Protein 5XZD (pdb70)

InterPro domains:
  IPR001753 Enoyl-CoA hydratase/isomerase-like domain [PF00378] (11-258)
  IPR014748 Enoyl-CoA hydratase, C-terminal [G3DSA:1.10.12.10] (201-257)
  IPR018376 Enoyl-CoA hydratase/isomerase, conserved site [PS00166] (99-119)
  IPR029045 ClpP/crotonase-like domain superfamily [SSF52096] (1-257)

Solvent-accessible surface area: 43185 Å² total; per-residue (Å²): 127,136,9,4,91,58,86,58,94,99,58,1,0,34,0,31,4,61,50,83,154,36,64,1,15,0,27,92,75,0,5,73,26,0,20,104,2,0,53,60,6,44,121,54,121,134,0,77,0,0,0,0,10,10,40,135,159,0,0,0,26,12,34,26,89,144,3,18,46,178,76,55,33,82,73,1,4,50,52,20,24,12,0,78,53,6,74,0,3,70,115,4,63,11,0,2,0,0,0,0,6,9,88,0,17,5,3,0,0,3,2,1,4,15,1,3,0,3,0,0,0,77,62,0,75,0,0,2,31,22,3,83,102,28,18,3,3,7,10,0,0,2,0,10,0,1,34,14,5,5,13,5,1,0,0,0,0,6,0,10,8,46,90,0,67,2,128,18,0,22,59,15,2,1,0,3,42,52,17,45,39,168,89,8,66,126,55,0,45,79,3,0,72,88,1,5,137,27,52,70,80,0,5,24,13,4,16,33,0,0,40,30,6,27,19,14,16,13,62,11,0,15,21,8,1,23,20,10,12,6,53,43,142,123,140,8,6,78,55,90,59,127,109,64,1,1,28,0,28,3,61,63,87,152,36,63,1,19,5,54,120,74,0,4,70,24,0,21,104,3,0,54,60,7,40,119,45,121,143,0,75,0,0,0,0,10,10,43,116,152,0,0,0,27,15,74,165,29,30,61,54,17,63,39,0,76,48,10,67,2,3,49,116,7,57,9,1,2,0,0,0,0,8,8,85,0,19,5,1,0,0,3,1,0,3,14,1,4,0,2,0,0,0,84,64,1,80,0,0,1,33,24,3,83,148,26,24,3,2,7,8,0,0,2,0,10,0,1,40,15,7,4,14,5,1,0,0,0,0,6,0,7,9,49,93,0,70,2,126,15,0,23,59,16,2,2,0,3,41,49,18,62,35,158,109,7,66,123,52,0,44,82,4,0,77,84,2,4,120,24,49,64,87,0,5,22,12,5,15,29,0,0,43,22,9,22,13,17,17,15,52,7,0,14,20,9,1,19,18,10,3,0,48,41,61,127,142,7,5,77,56,82,79,96,103,65,1,1,22,0,27,5,57,48,103,132,34,73,4,12,3,54,122,76,0,8,72,24,0,22,103,3,0,55,63,8,43,120,54,106,127,0,68,0,0,0,0,11,9,48,111,154,0,0,0,25,18,85,167,30,37,60,54,19,64,40,0,80,50,10,42,2,3,68,114,7,47,10,1,2,0,0,0,0,7,7,81,0,21,5,5,0,0,4,4,0,3,16,1,3,1,2,0,0,0,82,71,1,80,0,0,1,32,24,3,81,142,28,30,2,2,7,12,0,0,2,0,10,0,1,40,16,5,5,12,5,1,0,0,0,0,6,0,1,8,46,83,0,70,2,128,15,0,20,61,15,3,2,0,3,43,50,20,78,29,172,97,7,70,106,53,0,36,86,4,0,57,84,2,6,115,23,49,59,64,0,6,20,0,4,16,28,0,0,42,26,6,23,14,14,16,12,74,11,0,15,20,10,1,20,18,6,14,7,55,42,140,127,136,8,5,94,54,89,55,98,108,67,1,1,37,0,33,4,56,61,82,154,37,69,1,16,7,53,123,77,0,6,71,25,0,20,110,2,0,61,60,6,44,118,42,124,136,0,74,0,0,0,0,11,11,40,134,158,0,0,0,25,15,86,168,29,34,56,54,21,59,42,6,79,52,11,58,0,3,70,97,4,48,12,0,2,0,0,0,0,8,7,84,0,20,5,4,0,0,3,1,0,3,16,1,2,1,3,0,0,0,84,70,1,76,0,0,1,32,25,3,76,142,28,25,2,3,8,11,0,0,2,0,9,0,1,42,15,6,4,12,6,1,0,0,0,0,5,0,5,8,47,82,0,76,2,127,16,0,22,60,15,2,2,0,3,41,50,19,78,38,191,83,7,69,105,53,0,54,84,4,0,62,93,1,3,115,20,44,70,84,0,4,20,0,4,16,27,0,0,41,32,6,21,16,13,17,11,61,10,0,15,21,9,0,24,36,5,15,45,53,24,163,120,139,9,5,74,58,91,60,121,104,57,1,0,26,0,26,3,58,65,67,153,38,71,0,20,6,55,121,71,0,8,65,29,0,19,107,3,0,54,63,5,42,123,58,114,115,0,73,0,0,0,0,11,10,32,92,138,0,0,0,22,17,82,99,69,24,91,51,0,78,46,8,63,0,4,69,99,4,46,6,0,2,0,0,0,0,6,7,78,0,22,5,4,0,0,3,1,0,3,15,1,3,0,2,0,0,0,82,54,0,73,0,0,1,32,26,3,84,147,26,26,2,2,8,11,0,0,3,0,10,0,1,41,15,6,5,13,6,1,0,0,0,0,6,0,7,9,47,90,0,66,3,122,17,0,22,55,16,3,2,0,3,40,50,16,79,34,157,107,6,66,109,56,0,34,82,5,0,63,81,1,1,133,30,50,55,59,0,3,10,0,5,16,25,0,0,41,30,6,23,19,13,16,12,44,7,0,16,20,9,1,34,18,5,13,5,54,38,143,128,143,9,6,76,55,91,74,121,100,70,1,0,28,0,25,4,56,63,98,157,33,62,3,15,4,52,118,72,0,5,68,24,0,20,101,3,1,54,64,8,43,116,38,126,130,0,77,0,0,0,0,12,10,49,114,140,0,0,0,28,14,83,102,68,21,84,42,0,82,49,10,65,1,4,50,118,5,47,10,0,2,0,0,0,0,8,9,87,0,19,4,2,0,0,2,3,0,3,16,1,4,1,2,0,0,0,80,63,0,73,0,0,1,31,28,2,80,144,23,25,2,2,8,16,0,0,2,0,8,0,1,41,15,6,5,11,5,1,0,0,0,0,6,0,11,9,46,92,1,64,2,130,16,0,23,58,14,3,2,0,3,43,49,20,79,30,151,107,7,70,108,55,0,53,82,4,0,61,83,2,3,122,27,50,68,34,0,5,19,0,4,14,29,0,0,43,20,5,23,11,14,16,15,47,6,0,13,21,9,1,17,36,5,12,47,24,28,159

Structure (mmCIF, N/CA/C/O backbone):
data_5XZD
#
_entry.id   5XZD
#
_cell.length_a   127.810
_cell.length_b   119.453
_cell.length_c   120.276
_cell.angle_alpha   90.00
_cell.angle_beta   102.77
_cell.angle_gamma   90.00
#
_symmetry.space_group_name_H-M   'C 1 2 1'
#
loop_
_entity.id
_entity.type
_entity.pdbx_description
1 polymer 'Enoyl-CoA hydratase'
2 non-polymer 'ACETIC ACID'
3 water water
#
loop_
_atom_site.group_PDB
_atom_site.id
_atom_site.type_symbol
_atom_site.label_atom_id
_atom_site.label_alt_id
_atom_site.label_comp_id
_atom_site.label_asym_id
_atom_site.label_entity_id
_atom_site.label_seq_id
_atom_site.pdbx_PDB_ins_code
_atom_site.Cartn_x
_atom_site.Cartn_y
_atom_site.Cartn_z
_atom_site.occupancy
_atom_site.B_iso_or_equiv
_atom_site.auth_seq_id
_atom_site.auth_comp_id
_atom_site.auth_asym_id
_atom_site.auth_atom_id
_atom_site.pdbx_PDB_model_num
ATOM 1 N N . TYR A 1 3 ? -46.140 2.795 -7.620 1.00 49.04 3 TYR A N 1
ATOM 2 C CA . TYR A 1 3 ? -46.019 4.216 -7.314 1.00 42.91 3 TYR A CA 1
ATOM 3 C C . TYR A 1 3 ? -45.550 4.995 -8.526 1.00 44.18 3 TYR A C 1
ATOM 4 O O . TYR A 1 3 ? -44.778 4.489 -9.345 1.00 45.12 3 TYR A O 1
ATOM 13 N N . GLU A 1 4 ? -45.999 6.245 -8.630 1.00 38.63 4 GLU A N 1
ATOM 14 C CA . GLU A 1 4 ? -45.634 7.062 -9.776 1.00 43.53 4 GLU A CA 1
ATOM 15 C C . GLU A 1 4 ? -44.325 7.814 -9.581 1.00 43.95 4 GLU A C 1
ATOM 16 O O . GLU A 1 4 ? -43.570 7.993 -10.543 1.00 40.23 4 GLU A O 1
ATOM 22 N N . THR A 1 5 ? -44.038 8.272 -8.362 1.00 33.44 5 THR A N 1
ATOM 23 C CA . THR A 1 5 ? -42.892 9.144 -8.136 1.00 34.57 5 THR A CA 1
ATOM 24 C C . THR A 1 5 ? -41.807 8.518 -7.269 1.00 33.06 5 THR A C 1
ATOM 25 O O . THR A 1 5 ? -40.747 9.131 -7.089 1.00 34.65 5 THR A O 1
ATOM 29 N N . ILE A 1 6 ? -42.030 7.320 -6.738 1.00 32.48 6 ILE A N 1
ATOM 30 C CA . ILE A 1 6 ? -41.022 6.633 -5.945 1.00 33.76 6 ILE A CA 1
ATOM 31 C C . ILE A 1 6 ? -40.964 5.176 -6.391 1.00 36.76 6 ILE A C 1
ATOM 32 O O . ILE A 1 6 ? -41.884 4.662 -7.032 1.00 33.80 6 ILE A O 1
ATOM 37 N N . ILE A 1 7 ? -39.865 4.516 -6.031 1.00 33.13 7 ILE A N 1
ATOM 38 C CA . ILE A 1 7 ? -39.671 3.086 -6.238 1.00 31.13 7 ILE A CA 1
ATOM 39 C C . ILE A 1 7 ? -39.416 2.457 -4.873 1.00 31.42 7 ILE A C 1
ATOM 40 O O . ILE A 1 7 ? -38.686 3.021 -4.053 1.00 32.52 7 ILE A O 1
ATOM 45 N N . VAL A 1 8 ? -40.029 1.308 -4.613 1.00 28.85 8 VAL A N 1
ATOM 46 C CA . VAL A 1 8 ? -39.856 0.600 -3.348 1.00 30.36 8 VAL A CA 1
ATOM 47 C C . VAL A 1 8 ? -39.353 -0.809 -3.650 1.00 33.63 8 VAL A C 1
ATOM 48 O O . VAL A 1 8 ? -39.998 -1.554 -4.397 1.00 31.25 8 VAL A O 1
ATOM 52 N N . GLU A 1 9 ? -38.220 -1.179 -3.054 1.00 29.20 9 GLU A N 1
ATOM 53 C CA . GLU A 1 9 ? -37.662 -2.521 -3.201 1.00 27.73 9 GLU A CA 1
ATOM 54 C C . GLU A 1 9 ? -37.258 -3.048 -1.831 1.00 27.19 9 GLU A C 1
ATOM 55 O O . GLU A 1 9 ? -36.449 -2.422 -1.138 1.00 31.22 9 GLU A O 1
ATOM 61 N N . VAL A 1 10 ? -37.797 -4.203 -1.450 1.00 25.57 10 VAL A N 1
ATOM 62 C CA . VAL A 1 10 ? -37.420 -4.874 -0.208 1.00 25.88 10 VAL A CA 1
ATOM 63 C C . VAL A 1 10 ? -36.429 -5.985 -0.534 1.00 30.79 10 VAL A C 1
ATOM 64 O O . VAL A 1 10 ? -36.709 -6.848 -1.377 1.00 26.44 10 VAL A O 1
ATOM 68 N N . GLU A 1 11 ? -35.269 -5.956 0.122 1.00 27.37 11 GLU A N 1
ATOM 69 C CA . GLU A 1 11 ? -34.268 -7.015 0.019 1.00 28.59 11 GLU A CA 1
ATOM 70 C C . GLU A 1 11 ? -33.655 -7.227 1.391 1.00 33.56 11 GLU A C 1
ATOM 71 O O . GLU A 1 11 ? -33.218 -6.258 2.024 1.00 29.62 11 GLU A O 1
ATOM 77 N N . ASP A 1 12 ? -33.614 -8.484 1.842 1.00 29.39 12 ASP A N 1
ATOM 78 C CA . ASP A 1 12 ? -32.901 -8.862 3.068 1.00 32.06 12 ASP A CA 1
ATOM 79 C C . ASP A 1 12 ? -33.341 -8.009 4.257 1.00 35.28 12 ASP A C 1
ATOM 80 O O . ASP A 1 12 ? -32.519 -7.505 5.026 1.00 31.87 12 ASP A O 1
ATOM 85 N N . HIS A 1 13 ? -34.655 -7.845 4.391 1.00 28.92 13 HIS A N 1
ATOM 86 C CA . HIS A 1 13 ? -35.308 -7.121 5.484 1.00 36.62 13 HIS A CA 1
ATOM 87 C C . HIS A 1 13 ? -35.070 -5.611 5.439 1.00 33.78 13 HIS A C 1
ATOM 88 O O . HIS A 1 13 ? -35.327 -4.919 6.444 1.00 33.64 13 HIS A O 1
ATOM 95 N N . VAL A 1 14 ? -34.588 -5.074 4.318 1.00 29.91 14 VAL A N 1
ATOM 96 C CA . VAL A 1 14 ? -34.376 -3.635 4.148 1.00 29.73 14 VAL A CA 1
ATOM 97 C C . VAL A 1 14 ? -35.284 -3.143 3.031 1.00 32.93 14 VAL A C 1
ATOM 98 O O . VAL A 1 14 ? -35.160 -3.593 1.884 1.00 29.54 14 VAL A O 1
ATOM 102 N N . ALA A 1 15 ? -36.177 -2.203 3.354 1.00 26.95 15 ALA A N 1
ATOM 103 C CA . ALA A 1 15 ? -36.968 -1.514 2.337 1.00 28.30 15 ALA A CA 1
ATOM 104 C C . ALA A 1 15 ? -36.187 -0.303 1.830 1.00 32.79 15 ALA A C 1
ATOM 105 O O . ALA A 1 15 ? -35.951 0.659 2.576 1.00 26.93 15 ALA A O 1
ATOM 107 N N . LEU A 1 16 ? -35.783 -0.350 0.559 1.00 28.11 16 LEU A N 1
ATOM 108 C CA . LEU A 1 16 ? -35.146 0.784 -0.101 1.00 31.40 16 LEU A CA 1
ATOM 109 C C . LEU A 1 16 ? -36.212 1.590 -0.831 1.00 32.24 16 LEU A C 1
ATOM 110 O O . LEU A 1 16 ? -36.886 1.071 -1.729 1.00 29.36 16 LEU A O 1
ATOM 115 N N . ILE A 1 17 ? -36.370 2.852 -0.446 1.00 27.12 17 ILE A N 1
ATOM 116 C CA . ILE A 1 17 ? -37.315 3.759 -1.088 1.00 27.59 17 ILE A CA 1
ATOM 117 C C . ILE A 1 17 ? -36.500 4.764 -1.878 1.00 31.48 17 ILE A C 1
ATOM 118 O O . ILE A 1 17 ? -35.709 5.516 -1.296 1.00 26.01 17 ILE A O 1
ATOM 123 N N . THR A 1 18 ? -36.680 4.780 -3.199 1.00 28.40 18 THR A N 1
ATOM 124 C CA . THR A 1 18 ? -35.923 5.663 -4.082 1.00 25.42 18 THR A CA 1
ATOM 125 C C . THR A 1 18 ? -36.850 6.731 -4.655 1.00 29.99 18 THR A C 1
ATOM 126 O O . THR A 1 18 ? -37.841 6.406 -5.317 1.00 28.33 18 THR A O 1
ATOM 130 N N . LEU A 1 19 ? -36.533 8.002 -4.399 1.00 25.38 19 LEU A N 1
ATOM 131 C CA . LEU A 1 19 ? -37.306 9.086 -4.995 1.00 25.23 19 LEU A CA 1
ATOM 132 C C . LEU A 1 19 ? -37.042 9.108 -6.498 1.00 25.85 19 LEU A C 1
ATOM 133 O O . LEU A 1 19 ? -35.886 9.060 -6.932 1.00 29.32 19 LEU A O 1
ATOM 138 N N . ASN A 1 20 ? -38.108 9.177 -7.296 1.00 30.85 20 ASN A N 1
ATOM 139 C CA . ASN A 1 20 ? -37.998 8.989 -8.748 1.00 31.33 20 ASN A CA 1
ATOM 140 C C . ASN A 1 20 ? -38.759 10.089 -9.496 1.00 39.70 20 ASN A C 1
ATOM 141 O O . ASN A 1 20 ? -39.719 9.831 -10.225 1.00 36.07 20 ASN A O 1
ATOM 146 N N . ARG A 1 21 ? -38.314 11.332 -9.311 1.00 36.18 21 ARG A N 1
ATOM 147 C CA . ARG A 1 21 ? -38.698 12.467 -10.153 1.00 39.27 21 ARG A CA 1
ATOM 148 C C . ARG A 1 21 ? -37.436 13.075 -10.758 1.00 38.21 21 ARG A C 1
ATOM 149 O O . ARG A 1 21 ? -37.127 14.253 -10.535 1.00 36.67 21 ARG A O 1
ATOM 157 N N . PRO A 1 22 ? -36.694 12.299 -11.555 1.00 42.07 22 PRO A N 1
ATOM 158 C CA . PRO A 1 22 ? -35.359 12.753 -11.981 1.00 43.55 22 PRO A CA 1
ATOM 159 C C . PRO A 1 22 ? -35.376 14.029 -12.803 1.00 48.81 22 PRO A C 1
ATOM 160 O O . PRO A 1 22 ? -34.440 14.832 -12.694 1.00 49.48 22 PRO A O 1
ATOM 164 N N . ASP A 1 23 ? -36.415 14.243 -13.616 1.00 48.26 23 ASP A N 1
ATOM 165 C CA . ASP A 1 23 ? -36.525 15.486 -14.374 1.00 50.90 23 ASP A CA 1
ATOM 166 C C . ASP A 1 23 ? -36.559 16.705 -13.459 1.00 51.80 23 ASP A C 1
ATOM 167 O O . ASP A 1 23 ? -36.128 17.795 -13.858 1.00 47.41 23 ASP A O 1
ATOM 172 N N . ALA A 1 24 ? -37.074 16.545 -12.237 1.00 44.47 24 ALA A N 1
ATOM 173 C CA . ALA A 1 24 ? -37.223 17.645 -11.293 1.00 42.41 24 ALA A CA 1
ATOM 174 C C . ALA A 1 24 ? -36.192 17.586 -10.173 1.00 40.53 24 ALA A C 1
ATOM 175 O O . ALA A 1 24 ? -36.384 18.221 -9.133 1.00 38.10 24 ALA A O 1
ATOM 177 N N . LEU A 1 25 ? -35.102 16.839 -10.375 1.00 36.89 25 LEU A N 1
ATOM 178 C CA . LEU A 1 25 ? -34.073 16.632 -9.355 1.00 40.66 25 LEU A CA 1
ATOM 179 C C . LEU A 1 25 ? -34.698 16.186 -8.033 1.00 36.88 25 LEU A C 1
ATOM 180 O O . LEU A 1 25 ? -34.281 16.600 -6.948 1.00 34.93 25 LEU A O 1
ATOM 185 N N . ASN A 1 26 ? -35.744 15.361 -8.144 1.00 28.80 26 ASN A N 1
ATOM 186 C CA . ASN A 1 26 ? -36.422 14.741 -7.012 1.00 30.93 26 ASN A CA 1
ATOM 187 C C . ASN A 1 26 ? -37.015 15.768 -6.055 1.00 37.02 26 ASN A C 1
ATOM 188 O O . ASN A 1 26 ? -37.160 15.510 -4.855 1.00 30.85 26 ASN A O 1
ATOM 193 N N . ALA A 1 27 ? -37.387 16.928 -6.587 1.00 36.56 27 ALA A N 1
ATOM 194 C CA . ALA A 1 27 ? -38.073 17.921 -5.779 1.00 37.79 27 ALA A CA 1
ATOM 195 C C . ALA A 1 27 ? -39.319 17.304 -5.164 1.00 38.49 27 ALA A C 1
ATOM 196 O O . ALA A 1 27 ? -40.028 16.518 -5.799 1.00 35.75 27 ALA A O 1
ATOM 198 N N . LEU A 1 28 ? -39.564 17.627 -3.901 1.00 29.47 28 LEU A N 1
ATOM 199 C CA . LEU A 1 28 ? -40.768 17.133 -3.263 1.00 29.28 28 LEU A CA 1
ATOM 200 C C . LEU A 1 28 ? -41.968 17.816 -3.898 1.00 42.53 28 LEU A C 1
ATOM 201 O O . LEU A 1 28 ? -41.900 18.984 -4.294 1.00 44.80 28 LEU A O 1
ATOM 206 N N . ASN A 1 29 ? -43.058 17.070 -4.051 1.00 38.71 29 ASN A N 1
ATOM 207 C CA . ASN A 1 29 ? -44.329 17.672 -4.424 1.00 38.93 29 ASN A CA 1
ATOM 208 C C . ASN A 1 29 ? -45.425 16.919 -3.693 1.00 33.59 29 ASN A C 1
ATOM 209 O O . ASN A 1 29 ? -45.156 16.010 -2.901 1.00 36.86 29 ASN A O 1
ATOM 214 N N . ASP A 1 30 ? -46.673 17.312 -3.944 1.00 31.11 30 ASP A N 1
ATOM 215 C CA . ASP A 1 30 ? -47.785 16.722 -3.211 1.00 34.50 30 ASP A CA 1
ATOM 216 C C . ASP A 1 30 ? -47.857 15.221 -3.440 1.00 33.83 30 ASP A C 1
ATOM 217 O O . ASP A 1 30 ? -48.032 14.444 -2.495 1.00 33.43 30 ASP A O 1
ATOM 222 N N . GLN A 1 31 ? -47.720 14.792 -4.696 1.00 33.80 31 GLN A N 1
ATOM 223 C CA . GLN A 1 31 ? -47.832 13.370 -4.999 1.00 34.55 31 GLN A CA 1
ATOM 224 C C . GLN A 1 31 ? -46.700 12.582 -4.352 1.00 31.46 31 GLN A C 1
ATOM 225 O O . GLN A 1 31 ? -46.939 11.560 -3.696 1.00 32.61 31 GLN A O 1
ATOM 231 N N . LEU A 1 32 ? -45.458 13.056 -4.513 1.00 31.17 32 LEU A N 1
ATOM 232 C CA . LEU A 1 32 ? -44.315 12.343 -3.946 1.00 30.86 32 LEU A CA 1
ATOM 233 C C . LEU A 1 32 ? -44.441 12.211 -2.431 1.00 29.08 32 LEU A C 1
ATOM 234 O O . LEU A 1 32 ? -44.202 11.133 -1.879 1.00 29.13 32 LEU A O 1
ATOM 239 N N . LEU A 1 33 ? -44.830 13.288 -1.740 1.00 30.82 33 LEU A N 1
ATOM 240 C CA . LEU A 1 33 ? -44.951 13.210 -0.284 1.00 28.41 33 LEU A CA 1
ATOM 241 C C . LEU A 1 33 ? -46.030 12.224 0.129 1.00 30.94 33 LEU A C 1
ATOM 242 O O . LEU A 1 33 ? -45.876 11.500 1.119 1.00 33.59 33 LEU A O 1
ATOM 247 N N . SER A 1 34 ? -47.131 12.184 -0.618 1.00 31.97 34 SER A N 1
ATOM 248 C CA . SER A 1 34 ? -48.210 11.259 -0.299 1.00 31.27 34 SER A CA 1
ATOM 249 C C . SER A 1 34 ? -47.771 9.814 -0.500 1.00 34.13 34 SER A C 1
ATOM 250 O O . SER A 1 34 ? -47.997 8.958 0.366 1.00 31.51 34 SER A O 1
ATOM 253 N N . GLU A 1 35 ? -47.134 9.524 -1.635 1.00 33.06 35 GLU A N 1
ATOM 254 C CA . GLU A 1 35 ? -46.652 8.170 -1.874 1.00 33.64 35 GLU A CA 1
ATOM 255 C C . GLU A 1 35 ? -45.563 7.787 -0.877 1.00 29.26 35 GLU A C 1
ATOM 256 O O . GLU A 1 35 ? -45.511 6.640 -0.414 1.00 28.60 35 GLU A O 1
ATOM 262 N N . LEU A 1 36 ? -44.674 8.729 -0.546 1.00 29.36 36 LEU A N 1
ATOM 263 C CA . LEU A 1 36 ? -43.595 8.423 0.391 1.00 25.90 36 LEU A CA 1
ATOM 264 C C . LEU A 1 36 ? -44.156 7.994 1.739 1.00 25.70 36 LEU A C 1
ATOM 265 O O . LEU A 1 36 ? -43.747 6.971 2.299 1.00 26.79 36 LEU A O 1
ATOM 270 N N . VAL A 1 37 ? -45.110 8.759 2.272 1.00 29.25 37 VAL A N 1
ATOM 271 C CA . VAL A 1 37 ? -45.670 8.430 3.582 1.00 25.61 37 VAL A CA 1
ATOM 272 C C . VAL A 1 37 ? -46.411 7.104 3.523 1.00 32.86 37 VAL A C 1
ATOM 273 O O . VAL A 1 37 ? -46.321 6.282 4.443 1.00 30.02 37 VAL A O 1
ATOM 277 N N . LYS A 1 38 ? -47.157 6.870 2.441 1.00 33.30 38 LYS A N 1
ATOM 278 C CA . LYS A 1 38 ? -47.799 5.569 2.267 1.00 30.05 38 LYS A CA 1
ATOM 279 C C . LYS A 1 38 ? -46.769 4.448 2.260 1.00 29.16 38 LYS A C 1
ATOM 280 O O . LYS A 1 38 ? -46.974 3.403 2.889 1.00 31.96 38 LYS A O 1
ATOM 286 N N . ALA A 1 39 ? -45.648 4.650 1.563 1.00 29.68 39 ALA A N 1
ATOM 287 C CA . ALA A 1 39 ? -44.646 3.592 1.471 1.00 28.88 39 ALA A CA 1
ATOM 288 C C . ALA A 1 39 ? -43.997 3.329 2.823 1.00 31.91 39 ALA A C 1
ATOM 289 O O . ALA A 1 39 ? -43.725 2.173 3.172 1.00 28.29 39 ALA A O 1
ATOM 291 N N . LEU A 1 40 ? -43.754 4.390 3.605 1.00 32.63 40 LEU A N 1
ATOM 292 C CA . LEU A 1 40 ? -43.188 4.212 4.940 1.00 29.49 40 LEU A CA 1
ATOM 293 C C . LEU A 1 40 ? -44.157 3.472 5.854 1.00 27.76 40 LEU A C 1
ATOM 294 O O . LEU A 1 40 ? -43.747 2.598 6.629 1.00 30.77 40 LEU A O 1
ATOM 299 N N . GLU A 1 41 ? -45.446 3.807 5.782 1.00 27.50 41 GLU A N 1
ATOM 300 C CA . GLU A 1 41 ? -46.432 3.125 6.616 1.00 30.69 41 GLU A CA 1
ATOM 301 C C . GLU A 1 41 ? -46.548 1.653 6.237 1.00 35.75 41 GLU A C 1
ATOM 302 O O . GLU A 1 41 ? -46.640 0.785 7.115 1.00 32.98 41 GLU A O 1
ATOM 308 N N . ASP A 1 42 ? -46.516 1.352 4.935 1.00 34.69 42 ASP A N 1
ATOM 309 C CA . ASP A 1 42 ? -46.464 -0.042 4.496 1.00 35.95 42 ASP A CA 1
ATOM 310 C C . ASP A 1 42 ? -45.248 -0.756 5.068 1.00 33.42 42 ASP A C 1
ATOM 311 O O . ASP A 1 42 ? -45.356 -1.874 5.586 1.00 33.28 42 ASP A O 1
ATOM 316 N N . ALA A 1 43 ? -44.075 -0.119 4.983 1.00 31.32 43 ALA A N 1
ATOM 317 C CA . ALA A 1 43 ? -42.858 -0.733 5.500 1.00 31.32 43 ALA A CA 1
ATOM 318 C C . ALA A 1 43 ? -42.955 -0.953 7.004 1.00 31.77 43 ALA A C 1
ATOM 319 O O . ALA A 1 43 ? -42.506 -1.985 7.518 1.00 31.22 43 ALA A O 1
ATOM 321 N N . GLN A 1 44 ? -43.544 0.009 7.725 1.00 29.38 44 GLN A N 1
ATOM 322 C CA . GLN A 1 44 ? -43.765 -0.156 9.160 1.00 30.51 44 GLN A CA 1
ATOM 323 C C . GLN A 1 44 ? -44.610 -1.393 9.461 1.00 33.80 44 GLN A C 1
ATOM 324 O O . GLN A 1 44 ? -44.317 -2.140 10.402 1.00 32.66 44 GLN A O 1
ATOM 330 N N . ASN A 1 45 ? -45.677 -1.608 8.690 1.00 36.24 45 ASN A N 1
ATOM 331 C CA . ASN A 1 45 ? -46.567 -2.748 8.893 1.00 39.17 45 ASN A CA 1
ATOM 332 C C . ASN A 1 45 ? -46.046 -4.038 8.271 1.00 38.34 45 ASN A C 1
ATOM 333 O O . ASN A 1 45 ? -46.703 -5.075 8.408 1.00 43.46 45 ASN A O 1
ATOM 338 N N . ASN A 1 46 ? -44.899 -4.007 7.596 1.00 38.04 46 ASN A N 1
ATOM 339 C CA . ASN A 1 46 ? -44.369 -5.179 6.902 1.00 39.52 46 ASN A CA 1
ATOM 340 C C . ASN A 1 46 ? -43.367 -5.871 7.817 1.00 40.12 46 ASN A C 1
ATOM 341 O O . ASN A 1 46 ? -42.226 -5.420 7.964 1.00 31.83 46 ASN A O 1
ATOM 346 N N . ASP A 1 47 ? -43.783 -6.997 8.407 1.00 43.16 47 ASP A N 1
ATOM 347 C CA . ASP A 1 47 ? -42.938 -7.705 9.366 1.00 43.56 47 ASP A CA 1
ATOM 348 C C . ASP A 1 47 ? -41.644 -8.211 8.749 1.00 41.77 47 ASP A C 1
ATOM 349 O O . ASP A 1 47 ? -40.706 -8.538 9.484 1.00 46.58 47 ASP A O 1
ATOM 354 N N . LYS A 1 48 ? -41.568 -8.277 7.420 1.00 37.60 48 LYS A N 1
ATOM 355 C CA . LYS A 1 48 ? -40.304 -8.584 6.768 1.00 36.67 48 LYS A CA 1
ATOM 356 C C . LYS A 1 48 ? -39.299 -7.451 6.917 1.00 38.48 48 LYS A C 1
ATOM 357 O O . LYS A 1 48 ? -38.088 -7.702 6.925 1.00 43.44 48 LYS A O 1
ATOM 363 N N . VAL A 1 49 ? -39.772 -6.212 7.033 1.00 35.49 49 VAL A N 1
ATOM 364 C CA . VAL A 1 49 ? -38.902 -5.036 7.010 1.00 31.96 49 VAL A CA 1
ATOM 365 C C . VAL A 1 49 ? -38.414 -4.735 8.421 1.00 27.93 49 VAL A C 1
ATOM 366 O O . VAL A 1 49 ? -39.220 -4.571 9.345 1.00 29.45 49 VAL A O 1
ATOM 370 N N . ARG A 1 50 ? -37.093 -4.645 8.580 1.00 32.21 50 ARG A N 1
ATOM 371 C CA . ARG A 1 50 ? -36.476 -4.274 9.842 1.00 34.64 50 ARG A CA 1
ATOM 372 C C . ARG A 1 50 ? -35.741 -2.939 9.788 1.00 34.39 50 ARG A C 1
ATOM 373 O O . ARG A 1 50 ? -35.403 -2.396 10.848 1.00 30.53 50 ARG A O 1
ATOM 381 N N . CYS A 1 51 ? -35.476 -2.403 8.597 1.00 30.60 51 CYS A N 1
ATOM 382 C CA . CYS A 1 51 ? -34.823 -1.112 8.447 1.00 29.00 51 CYS A CA 1
ATOM 383 C C . CYS A 1 51 ? -35.244 -0.513 7.112 1.00 33.68 51 CYS A C 1
ATOM 384 O O . CYS A 1 51 ? -35.524 -1.241 6.153 1.00 28.56 51 CYS A O 1
ATOM 387 N N . ILE A 1 52 ? -35.304 0.817 7.060 1.00 25.28 52 ILE A N 1
ATOM 388 C CA . ILE A 1 52 ? -35.719 1.551 5.869 1.00 24.64 52 ILE A CA 1
ATOM 389 C C . ILE A 1 52 ? -34.566 2.434 5.422 1.00 23.84 52 ILE A C 1
ATOM 390 O O . ILE A 1 52 ? -33.801 2.933 6.255 1.00 23.29 52 ILE A O 1
ATOM 395 N N . VAL A 1 53 ? -34.405 2.578 4.104 1.00 24.10 53 VAL A N 1
ATOM 396 C CA . VAL A 1 53 ? -33.425 3.480 3.508 1.00 23.94 53 VAL A CA 1
ATOM 397 C C . VAL A 1 53 ? -34.159 4.346 2.495 1.00 26.25 53 VAL A C 1
ATOM 398 O O . VAL A 1 53 ? -34.917 3.825 1.670 1.00 26.87 53 VAL A O 1
ATOM 402 N N . ILE A 1 54 ? -33.942 5.661 2.557 1.00 23.32 54 ILE A N 1
ATOM 403 C CA . ILE A 1 54 ? -34.463 6.595 1.561 1.00 22.56 54 ILE A CA 1
ATOM 404 C C . ILE A 1 54 ? -33.292 7.141 0.767 1.00 21.04 54 ILE A C 1
ATOM 405 O O . ILE A 1 54 ? -32.278 7.549 1.346 1.00 22.70 54 ILE A O 1
ATOM 410 N N . THR A 1 55 ? -33.428 7.170 -0.560 1.00 26.86 55 THR A N 1
ATOM 411 C CA . THR A 1 55 ? -32.399 7.790 -1.382 1.00 23.31 55 THR A CA 1
ATOM 412 C C . THR A 1 55 ? -33.051 8.434 -2.597 1.00 21.31 55 THR A C 1
ATOM 413 O O . THR A 1 55 ? -34.229 8.219 -2.882 1.00 26.00 55 THR A O 1
ATOM 417 N N . GLY A 1 56 ? -32.272 9.260 -3.290 1.00 25.09 56 GLY A N 1
ATOM 418 C CA . GLY A 1 56 ? -32.701 9.866 -4.536 1.00 27.99 56 GLY A CA 1
ATOM 419 C C . GLY A 1 56 ? -31.858 9.363 -5.695 1.00 32.95 56 GLY A C 1
ATOM 420 O O . GLY A 1 56 ? -31.583 8.162 -5.785 1.00 30.30 56 GLY A O 1
ATOM 421 N N . SER A 1 57 ? -31.425 10.264 -6.567 1.00 32.43 57 SER A N 1
ATOM 422 C CA . SER A 1 57 ? -30.529 9.936 -7.668 1.00 34.75 57 SER A CA 1
ATOM 423 C C . SER A 1 57 ? -29.100 10.325 -7.314 1.00 41.62 57 SER A C 1
ATOM 424 O O . SER A 1 57 ? -28.830 10.960 -6.292 1.00 32.24 57 SER A O 1
ATOM 427 N N . GLU A 1 58 ? -28.168 9.957 -8.195 1.00 37.31 58 GLU A N 1
ATOM 428 C CA . GLU A 1 58 ? -26.791 10.397 -7.999 1.00 35.31 58 GLU A CA 1
ATOM 429 C C . GLU A 1 58 ? -26.676 11.916 -8.050 1.00 34.61 58 GLU A C 1
ATOM 430 O O . GLU A 1 58 ? -25.825 12.497 -7.367 1.00 34.80 58 GLU A O 1
ATOM 436 N N . LYS A 1 59 ? -27.530 12.581 -8.835 1.00 32.08 59 LYS A N 1
ATOM 437 C CA . LYS A 1 59 ? -27.465 14.037 -8.938 1.00 34.46 59 LYS A CA 1
ATOM 438 C C . LYS A 1 59 ? -28.164 14.748 -7.778 1.00 34.26 59 LYS A C 1
ATOM 439 O O . LYS A 1 59 ? -27.738 15.846 -7.391 1.00 34.13 59 LYS A O 1
ATOM 445 N N . ALA A 1 60 ? -29.233 14.170 -7.229 1.00 32.38 60 ALA A N 1
ATOM 446 C CA . ALA A 1 60 ? -30.003 14.872 -6.201 1.00 33.72 60 ALA A CA 1
ATOM 447 C C . ALA A 1 60 ? -30.765 13.882 -5.334 1.00 31.18 60 ALA A C 1
ATOM 448 O O . ALA A 1 60 ? -31.592 13.116 -5.839 1.00 30.76 60 ALA A O 1
ATOM 450 N N . PHE A 1 61 ? -30.509 13.922 -4.024 1.00 29.91 61 PHE A N 1
ATOM 451 C CA . PHE A 1 61 ? -31.413 13.298 -3.060 1.00 25.58 61 PHE A CA 1
ATOM 452 C C . PHE A 1 61 ? -32.818 13.882 -3.198 1.00 22.80 61 PHE A C 1
ATOM 453 O O . PHE A 1 61 ? -33.804 13.157 -3.387 1.00 24.00 61 PHE A O 1
ATOM 461 N N . ALA A 1 62 ? -32.916 15.208 -3.112 1.00 24.71 62 ALA A N 1
ATOM 462 C CA . ALA A 1 62 ? -34.158 15.955 -3.269 1.00 24.97 62 ALA A CA 1
ATOM 463 C C . ALA A 1 62 ? -33.794 17.434 -3.295 1.00 29.82 62 ALA A C 1
ATOM 464 O O . ALA A 1 62 ? -33.361 17.982 -2.279 1.00 25.80 62 ALA A O 1
ATOM 466 N N . ALA A 1 63 ? -33.928 18.082 -4.452 1.00 29.60 63 ALA A N 1
ATOM 467 C CA . ALA A 1 63 ? -33.356 19.411 -4.657 1.00 31.73 63 ALA A CA 1
ATOM 468 C C . ALA A 1 63 ? -34.224 20.536 -4.115 1.00 42.14 63 ALA A C 1
ATOM 469 O O . ALA A 1 63 ? -33.907 21.709 -4.336 1.00 51.69 63 ALA A O 1
ATOM 471 N N . GLY A 1 64 ? -35.282 20.226 -3.407 1.00 39.31 64 GLY A N 1
ATOM 472 C CA . GLY A 1 64 ? -36.156 21.248 -2.900 1.00 35.27 64 GLY A CA 1
ATOM 473 C C . GLY A 1 64 ? -37.563 20.730 -2.830 1.00 40.98 64 GLY A C 1
ATOM 474 O O . GLY A 1 64 ? -37.812 19.526 -2.893 1.00 34.73 64 GLY A O 1
ATOM 475 N N . ALA A 1 65 ? -38.490 21.664 -2.688 1.00 45.22 65 ALA A N 1
ATOM 476 C CA . ALA A 1 65 ? -39.913 21.384 -2.695 1.00 44.06 65 ALA A CA 1
ATOM 477 C C . ALA A 1 65 ? -40.535 22.186 -3.824 1.00 47.63 65 ALA A C 1
ATOM 478 O O . ALA A 1 65 ? -40.134 23.324 -4.075 1.00 49.97 65 ALA A O 1
ATOM 480 N N . ASP A 1 66 ? -41.490 21.585 -4.526 1.00 47.94 66 ASP A N 1
ATOM 481 C CA . ASP A 1 66 ? -42.079 22.250 -5.678 1.00 44.93 66 ASP A CA 1
ATOM 482 C C . ASP A 1 66 ? -42.828 23.494 -5.225 1.00 45.53 66 ASP A C 1
ATOM 483 O O . ASP A 1 66 ? -43.589 23.454 -4.253 1.00 48.10 66 ASP A O 1
ATOM 488 N N . ILE A 1 67 ? -42.605 24.604 -5.934 1.00 50.99 67 ILE A N 1
ATOM 489 C CA . ILE A 1 67 ? -43.220 25.870 -5.547 1.00 51.59 67 ILE A CA 1
ATOM 490 C C . ILE A 1 67 ? -44.739 25.775 -5.613 1.00 51.27 67 ILE A C 1
ATOM 491 O O . ILE A 1 67 ? -45.445 26.485 -4.885 1.00 50.34 67 ILE A O 1
ATOM 496 N N . LYS A 1 68 ? -45.268 24.881 -6.456 1.00 53.62 68 LYS A N 1
ATOM 497 C CA . LYS A 1 68 ? -46.714 24.711 -6.570 1.00 56.55 68 LYS A CA 1
ATOM 498 C C . LYS A 1 68 ? -47.338 24.128 -5.308 1.00 53.66 68 LYS A C 1
ATOM 499 O O . LYS A 1 68 ? -48.558 24.227 -5.133 1.00 58.20 68 LYS A O 1
ATOM 505 N N . MET A 1 69 ? -46.538 23.520 -4.429 1.00 52.03 69 MET A N 1
ATOM 506 C CA . MET A 1 69 ? -47.064 23.063 -3.147 1.00 52.54 69 MET A CA 1
ATOM 507 C C . MET A 1 69 ? -47.509 24.217 -2.263 1.00 54.03 69 MET A C 1
ATOM 508 O O . MET A 1 69 ? -48.334 24.012 -1.364 1.00 52.15 69 MET A O 1
ATOM 513 N N . MET A 1 70 ? -46.980 25.418 -2.493 1.00 47.69 70 MET A N 1
ATOM 514 C CA . MET A 1 70 ? -47.289 26.578 -1.677 1.00 49.06 70 MET A CA 1
ATOM 515 C C . MET A 1 70 ? -48.000 27.689 -2.436 1.00 57.60 70 MET A C 1
ATOM 516 O O . MET A 1 70 ? -48.736 28.463 -1.817 1.00 54.84 70 MET A O 1
ATOM 521 N N . SER A 1 71 ? -47.802 27.794 -3.749 1.00 56.01 71 SER A N 1
ATOM 522 C CA . SER A 1 71 ? -48.429 28.866 -4.507 1.00 59.16 71 SER A CA 1
ATOM 523 C C . SER A 1 71 ? -49.945 28.675 -4.545 1.00 58.73 71 SER A C 1
ATOM 524 O O . SER A 1 71 ? -50.470 27.572 -4.335 1.00 60.14 71 SER A O 1
ATOM 527 N N . GLU A 1 72 ? -50.648 29.781 -4.802 1.00 54.22 72 GLU A N 1
ATOM 528 C CA . GLU A 1 72 ? -52.107 29.793 -4.935 1.00 61.35 72 GLU A CA 1
ATOM 529 C C . GLU A 1 72 ? -52.810 29.436 -3.627 1.00 63.65 72 GLU A C 1
ATOM 530 O O . GLU A 1 72 ? -53.869 28.805 -3.638 1.00 63.06 72 GLU A O 1
ATOM 536 N N . LYS A 1 73 ? -52.242 29.832 -2.489 1.00 60.55 73 LYS A N 1
ATOM 537 C CA . LYS A 1 73 ? -52.824 29.513 -1.192 1.00 55.99 73 LYS A CA 1
ATOM 538 C C . LYS A 1 73 ? -52.845 30.743 -0.299 1.00 45.41 73 LYS A C 1
ATOM 539 O O . LYS A 1 73 ? -51.878 31.510 -0.256 1.00 43.13 73 LYS A O 1
ATOM 545 N N . SER A 1 74 ? -53.954 30.923 0.413 1.00 47.37 74 SER A N 1
ATOM 546 C CA . SER A 1 74 ? -54.086 31.982 1.401 1.00 46.10 74 SER A CA 1
ATOM 547 C C . SER A 1 74 ? -53.685 31.456 2.776 1.00 47.03 74 SER A C 1
ATOM 548 O O . SER A 1 74 ? -53.454 30.256 2.967 1.00 40.19 74 SER A O 1
ATOM 551 N N . PHE A 1 75 ? -53.636 32.363 3.761 1.00 45.52 75 PHE A N 1
ATOM 552 C CA . PHE A 1 75 ? -53.374 31.932 5.132 1.00 43.74 75 PHE A CA 1
ATOM 553 C C . PHE A 1 75 ? -54.426 30.942 5.614 1.00 42.01 75 PHE A C 1
ATOM 554 O O . PHE A 1 75 ? -54.097 29.944 6.268 1.00 39.71 75 PHE A O 1
ATOM 562 N N . VAL A 1 76 ? -55.701 31.217 5.334 1.00 41.80 76 VAL A N 1
ATOM 563 C CA . VAL A 1 76 ? -56.751 30.302 5.767 1.00 40.17 76 VAL A CA 1
ATOM 564 C C . VAL A 1 76 ? -56.517 28.916 5.178 1.00 42.09 76 VAL A C 1
ATOM 565 O O . VAL A 1 76 ? -56.588 27.908 5.889 1.00 42.68 76 VAL A O 1
ATOM 569 N N . ASP A 1 77 ? -56.201 28.848 3.880 1.00 42.20 77 ASP A N 1
ATOM 570 C CA . ASP A 1 77 ? -55.875 27.569 3.249 1.00 40.95 77 ASP A CA 1
ATOM 571 C C . ASP A 1 77 ? -54.791 26.823 4.023 1.00 37.90 77 ASP A C 1
ATOM 572 O O . ASP A 1 77 ? -54.971 25.662 4.411 1.00 36.56 77 ASP A O 1
ATOM 577 N N . VAL A 1 78 ? -53.652 27.475 4.255 1.00 32.64 78 VAL A N 1
ATOM 578 C CA . VAL A 1 78 ? -52.520 26.747 4.820 1.00 32.81 78 VAL A CA 1
ATOM 579 C C . VAL A 1 78 ? -52.723 26.473 6.308 1.00 33.14 78 VAL A C 1
ATOM 580 O O . VAL A 1 78 ? -52.231 25.464 6.819 1.00 31.74 78 VAL A O 1
ATOM 584 N N . PHE A 1 79 ? -53.458 27.333 7.019 1.00 33.12 79 PHE A N 1
ATOM 585 C CA . PHE A 1 79 ? -53.708 27.090 8.440 1.00 37.12 79 PHE A CA 1
ATOM 586 C C . PHE A 1 79 ? -54.785 26.034 8.637 1.00 34.87 79 PHE A C 1
ATOM 587 O O . PHE A 1 79 ? -54.584 25.060 9.373 1.00 36.44 79 PHE A O 1
ATOM 595 N N . ALA A 1 80 ? -55.942 26.218 7.989 1.00 36.91 80 ALA A N 1
ATOM 596 C CA . ALA A 1 80 ? -57.017 25.238 8.103 1.00 35.28 80 ALA A CA 1
ATOM 597 C C . ALA A 1 80 ? -56.613 23.884 7.529 1.00 33.40 80 ALA A C 1
ATOM 598 O O . ALA A 1 80 ? -57.038 22.842 8.043 1.00 33.66 80 ALA A O 1
ATOM 600 N N . GLY A 1 81 ? -55.805 23.869 6.466 1.00 33.10 81 GLY A N 1
ATOM 601 C CA . GLY A 1 81 ? -55.311 22.605 5.953 1.00 38.60 81 GLY A CA 1
ATOM 602 C C . GLY A 1 81 ? -54.065 22.089 6.641 1.00 41.61 81 GLY A C 1
ATOM 603 O O . GLY A 1 81 ? -53.666 20.944 6.396 1.00 37.96 81 GLY A O 1
ATOM 604 N N . ASP A 1 82 ? -53.459 22.915 7.498 1.00 32.47 82 ASP A N 1
ATOM 605 C CA . ASP A 1 82 ? -52.214 22.614 8.206 1.00 31.65 82 ASP A CA 1
ATOM 606 C C . ASP A 1 82 ? -51.113 22.173 7.244 1.00 31.71 82 ASP A C 1
ATOM 607 O O . ASP A 1 82 ? -50.564 21.073 7.344 1.00 35.07 82 ASP A O 1
ATOM 612 N N . LEU A 1 83 ? -50.774 23.076 6.325 1.00 32.06 83 LEU A N 1
ATOM 613 C CA . LEU A 1 83 ? -49.810 22.769 5.274 1.00 35.33 83 LEU A CA 1
ATOM 614 C C . LEU A 1 83 ? -48.510 22.236 5.864 1.00 32.79 83 LEU A C 1
ATOM 615 O O . LEU A 1 83 ? -47.899 22.880 6.717 1.00 31.43 83 LEU A O 1
ATOM 620 N N . PHE A 1 84 ? -48.116 21.044 5.413 1.00 30.09 84 PHE A N 1
ATOM 621 C CA . PHE A 1 84 ? -46.901 20.289 5.745 1.00 29.31 84 PHE A CA 1
ATOM 622 C C . PHE A 1 84 ? -46.966 19.621 7.117 1.00 30.30 84 PHE A C 1
ATOM 623 O O . PHE A 1 84 ? -45.999 18.952 7.502 1.00 29.46 84 PHE A O 1
ATOM 631 N N . GLY A 1 85 ? -48.064 19.750 7.854 1.00 28.08 85 GLY A N 1
ATOM 632 C CA . GLY A 1 85 ? -48.204 19.102 9.137 1.00 25.89 85 GLY A CA 1
ATOM 633 C C . GLY A 1 85 ? -48.354 17.592 9.035 1.00 30.98 85 GLY A C 1
ATOM 634 O O . GLY A 1 85 ? -47.533 16.835 9.563 1.00 25.30 85 GLY A O 1
ATOM 635 N N . PRO A 1 86 ? -49.419 17.123 8.366 1.00 28.41 86 PRO A N 1
ATOM 636 C CA . PRO A 1 86 ? -49.637 15.660 8.276 1.00 31.87 86 PRO A CA 1
ATOM 637 C C . PRO A 1 86 ? -48.466 14.899 7.678 1.00 27.59 86 PRO A C 1
ATOM 638 O O . PRO A 1 86 ? -48.171 13.787 8.131 1.00 30.53 86 PRO A O 1
ATOM 642 N N . GLU A 1 87 ? -47.786 15.471 6.680 1.00 27.97 87 GLU A N 1
ATOM 643 C CA . GLU A 1 87 ? -46.682 14.776 6.026 1.00 32.64 87 GLU A CA 1
ATOM 644 C C . GLU A 1 87 ? -45.510 14.590 6.983 1.00 30.06 87 GLU A C 1
ATOM 645 O O . GLU A 1 87 ? -44.913 13.511 7.047 1.00 32.46 87 GLU A O 1
ATOM 651 N N . ALA A 1 88 ? -45.168 15.635 7.735 1.00 27.10 88 ALA A N 1
ATOM 652 C CA . ALA A 1 88 ? -44.109 15.515 8.732 1.00 27.19 88 ALA A CA 1
ATOM 653 C C . ALA A 1 88 ? -44.481 14.498 9.805 1.00 26.45 88 ALA A C 1
ATOM 654 O O . ALA A 1 88 ? -43.653 13.665 10.203 1.00 26.71 88 ALA A O 1
ATOM 656 N N . GLU A 1 89 ? -45.724 14.559 10.300 1.00 25.03 89 GLU A N 1
ATOM 657 C CA . GLU A 1 89 ? -46.149 13.623 11.340 1.00 30.21 89 GLU A CA 1
ATOM 658 C C . GLU A 1 89 ? -46.108 12.182 10.839 1.00 33.25 89 GLU A C 1
ATOM 659 O O . GLU A 1 89 ? -45.764 11.268 11.595 1.00 30.38 89 GLU A O 1
ATOM 665 N N . GLY A 1 90 ? -46.433 11.960 9.565 1.00 29.10 90 GLY A N 1
ATOM 666 C CA . GLY A 1 90 ? -46.405 10.609 9.021 1.00 29.98 90 GLY A CA 1
ATOM 667 C C . GLY A 1 90 ? -45.014 10.006 8.993 1.00 33.37 90 GLY A C 1
ATOM 668 O O . GLY A 1 90 ? -44.851 8.795 9.180 1.00 31.16 90 GLY A O 1
ATOM 669 N N . ILE A 1 91 ? -43.996 10.830 8.761 1.00 25.08 91 ILE A N 1
ATOM 670 C CA . ILE A 1 91 ? -42.624 10.341 8.788 1.00 26.19 91 ILE A CA 1
ATOM 671 C C . ILE A 1 91 ? -42.160 10.124 10.224 1.00 28.61 91 ILE A C 1
ATOM 672 O O . ILE A 1 91 ? -41.523 9.110 10.538 1.00 24.30 91 ILE A O 1
ATOM 677 N N . MET A 1 92 ? -42.502 11.055 11.128 1.00 24.21 92 MET A N 1
ATOM 678 C CA . MET A 1 92 ? -42.024 10.987 12.506 1.00 25.47 92 MET A CA 1
ATOM 679 C C . MET A 1 92 ? -42.649 9.840 13.289 1.00 26.05 92 MET A C 1
ATOM 680 O O . MET A 1 92 ? -42.063 9.376 14.274 1.00 27.17 92 MET A O 1
ATOM 685 N N . ARG A 1 93 ? -43.833 9.380 12.894 1.00 25.05 93 ARG A N 1
ATOM 686 C CA . ARG A 1 93 ? -44.469 8.304 13.640 1.00 26.90 93 ARG A CA 1
ATOM 687 C C . ARG A 1 93 ? -43.886 6.926 13.335 1.00 26.96 93 ARG A C 1
ATOM 688 O O . ARG A 1 93 ? -44.223 5.967 14.039 1.00 23.70 93 ARG A O 1
ATOM 696 N N . ILE A 1 94 ? -43.044 6.792 12.309 1.00 22.88 94 ILE A N 1
ATOM 697 C CA . ILE A 1 94 ? -42.499 5.479 11.966 1.00 22.41 94 ILE A CA 1
ATOM 698 C C . ILE A 1 94 ? -41.555 5.020 13.067 1.00 24.35 94 ILE A C 1
ATOM 699 O O . ILE A 1 94 ? -40.630 5.743 13.451 1.00 23.67 94 ILE A O 1
ATOM 704 N N . ARG A 1 95 ? -41.765 3.803 13.572 1.00 23.36 95 ARG A N 1
ATOM 705 C CA . ARG A 1 95 ? -40.966 3.333 14.700 1.00 24.90 95 ARG A CA 1
ATOM 706 C C . ARG A 1 95 ? -39.708 2.578 14.279 1.00 25.92 95 ARG A C 1
ATOM 707 O O . ARG A 1 95 ? -38.742 2.523 15.056 1.00 24.35 95 ARG A O 1
ATOM 715 N N . LYS A 1 96 ? -39.698 2.000 13.077 1.00 24.37 96 LYS A N 1
ATOM 716 C CA . LYS A 1 96 ? -38.504 1.362 12.535 1.00 25.11 96 LYS A CA 1
ATOM 717 C C . LYS A 1 96 ? -37.491 2.413 12.075 1.00 22.29 96 LYS A C 1
ATOM 718 O O . LYS A 1 96 ? -37.870 3.532 11.717 1.00 21.92 96 LYS A O 1
ATOM 724 N N . PRO A 1 97 ? -36.199 2.081 12.060 1.00 21.34 97 PRO A N 1
ATOM 725 C CA . PRO A 1 97 ? -35.197 3.083 11.674 1.00 22.50 97 PRO A CA 1
ATOM 726 C C . PRO A 1 97 ? -35.249 3.388 10.188 1.00 28.79 97 PRO A C 1
ATOM 727 O O . PRO A 1 97 ? -35.633 2.549 9.368 1.00 22.48 97 PRO A O 1
ATOM 731 N N . ILE A 1 98 ? -34.861 4.619 9.860 1.00 21.07 98 ILE A N 1
ATOM 732 C CA . ILE A 1 98 ? -34.797 5.122 8.493 1.00 21.96 98 ILE A CA 1
ATOM 733 C C . ILE A 1 98 ? -33.434 5.768 8.294 1.00 27.06 98 ILE A C 1
ATOM 734 O O . ILE A 1 98 ? -33.101 6.739 8.988 1.00 25.00 98 ILE A O 1
ATOM 739 N N . ILE A 1 99 ? -32.662 5.266 7.323 1.00 23.58 99 ILE A N 1
ATOM 740 C CA . ILE A 1 99 ? -31.392 5.873 6.937 1.00 20.80 99 ILE A CA 1
ATOM 741 C C . ILE A 1 99 ? -31.594 6.669 5.661 1.00 23.83 99 ILE A C 1
ATOM 742 O O . ILE A 1 99 ? -32.189 6.163 4.703 1.00 24.69 99 ILE A O 1
ATOM 747 N N . ALA A 1 100 ? -31.087 7.908 5.640 1.00 23.27 100 ALA A N 1
ATOM 748 C CA . ALA A 1 100 ? -31.016 8.715 4.429 1.00 21.76 100 ALA A CA 1
ATOM 749 C C . ALA A 1 100 ? -29.657 8.505 3.770 1.00 26.12 100 ALA A C 1
ATOM 750 O O . ALA A 1 100 ? -28.619 8.786 4.382 1.00 23.04 100 ALA A O 1
ATOM 752 N N . ALA A 1 101 ? -29.664 8.004 2.529 1.00 24.05 101 ALA A N 1
ATOM 753 C CA . ALA A 1 101 ? -28.460 7.931 1.704 1.00 27.99 101 ALA A CA 1
ATOM 754 C C . ALA A 1 101 ? -28.509 9.101 0.725 1.00 24.89 101 ALA A C 1
ATOM 755 O O . ALA A 1 101 ? -29.277 9.079 -0.242 1.00 24.13 101 ALA A O 1
ATOM 757 N N . VAL A 1 102 ? -27.693 10.123 0.981 1.00 22.78 102 VAL A N 1
ATOM 758 C CA . VAL A 1 102 ? -27.794 11.421 0.312 1.00 24.27 102 VAL A CA 1
ATOM 759 C C . VAL A 1 102 ? -26.657 11.553 -0.685 1.00 23.08 102 VAL A C 1
ATOM 760 O O . VAL A 1 102 ? -25.483 11.530 -0.301 1.00 29.97 102 VAL A O 1
ATOM 764 N N . SER A 1 103 ? -26.997 11.740 -1.956 1.00 30.68 103 SER A N 1
ATOM 765 C CA . SER A 1 103 ? -26.023 12.109 -2.974 1.00 28.59 103 SER A CA 1
ATOM 766 C C . SER A 1 103 ? -26.447 13.412 -3.634 1.00 25.05 103 SER A C 1
ATOM 767 O O . SER A 1 103 ? -27.639 13.642 -3.857 1.00 28.26 103 SER A O 1
ATOM 770 N N . GLY A 1 104 ? -25.474 14.262 -3.953 1.00 23.91 104 GLY A N 1
ATOM 771 C CA . GLY A 1 104 ? -25.813 15.508 -4.641 1.00 23.56 104 GLY A CA 1
ATOM 772 C C . GLY A 1 104 ? -26.667 16.422 -3.776 1.00 30.82 104 GLY A C 1
ATOM 773 O O . GLY A 1 104 ? -26.470 16.522 -2.560 1.00 27.47 104 GLY A O 1
ATOM 774 N N . TYR A 1 105 ? -27.651 17.077 -4.405 1.00 28.61 105 TYR A N 1
ATOM 775 C CA . TYR A 1 105 ? -28.440 18.110 -3.730 1.00 29.51 105 TYR A CA 1
ATOM 776 C C . TYR A 1 105 ? -29.447 17.522 -2.748 1.00 25.69 105 TYR A C 1
ATOM 777 O O . TYR A 1 105 ? -30.241 16.646 -3.104 1.00 24.95 105 TYR A O 1
ATOM 786 N N . ALA A 1 106 ? -29.436 18.044 -1.518 1.00 27.08 106 ALA A N 1
ATOM 787 C CA . ALA A 1 106 ? -30.486 17.830 -0.524 1.00 24.83 106 ALA A CA 1
ATOM 788 C C . ALA A 1 106 ? -30.775 19.222 0.031 1.00 25.34 106 ALA A C 1
ATOM 789 O O . ALA A 1 106 ? -30.111 19.679 0.969 1.00 23.36 106 ALA A O 1
ATOM 791 N N . LEU A 1 107 ? -31.749 19.900 -0.572 1.00 23.60 107 LEU A N 1
ATOM 792 C CA . LEU A 1 107 ? -31.978 21.319 -0.342 1.00 25.21 107 LEU A CA 1
ATOM 793 C C . LEU A 1 107 ? -33.412 21.551 0.094 1.00 23.50 107 LEU A C 1
ATOM 794 O O . LEU A 1 107 ? -34.333 20.909 -0.417 1.00 24.67 107 LEU A O 1
ATOM 799 N N . GLY A 1 108 ? -33.600 22.482 1.024 1.00 24.91 108 GLY A N 1
ATOM 800 C CA . GLY A 1 108 ? -34.955 22.886 1.363 1.00 24.25 108 GLY A CA 1
ATOM 801 C C . GLY A 1 108 ? -35.690 21.735 2.007 1.00 23.49 108 GLY A C 1
ATOM 802 O O . GLY A 1 108 ? -35.187 21.097 2.941 1.00 22.22 108 GLY A O 1
ATOM 803 N N . GLY A 1 109 ? -36.890 21.451 1.495 1.00 23.15 109 GLY A N 1
ATOM 804 C CA . GLY A 1 109 ? -37.611 20.268 1.933 1.00 20.97 109 GLY A CA 1
ATOM 805 C C . GLY A 1 109 ? -36.787 18.998 1.862 1.00 23.10 109 GLY A C 1
ATOM 806 O O . GLY A 1 109 ? -36.993 18.076 2.656 1.00 22.22 109 GLY A O 1
ATOM 807 N N . GLY A 1 110 ? -35.840 18.930 0.917 1.00 22.32 110 GLY A N 1
ATOM 808 C CA . GLY A 1 110 ? -35.024 17.733 0.786 1.00 20.95 110 GLY A CA 1
ATOM 809 C C . GLY A 1 110 ? -33.994 17.608 1.894 1.00 22.68 110 GLY A C 1
ATOM 810 O O . GLY A 1 110 ? -33.698 16.500 2.358 1.00 24.04 110 GLY A O 1
ATOM 811 N N . CYS A 1 111 ? -33.423 18.741 2.317 1.00 20.26 111 CYS A N 1
ATOM 812 C CA . CYS A 1 111 ? -32.588 18.752 3.516 1.00 21.78 111 CYS A CA 1
ATOM 813 C C . CYS A 1 111 ? -33.399 18.369 4.750 1.00 20.34 111 CYS A C 1
ATOM 814 O O . CYS A 1 111 ? -32.929 17.601 5.601 1.00 19.50 111 CYS A O 1
ATOM 817 N N . GLU A 1 112 ? -34.624 18.892 4.858 1.00 19.07 112 GLU A N 1
ATOM 818 C CA . GLU A 1 112 ? -35.480 18.586 6.002 1.00 20.37 112 GLU A CA 1
ATOM 819 C C . GLU A 1 112 ? -35.873 17.121 6.038 1.00 22.37 112 GLU A C 1
ATOM 820 O O . GLU A 1 112 ? -35.974 16.530 7.122 1.00 18.91 112 GLU A O 1
ATOM 826 N N . LEU A 1 113 ? -36.125 16.521 4.871 1.00 19.48 113 LEU A N 1
ATOM 827 C CA . LEU A 1 113 ? -36.392 15.086 4.832 1.00 21.82 113 LEU A CA 1
ATOM 828 C C . LEU A 1 113 ? -35.194 14.296 5.348 1.00 17.77 113 LEU A C 1
ATOM 829 O O . LEU A 1 113 ? -35.342 13.391 6.181 1.00 18.96 113 LEU A O 1
ATOM 834 N N . ALA A 1 114 ? -33.990 14.626 4.870 1.00 17.61 114 ALA A N 1
ATOM 835 C CA . ALA A 1 114 ? -32.802 13.915 5.348 1.00 22.32 114 ALA A CA 1
ATOM 836 C C . ALA A 1 114 ? -32.663 14.023 6.866 1.00 20.19 114 ALA A C 1
ATOM 837 O O . ALA A 1 114 ? -32.292 13.050 7.537 1.00 20.12 114 ALA A O 1
ATOM 839 N N . MET A 1 115 ? -32.979 15.194 7.430 1.00 21.21 115 MET A N 1
ATOM 840 C CA . MET A 1 115 ? -32.850 15.387 8.878 1.00 19.78 115 MET A CA 1
ATOM 841 C C . MET A 1 115 ? -33.951 14.680 9.668 1.00 16.36 115 MET A C 1
ATOM 842 O O . MET A 1 115 ? -33.751 14.358 10.849 1.00 21.00 115 MET A O 1
ATOM 847 N N . MET A 1 116 ? -35.114 14.443 9.055 1.00 16.87 116 MET A N 1
ATOM 848 C CA . MET A 1 116 ? -36.150 13.656 9.725 1.00 19.25 116 MET A CA 1
ATOM 849 C C . MET A 1 116 ? -35.782 12.177 9.806 1.00 19.78 116 MET A C 1
ATOM 850 O O . MET A 1 116 ? -36.277 11.467 10.695 1.00 21.24 116 MET A O 1
ATOM 855 N N . CYS A 1 117 ? -34.940 11.693 8.888 1.00 19.39 117 CYS A N 1
ATOM 856 C CA . CYS A 1 117 ? -34.434 10.332 8.987 1.00 20.63 117 CYS A CA 1
ATOM 857 C C . CYS A 1 117 ? -33.562 10.193 10.227 1.00 21.19 117 CYS A C 1
ATOM 858 O O . CYS A 1 117 ? -33.090 11.179 10.805 1.00 18.95 117 CYS A O 1
ATOM 861 N N . ASP A 1 118 ? -33.333 8.940 10.633 1.00 19.13 118 ASP A N 1
ATOM 862 C CA . ASP A 1 118 ? -32.654 8.718 11.904 1.00 20.96 118 ASP A CA 1
ATOM 863 C C . ASP A 1 118 ? -31.159 9.028 11.814 1.00 22.80 118 ASP A C 1
ATOM 864 O O . ASP A 1 118 ? -30.590 9.582 12.765 1.00 19.55 118 ASP A O 1
ATOM 869 N N . PHE A 1 119 ? -30.506 8.743 10.680 1.00 17.46 119 PHE A N 1
ATOM 870 C CA . PHE A 1 119 ? -29.187 9.322 10.437 1.00 18.69 119 PHE A CA 1
ATOM 871 C C . PHE A 1 119 ? -28.919 9.372 8.937 1.00 22.38 119 PHE A C 1
ATOM 872 O O . PHE A 1 119 ? -29.646 8.785 8.133 1.00 21.14 119 PHE A O 1
ATOM 880 N N . ILE A 1 120 ? -27.886 10.130 8.572 1.00 21.89 120 ILE A N 1
ATOM 881 C CA . ILE A 1 120 ? -27.516 10.354 7.177 1.00 22.64 120 ILE A CA 1
ATOM 882 C C . ILE A 1 120 ? -26.159 9.712 6.905 1.00 22.21 120 ILE A C 1
ATOM 883 O O . ILE A 1 120 ? -25.207 9.890 7.679 1.00 22.24 120 ILE A O 1
ATOM 888 N N . ILE A 1 121 ? -26.068 9.001 5.786 1.00 23.55 121 ILE A N 1
ATOM 889 C CA . ILE A 1 121 ? -24.801 8.679 5.139 1.00 21.44 121 ILE A CA 1
ATOM 890 C C . ILE A 1 121 ? -24.809 9.385 3.786 1.00 22.21 121 ILE A C 1
ATOM 891 O O . ILE A 1 121 ? -25.771 9.246 3.027 1.00 26.26 121 ILE A O 1
ATOM 896 N N . CYS A 1 122 ? -23.778 10.184 3.500 1.00 22.51 122 CYS A N 1
ATOM 897 C CA . CYS A 1 122 ? -23.788 10.958 2.261 1.00 28.43 122 CYS A CA 1
ATOM 898 C C . CYS A 1 122 ? -22.538 10.682 1.435 1.00 27.35 122 CYS A C 1
ATOM 899 O O . CYS A 1 122 ? -21.511 10.224 1.944 1.00 29.60 122 CYS A O 1
ATOM 902 N N . SER A 1 123 ? -22.644 10.963 0.138 1.00 29.45 123 SER A N 1
ATOM 903 C CA . SER A 1 123 ? -21.476 10.933 -0.729 1.00 32.60 123 SER A CA 1
ATOM 904 C C . SER A 1 123 ? -20.693 12.237 -0.606 1.00 34.85 123 SER A C 1
ATOM 905 O O . SER A 1 123 ? -21.192 13.252 -0.102 1.00 31.21 123 SER A O 1
ATOM 908 N N . ASP A 1 124 ? -19.444 12.204 -1.074 1.00 31.82 124 ASP A N 1
ATOM 909 C CA . ASP A 1 124 ? -18.641 13.421 -1.036 1.00 33.19 124 ASP A CA 1
ATOM 910 C C . ASP A 1 124 ? -19.131 14.493 -2.007 1.00 30.08 124 ASP A C 1
ATOM 911 O O . ASP A 1 124 ? -18.562 15.588 -2.006 1.00 35.31 124 ASP A O 1
ATOM 916 N N . THR A 1 125 ? -20.164 14.223 -2.812 1.00 29.98 125 THR A N 1
ATOM 917 C CA . THR A 1 125 ? -20.779 15.243 -3.655 1.00 31.97 125 THR A CA 1
ATOM 918 C C . THR A 1 125 ? -21.988 15.914 -3.003 1.00 32.74 125 THR A C 1
ATOM 919 O O . THR A 1 125 ? -22.529 16.862 -3.581 1.00 30.28 125 THR A O 1
ATOM 923 N N . ALA A 1 126 ? -22.422 15.446 -1.831 1.00 28.90 126 ALA A N 1
ATOM 924 C CA . ALA A 1 126 ? -23.627 15.977 -1.200 1.00 31.24 126 ALA A CA 1
ATOM 925 C C . ALA A 1 126 ? -23.507 17.471 -0.939 1.00 26.56 126 ALA A C 1
ATOM 926 O O . ALA A 1 126 ? -22.458 17.968 -0.516 1.00 28.28 126 ALA A O 1
ATOM 928 N N . LYS A 1 127 ? -24.602 18.189 -1.180 1.00 27.83 127 LYS A N 1
ATOM 929 C CA . LYS A 1 127 ? -24.692 19.613 -0.870 1.00 29.08 127 LYS A CA 1
ATOM 930 C C . LYS A 1 127 ? -26.002 19.845 -0.137 1.00 25.34 127 LYS A C 1
ATOM 931 O O . LYS A 1 127 ? -27.070 19.536 -0.673 1.00 26.27 127 LYS A O 1
ATOM 937 N N . PHE A 1 128 ? -25.923 20.374 1.085 1.00 26.03 128 PHE A N 1
ATOM 938 C CA . PHE A 1 128 ? -27.103 20.657 1.897 1.00 23.65 128 PHE A CA 1
ATOM 939 C C . PHE A 1 128 ? -27.375 22.158 1.938 1.00 25.14 128 PHE A C 1
ATOM 940 O O . PHE A 1 128 ? -26.474 22.972 1.746 1.00 27.02 128 PHE A O 1
ATOM 948 N N . GLY A 1 129 ? -28.632 22.517 2.197 1.00 25.59 129 GLY A N 1
ATOM 949 C CA . GLY A 1 129 ? -29.000 23.922 2.301 1.00 24.66 129 GLY A CA 1
ATOM 950 C C . GLY A 1 129 ? -30.468 24.088 2.641 1.00 23.39 129 GLY A C 1
ATOM 951 O O . GLY A 1 129 ? -31.285 23.180 2.454 1.00 24.56 129 GLY A O 1
ATOM 952 N N . GLN A 1 130 ? -30.789 25.279 3.142 1.00 22.31 130 GLN A N 1
ATOM 953 C CA . GLN A 1 130 ? -32.161 25.679 3.467 1.00 24.44 130 GLN A CA 1
ATOM 954 C C . GLN A 1 130 ? -32.419 27.018 2.788 1.00 26.16 130 GLN A C 1
ATOM 955 O O . GLN A 1 130 ? -32.326 28.078 3.424 1.00 27.15 130 GLN A O 1
ATOM 961 N N . PRO A 1 131 ? -32.725 27.013 1.495 1.00 26.28 131 PRO A N 1
ATOM 962 C CA . PRO A 1 131 ? -32.840 28.285 0.770 1.00 28.24 131 PRO A CA 1
ATOM 963 C C . PRO A 1 131 ? -34.257 28.837 0.746 1.00 28.38 131 PRO A C 1
ATOM 964 O O . PRO A 1 131 ? -34.556 29.710 -0.075 1.00 31.90 131 PRO A O 1
ATOM 968 N N . GLU A 1 132 ? -35.135 28.329 1.624 1.00 27.77 132 GLU A N 1
ATOM 969 C CA . GLU A 1 132 ? -36.514 28.817 1.692 1.00 26.22 132 GLU A CA 1
ATOM 970 C C . GLU A 1 132 ? -36.585 30.340 1.763 1.00 27.69 132 GLU A C 1
ATOM 971 O O . GLU A 1 132 ? -37.495 30.955 1.180 1.00 28.42 132 GLU A O 1
ATOM 977 N N . ILE A 1 133 ? -35.635 30.970 2.469 1.00 24.20 133 ILE A N 1
ATOM 978 C CA . ILE A 1 133 ? -35.672 32.425 2.632 1.00 28.12 133 ILE A CA 1
ATOM 979 C C . ILE A 1 133 ? -35.608 33.130 1.282 1.00 29.12 133 ILE A C 1
ATOM 980 O O . ILE A 1 133 ? -36.061 34.273 1.150 1.00 30.31 133 ILE A O 1
ATOM 985 N N . ASN A 1 134 ? -35.046 32.477 0.265 1.00 32.47 134 ASN A N 1
ATOM 986 C CA . ASN A 1 134 ? -35.010 33.084 -1.066 1.00 35.48 134 ASN A CA 1
ATOM 987 C C . ASN A 1 134 ? -36.402 33.317 -1.640 1.00 40.03 134 ASN A C 1
ATOM 988 O O . ASN A 1 134 ? -36.553 34.151 -2.540 1.00 44.84 134 ASN A O 1
ATOM 993 N N . LEU A 1 135 ? -37.418 32.617 -1.136 1.00 34.47 135 LEU A N 1
ATOM 994 C CA . LEU A 1 135 ? -38.777 32.708 -1.646 1.00 31.35 135 LEU A CA 1
ATOM 995 C C . LEU A 1 135 ? -39.681 33.572 -0.785 1.00 36.35 135 LEU A C 1
ATOM 996 O O . LEU A 1 135 ? -40.884 33.643 -1.053 1.00 37.71 135 LEU A O 1
ATOM 1001 N N . GLY A 1 136 ? -39.150 34.222 0.244 1.00 31.27 136 GLY A N 1
ATOM 1002 C CA . GLY A 1 136 ? -40.007 34.970 1.135 1.00 31.39 136 GLY A CA 1
ATOM 1003 C C . GLY A 1 136 ? -40.697 34.134 2.186 1.00 31.73 136 GLY A C 1
ATOM 1004 O O . GLY A 1 136 ? -41.556 34.652 2.908 1.00 27.64 136 GLY A O 1
ATOM 1005 N N . VAL A 1 137 ? -40.360 32.851 2.295 1.00 29.08 137 VAL A N 1
ATOM 1006 C CA . VAL A 1 137 ? -40.898 32.041 3.381 1.00 29.39 137 VAL A CA 1
ATOM 1007 C C . VAL A 1 137 ? -39.727 31.495 4.191 1.00 27.40 137 VAL A C 1
ATOM 1008 O O . VAL A 1 137 ? -38.591 31.972 4.067 1.00 28.92 137 VAL A O 1
ATOM 1012 N N . ILE A 1 138 ? -40.002 30.515 5.045 1.00 27.07 138 ILE A N 1
ATOM 1013 C CA . ILE A 1 138 ? -38.995 29.922 5.916 1.00 25.27 138 ILE A CA 1
ATOM 1014 C C . ILE A 1 138 ? -39.160 28.406 5.879 1.00 24.00 138 ILE A C 1
ATOM 1015 O O . ILE A 1 138 ? -40.126 27.875 5.327 1.00 23.68 138 ILE A O 1
ATOM 1020 N N . ALA A 1 139 ? -38.186 27.708 6.464 1.00 21.92 139 ALA A N 1
ATOM 1021 C CA . ALA A 1 139 ? -38.332 26.280 6.705 1.00 23.17 139 ALA A CA 1
ATOM 1022 C C . ALA A 1 139 ? -39.683 25.975 7.344 1.00 22.72 139 ALA A C 1
ATOM 1023 O O . ALA A 1 139 ? -40.087 26.631 8.306 1.00 21.07 139 ALA A O 1
ATOM 1025 N N . GLY A 1 140 ? -40.380 24.973 6.805 1.00 23.17 140 GLY A N 1
ATOM 1026 C CA . GLY A 1 140 ? -41.673 24.570 7.335 1.00 23.31 140 GLY A CA 1
ATOM 1027 C C . GLY A 1 140 ? -41.777 23.107 7.728 1.00 25.28 140 GLY A C 1
ATOM 1028 O O . GLY A 1 140 ? -42.844 2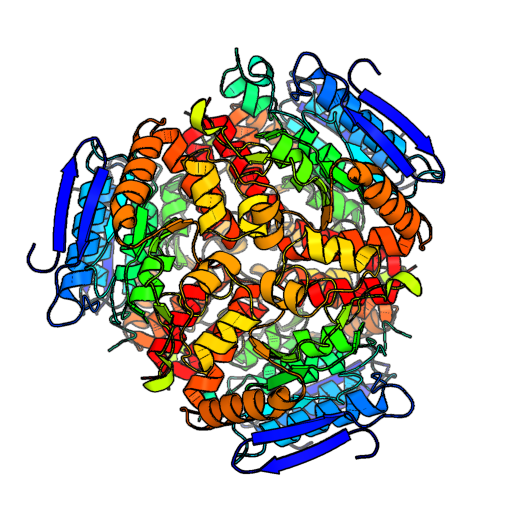2.642 8.150 1.00 21.69 140 GLY A O 1
ATOM 1029 N N . MET A 1 141 ? -40.675 22.366 7.596 1.00 21.60 141 MET A N 1
ATOM 1030 C CA . MET A 1 141 ? -40.618 20.976 8.024 1.00 21.59 141 MET A CA 1
ATOM 1031 C C . MET A 1 141 ? -39.370 20.695 8.851 1.00 20.03 141 MET A C 1
ATOM 1032 O O . MET A 1 141 ? -38.725 19.641 8.704 1.00 21.00 141 MET A O 1
ATOM 1037 N N . GLY A 1 142 ? -39.005 21.621 9.740 1.00 19.41 142 GLY A N 1
ATOM 1038 C CA . GLY A 1 142 ? -37.968 21.359 10.721 1.00 18.31 142 GLY A CA 1
ATOM 1039 C C . GLY A 1 142 ? -36.608 21.954 10.436 1.00 17.14 142 GLY A C 1
ATOM 1040 O O . GLY A 1 142 ? -35.700 21.773 11.256 1.00 19.15 142 GLY A O 1
ATOM 1041 N N . GLY A 1 143 ? -36.437 22.672 9.315 1.00 18.48 143 GLY A N 1
ATOM 1042 C CA . GLY A 1 143 ? -35.135 23.255 9.001 1.00 17.45 143 GLY A CA 1
ATOM 1043 C C . GLY A 1 143 ? -34.619 24.265 10.020 1.00 19.37 143 GLY A C 1
ATOM 1044 O O . GLY A 1 143 ? -33.405 24.446 10.158 1.00 22.23 143 GLY A O 1
ATOM 1045 N N . SER A 1 144 ? -35.516 24.958 10.727 1.00 17.44 144 SER A N 1
ATOM 1046 C CA . SER A 1 144 ? -35.069 25.896 11.756 1.00 16.31 144 SER A CA 1
ATOM 1047 C C . SER A 1 144 ? -34.815 25.208 13.092 1.00 17.95 144 SER A C 1
ATOM 1048 O O . SER A 1 144 ? -34.172 25.804 13.967 1.00 17.45 144 SER A O 1
ATOM 1051 N N . GLN A 1 145 ? -35.310 23.977 13.261 1.00 15.72 145 GLN A N 1
ATOM 1052 C CA . GLN A 1 145 ? -35.280 23.249 14.535 1.00 15.67 145 GLN A CA 1
ATOM 1053 C C . GLN A 1 145 ? -34.205 22.162 14.558 1.00 19.76 145 GLN A C 1
ATOM 1054 O O . GLN A 1 145 ? -33.325 22.163 15.430 1.00 17.70 145 GLN A O 1
ATOM 1060 N N . ARG A 1 146 ? -34.274 21.219 13.613 1.00 16.27 146 ARG A N 1
ATOM 1061 C CA . ARG A 1 146 ? -33.345 20.091 13.611 1.00 19.50 146 ARG A CA 1
ATOM 1062 C C . ARG A 1 146 ? -31.934 20.544 13.272 1.00 19.20 146 ARG A C 1
ATOM 1063 O O . ARG A 1 146 ? -30.971 20.108 13.902 1.00 17.75 146 ARG A O 1
ATOM 1071 N N . LEU A 1 147 ? -31.787 21.431 12.284 1.00 20.17 147 LEU A N 1
ATOM 1072 C CA . LEU A 1 147 ? -30.450 21.886 11.922 1.00 21.40 147 LEU A CA 1
ATOM 1073 C C . LEU A 1 147 ? -29.761 22.530 13.117 1.00 18.56 147 LEU A C 1
ATOM 1074 O O . LEU A 1 147 ? -28.616 22.201 13.447 1.00 18.44 147 LEU A O 1
ATOM 1079 N N . THR A 1 148 ? -30.469 23.445 13.792 1.00 17.09 148 THR A N 1
ATOM 1080 C CA . THR A 1 148 ? -29.925 24.141 14.953 1.00 16.36 148 THR A CA 1
ATOM 1081 C C . THR A 1 148 ? -29.530 23.163 16.050 1.00 17.52 148 THR A C 1
ATOM 1082 O O . THR A 1 148 ? -28.448 23.264 16.631 1.00 15.24 148 THR A O 1
ATOM 1086 N N . ARG A 1 149 ? -30.392 22.249 16.388 1.00 14.52 149 ARG A N 1
ATOM 1087 C CA . ARG A 1 149 ? -30.107 21.336 17.446 1.00 17.96 149 ARG A CA 1
ATOM 1088 C C . ARG A 1 149 ? -28.994 20.364 17.116 1.00 19.63 149 ARG A C 1
ATOM 1089 O O . ARG A 1 149 ? -28.327 19.935 17.965 1.00 22.02 149 ARG A O 1
ATOM 1097 N N . PHE A 1 150 ? -28.827 20.037 15.857 1.00 21.12 150 PHE A N 1
ATOM 1098 C CA . PHE A 1 150 ? -27.832 19.039 15.479 1.00 21.16 150 PHE A CA 1
ATOM 1099 C C . PHE A 1 150 ? -26.449 19.645 15.252 1.00 22.18 150 PHE A C 1
ATOM 1100 O O . PHE A 1 150 ? -25.440 19.008 15.581 1.00 24.09 150 PHE A O 1
ATOM 1108 N N . ILE A 1 151 ? -26.361 20.850 14.687 1.00 18.65 151 ILE A N 1
ATOM 1109 C CA . ILE A 1 151 ? -25.069 21.401 14.295 1.00 21.02 151 ILE A CA 1
ATOM 1110 C C . ILE A 1 151 ? -24.712 22.704 15.002 1.00 22.39 151 ILE A C 1
ATOM 1111 O O . ILE A 1 151 ? -23.603 23.208 14.800 1.00 19.51 151 ILE A O 1
ATOM 1116 N N . GLY A 1 152 ? -25.591 23.261 15.833 1.00 17.89 152 GLY A N 1
ATOM 1117 C CA . GLY A 1 152 ? -25.249 24.471 16.563 1.00 20.09 152 GLY A CA 1
ATOM 1118 C C . GLY A 1 152 ? -25.869 25.729 15.953 1.00 18.14 152 GLY A C 1
ATOM 1119 O O . GLY A 1 152 ? -26.276 25.762 14.789 1.00 17.77 152 GLY A O 1
ATOM 1120 N N . LYS A 1 153 ? -25.915 26.797 16.757 1.00 17.79 153 LYS A N 1
ATOM 1121 C CA . LYS A 1 153 ? -26.651 27.998 16.348 1.00 17.13 153 LYS A CA 1
ATOM 1122 C C . LYS A 1 153 ? -25.984 28.720 15.172 1.00 20.76 153 LYS A C 1
ATOM 1123 O O . LYS A 1 153 ? -26.668 29.114 14.222 1.00 17.39 153 LYS A O 1
ATOM 1129 N N . SER A 1 154 ? -24.660 28.934 15.220 1.00 18.84 154 SER A N 1
ATOM 1130 C CA . SER A 1 154 ? -24.008 29.736 14.172 1.00 19.59 154 SER A CA 1
ATOM 1131 C C . SER A 1 154 ? -24.293 29.202 12.778 1.00 17.12 154 SER A C 1
ATOM 1132 O O . SER A 1 154 ? -24.748 29.942 11.892 1.00 17.52 154 SER A O 1
ATOM 1135 N N . LYS A 1 155 ? -24.028 27.914 12.554 1.00 17.52 155 LYS A N 1
ATOM 1136 C CA . LYS A 1 155 ? -24.174 27.394 11.199 1.00 17.35 155 LYS A CA 1
ATOM 1137 C C . LYS A 1 155 ? -25.638 27.297 10.778 1.00 20.98 155 LYS A C 1
ATOM 1138 O O . LYS A 1 155 ? -25.951 27.531 9.606 1.00 18.05 155 LYS A O 1
ATOM 1144 N N . SER A 1 156 ? -26.552 26.977 11.708 1.00 18.47 156 SER A N 1
ATOM 1145 C CA . SER A 1 156 ? -27.969 26.927 11.347 1.00 17.67 156 SER A CA 1
ATOM 1146 C C . SER A 1 156 ? -28.513 28.316 11.034 1.00 18.94 156 SER A C 1
ATOM 1147 O O . SER A 1 156 ? -29.234 28.504 10.049 1.00 18.22 156 SER A O 1
ATOM 1150 N N . MET A 1 157 ? -28.214 29.299 11.889 1.00 18.63 157 MET A N 1
ATOM 1151 C CA . MET A 1 157 ? -28.638 30.668 11.608 1.00 19.37 157 MET A CA 1
ATOM 1152 C C . MET A 1 157 ? -28.117 31.131 10.257 1.00 20.18 157 MET A C 1
ATOM 1153 O O . MET A 1 157 ? -28.865 31.686 9.448 1.00 19.89 157 MET A O 1
ATOM 1158 N N . ASP A 1 158 ? -26.827 30.903 10.003 1.00 18.78 158 ASP A N 1
ATOM 1159 C CA . ASP A 1 158 ? -26.208 31.305 8.739 1.00 19.44 158 ASP A CA 1
ATOM 1160 C C . ASP A 1 158 ? -26.919 30.651 7.554 1.00 21.22 158 ASP A C 1
ATOM 1161 O O . ASP A 1 158 ? -27.311 31.332 6.601 1.00 21.03 158 ASP A O 1
ATOM 1166 N N . MET A 1 159 ? -27.120 29.326 7.609 1.00 19.05 159 MET A N 1
ATOM 1167 C CA . MET A 1 159 ? -27.765 28.637 6.490 1.00 18.10 159 MET A CA 1
ATOM 1168 C C . MET A 1 159 ? -29.208 29.106 6.289 1.00 21.13 159 MET A C 1
ATOM 1169 O O . MET A 1 159 ? -29.644 29.334 5.153 1.00 19.53 159 MET A O 1
ATOM 1174 N N . ASN A 1 160 ? -29.970 29.257 7.378 1.00 17.56 160 ASN A N 1
ATOM 1175 C CA . ASN A 1 160 ? -31.376 29.639 7.235 1.00 17.21 160 ASN A CA 1
ATOM 1176 C C . ASN A 1 160 ? -31.540 31.102 6.808 1.00 21.18 160 ASN A C 1
ATOM 1177 O O . ASN A 1 160 ? -32.524 31.436 6.134 1.00 19.30 160 ASN A O 1
ATOM 1182 N N . LEU A 1 161 ? -30.609 31.988 7.202 1.00 19.18 161 LEU A N 1
ATOM 1183 C CA . LEU A 1 161 ? -30.694 33.408 6.865 1.00 20.24 161 LEU A CA 1
ATOM 1184 C C . LEU A 1 161 ? -30.101 33.722 5.494 1.00 21.53 161 LEU A C 1
ATOM 1185 O O . LEU A 1 161 ? -30.665 34.537 4.757 1.00 23.56 161 LEU A O 1
ATOM 1190 N N . THR A 1 162 ? -28.959 33.127 5.149 1.00 22.32 162 THR A N 1
ATOM 1191 C CA . THR A 1 162 ? -28.297 33.441 3.883 1.00 25.36 162 THR A CA 1
ATOM 1192 C C . THR A 1 162 ? -28.637 32.469 2.768 1.00 29.63 162 THR A C 1
ATOM 1193 O O . THR A 1 162 ? -28.393 32.789 1.596 1.00 27.27 162 THR A O 1
ATOM 1197 N N . GLY A 1 163 ? -29.175 31.296 3.098 1.00 22.64 163 GLY A N 1
ATOM 1198 C CA . GLY A 1 163 ? -29.381 30.269 2.094 1.00 22.06 163 GLY A CA 1
ATOM 1199 C C . GLY A 1 163 ? -28.121 29.586 1.603 1.00 26.21 163 GLY A C 1
ATOM 1200 O O . GLY A 1 163 ? -28.166 28.910 0.577 1.00 24.26 163 GLY A O 1
ATOM 1201 N N . ARG A 1 164 ? -26.997 29.735 2.295 1.00 21.91 164 ARG A N 1
ATOM 1202 C CA . ARG A 1 164 ? -25.741 29.196 1.788 1.00 26.75 164 ARG A CA 1
ATOM 1203 C C . ARG A 1 164 ? -25.746 27.675 1.830 1.00 29.83 164 ARG A C 1
ATOM 1204 O O . ARG A 1 164 ? -26.446 27.050 2.631 1.00 25.37 164 ARG A O 1
ATOM 1212 N N . PHE A 1 165 ? -24.954 27.072 0.951 1.00 27.09 165 PHE A N 1
ATOM 1213 C CA . PHE A 1 165 ? -24.886 25.622 0.942 1.00 28.63 165 PHE A CA 1
ATOM 1214 C C . PHE A 1 165 ? -23.832 25.141 1.930 1.00 26.09 165 PHE A C 1
ATOM 1215 O O . PHE A 1 165 ? -22.975 25.900 2.382 1.00 24.22 165 PHE A O 1
ATOM 1223 N N . MET A 1 166 ? -23.942 23.869 2.297 1.00 26.86 166 MET A N 1
ATOM 1224 C CA . MET A 1 166 ? -22.966 23.187 3.143 1.00 25.67 166 MET A CA 1
ATOM 1225 C C . MET A 1 166 ? -22.513 21.936 2.407 1.00 25.54 166 MET A C 1
ATOM 1226 O O . MET A 1 166 ? -23.350 21.090 2.065 1.00 25.56 166 MET A O 1
ATOM 1231 N N . ASP A 1 167 ? -21.204 21.809 2.161 1.00 27.45 167 ASP A N 1
ATOM 1232 C CA . ASP A 1 167 ? -20.740 20.652 1.401 1.00 27.54 167 ASP A CA 1
ATOM 1233 C C . ASP A 1 167 ? -20.620 19.435 2.317 1.00 31.70 167 ASP A C 1
ATOM 1234 O O . ASP A 1 167 ? -20.827 19.516 3.532 1.00 26.78 167 ASP A O 1
ATOM 1239 N N . ALA A 1 168 ? -20.303 18.281 1.717 1.00 26.11 168 ALA A N 1
ATOM 1240 C CA . ALA A 1 168 ? -20.313 17.027 2.467 1.00 29.49 168 ALA A CA 1
ATOM 1241 C C . ALA A 1 168 ? -19.289 17.036 3.593 1.00 28.46 168 ALA A C 1
ATOM 1242 O O . ALA A 1 168 ? -19.534 16.489 4.677 1.00 28.75 168 ALA A O 1
ATOM 1244 N N . GLU A 1 169 ? -18.125 17.634 3.354 1.00 29.61 169 GLU A N 1
ATOM 1245 C CA . GLU A 1 169 ? -17.099 17.645 4.386 1.00 26.50 169 GLU A CA 1
ATOM 1246 C C . GLU A 1 169 ? -17.543 18.474 5.588 1.00 28.41 169 GLU A C 1
ATOM 1247 O O . GLU A 1 169 ? -17.354 18.060 6.737 1.00 29.74 169 GLU A O 1
ATOM 1253 N N . GLU A 1 170 ? -18.140 19.647 5.342 1.00 27.18 170 GLU A N 1
ATOM 1254 C CA . GLU A 1 170 ? -18.649 20.457 6.446 1.00 26.55 170 GLU A CA 1
ATOM 1255 C C . GLU A 1 170 ? -19.825 19.775 7.137 1.00 22.49 170 GLU A C 1
ATOM 1256 O O . GLU A 1 170 ? -19.966 19.866 8.359 1.00 25.03 170 GLU A O 1
ATOM 1262 N N . ALA A 1 171 ? -20.683 19.096 6.377 1.00 25.33 171 ALA A N 1
ATOM 1263 C CA . ALA A 1 171 ? -21.804 18.399 7.004 1.00 24.39 171 ALA A CA 1
ATOM 1264 C C . ALA A 1 171 ? -21.316 17.352 8.009 1.00 25.11 171 ALA A C 1
ATOM 1265 O O . ALA A 1 171 ? -21.867 17.233 9.109 1.00 23.20 171 ALA A O 1
ATOM 1267 N N . GLU A 1 172 ? -20.267 16.596 7.663 1.00 24.56 172 GLU A N 1
ATOM 1268 C CA . GLU A 1 172 ? -19.750 15.601 8.604 1.00 24.35 172 GLU A CA 1
ATOM 1269 C C . GLU A 1 172 ? -19.057 16.264 9.787 1.00 24.73 172 GLU A C 1
ATOM 1270 O O . GLU A 1 172 ? -19.212 15.826 10.936 1.00 26.36 172 GLU A O 1
ATOM 1276 N N . ARG A 1 173 ? -18.278 17.313 9.518 1.00 22.20 173 ARG A N 1
ATOM 1277 C CA . ARG A 1 173 ? -17.539 18.015 10.557 1.00 26.13 173 ARG A CA 1
ATOM 1278 C C . ARG A 1 173 ? -18.476 18.678 11.562 1.00 27.22 173 ARG A C 1
ATOM 1279 O O . ARG A 1 173 ? -18.143 18.787 12.749 1.00 27.66 173 ARG A O 1
ATOM 1287 N N . SER A 1 174 ? -19.656 19.109 11.118 1.00 24.41 174 SER A N 1
ATOM 1288 C CA . SER A 1 174 ? -20.591 19.802 11.999 1.00 22.00 174 SER A CA 1
ATOM 1289 C C . SER A 1 174 ? -21.607 18.869 12.657 1.00 26.10 174 SER A C 1
ATOM 1290 O O . SER A 1 174 ? -22.351 19.314 13.536 1.00 23.34 174 SER A O 1
ATOM 1293 N N . GLY A 1 175 ? -21.650 17.596 12.267 1.00 26.71 175 GLY A N 1
ATOM 1294 C CA . GLY A 1 175 ? -22.565 16.639 12.869 1.00 24.91 175 GLY A CA 1
ATOM 1295 C C . GLY A 1 175 ? -23.890 16.480 12.153 1.00 23.34 175 GLY A C 1
ATOM 1296 O O . GLY A 1 175 ? -24.773 15.765 12.659 1.00 21.53 175 GLY A O 1
ATOM 1297 N N . LEU A 1 176 ? -24.058 17.119 10.993 1.00 19.52 176 LEU A N 1
ATOM 1298 C CA . LEU A 1 176 ? -25.291 16.958 10.220 1.00 23.70 176 LEU A CA 1
ATOM 1299 C C . LEU A 1 176 ? -25.427 15.543 9.673 1.00 25.06 176 LEU A C 1
ATOM 1300 O O . LEU A 1 176 ? -26.545 15.013 9.577 1.00 20.16 176 LEU A O 1
ATOM 1305 N N . VAL A 1 177 ? -24.306 14.926 9.280 1.00 22.01 177 VAL A N 1
ATOM 1306 C CA . VAL A 1 177 ? -24.318 13.564 8.764 1.00 19.35 177 VAL A CA 1
ATOM 1307 C C . VAL A 1 177 ? -23.388 12.712 9.622 1.00 20.19 177 VAL A C 1
ATOM 1308 O O . VAL A 1 177 ? -22.478 13.210 10.295 1.00 22.13 177 VAL A O 1
ATOM 1312 N N . SER A 1 178 ? -23.633 11.407 9.599 1.00 19.49 178 SER A N 1
ATOM 1313 C CA . SER A 1 178 ? -22.765 10.496 10.338 1.00 21.83 178 SER A CA 1
ATOM 1314 C C . SER A 1 178 ? -21.536 10.086 9.534 1.00 24.39 178 SER A C 1
ATOM 1315 O O . SER A 1 178 ? -20.429 10.072 10.078 1.00 25.38 178 SER A O 1
ATOM 1318 N N . ARG A 1 179 ? -21.699 9.747 8.251 1.00 26.59 179 ARG A N 1
ATOM 1319 C CA . ARG A 1 179 ? -20.588 9.217 7.462 1.00 29.67 179 ARG A CA 1
ATOM 1320 C C . ARG A 1 179 ? -20.579 9.848 6.079 1.00 27.56 179 ARG A C 1
ATOM 1321 O O . ARG A 1 179 ? -21.640 10.071 5.493 1.00 28.10 179 ARG A O 1
ATOM 1329 N N . VAL A 1 180 ? -19.375 10.111 5.554 1.00 27.63 180 VAL A N 1
ATOM 1330 C CA . VAL A 1 180 ? -19.165 10.564 4.180 1.00 27.62 180 VAL A CA 1
ATOM 1331 C C . VAL A 1 180 ? -18.302 9.527 3.465 1.00 31.70 180 VAL A C 1
ATOM 1332 O O . VAL A 1 180 ? -17.225 9.172 3.958 1.00 31.23 180 VAL A O 1
ATOM 1336 N N . VAL A 1 181 ? -18.767 9.053 2.313 1.00 30.89 181 VAL A N 1
ATOM 1337 C CA . VAL A 1 181 ? -18.016 8.077 1.521 1.00 35.50 181 VAL A CA 1
ATOM 1338 C C . VAL A 1 181 ? -17.957 8.558 0.076 1.00 41.74 181 VAL A C 1
ATOM 1339 O O . VAL A 1 181 ? -18.744 9.424 -0.342 1.00 33.37 181 VAL A O 1
ATOM 1343 N N . PRO A 1 182 ? -17.039 8.006 -0.721 1.00 38.30 182 PRO A N 1
ATOM 1344 C CA . PRO A 1 182 ? -17.063 8.296 -2.157 1.00 37.03 182 PRO A CA 1
ATOM 1345 C C . PRO A 1 182 ? -18.389 7.899 -2.780 1.00 29.44 182 PRO A C 1
ATOM 1346 O O . PRO A 1 182 ? -19.040 6.940 -2.355 1.00 35.82 182 PRO A O 1
ATOM 1350 N N . ALA A 1 183 ? -18.775 8.660 -3.808 1.00 32.03 183 ALA A N 1
ATOM 1351 C CA . ALA A 1 183 ? -20.023 8.425 -4.531 1.00 38.77 183 ALA A CA 1
ATOM 1352 C C . ALA A 1 183 ? -20.196 6.965 -4.931 1.00 43.62 183 ALA A C 1
ATOM 1353 O O . ALA A 1 183 ? -21.308 6.424 -4.867 1.00 37.97 183 ALA A O 1
ATOM 1355 N N . LYS A 1 184 ? -19.110 6.313 -5.357 1.00 42.97 184 LYS A N 1
ATOM 1356 C CA . LYS A 1 184 ? -19.196 4.932 -5.821 1.00 42.12 184 LYS A CA 1
ATOM 1357 C C . LYS A 1 184 ? -19.557 3.956 -4.709 1.00 44.95 184 LYS A C 1
ATOM 1358 O O . LYS A 1 184 ? -20.065 2.866 -4.997 1.00 45.36 184 LYS A O 1
ATOM 1364 N N . LYS A 1 185 ? -19.307 4.304 -3.448 1.00 41.13 185 LYS A N 1
ATOM 1365 C CA . LYS A 1 185 ? -19.583 3.390 -2.347 1.00 37.96 185 LYS A CA 1
ATOM 1366 C C . LYS A 1 185 ? -20.791 3.789 -1.510 1.00 35.39 185 LYS A C 1
ATOM 1367 O O . LYS A 1 185 ? -21.042 3.152 -0.485 1.00 32.35 185 LYS A O 1
ATOM 1373 N N . LEU A 1 186 ? -21.539 4.822 -1.915 1.00 34.84 186 LEU A N 1
ATOM 1374 C CA . LEU A 1 186 ? -22.609 5.337 -1.059 1.00 35.29 186 LEU A CA 1
ATOM 1375 C C . LEU A 1 186 ? -23.637 4.260 -0.737 1.00 34.36 186 LEU A C 1
ATOM 1376 O O . LEU A 1 186 ? -23.968 4.032 0.433 1.00 33.00 186 LEU A O 1
ATOM 1381 N N . MET A 1 187 ? -24.155 3.582 -1.760 1.00 30.49 187 MET A N 1
ATOM 1382 C CA . MET A 1 187 ? -25.214 2.615 -1.508 1.00 32.79 187 MET A CA 1
ATOM 1383 C C . MET A 1 187 ? -24.681 1.358 -0.830 1.00 34.51 187 MET A C 1
ATOM 1384 O O . MET A 1 187 ? -25.389 0.745 -0.023 1.00 31.92 187 MET A O 1
ATOM 1389 N N . GLU A 1 188 ? -23.435 0.976 -1.112 1.00 35.18 188 GLU A N 1
ATOM 1390 C CA . GLU A 1 188 ? -22.866 -0.184 -0.437 1.00 38.27 188 GLU A CA 1
ATOM 1391 C C . GLU A 1 188 ? -22.692 0.091 1.052 1.00 37.59 188 GLU A C 1
ATOM 1392 O O . GLU A 1 188 ? -23.080 -0.726 1.893 1.00 32.30 188 GLU A O 1
ATOM 1398 N N . GLU A 1 189 ? -22.108 1.246 1.391 1.00 29.95 189 GLU A N 1
ATOM 1399 C CA . GLU A 1 189 ? -21.968 1.633 2.793 1.00 34.54 189 GLU A CA 1
ATOM 1400 C C . GLU A 1 189 ? -23.324 1.654 3.496 1.00 32.18 189 GLU A C 1
ATOM 1401 O O . GLU A 1 189 ? -23.462 1.144 4.611 1.00 28.53 189 GLU A O 1
ATOM 1407 N N . THR A 1 190 ? -24.342 2.235 2.847 1.00 36.38 190 THR A N 1
ATOM 1408 C CA . THR A 1 190 ? -25.649 2.396 3.487 1.00 32.05 190 THR A CA 1
ATOM 1409 C C . THR A 1 190 ? -26.383 1.065 3.630 1.00 35.47 190 THR A C 1
ATOM 1410 O O . THR A 1 190 ? -26.937 0.758 4.695 1.00 25.77 190 THR A O 1
ATOM 1414 N N . MET A 1 191 ? -26.429 0.266 2.560 1.00 30.19 191 MET A N 1
ATOM 1415 C CA . MET A 1 191 ? -27.151 -0.999 2.662 1.00 31.77 191 MET A CA 1
ATOM 1416 C C . MET A 1 191 ? -26.473 -1.951 3.645 1.00 30.35 191 MET A C 1
ATOM 1417 O O . MET A 1 191 ? -27.150 -2.756 4.288 1.00 34.03 191 MET A O 1
ATOM 1422 N N . THR A 1 192 ? -25.152 -1.846 3.804 1.00 29.84 192 THR A N 1
ATOM 1423 C CA . THR A 1 192 ? -24.459 -2.671 4.789 1.00 35.55 192 THR A CA 1
ATOM 1424 C C . THR A 1 192 ? -24.802 -2.242 6.213 1.00 34.80 192 THR A C 1
ATOM 1425 O O . THR A 1 192 ? -25.005 -3.087 7.089 1.00 36.16 192 THR A O 1
ATOM 1429 N N . ALA A 1 193 ? -24.877 -0.933 6.468 1.00 31.95 193 ALA A N 1
ATOM 1430 C CA . ALA A 1 193 ? -25.324 -0.481 7.783 1.00 29.88 193 ALA A CA 1
ATOM 1431 C C . ALA A 1 193 ? -26.755 -0.929 8.049 1.00 26.70 193 ALA A C 1
ATOM 1432 O O . ALA A 1 193 ? -27.081 -1.379 9.156 1.00 27.74 193 ALA A O 1
ATOM 1434 N N . ALA A 1 194 ? -27.618 -0.834 7.036 1.00 29.64 194 ALA A N 1
ATOM 1435 C CA . ALA A 1 194 ? -29.008 -1.230 7.214 1.00 27.37 194 ALA A CA 1
ATOM 1436 C C . ALA A 1 194 ? -29.124 -2.729 7.479 1.00 34.80 194 ALA A C 1
ATOM 1437 O O . ALA A 1 194 ? -29.941 -3.162 8.301 1.00 30.82 194 ALA A O 1
ATOM 1439 N N . GLN A 1 195 ? -28.314 -3.541 6.794 1.00 35.96 195 GLN A N 1
ATOM 1440 C CA . GLN A 1 195 ? -28.336 -4.976 7.073 1.00 34.07 195 GLN A CA 1
ATOM 1441 C C . GLN A 1 195 ? -27.845 -5.270 8.489 1.00 32.29 195 GLN A C 1
ATOM 1442 O O . GLN A 1 195 ? -28.417 -6.119 9.177 1.00 40.79 195 GLN A O 1
ATOM 1448 N N . LYS A 1 196 ? -26.811 -4.557 8.946 1.00 33.66 196 LYS A N 1
ATOM 1449 C CA . LYS A 1 196 ? -26.358 -4.697 10.330 1.00 39.67 196 LYS A CA 1
ATOM 1450 C C . LYS A 1 196 ? -27.492 -4.418 11.315 1.00 42.83 196 LYS A C 1
ATOM 1451 O O . LYS A 1 196 ? -27.672 -5.155 12.295 1.00 36.26 196 LYS A O 1
ATOM 1457 N N . ILE A 1 197 ? -28.273 -3.359 11.064 1.00 30.55 197 ILE A N 1
ATOM 1458 C CA . ILE A 1 197 ? -29.428 -3.060 11.909 1.00 28.78 197 ILE A CA 1
ATOM 1459 C C . ILE A 1 197 ? -30.466 -4.168 11.806 1.00 28.52 197 ILE A C 1
ATOM 1460 O O . ILE A 1 197 ? -31.074 -4.573 12.806 1.00 26.83 197 ILE A O 1
ATOM 1465 N N . ALA A 1 198 ? -30.686 -4.677 10.593 1.00 29.62 198 ALA A N 1
ATOM 1466 C CA . ALA A 1 198 ? -31.647 -5.756 10.407 1.00 33.40 198 ALA A CA 1
ATOM 1467 C C . ALA A 1 198 ? -31.229 -7.045 11.113 1.00 33.78 198 ALA A C 1
ATOM 1468 O O . ALA A 1 198 ? -32.077 -7.910 11.340 1.00 37.51 198 ALA A O 1
ATOM 1470 N N . GLU A 1 199 ? -29.954 -7.183 11.482 1.00 34.14 199 GLU A N 1
ATOM 1471 C CA . GLU A 1 199 ? -29.495 -8.347 12.235 1.00 41.12 199 GLU A CA 1
ATOM 1472 C C . GLU A 1 199 ? -29.894 -8.308 13.706 1.00 43.64 199 GLU A C 1
ATOM 1473 O O . GLU A 1 199 ? -29.824 -9.342 14.380 1.00 35.84 199 GLU A O 1
ATOM 1479 N N . LYS A 1 200 ? -30.289 -7.150 14.227 1.00 34.42 200 LYS A N 1
ATOM 1480 C CA . LYS A 1 200 ? -30.515 -7.011 15.656 1.00 32.46 200 LYS A CA 1
ATOM 1481 C C . LYS A 1 200 ? -31.964 -7.315 16.016 1.00 29.76 200 LYS A C 1
ATOM 1482 O O . LYS A 1 200 ? -32.843 -7.410 15.156 1.00 29.34 200 LYS A O 1
ATOM 1488 N N . SER A 1 201 ? -32.205 -7.439 17.324 1.00 29.80 201 SER A N 1
ATOM 1489 C CA . SER A 1 201 ? -33.557 -7.528 17.862 1.00 32.61 201 SER A CA 1
ATOM 1490 C C . SER A 1 201 ? -34.402 -6.334 17.424 1.00 34.54 201 SER A C 1
ATOM 1491 O O . SER A 1 201 ? -34.022 -5.184 17.650 1.00 29.45 201 SER A O 1
ATOM 1494 N N . MET A 1 202 ? -35.572 -6.610 16.829 1.00 34.53 202 MET A N 1
ATOM 1495 C CA . MET A 1 202 ? -36.443 -5.530 16.367 1.00 36.62 202 MET A CA 1
ATOM 1496 C C . MET A 1 202 ? -37.004 -4.720 17.526 1.00 35.13 202 MET A C 1
ATOM 1497 O O . MET A 1 202 ? -37.193 -3.510 17.389 1.00 31.32 202 MET A O 1
ATOM 1502 N N . ILE A 1 203 ? -37.295 -5.368 18.658 1.00 33.24 203 ILE A N 1
ATOM 1503 C CA . ILE A 1 203 ? -37.744 -4.639 19.843 1.00 36.77 203 ILE A CA 1
ATOM 1504 C C . ILE A 1 203 ? -36.652 -3.688 20.334 1.00 32.50 203 ILE A C 1
ATOM 1505 O O . ILE A 1 203 ? -36.910 -2.511 20.622 1.00 28.77 203 ILE A O 1
ATOM 1510 N N . ALA A 1 204 ? -35.414 -4.182 20.443 1.00 27.51 204 ALA A N 1
ATOM 1511 C CA . ALA A 1 204 ? -34.340 -3.328 20.940 1.00 27.80 204 ALA A CA 1
ATOM 1512 C C . ALA A 1 204 ? -34.042 -2.187 19.976 1.00 26.80 204 ALA A C 1
ATOM 1513 O O . ALA A 1 204 ? -33.714 -1.080 20.413 1.00 23.43 204 ALA A O 1
ATOM 1515 N N . VAL A 1 205 ? -34.163 -2.438 18.671 1.00 27.15 205 VAL A N 1
ATOM 1516 C CA . VAL A 1 205 ? -33.919 -1.405 17.666 1.00 25.85 205 VAL A CA 1
ATOM 1517 C C . VAL A 1 205 ? -34.958 -0.285 17.778 1.00 27.32 205 VAL A C 1
ATOM 1518 O O . VAL A 1 205 ? -34.616 0.905 17.770 1.00 23.02 205 VAL A O 1
ATOM 1522 N N . MET A 1 206 ? -36.241 -0.639 17.885 1.00 22.35 206 MET A N 1
ATOM 1523 C CA . MET A 1 206 ? -37.258 0.404 18.057 1.00 26.35 206 MET A CA 1
ATOM 1524 C C . MET A 1 206 ? -37.040 1.158 19.365 1.00 29.53 206 MET A C 1
ATOM 1525 O O . MET A 1 206 ? -37.269 2.373 19.438 1.00 23.19 206 MET A O 1
ATOM 1530 N N . ALA A 1 207 ? -36.587 0.449 20.402 1.00 22.84 207 ALA A N 1
ATOM 1531 C CA . ALA A 1 207 ? -36.346 1.080 21.695 1.00 27.68 207 ALA A CA 1
ATOM 1532 C C . ALA A 1 207 ? -35.159 2.034 21.637 1.00 25.22 207 ALA A C 1
ATOM 1533 O O . ALA A 1 207 ? -35.211 3.123 22.223 1.00 23.90 207 ALA A O 1
ATOM 1535 N N . VAL A 1 208 ? -34.080 1.643 20.944 1.00 21.10 208 VAL A N 1
ATOM 1536 C CA . VAL A 1 208 ? -32.929 2.534 20.771 1.00 24.85 208 VAL A CA 1
ATOM 1537 C C . VAL A 1 208 ? -33.364 3.826 20.096 1.00 24.75 208 VAL A C 1
ATOM 1538 O O . VAL A 1 208 ? -33.038 4.928 20.550 1.00 22.03 208 VAL A O 1
ATOM 1542 N N . LYS A 1 209 ? -34.090 3.703 18.982 1.00 19.64 209 LYS A N 1
ATOM 1543 C CA . LYS A 1 209 ? -34.499 4.890 18.237 1.00 22.32 209 LYS A CA 1
ATOM 1544 C C . LYS A 1 209 ? -35.366 5.804 19.097 1.00 22.00 209 LYS A C 1
ATOM 1545 O O . LYS A 1 209 ? -35.151 7.021 19.140 1.00 20.66 209 LYS A O 1
ATOM 1551 N N . GLU A 1 210 ? -36.324 5.228 19.819 1.00 20.82 210 GLU A N 1
ATOM 1552 C CA . GLU A 1 210 ? -37.191 6.044 20.666 1.00 24.96 210 GLU A CA 1
ATOM 1553 C C . GLU A 1 210 ? -36.408 6.701 21.801 1.00 22.90 210 GLU A C 1
ATOM 1554 O O . GLU A 1 210 ? -36.626 7.882 22.112 1.00 17.63 210 GLU A O 1
ATOM 1560 N N . ALA A 1 211 ? -35.474 5.963 22.418 1.00 19.96 211 ALA A N 1
ATOM 1561 C CA . ALA A 1 211 ? -34.697 6.543 23.512 1.00 20.59 211 ALA A CA 1
ATOM 1562 C C . ALA A 1 211 ? -33.825 7.691 23.017 1.00 22.60 211 ALA A C 1
ATOM 1563 O O . ALA A 1 211 ? -33.798 8.766 23.632 1.00 19.69 211 ALA A O 1
ATOM 1565 N N . VAL A 1 212 ? -33.094 7.479 21.911 1.00 17.88 212 VAL A N 1
ATOM 1566 C CA . VAL A 1 212 ? -32.284 8.558 21.330 1.00 19.10 212 VAL A CA 1
ATOM 1567 C C . VAL A 1 212 ? -33.140 9.796 21.054 1.00 19.35 212 VAL A C 1
ATOM 1568 O O . VAL A 1 212 ? -32.746 10.922 21.380 1.00 17.15 212 VAL A O 1
ATOM 1572 N N . ASN A 1 213 ? -34.324 9.609 20.471 1.00 18.98 213 ASN A N 1
ATOM 1573 C CA . ASN A 1 213 ? -35.155 10.759 20.120 1.00 20.10 213 ASN A CA 1
ATOM 1574 C C . ASN A 1 213 ? -35.673 11.523 21.347 1.00 21.06 213 ASN A C 1
ATOM 1575 O O . ASN A 1 213 ? -35.993 12.711 21.217 1.00 20.89 213 ASN A O 1
ATOM 1580 N N . ARG A 1 214 ? -35.758 10.884 22.529 1.00 15.76 214 ARG A N 1
ATOM 1581 C CA . ARG A 1 214 ? -36.072 11.620 23.762 1.00 15.82 214 ARG A CA 1
ATOM 1582 C C . ARG A 1 214 ? -35.071 12.742 24.043 1.00 17.70 214 ARG A C 1
ATOM 1583 O O . ARG A 1 214 ? -35.394 13.688 24.789 1.00 18.50 214 ARG A O 1
ATOM 1591 N N . SER A 1 215 ? -33.854 12.642 23.497 1.00 15.79 215 SER A N 1
ATOM 1592 C CA . SER A 1 215 ? -32.819 13.636 23.788 1.00 14.47 215 SER A CA 1
ATOM 1593 C C . SER A 1 215 ? -33.244 15.050 23.428 1.00 20.53 215 SER A C 1
ATOM 1594 O O . SER A 1 215 ? -32.686 16.002 23.986 1.00 17.60 215 SER A O 1
ATOM 1597 N N . TYR A 1 216 ? -34.194 15.214 22.501 1.00 16.03 216 TYR A N 1
ATOM 1598 C CA . TYR A 1 216 ? -34.631 16.533 22.065 1.00 18.59 216 TYR A CA 1
ATOM 1599 C C . TYR A 1 216 ? -35.963 16.956 22.678 1.00 18.35 216 TYR A C 1
ATOM 1600 O O . TYR A 1 216 ? -36.459 18.031 22.350 1.00 16.40 216 TYR A O 1
ATOM 1609 N N . GLU A 1 217 ? -36.524 16.164 23.595 1.00 16.52 217 GLU A N 1
ATOM 1610 C CA . GLU A 1 217 ? -37.848 16.438 24.131 1.00 16.95 217 GLU A CA 1
ATOM 1611 C C . GLU A 1 217 ? -37.897 16.618 25.647 1.00 15.74 217 GLU A C 1
ATOM 1612 O O . GLU A 1 217 ? -38.846 17.242 26.132 1.00 16.42 217 GLU A O 1
ATOM 1618 N N . VAL A 1 218 ? -36.925 16.106 26.401 1.00 14.22 218 VAL A N 1
ATOM 1619 C CA . VAL A 1 218 ? -37.006 16.124 27.863 1.00 15.21 218 VAL A CA 1
ATOM 1620 C C . VAL A 1 218 ? -35.676 16.596 28.439 1.00 16.75 218 VAL A C 1
ATOM 1621 O O . VAL A 1 218 ? -34.630 16.532 27.772 1.00 16.71 218 VAL A O 1
ATOM 1625 N N . PRO A 1 219 ? -35.679 17.053 29.692 1.00 17.33 219 PRO A N 1
ATOM 1626 C CA . PRO A 1 219 ? -34.410 17.309 30.390 1.00 16.63 219 PRO A CA 1
ATOM 1627 C C . PRO A 1 219 ? -33.578 16.031 30.471 1.00 16.49 219 PRO A C 1
ATOM 1628 O O . PRO A 1 219 ? -34.122 14.936 30.559 1.00 17.29 219 PRO A O 1
ATOM 1632 N N . LEU A 1 220 ? -32.246 16.187 30.474 1.00 14.98 220 LEU A N 1
ATOM 1633 C CA . LEU A 1 220 ? -31.352 15.022 30.491 1.00 14.96 220 LEU A CA 1
ATOM 1634 C C . LEU A 1 220 ? -31.703 14.085 31.645 1.00 16.52 220 LEU A C 1
ATOM 1635 O O . LEU A 1 220 ? -31.802 12.865 31.483 1.00 17.14 220 LEU A O 1
ATOM 1640 N N . ARG A 1 221 ? -31.902 14.630 32.838 1.00 18.18 221 ARG A N 1
ATOM 1641 C CA . ARG A 1 221 ? -32.252 13.800 33.990 1.00 18.67 221 ARG A CA 1
ATOM 1642 C C . ARG A 1 221 ? -33.449 12.888 33.728 1.00 21.25 221 ARG A C 1
ATOM 1643 O O . ARG A 1 221 ? -33.423 11.753 34.108 1.00 20.47 221 ARG A O 1
ATOM 1651 N N . GLU A 1 222 ? -34.472 13.419 33.089 1.00 15.78 222 GLU A N 1
ATOM 1652 C CA . GLU A 1 222 ? -35.665 12.652 32.753 1.00 16.01 222 GLU A CA 1
ATOM 1653 C C . GLU A 1 222 ? -35.405 11.690 31.597 1.00 17.35 222 GLU A C 1
ATOM 1654 O O . GLU A 1 222 ? -35.921 10.560 31.590 1.00 17.95 222 GLU A O 1
ATOM 1660 N N . GLY A 1 223 ? -34.596 12.117 30.619 1.00 17.53 223 GLY A N 1
ATOM 1661 C CA . GLY A 1 223 ? -34.199 11.206 29.554 1.00 16.38 223 GLY A CA 1
ATOM 1662 C C . GLY A 1 223 ? -33.429 10.002 30.083 1.00 18.68 223 GLY A C 1
ATOM 1663 O O . GLY A 1 223 ? -33.586 8.885 29.584 1.00 18.48 223 GLY A O 1
ATOM 1664 N N . LEU A 1 224 ? -32.586 10.219 31.097 1.00 17.05 224 LEU A N 1
ATOM 1665 C CA . LEU A 1 224 ? -31.860 9.112 31.721 1.00 22.32 224 LEU A CA 1
ATOM 1666 C C . LEU A 1 224 ? -32.815 8.147 32.418 1.00 20.84 224 LEU A C 1
ATOM 1667 O O . LEU A 1 224 ? -32.639 6.925 32.337 1.00 19.73 224 LEU A O 1
ATOM 1672 N N . LEU A 1 225 ? -33.842 8.672 33.094 1.00 19.17 225 LEU A N 1
ATOM 1673 C CA . LEU A 1 225 ? -34.832 7.800 33.732 1.00 20.72 225 LEU A CA 1
ATOM 1674 C C . LEU A 1 225 ? -35.607 6.994 32.693 1.00 22.04 225 LEU A C 1
ATOM 1675 O O . LEU A 1 225 ? -35.814 5.778 32.853 1.00 21.79 225 LEU A O 1
ATOM 1680 N N . PHE A 1 226 ? -36.053 7.656 31.623 1.00 20.73 226 PHE A N 1
ATOM 1681 C CA . PHE A 1 226 ? -36.760 6.956 30.556 1.00 20.70 226 PHE A CA 1
ATOM 1682 C C . PHE A 1 226 ? -35.894 5.845 29.980 1.00 19.86 226 PHE A C 1
ATOM 1683 O O . PHE A 1 226 ? -36.355 4.713 29.791 1.00 22.03 226 PHE A O 1
ATOM 1691 N N . GLU A 1 227 ? -34.637 6.166 29.672 1.00 18.44 227 GLU A N 1
ATOM 1692 C CA . GLU A 1 227 ? -33.730 5.181 29.093 1.00 21.44 227 GLU A CA 1
ATOM 1693 C C . GLU A 1 227 ? -33.573 3.981 30.015 1.00 24.89 227 GLU A C 1
ATOM 1694 O O . GLU A 1 227 ? -33.638 2.826 29.571 1.00 21.69 227 GLU A O 1
ATOM 1700 N N . ARG A 1 228 ? -33.401 4.229 31.310 1.00 22.85 228 ARG A N 1
ATOM 1701 C CA . ARG A 1 228 ? -33.183 3.106 32.217 1.00 23.37 228 ARG A CA 1
ATOM 1702 C C . ARG A 1 228 ? -34.436 2.244 32.352 1.00 25.56 228 ARG A C 1
ATOM 1703 O O . ARG A 1 228 ? -34.343 1.015 32.441 1.00 23.89 228 ARG A O 1
ATOM 1711 N N . ARG A 1 229 ? -35.621 2.858 32.368 1.00 21.82 229 ARG A N 1
ATOM 1712 C CA . ARG A 1 229 ? -36.841 2.060 32.447 1.00 22.30 229 ARG A CA 1
ATOM 1713 C C . ARG A 1 229 ? -37.065 1.242 31.178 1.00 27.70 229 ARG A C 1
ATOM 1714 O O . ARG A 1 229 ? -37.549 0.108 31.257 1.00 26.93 229 ARG A O 1
ATOM 1722 N N . VAL A 1 230 ? -36.707 1.778 30.008 1.00 25.26 230 VAL A N 1
ATOM 1723 C CA . VAL A 1 230 ? -36.845 0.999 28.775 1.00 24.22 230 VAL A CA 1
ATOM 1724 C C . VAL A 1 230 ? -35.807 -0.117 28.731 1.00 28.27 230 VAL A C 1
ATOM 1725 O O . VAL A 1 230 ? -36.119 -1.264 28.371 1.00 31.25 230 VAL A O 1
ATOM 1729 N N . PHE A 1 231 ? -34.562 0.194 29.099 1.00 24.15 231 PHE A N 1
ATOM 1730 C CA . PHE A 1 231 ? -33.543 -0.844 29.234 1.00 27.47 231 PHE A CA 1
ATOM 1731 C C . PHE A 1 231 ? -34.030 -1.980 30.129 1.00 31.32 231 PHE A C 1
ATOM 1732 O O . PHE A 1 231 ? -33.870 -3.163 29.804 1.00 32.63 231 PHE A O 1
ATOM 1740 N N . GLN A 1 232 ? -34.621 -1.639 31.273 1.00 29.84 232 GLN A N 1
ATOM 1741 C CA . GLN A 1 232 ? -35.102 -2.676 32.182 1.00 32.18 232 GLN A CA 1
ATOM 1742 C C . GLN A 1 232 ? -36.266 -3.459 31.578 1.00 36.36 232 GLN A C 1
ATOM 1743 O O . GLN A 1 232 ? -36.368 -4.676 31.778 1.00 40.81 232 GLN A O 1
ATOM 1749 N N . SER A 1 233 ? -37.152 -2.784 30.839 1.00 36.52 233 SER A N 1
ATOM 1750 C CA . SER A 1 233 ? -38.310 -3.465 30.272 1.00 37.54 233 SER A CA 1
ATOM 1751 C C . SER A 1 233 ? -37.918 -4.475 29.209 1.00 44.17 233 SER A C 1
ATOM 1752 O O . SER A 1 233 ? -38.679 -5.417 28.958 1.00 50.02 233 SER A O 1
ATOM 1755 N N . LEU A 1 234 ? -36.749 -4.316 28.586 1.00 40.88 234 LEU A N 1
ATOM 1756 C CA . LEU A 1 234 ? -36.310 -5.303 27.610 1.00 38.59 234 LEU A CA 1
ATOM 1757 C C . LEU A 1 234 ? -36.156 -6.689 28.229 1.00 52.06 234 LEU A C 1
ATOM 1758 O O . LEU A 1 234 ? -36.013 -7.672 27.492 1.00 48.76 234 LEU A O 1
ATOM 1763 N N . PHE A 1 235 ? -36.202 -6.795 29.556 1.00 52.08 235 PHE A N 1
ATOM 1764 C CA . PHE A 1 235 ? -36.092 -8.081 30.240 1.00 53.98 235 PHE A CA 1
ATOM 1765 C C . PHE A 1 235 ? -37.482 -8.705 30.395 1.00 56.97 235 PHE A C 1
ATOM 1766 O O . PHE A 1 235 ? -37.659 -9.713 31.083 1.00 59.27 235 PHE A O 1
ATOM 1774 N N . TYR B 1 3 ? -21.681 58.757 19.842 1.00 40.64 3 TYR B N 1
ATOM 1775 C CA . TYR B 1 3 ? -21.182 57.745 20.772 1.00 36.26 3 TYR B CA 1
ATOM 1776 C C . TYR B 1 3 ? -19.717 57.956 21.078 1.00 41.00 3 TYR B C 1
ATOM 1777 O O . TYR B 1 3 ? -18.959 58.441 20.240 1.00 44.78 3 TYR B O 1
ATOM 1786 N N . GLU B 1 4 ? -19.309 57.562 22.280 1.00 39.33 4 GLU B N 1
ATOM 1787 C CA . GLU B 1 4 ? -17.914 57.683 22.675 1.00 39.43 4 GLU B CA 1
ATOM 1788 C C . GLU B 1 4 ? -17.147 56.368 22.642 1.00 42.93 4 GLU B C 1
ATOM 1789 O O . GLU B 1 4 ? -15.917 56.394 22.504 1.00 42.37 4 GLU B O 1
ATOM 1795 N N . THR B 1 5 ? -17.824 55.215 22.753 1.00 35.48 5 THR B N 1
ATOM 1796 C CA . THR B 1 5 ? -17.134 53.928 22.792 1.00 34.21 5 THR B CA 1
ATOM 1797 C C . THR B 1 5 ? -17.393 53.046 21.576 1.00 33.80 5 THR B C 1
ATOM 1798 O O . THR B 1 5 ? -16.760 51.989 21.457 1.00 33.02 5 THR B O 1
ATOM 1802 N N . ILE B 1 6 ? -18.305 53.435 20.679 1.00 31.82 6 ILE B N 1
ATOM 1803 C CA . ILE B 1 6 ? -18.602 52.658 19.483 1.00 31.08 6 ILE B CA 1
ATOM 1804 C C . ILE B 1 6 ? -18.769 53.597 18.295 1.00 32.50 6 ILE B C 1
ATOM 1805 O O . ILE B 1 6 ? -19.022 54.795 18.445 1.00 33.38 6 ILE B O 1
ATOM 1810 N N . ILE B 1 7 ? -18.652 53.020 17.105 1.00 29.41 7 ILE B N 1
ATOM 1811 C CA . ILE B 1 7 ? -18.903 53.712 15.849 1.00 27.52 7 ILE B CA 1
ATOM 1812 C C . ILE B 1 7 ? -20.018 52.974 15.123 1.00 28.46 7 ILE B C 1
ATOM 1813 O O . ILE B 1 7 ? -20.039 51.739 15.108 1.00 27.06 7 ILE B O 1
ATOM 1818 N N . VAL B 1 8 ? -20.955 53.726 14.540 1.00 25.98 8 VAL B N 1
ATOM 1819 C CA . VAL B 1 8 ? -22.101 53.157 13.834 1.00 27.02 8 VAL B CA 1
ATOM 1820 C C . VAL B 1 8 ? -22.143 53.718 12.418 1.00 35.38 8 VAL B C 1
ATOM 1821 O O . VAL B 1 8 ? -22.125 54.942 12.227 1.00 30.65 8 VAL B O 1
ATOM 1825 N N . GLU B 1 9 ? -22.213 52.826 11.431 1.00 27.58 9 GLU B N 1
ATOM 1826 C CA . GLU B 1 9 ? -22.309 53.201 10.023 1.00 31.19 9 GLU B CA 1
ATOM 1827 C C . GLU B 1 9 ? -23.424 52.397 9.369 1.00 31.51 9 GLU B C 1
ATOM 1828 O O . GLU B 1 9 ? -23.444 51.167 9.485 1.00 30.27 9 GLU B O 1
ATOM 1834 N N . VAL B 1 10 ? -24.329 53.072 8.660 1.00 27.94 10 VAL B N 1
ATOM 1835 C CA . VAL B 1 10 ? -25.441 52.416 7.965 1.00 25.48 10 VAL B CA 1
ATOM 1836 C C . VAL B 1 10 ? -25.278 52.643 6.466 1.00 32.48 10 VAL B C 1
ATOM 1837 O O . VAL B 1 10 ? -25.300 53.791 6.003 1.00 32.02 10 VAL B O 1
ATOM 1841 N N . GLU B 1 11 ? -25.109 51.560 5.709 1.00 29.78 11 GLU B N 1
ATOM 1842 C CA . GLU B 1 11 ? -25.077 51.633 4.253 1.00 27.68 11 GLU B CA 1
ATOM 1843 C C . GLU B 1 11 ? -25.695 50.363 3.692 1.00 32.44 11 GLU B C 1
ATOM 1844 O O . GLU B 1 11 ? -25.428 49.264 4.196 1.00 29.02 11 GLU B O 1
ATOM 1850 N N . ASP B 1 12 ? -26.509 50.518 2.648 1.00 24.80 12 ASP B N 1
ATOM 1851 C CA . ASP B 1 12 ? -27.068 49.382 1.921 1.00 28.42 12 ASP B CA 1
ATOM 1852 C C . ASP B 1 12 ? -27.745 48.391 2.872 1.00 25.72 12 ASP B C 1
ATOM 1853 O O . ASP B 1 12 ? -27.541 47.177 2.800 1.00 25.79 12 ASP B O 1
ATOM 1858 N N . HIS B 1 13 ? -28.542 48.945 3.787 1.00 22.63 13 HIS B N 1
ATOM 1859 C CA . HIS B 1 13 ? -29.406 48.218 4.715 1.00 26.26 13 HIS B CA 1
ATOM 1860 C C . HIS B 1 13 ? -28.640 47.447 5.782 1.00 27.97 13 HIS B C 1
ATOM 1861 O O . HIS B 1 13 ? -29.225 46.584 6.457 1.00 25.17 13 HIS B O 1
ATOM 1868 N N . VAL B 1 14 ? -27.357 47.743 5.980 1.00 24.70 14 VAL B N 1
ATOM 1869 C CA . VAL B 1 14 ? -26.547 47.076 6.995 1.00 26.27 14 VAL B CA 1
ATOM 1870 C C . VAL B 1 14 ? -26.035 48.124 7.974 1.00 27.25 14 VAL B C 1
ATOM 1871 O O . VAL B 1 14 ? -25.416 49.119 7.570 1.00 25.36 14 VAL B O 1
ATOM 1875 N N . ALA B 1 15 ? -26.300 47.912 9.261 1.00 21.60 15 ALA B N 1
ATOM 1876 C CA . ALA B 1 15 ? -25.738 48.757 10.307 1.00 23.51 15 ALA B CA 1
ATOM 1877 C C . ALA B 1 15 ? -24.478 48.082 10.831 1.00 31.23 15 ALA B C 1
ATOM 1878 O O . ALA B 1 15 ? -24.544 47.004 11.436 1.00 24.79 15 ALA B O 1
ATOM 1880 N N . LEU B 1 16 ? -23.330 48.705 10.596 1.00 23.32 16 LEU B N 1
ATOM 1881 C CA . LEU B 1 16 ? -22.060 48.199 11.109 1.00 22.12 16 LEU B CA 1
ATOM 1882 C C . LEU B 1 16 ? -21.745 48.925 12.411 1.00 26.94 16 LEU B C 1
ATOM 1883 O O . LEU B 1 16 ? -21.540 50.144 12.419 1.00 28.35 16 LEU B O 1
ATOM 1888 N N . ILE B 1 17 ? -21.736 48.182 13.514 1.00 21.49 17 ILE B N 1
ATOM 1889 C CA . ILE B 1 17 ? -21.394 48.716 14.829 1.00 23.09 17 ILE B CA 1
ATOM 1890 C C . ILE B 1 17 ? -19.994 48.231 15.176 1.00 29.86 17 ILE B C 1
ATOM 1891 O O . ILE B 1 17 ? -19.767 47.026 15.335 1.00 23.71 17 ILE B O 1
ATOM 1896 N N . THR B 1 18 ? -19.060 49.166 15.327 1.00 25.59 18 THR B N 1
ATOM 1897 C CA . THR B 1 18 ? -17.666 48.851 15.614 1.00 26.65 18 THR B CA 1
ATOM 1898 C C . THR B 1 18 ? -17.358 49.243 17.050 1.00 27.19 18 THR B C 1
ATOM 1899 O O . THR B 1 18 ? -17.511 50.415 17.427 1.00 27.59 18 THR B O 1
ATOM 1903 N N . LEU B 1 19 ? -16.944 48.264 17.854 1.00 25.91 19 LEU B N 1
ATOM 1904 C CA . LEU B 1 19 ? -16.503 48.563 19.211 1.00 24.05 19 LEU B CA 1
ATOM 1905 C C . LEU B 1 19 ? -15.205 49.359 19.142 1.00 26.56 19 LEU B C 1
ATOM 1906 O O . LEU B 1 19 ? -14.284 48.984 18.417 1.00 28.31 19 LEU B O 1
ATOM 1911 N N . ASN B 1 20 ? -15.125 50.451 19.902 1.00 32.66 20 ASN B N 1
ATOM 1912 C CA . ASN B 1 20 ? -14.014 51.396 19.764 1.00 33.97 20 ASN B CA 1
ATOM 1913 C C . ASN B 1 20 ? -13.472 51.809 21.138 1.00 34.70 20 ASN B C 1
ATOM 1914 O O . ASN B 1 20 ? -13.556 52.965 21.548 1.00 33.84 20 ASN B O 1
ATOM 1919 N N . ARG B 1 21 ? -12.922 50.837 21.870 1.00 33.71 21 ARG B N 1
ATOM 1920 C CA . ARG B 1 21 ? -12.132 51.078 23.079 1.00 32.41 21 ARG B CA 1
ATOM 1921 C C . ARG B 1 21 ? -10.762 50.436 22.881 1.00 32.48 21 ARG B C 1
ATOM 1922 O O . ARG B 1 21 ? -10.421 49.453 23.553 1.00 33.50 21 ARG B O 1
ATOM 1930 N N . PRO B 1 22 ? -9.949 50.974 21.964 1.00 35.76 22 PRO B N 1
ATOM 1931 C CA . PRO B 1 22 ? -8.682 50.304 21.624 1.00 39.25 22 PRO B CA 1
ATOM 1932 C C . PRO B 1 22 ? -7.706 50.200 22.779 1.00 36.15 22 PRO B C 1
ATOM 1933 O O . PRO B 1 22 ? -6.904 49.259 22.807 1.00 41.74 22 PRO B O 1
ATOM 1937 N N . ASP B 1 23 ? -7.748 51.125 23.738 1.00 39.18 23 ASP B N 1
ATOM 1938 C CA . ASP B 1 23 ? -6.817 51.057 24.859 1.00 41.71 23 ASP B CA 1
ATOM 1939 C C . ASP B 1 23 ? -7.180 49.964 25.847 1.00 46.86 23 ASP B C 1
ATOM 1940 O O . ASP B 1 23 ? -6.318 49.533 26.620 1.00 46.77 23 ASP B O 1
ATOM 1945 N N . ALA B 1 24 ? -8.432 49.512 25.845 1.00 38.61 24 ALA B N 1
ATOM 1946 C CA . ALA B 1 24 ? -8.858 48.391 26.668 1.00 33.38 24 ALA B CA 1
ATOM 1947 C C . ALA B 1 24 ? -9.083 47.129 25.844 1.00 38.99 24 ALA B C 1
ATOM 1948 O O . ALA B 1 24 ? -9.657 46.163 26.356 1.00 41.64 24 ALA B O 1
ATOM 1950 N N . LEU B 1 25 ? -8.631 47.114 24.587 1.00 37.65 25 LEU B N 1
ATOM 1951 C CA . LEU B 1 25 ? -8.883 46.009 23.660 1.00 37.73 25 LEU B CA 1
ATOM 1952 C C . LEU B 1 25 ? -10.377 45.677 23.604 1.00 36.12 25 LEU B C 1
ATOM 1953 O O . LEU B 1 25 ? -10.782 44.510 23.604 1.00 35.89 25 LEU B O 1
ATOM 1958 N N . ASN B 1 26 ? -11.201 46.730 23.585 1.00 32.90 26 ASN B N 1
ATOM 1959 C CA . ASN B 1 26 ? -12.651 46.627 23.413 1.00 36.78 26 ASN B CA 1
ATOM 1960 C C . ASN B 1 26 ? -13.325 45.863 24.552 1.00 37.99 26 ASN B C 1
ATOM 1961 O O . ASN B 1 26 ? -14.383 45.260 24.367 1.00 33.71 26 ASN B O 1
ATOM 1966 N N . ALA B 1 27 ? -12.747 45.920 25.750 1.00 36.89 27 ALA B N 1
ATOM 1967 C CA . ALA B 1 27 ? -13.388 45.303 26.902 1.00 37.48 27 ALA B CA 1
ATOM 1968 C C . ALA B 1 27 ? -14.750 45.937 27.160 1.00 38.32 27 ALA B C 1
ATOM 1969 O O . ALA B 1 27 ? -14.924 47.154 27.044 1.00 33.48 27 ALA B O 1
ATOM 1971 N N . LEU B 1 28 ? -15.729 45.098 27.495 1.00 31.09 28 LEU B N 1
ATOM 1972 C CA . LEU B 1 28 ? -17.079 45.569 27.782 1.00 35.16 28 LEU B CA 1
ATOM 1973 C C . LEU B 1 28 ? -17.109 46.239 29.153 1.00 38.68 28 LEU B C 1
ATOM 1974 O O . LEU B 1 28 ? -16.798 45.600 30.162 1.00 46.17 28 LEU B O 1
ATOM 1979 N N . ASN B 1 29 ? -17.482 47.516 29.197 1.00 35.39 29 ASN B N 1
ATOM 1980 C CA . ASN B 1 29 ? -17.761 48.194 30.457 1.00 33.26 29 ASN B CA 1
ATOM 1981 C C . ASN B 1 29 ? -19.185 48.742 30.422 1.00 34.36 29 ASN B C 1
ATOM 1982 O O . ASN B 1 29 ? -19.934 48.509 29.471 1.00 34.39 29 ASN B O 1
ATOM 1987 N N . ASP B 1 30 ? -19.546 49.486 31.471 1.00 36.62 30 ASP B N 1
ATOM 1988 C CA . ASP B 1 30 ? -20.892 50.045 31.581 1.00 40.31 30 ASP B CA 1
ATOM 1989 C C . ASP B 1 30 ? -21.226 50.935 30.392 1.00 38.43 30 ASP B C 1
ATOM 1990 O O . ASP B 1 30 ? -22.316 50.837 29.813 1.00 34.49 30 ASP B O 1
ATOM 1995 N N . GLN B 1 31 ? -20.303 51.826 30.022 1.00 35.49 31 GLN B N 1
ATOM 1996 C CA . GLN B 1 31 ? -20.598 52.783 28.961 1.00 32.84 31 GLN B CA 1
ATOM 1997 C C . GLN B 1 31 ? -20.749 52.083 27.618 1.00 27.37 31 GLN B C 1
ATOM 1998 O O . GLN B 1 31 ? -21.686 52.369 26.863 1.00 31.46 31 GLN B O 1
ATOM 2004 N N . LEU B 1 32 ? -19.832 51.168 27.299 1.00 29.16 32 LEU B N 1
ATOM 2005 C CA . LEU B 1 32 ? -19.893 50.485 26.009 1.00 27.43 32 LEU B CA 1
ATOM 2006 C C . LEU B 1 32 ? -21.169 49.658 25.890 1.00 30.77 32 LEU B C 1
ATOM 2007 O O . LEU B 1 32 ? -21.854 49.695 24.859 1.00 28.33 32 LEU B O 1
ATOM 2012 N N . LEU B 1 33 ? -21.497 48.886 26.934 1.00 31.07 33 LEU B N 1
ATOM 2013 C CA . LEU B 1 33 ? -22.719 48.084 26.891 1.00 31.16 33 LEU B CA 1
ATOM 2014 C C . LEU B 1 33 ? -23.952 48.966 26.760 1.00 30.95 33 LEU B C 1
ATOM 2015 O O . LEU B 1 33 ? -24.872 48.653 25.996 1.00 32.04 33 LEU B O 1
ATOM 2020 N N . SER B 1 34 ? -23.977 50.088 27.479 1.00 29.38 34 SER B N 1
ATOM 2021 C CA . SER B 1 34 ? -25.107 51.005 27.389 1.00 33.17 34 SER B CA 1
ATOM 2022 C C . SER B 1 34 ? -25.247 51.583 25.984 1.00 33.85 34 SER B C 1
ATOM 2023 O O . SER B 1 34 ? -26.356 51.648 25.437 1.00 30.51 34 SER B O 1
ATOM 2026 N N . GLU B 1 35 ? -24.129 52.009 25.377 1.00 29.26 35 GLU B N 1
ATOM 2027 C CA . GLU B 1 35 ? -24.192 52.577 24.030 1.00 27.31 35 GLU B CA 1
ATOM 2028 C C . GLU B 1 35 ? -24.491 51.505 22.989 1.00 27.01 35 GLU B C 1
ATOM 2029 O O . GLU B 1 35 ? -25.226 51.754 22.025 1.00 25.94 35 GLU B O 1
ATOM 2035 N N . LEU B 1 36 ? -23.918 50.313 23.160 1.00 27.57 36 LEU B N 1
ATOM 2036 C CA . LEU B 1 36 ? -24.195 49.216 22.240 1.00 27.21 36 LEU B CA 1
ATOM 2037 C C . LEU B 1 36 ? -25.686 48.902 22.196 1.00 26.56 36 LEU B C 1
ATOM 2038 O O . LEU B 1 36 ? -26.273 48.772 21.114 1.00 24.69 36 LEU B O 1
ATOM 2043 N N . VAL B 1 37 ? -26.323 48.787 23.367 1.00 26.55 37 VAL B N 1
ATOM 2044 C CA . VAL B 1 37 ? -27.755 48.497 23.387 1.00 27.68 37 VAL B CA 1
ATOM 2045 C C . VAL B 1 37 ? -28.534 49.621 22.715 1.00 29.56 37 VAL B C 1
ATOM 2046 O O . VAL B 1 37 ? -29.451 49.373 21.924 1.00 28.24 37 VAL B O 1
ATOM 2050 N N . LYS B 1 38 ? -28.173 50.876 22.994 1.00 30.03 38 LYS B N 1
ATOM 2051 C CA . LYS B 1 38 ? -28.869 51.991 22.352 1.00 28.08 38 LYS B CA 1
ATOM 2052 C C . LYS B 1 38 ? -28.727 51.935 20.834 1.00 23.51 38 LYS B C 1
ATOM 2053 O O . LYS B 1 38 ? -29.701 52.153 20.101 1.00 24.73 38 LYS B O 1
ATOM 2059 N N . ALA B 1 39 ? -27.519 51.653 20.345 1.00 25.07 39 ALA B N 1
ATOM 2060 C CA . ALA B 1 39 ? -27.301 51.562 18.906 1.00 25.00 39 ALA B CA 1
ATOM 2061 C C . ALA B 1 39 ? -28.109 50.425 18.294 1.00 27.75 39 ALA B C 1
ATOM 2062 O O . ALA B 1 39 ? -28.660 50.566 17.195 1.00 21.05 39 ALA B O 1
ATOM 2064 N N . LEU B 1 40 ? -28.187 49.279 18.990 1.00 23.80 40 LEU B N 1
ATOM 2065 C CA . LEU B 1 40 ? -28.960 48.156 18.467 1.00 22.74 40 LEU B CA 1
ATOM 2066 C C . LEU B 1 40 ? -30.444 48.496 18.411 1.00 23.75 40 LEU B C 1
ATOM 2067 O O . LEU B 1 40 ? -31.133 48.150 17.444 1.00 25.76 40 LEU B O 1
ATOM 2072 N N . GLU B 1 41 ? -30.950 49.176 19.446 1.00 26.23 41 GLU B N 1
ATOM 2073 C CA . GLU B 1 41 ? -32.355 49.573 19.478 1.00 24.47 41 GLU B CA 1
ATOM 2074 C C . GLU B 1 41 ? -32.675 50.587 18.380 1.00 27.55 41 GLU B C 1
ATOM 2075 O O . GLU B 1 41 ? -33.715 50.484 17.715 1.00 26.21 41 GLU B O 1
ATOM 2081 N N . ASP B 1 42 ? -31.793 51.571 18.173 1.00 27.95 42 ASP B N 1
ATOM 2082 C CA . ASP B 1 42 ? -31.956 52.471 17.032 1.00 29.25 42 ASP B CA 1
ATOM 2083 C C . ASP B 1 42 ? -31.994 51.692 15.723 1.00 26.25 42 ASP B C 1
ATOM 2084 O O . ASP B 1 42 ? -32.843 51.945 14.862 1.00 27.03 42 ASP B O 1
ATOM 2089 N N . ALA B 1 43 ? -31.079 50.727 15.561 1.00 24.72 43 ALA B N 1
ATOM 2090 C CA . ALA B 1 43 ? -31.056 49.937 14.336 1.00 26.06 43 ALA B CA 1
ATOM 2091 C C . ALA B 1 43 ? -32.341 49.137 14.179 1.00 23.02 43 ALA B C 1
ATOM 2092 O O . ALA B 1 43 ? -32.867 49.013 13.069 1.00 24.55 43 ALA B O 1
ATOM 2094 N N . GLN B 1 44 ? -32.867 48.596 15.287 1.00 22.81 44 GLN B N 1
ATOM 2095 C CA . GLN B 1 44 ? -34.129 47.860 15.229 1.00 23.64 44 GLN B CA 1
ATOM 2096 C C . GLN B 1 44 ? -35.266 48.759 14.762 1.00 23.25 44 GLN B C 1
ATOM 2097 O O . GLN B 1 44 ? -36.097 48.351 13.940 1.00 27.78 44 GLN B O 1
ATOM 2103 N N . ASN B 1 45 ? -35.322 49.991 15.274 1.00 28.63 45 ASN B N 1
ATOM 2104 C CA . ASN B 1 45 ? -36.381 50.931 14.914 1.00 27.91 45 ASN B CA 1
ATOM 2105 C C . ASN B 1 45 ? -36.145 51.631 13.577 1.00 28.51 45 ASN B C 1
ATOM 2106 O O . ASN B 1 45 ? -37.010 52.397 13.143 1.00 36.69 45 ASN B O 1
ATOM 2111 N N . ASN B 1 46 ? -35.017 51.383 12.918 1.00 28.52 46 ASN B N 1
ATOM 2112 C CA . ASN B 1 46 ? -34.668 52.025 11.648 1.00 26.14 46 ASN B CA 1
ATOM 2113 C C . ASN B 1 46 ? -35.135 51.117 10.518 1.00 30.47 46 ASN B C 1
ATOM 2114 O O . ASN B 1 46 ? -34.507 50.089 10.246 1.00 26.32 46 ASN B O 1
ATOM 2119 N N . ASP B 1 47 ? -36.231 51.495 9.846 1.00 29.10 47 ASP B N 1
ATOM 2120 C CA . ASP B 1 47 ? -36.792 50.641 8.795 1.00 31.69 47 ASP B CA 1
ATOM 2121 C C . ASP B 1 47 ? -35.831 50.419 7.631 1.00 28.20 47 ASP B C 1
ATOM 2122 O O . ASP B 1 47 ? -36.041 49.499 6.831 1.00 29.94 47 ASP B O 1
ATOM 2127 N N . LYS B 1 48 ? -34.787 51.234 7.505 1.00 29.23 48 LYS B N 1
ATOM 2128 C CA . LYS B 1 48 ? -33.812 51.001 6.447 1.00 27.62 48 LYS B CA 1
ATOM 2129 C C . LYS B 1 48 ? -32.807 49.909 6.809 1.00 27.11 48 LYS B C 1
ATOM 2130 O O . LYS B 1 48 ? -32.187 49.335 5.907 1.00 27.20 48 LYS B O 1
ATOM 2136 N N . VAL B 1 49 ? -32.645 49.592 8.089 1.00 25.20 49 VAL B N 1
ATOM 2137 C CA . VAL B 1 49 ? -31.684 48.574 8.512 1.00 25.65 49 VAL B CA 1
ATOM 2138 C C . VAL B 1 49 ? -32.350 47.207 8.446 1.00 27.05 49 VAL B C 1
ATOM 2139 O O . VAL B 1 49 ? -33.431 47.006 9.010 1.00 22.90 49 VAL B O 1
ATOM 2143 N N . ARG B 1 50 ? -31.693 46.264 7.771 1.00 26.13 50 ARG B N 1
ATOM 2144 C CA . ARG B 1 50 ? -32.180 44.900 7.637 1.00 25.23 50 ARG B CA 1
ATOM 2145 C C . ARG B 1 50 ? -31.252 43.868 8.260 1.00 30.37 50 ARG B C 1
ATOM 2146 O O . ARG B 1 50 ? -31.686 42.738 8.516 1.00 23.47 50 ARG B O 1
ATOM 2154 N N . CYS B 1 51 ? -29.996 44.214 8.493 1.00 24.00 51 CYS B N 1
ATOM 2155 C CA . CYS B 1 51 ? -29.061 43.304 9.132 1.00 23.10 51 CYS B CA 1
ATOM 2156 C C . CYS B 1 51 ? -28.069 44.162 9.897 1.00 28.43 51 CYS B C 1
ATOM 2157 O O . CYS B 1 51 ? -27.734 45.272 9.460 1.00 24.37 51 CYS B O 1
ATOM 2160 N N . ILE B 1 52 ? -27.641 43.667 11.054 1.00 20.79 52 ILE B N 1
ATOM 2161 C CA . ILE B 1 52 ? -26.659 44.342 11.891 1.00 21.87 52 ILE B CA 1
ATOM 2162 C C . ILE B 1 52 ? -25.389 43.509 11.886 1.00 25.38 52 ILE B C 1
ATOM 2163 O O . ILE B 1 52 ? -25.440 42.276 11.816 1.00 20.71 52 ILE B O 1
ATOM 2168 N N . VAL B 1 53 ? -24.243 44.189 11.942 1.00 22.93 53 VAL B N 1
ATOM 2169 C CA . VAL B 1 53 ? -22.944 43.554 12.128 1.00 19.46 53 VAL B CA 1
ATOM 2170 C C . VAL B 1 53 ? -22.264 44.237 13.302 1.00 23.78 53 VAL B C 1
ATOM 2171 O O . VAL B 1 53 ? -22.253 45.474 13.383 1.00 23.97 53 VAL B O 1
ATOM 2175 N N . ILE B 1 54 ? -21.711 43.440 14.214 1.00 25.09 54 ILE B N 1
ATOM 2176 C CA . ILE B 1 54 ? -20.861 43.935 15.293 1.00 19.40 54 ILE B CA 1
ATOM 2177 C C . ILE B 1 54 ? -19.446 43.437 15.033 1.00 24.56 54 ILE B C 1
ATOM 2178 O O . ILE B 1 54 ? -19.244 42.248 14.754 1.00 22.82 54 ILE B O 1
ATOM 2183 N N . THR B 1 55 ? -18.462 44.334 15.141 1.00 25.17 55 THR B N 1
ATOM 2184 C CA . THR B 1 55 ? -17.068 43.920 15.038 1.00 22.20 55 THR B CA 1
ATOM 2185 C C . THR B 1 55 ? -16.231 44.753 15.994 1.00 26.41 55 THR B C 1
ATOM 2186 O O . THR B 1 55 ? -16.689 45.759 16.539 1.00 24.91 55 THR B O 1
ATOM 2190 N N . GLY B 1 56 ? -14.996 44.306 16.223 1.00 25.57 56 GLY B N 1
ATOM 2191 C CA . GLY B 1 56 ? -14.069 45.078 17.030 1.00 28.51 56 GLY B CA 1
ATOM 2192 C C . GLY B 1 56 ? -12.908 45.563 16.184 1.00 34.19 56 GLY B C 1
ATOM 2193 O O . GLY B 1 56 ? -13.112 46.021 15.054 1.00 31.35 56 GLY B O 1
ATOM 2194 N N . SER B 1 57 ? -11.689 45.454 16.705 1.00 32.32 57 SER B N 1
ATOM 2195 C CA . SER B 1 57 ? -10.496 45.812 15.956 1.00 41.01 57 SER B CA 1
ATOM 2196 C C . SER B 1 57 ? -9.826 44.553 15.412 1.00 40.29 57 SER B C 1
ATOM 2197 O O . SER B 1 57 ? -10.245 43.422 15.674 1.00 32.63 57 SER B O 1
ATOM 2200 N N . GLU B 1 58 ? -8.757 44.754 14.639 1.00 38.28 58 GLU B N 1
ATOM 2201 C CA . GLU B 1 58 ? -7.983 43.614 14.163 1.00 35.79 58 GLU B CA 1
ATOM 2202 C C . GLU B 1 58 ? -7.369 42.832 15.319 1.00 34.70 58 GLU B C 1
ATOM 2203 O O . GLU B 1 58 ? -7.253 41.601 15.243 1.00 36.45 58 GLU B O 1
ATOM 2209 N N . LYS B 1 59 ? -6.982 43.522 16.396 1.00 32.71 59 LYS B N 1
ATOM 2210 C CA . LYS B 1 59 ? -6.400 42.848 17.551 1.00 35.13 59 LYS B CA 1
ATOM 2211 C C . LYS B 1 59 ? -7.457 42.130 18.388 1.00 31.43 59 LYS B C 1
ATOM 2212 O O . LYS B 1 59 ? -7.195 41.043 18.914 1.00 35.56 59 LYS B O 1
ATOM 2218 N N . ALA B 1 60 ? -8.629 42.737 18.572 1.00 31.09 60 ALA B N 1
ATOM 2219 C CA . ALA B 1 60 ? -9.614 42.175 19.490 1.00 31.74 60 ALA B CA 1
ATOM 2220 C C . ALA B 1 60 ? -11.031 42.574 19.103 1.00 28.58 60 ALA B C 1
ATOM 2221 O O . ALA B 1 60 ? -11.350 43.761 18.997 1.00 29.09 60 ALA B O 1
ATOM 2223 N N . PHE B 1 61 ? -11.883 41.567 18.923 1.00 30.36 61 PHE B N 1
ATOM 2224 C CA . PHE B 1 61 ? -13.324 41.793 18.961 1.00 24.41 61 PHE B CA 1
ATOM 2225 C C . PHE B 1 61 ? -13.715 42.425 20.294 1.00 23.33 61 PHE B C 1
ATOM 2226 O O . PHE B 1 61 ? -14.284 43.527 20.343 1.00 23.16 61 PHE B O 1
ATOM 2234 N N . ALA B 1 62 ? -13.375 41.752 21.397 1.00 25.58 62 ALA B N 1
ATOM 2235 C CA . ALA B 1 62 ? -13.569 42.260 22.752 1.00 29.05 62 ALA B CA 1
ATOM 2236 C C . ALA B 1 62 ? -12.844 41.348 23.735 1.00 29.65 62 ALA B C 1
ATOM 2237 O O . ALA B 1 62 ? -13.155 40.157 23.819 1.00 23.52 62 ALA B O 1
ATOM 2239 N N . ALA B 1 63 ? -11.881 41.877 24.488 1.00 27.98 63 ALA B N 1
ATOM 2240 C CA . ALA B 1 63 ? -10.974 41.011 25.246 1.00 31.46 63 ALA B CA 1
ATOM 2241 C C . ALA B 1 63 ? -11.493 40.609 26.628 1.00 36.76 63 ALA B C 1
ATOM 2242 O O . ALA B 1 63 ? -10.830 39.823 27.314 1.00 41.22 63 ALA B O 1
ATOM 2244 N N . GLY B 1 64 ? -12.646 41.099 27.054 1.00 32.77 64 GLY B N 1
ATOM 2245 C CA . GLY B 1 64 ? -13.138 40.783 28.378 1.00 31.79 64 GLY B CA 1
ATOM 2246 C C . GLY B 1 64 ? -14.251 41.739 28.761 1.00 34.50 64 GLY B C 1
ATOM 2247 O O . GLY B 1 64 ? -14.732 42.518 27.943 1.00 33.39 64 GLY B O 1
ATOM 2248 N N . ALA B 1 65 ? -14.652 41.649 30.026 1.00 46.24 65 ALA B N 1
ATOM 2249 C CA . ALA B 1 65 ? -15.711 42.508 30.555 1.00 43.39 65 ALA B CA 1
ATOM 2250 C C . ALA B 1 65 ? -15.195 43.371 31.704 1.00 47.78 65 ALA B C 1
ATOM 2251 O O . ALA B 1 65 ? -13.987 43.488 31.910 1.00 55.75 65 ALA B O 1
ATOM 2253 N N . ASP B 1 77 ? -25.367 44.575 46.354 1.00 50.86 77 ASP B N 1
ATOM 2254 C CA . ASP B 1 77 ? -25.219 45.501 45.242 1.00 55.86 77 ASP B CA 1
ATOM 2255 C C . ASP B 1 77 ? -25.549 44.821 43.913 1.00 55.50 77 ASP B C 1
ATOM 2256 O O . ASP B 1 77 ? -26.347 45.328 43.109 1.00 51.80 77 ASP B O 1
ATOM 2261 N N . VAL B 1 78 ? -24.937 43.655 43.687 1.00 47.93 78 VAL B N 1
ATOM 2262 C CA . VAL B 1 78 ? -25.057 43.003 42.387 1.00 53.30 78 VAL B CA 1
ATOM 2263 C C . VAL B 1 78 ? -26.435 42.379 42.212 1.00 50.62 78 VAL B C 1
ATOM 2264 O O . VAL B 1 78 ? -26.919 42.255 41.081 1.00 48.33 78 VAL B O 1
ATOM 2268 N N . PHE B 1 79 ? -27.097 41.984 43.307 1.00 47.91 79 PHE B N 1
ATOM 2269 C CA . PHE B 1 79 ? -28.431 41.400 43.181 1.00 50.60 79 PHE B CA 1
ATOM 2270 C C . PHE B 1 79 ? -29.486 42.480 42.976 1.00 52.71 79 PHE B C 1
ATOM 2271 O O . PHE B 1 79 ? -30.313 42.383 42.061 1.00 46.89 79 PHE B O 1
ATOM 2279 N N . ALA B 1 80 ? -29.472 43.520 43.819 1.00 50.37 80 ALA B N 1
ATOM 2280 C CA . ALA B 1 80 ? -30.430 44.612 43.664 1.00 48.03 80 ALA B CA 1
ATOM 2281 C C . ALA B 1 80 ? -30.255 45.312 42.321 1.00 46.11 80 ALA B C 1
ATOM 2282 O O . ALA B 1 80 ? -31.242 45.660 41.658 1.00 48.93 80 ALA B O 1
ATOM 2284 N N . GLY B 1 81 ? -29.009 45.527 41.899 1.00 44.91 81 GLY B N 1
ATOM 2285 C CA . GLY B 1 81 ? -28.757 46.119 40.595 1.00 45.42 81 GLY B CA 1
ATOM 2286 C C . GLY B 1 81 ? -28.788 45.146 39.431 1.00 48.76 81 GLY B C 1
ATOM 2287 O O . GLY B 1 81 ? -28.734 45.584 38.276 1.00 43.88 81 GLY B O 1
ATOM 2288 N N . ASP B 1 82 ? -28.878 43.844 39.715 1.00 47.32 82 ASP B N 1
ATOM 2289 C CA . ASP B 1 82 ? -28.924 42.790 38.698 1.00 40.44 82 ASP B CA 1
ATOM 2290 C C . ASP B 1 82 ? -27.808 42.964 37.667 1.00 42.99 82 ASP B C 1
ATOM 2291 O O . ASP B 1 82 ? -28.045 43.037 36.460 1.00 40.71 82 ASP B O 1
ATOM 2296 N N . LEU B 1 83 ? -26.577 43.040 38.170 1.00 44.89 83 LEU B N 1
ATOM 2297 C CA . LEU B 1 83 ? -25.374 43.160 37.357 1.00 44.13 83 LEU B CA 1
ATOM 2298 C C . LEU B 1 83 ? -25.405 42.214 36.162 1.00 43.31 83 LEU B C 1
ATOM 2299 O O . LEU B 1 83 ? -25.517 40.991 36.324 1.00 42.90 83 LEU B O 1
ATOM 2304 N N . PHE B 1 84 ? -25.332 42.798 34.964 1.00 43.92 84 PHE B N 1
ATOM 2305 C CA . PHE B 1 84 ? -25.266 42.189 33.628 1.00 39.31 84 PHE B CA 1
ATOM 2306 C C . PHE B 1 84 ? -26.616 41.688 33.106 1.00 39.96 84 PHE B C 1
ATOM 2307 O O . PHE B 1 84 ? -26.668 41.182 31.969 1.00 34.04 84 PHE B O 1
ATOM 2315 N N . GLY B 1 85 ? -27.704 41.833 33.858 1.00 34.91 85 GLY B N 1
ATOM 2316 C CA . GLY B 1 85 ? -29.004 41.395 33.405 1.00 33.22 85 GLY B CA 1
ATOM 2317 C C . GLY B 1 85 ? -29.594 42.248 32.295 1.00 36.37 85 GLY B C 1
ATOM 2318 O O . GLY B 1 85 ? -29.831 41.775 31.177 1.00 31.54 85 GLY B O 1
ATOM 2319 N N . PRO B 1 86 ? -29.862 43.528 32.587 1.00 37.36 86 PRO B N 1
ATOM 2320 C CA . PRO B 1 86 ? -30.531 44.376 31.582 1.00 35.82 86 PRO B CA 1
ATOM 2321 C C . PRO B 1 86 ? -29.743 44.544 30.296 1.00 33.17 86 PRO B C 1
ATOM 2322 O O . PRO B 1 86 ? -30.349 44.672 29.224 1.00 33.25 86 PRO B O 1
ATOM 2326 N N . GLU B 1 87 ? -28.412 44.531 30.360 1.00 31.76 87 GLU B N 1
ATOM 2327 C CA . GLU B 1 87 ? -27.619 44.619 29.135 1.00 38.04 87 GLU B CA 1
ATOM 2328 C C . GLU B 1 87 ? -27.863 43.405 28.246 1.00 34.27 87 GLU B C 1
ATOM 2329 O O . GLU B 1 87 ? -28.150 43.538 27.050 1.00 34.07 87 GLU B O 1
ATOM 2335 N N . ALA B 1 88 ? -27.761 42.208 28.823 1.00 31.86 88 ALA B N 1
ATOM 2336 C CA . ALA B 1 88 ? -28.013 40.990 28.059 1.00 30.33 88 ALA B CA 1
ATOM 2337 C C . ALA B 1 88 ? -29.420 40.988 27.469 1.00 30.25 88 ALA B C 1
ATOM 2338 O O . ALA B 1 88 ? -29.615 40.669 26.290 1.00 30.49 88 ALA B O 1
ATOM 2340 N N . GLU B 1 89 ? -30.418 41.351 28.272 1.00 27.28 89 GLU B N 1
ATOM 2341 C CA . GLU B 1 89 ? -31.787 41.344 27.769 1.00 27.70 89 GLU B CA 1
ATOM 2342 C C . GLU B 1 89 ? -31.978 42.359 26.643 1.00 33.34 89 GLU B C 1
ATOM 2343 O O . GLU B 1 89 ? -32.774 42.124 25.726 1.00 29.56 89 GLU B O 1
ATOM 2349 N N . GLY B 1 90 ? -31.244 43.473 26.675 1.00 26.99 90 GLY B N 1
ATOM 2350 C CA . GLY B 1 90 ? -31.333 44.435 25.583 1.00 31.24 90 GLY B CA 1
ATOM 2351 C C . GLY B 1 90 ? -30.893 43.853 24.251 1.00 28.48 90 GLY B C 1
ATOM 2352 O O . GLY B 1 90 ? -31.551 44.049 23.226 1.00 32.46 90 GLY B O 1
ATOM 2353 N N . ILE B 1 91 ? -29.786 43.106 24.255 1.00 25.35 91 ILE B N 1
ATOM 2354 C CA . ILE B 1 91 ? -29.296 42.466 23.038 1.00 26.65 91 ILE B CA 1
ATOM 2355 C C . ILE B 1 91 ? -30.244 41.359 22.583 1.00 27.00 91 ILE B C 1
ATOM 2356 O O . ILE B 1 91 ? -30.567 41.249 21.392 1.00 24.98 91 ILE B O 1
ATOM 2361 N N . MET B 1 92 ? -30.718 40.521 23.519 1.00 22.09 92 MET B N 1
ATOM 2362 C CA . MET B 1 92 ? -31.547 39.382 23.123 1.00 23.41 92 MET B CA 1
ATOM 2363 C C . MET B 1 92 ? -32.905 39.780 22.559 1.00 25.31 92 MET B C 1
ATOM 2364 O O . MET B 1 92 ? -33.497 38.982 21.824 1.00 28.57 92 MET B O 1
ATOM 2369 N N . ARG B 1 93 ? -33.413 40.981 22.869 1.00 27.87 93 ARG B N 1
ATOM 2370 C CA . ARG B 1 93 ? -34.721 41.397 22.362 1.00 30.82 93 ARG B CA 1
ATOM 2371 C C . ARG B 1 93 ? -34.695 41.905 20.928 1.00 26.54 93 ARG B C 1
ATOM 2372 O O . ARG B 1 93 ? -35.773 42.061 20.341 1.00 24.03 93 ARG B O 1
ATOM 2380 N N . ILE B 1 94 ? -33.515 42.208 20.370 1.00 23.15 94 ILE B N 1
ATOM 2381 C CA . ILE B 1 94 ? -33.437 42.672 18.980 1.00 21.90 94 ILE B CA 1
ATOM 2382 C C . ILE B 1 94 ? -33.966 41.591 18.045 1.00 22.91 94 ILE B C 1
ATOM 2383 O O . ILE B 1 94 ? -33.487 40.456 18.062 1.00 22.38 94 ILE B O 1
ATOM 2388 N N . ARG B 1 95 ? -34.926 41.950 17.187 1.00 20.55 95 ARG B N 1
ATOM 2389 C CA . ARG B 1 95 ? -35.519 40.972 16.276 1.00 21.62 95 ARG B CA 1
ATOM 2390 C C . ARG B 1 95 ? -34.793 40.849 14.939 1.00 21.15 95 ARG B C 1
ATOM 2391 O O . ARG B 1 95 ? -34.908 39.809 14.280 1.00 17.95 95 ARG B O 1
ATOM 2399 N N . LYS B 1 96 ? -34.077 41.890 14.498 1.00 21.31 96 LYS B N 1
ATOM 2400 C CA . LYS B 1 96 ? -33.301 41.802 13.273 1.00 19.49 96 LYS B CA 1
ATOM 2401 C C . LYS B 1 96 ? -32.024 41.000 13.515 1.00 16.51 96 LYS B C 1
ATOM 2402 O O . LYS B 1 96 ? -31.538 40.921 14.646 1.00 21.01 96 LYS B O 1
ATOM 2408 N N . PRO B 1 97 ? -31.456 40.401 12.470 1.00 20.21 97 PRO B N 1
ATOM 2409 C CA . PRO B 1 97 ? -30.270 39.552 12.668 1.00 18.20 97 PRO B CA 1
ATOM 2410 C C . PRO B 1 97 ? -29.002 40.357 12.907 1.00 19.92 97 PRO B C 1
ATOM 2411 O O . PRO B 1 97 ? -28.835 41.472 12.402 1.00 18.82 97 PRO B O 1
ATOM 2415 N N . ILE B 1 98 ? -28.100 39.763 13.699 1.00 19.22 98 ILE B N 1
ATOM 2416 C CA . ILE B 1 98 ? -26.844 40.376 14.129 1.00 18.99 98 ILE B CA 1
ATOM 2417 C C . ILE B 1 98 ? -25.738 39.367 13.855 1.00 24.41 98 ILE B C 1
ATOM 2418 O O . ILE B 1 98 ? -25.748 38.269 14.427 1.00 21.99 98 ILE B O 1
ATOM 2423 N N . ILE B 1 99 ? -24.782 39.731 12.999 1.00 21.67 99 ILE B N 1
ATOM 2424 C CA . ILE B 1 99 ? -23.613 38.898 12.722 1.00 19.12 99 ILE B CA 1
ATOM 2425 C C . ILE B 1 99 ? -22.434 39.458 13.498 1.00 22.39 99 ILE B C 1
ATOM 2426 O O . ILE B 1 99 ? -22.196 40.669 13.474 1.00 21.10 99 ILE B O 1
ATOM 2431 N N . ALA B 1 100 ? -21.690 38.588 14.182 1.00 21.53 100 ALA B N 1
ATOM 2432 C CA . ALA B 1 100 ? -20.445 38.987 14.827 1.00 21.08 100 ALA B CA 1
ATOM 2433 C C . ALA B 1 100 ? -19.296 38.694 13.871 1.00 23.98 100 ALA B C 1
ATOM 2434 O O . ALA B 1 100 ? -19.124 37.549 13.432 1.00 21.59 100 ALA B O 1
ATOM 2436 N N . ALA B 1 101 ? -18.519 39.729 13.545 1.00 22.13 101 ALA B N 1
ATOM 2437 C CA . ALA B 1 101 ? -17.304 39.593 12.744 1.00 26.58 101 ALA B CA 1
ATOM 2438 C C . ALA B 1 101 ? -16.136 39.652 13.720 1.00 20.53 101 ALA B C 1
ATOM 2439 O O . ALA B 1 101 ? -15.814 40.724 14.240 1.00 24.15 101 ALA B O 1
ATOM 2441 N N . VAL B 1 102 ? -15.520 38.507 13.994 1.00 23.79 102 VAL B N 1
ATOM 2442 C CA . VAL B 1 102 ? -14.597 38.364 15.117 1.00 25.31 102 VAL B CA 1
ATOM 2443 C C . VAL B 1 102 ? -13.175 38.272 14.581 1.00 26.60 102 VAL B C 1
ATOM 2444 O O . VAL B 1 102 ? -12.838 37.339 13.843 1.00 28.19 102 VAL B O 1
ATOM 2448 N N . SER B 1 103 ? -12.334 39.227 14.969 1.00 27.30 103 SER B N 1
ATOM 2449 C CA . SER B 1 103 ? -10.903 39.139 14.720 1.00 30.57 103 SER B CA 1
ATOM 2450 C C . SER B 1 103 ? -10.177 39.129 16.054 1.00 22.78 103 SER B C 1
ATOM 2451 O O . SER B 1 103 ? -10.600 39.799 16.996 1.00 26.75 103 SER B O 1
ATOM 2454 N N . GLY B 1 104 ? -9.093 38.359 16.138 1.00 26.48 104 GLY B N 1
ATOM 2455 C CA . GLY B 1 104 ? -8.284 38.383 17.350 1.00 27.94 104 GLY B CA 1
ATOM 2456 C C . GLY B 1 104 ? -9.057 37.902 18.566 1.00 30.47 104 GLY B C 1
ATOM 2457 O O . GLY B 1 104 ? -9.852 36.959 18.490 1.00 30.05 104 GLY B O 1
ATOM 2458 N N . TYR B 1 105 ? -8.853 38.576 19.700 1.00 27.95 105 TYR B N 1
ATOM 2459 C CA . TYR B 1 105 ? -9.361 38.074 20.974 1.00 32.54 105 TYR B CA 1
ATOM 2460 C C . TYR B 1 105 ? -10.863 38.303 21.116 1.00 30.54 105 TYR B C 1
ATOM 2461 O O . TYR B 1 105 ? -11.358 39.414 20.905 1.00 28.37 105 TYR B O 1
ATOM 2470 N N . ALA B 1 106 ? -11.580 37.250 21.510 1.00 29.06 106 ALA B N 1
ATOM 2471 C CA . ALA B 1 106 ? -12.967 37.349 21.959 1.00 25.11 106 ALA B CA 1
ATOM 2472 C C . ALA B 1 106 ? -13.023 36.530 23.244 1.00 24.66 106 ALA B C 1
ATOM 2473 O O . ALA B 1 106 ? -13.253 35.316 23.196 1.00 24.91 106 ALA B O 1
ATOM 2475 N N . LEU B 1 107 ? -12.785 37.180 24.382 1.00 26.91 107 LEU B N 1
ATOM 2476 C CA . LEU B 1 107 ? -12.592 36.486 25.650 1.00 27.02 107 LEU B CA 1
ATOM 2477 C C . LEU B 1 107 ? -13.576 36.981 26.699 1.00 22.35 107 LEU B C 1
ATOM 2478 O O . LEU B 1 107 ? -13.879 38.179 26.771 1.00 24.27 107 LEU B O 1
ATOM 2483 N N . GLY B 1 108 ? -14.055 36.053 27.526 1.00 25.15 108 GLY B N 1
ATOM 2484 C CA . GLY B 1 108 ? -14.875 36.455 28.660 1.00 25.92 108 GLY B CA 1
ATOM 2485 C C . GLY B 1 108 ? -16.178 37.029 28.159 1.00 25.80 108 GLY B C 1
ATOM 2486 O O . GLY B 1 108 ? -16.863 36.418 27.331 1.00 24.35 108 GLY B O 1
ATOM 2487 N N . GLY B 1 109 ? -16.513 38.233 28.636 1.00 24.00 109 GLY B N 1
ATOM 2488 C CA . GLY B 1 109 ? -17.678 38.930 28.113 1.00 25.41 109 GLY B CA 1
ATOM 2489 C C . GLY B 1 109 ? -17.655 39.102 26.607 1.00 22.86 109 GLY B C 1
ATOM 2490 O O . GLY B 1 109 ? -18.713 39.162 25.971 1.00 20.38 109 GLY B O 1
ATOM 2491 N N . GLY B 1 110 ? -16.456 39.190 26.015 1.00 23.11 110 GLY B N 1
ATOM 2492 C CA . GLY B 1 110 ? -16.350 39.339 24.571 1.00 22.72 110 GLY B CA 1
ATOM 2493 C C . GLY B 1 110 ? -16.712 38.071 23.819 1.00 23.67 110 GLY B C 1
ATOM 2494 O O . GLY B 1 110 ? -17.360 38.121 22.765 1.00 21.24 110 GLY B O 1
ATOM 2495 N N . CYS B 1 111 ? -16.273 36.917 24.328 1.00 19.39 111 CYS B N 1
ATOM 2496 C CA . CYS B 1 111 ? -16.770 35.655 23.798 1.00 22.24 111 CYS B CA 1
ATOM 2497 C C . CYS B 1 111 ? -18.283 35.562 23.983 1.00 19.54 111 CYS B C 1
ATOM 2498 O O . CYS B 1 111 ? -19.004 35.121 23.079 1.00 20.84 111 CYS B O 1
ATOM 2501 N N . GLU B 1 112 ? -18.775 35.976 25.148 1.00 19.74 112 GLU B N 1
ATOM 2502 C CA . GLU B 1 112 ? -20.204 35.889 25.428 1.00 21.87 112 GLU B CA 1
ATOM 2503 C C . GLU B 1 112 ? -21.009 36.790 24.502 1.00 26.11 112 GLU B C 1
ATOM 2504 O O . GLU B 1 112 ? -22.110 36.421 24.079 1.00 19.34 112 GLU B O 1
ATOM 2510 N N . LEU B 1 113 ? -20.482 37.979 24.181 1.00 21.19 113 LEU B N 1
ATOM 2511 C CA . LEU B 1 113 ? -21.164 38.849 23.226 1.00 20.26 113 LEU B CA 1
ATOM 2512 C C . LEU B 1 113 ? -21.244 38.202 21.855 1.00 19.46 113 LEU B C 1
ATOM 2513 O O . LEU B 1 113 ? -22.295 38.243 21.198 1.00 19.74 113 LEU B O 1
ATOM 2518 N N . ALA B 1 114 ? -20.139 37.600 21.400 1.00 18.29 114 ALA B N 1
ATOM 2519 C CA . ALA B 1 114 ? -20.140 36.945 20.098 1.00 18.03 114 ALA B CA 1
ATOM 2520 C C . ALA B 1 114 ? -21.181 35.834 20.050 1.00 19.18 114 ALA B C 1
ATOM 2521 O O . ALA B 1 114 ? -21.873 35.661 19.038 1.00 20.36 114 ALA B O 1
ATOM 2523 N N . MET B 1 115 ? -21.298 35.069 21.134 1.00 17.69 115 MET B N 1
ATOM 2524 C CA . MET B 1 115 ? -22.272 33.975 21.169 1.00 17.58 115 MET B CA 1
ATOM 2525 C C . MET B 1 115 ? -23.708 34.492 21.259 1.00 19.15 115 MET B C 1
ATOM 2526 O O . MET B 1 115 ? -24.644 33.784 20.850 1.00 19.02 115 MET B O 1
ATOM 2531 N N . MET B 1 116 ? -23.906 35.703 21.801 1.00 17.54 116 MET B N 1
ATOM 2532 C CA . MET B 1 116 ? -25.236 36.314 21.778 1.00 18.63 116 MET B CA 1
ATOM 2533 C C . MET B 1 116 ? -25.655 36.777 20.390 1.00 22.87 116 MET B C 1
ATOM 2534 O O . MET B 1 116 ? -26.861 36.928 20.141 1.00 20.72 116 MET B O 1
ATOM 2539 N N . CYS B 1 117 ? -24.705 37.023 19.485 1.00 18.34 117 CYS B N 1
ATOM 2540 C CA . CYS B 1 117 ? -25.080 37.343 18.121 1.00 19.89 117 CYS B CA 1
ATOM 2541 C C . CYS B 1 117 ? -25.654 36.098 17.442 1.00 18.93 117 CYS B C 1
ATOM 2542 O O . CYS B 1 117 ? -25.531 34.970 17.939 1.00 19.86 117 CYS B O 1
ATOM 2545 N N . ASP B 1 118 ? -26.297 36.305 16.291 1.00 16.02 118 ASP B N 1
ATOM 2546 C CA . ASP B 1 118 ? -27.016 35.187 15.671 1.00 18.19 118 ASP B CA 1
ATOM 2547 C C . ASP B 1 118 ? -26.062 34.196 15.024 1.00 18.94 118 ASP B C 1
ATOM 2548 O O . ASP B 1 118 ? -26.283 32.979 15.104 1.00 19.31 118 ASP B O 1
ATOM 2553 N N . PHE B 1 119 ? -24.988 34.676 14.394 1.00 18.38 119 PHE B N 1
ATOM 2554 C CA . PHE B 1 119 ? -23.896 33.767 14.048 1.00 18.67 119 PHE B CA 1
ATOM 2555 C C . PHE B 1 119 ? -22.588 34.549 13.950 1.00 20.36 119 PHE B C 1
ATOM 2556 O O . PHE B 1 119 ? -22.581 35.780 13.922 1.00 18.86 119 PHE B O 1
ATOM 2564 N N . ILE B 1 120 ? -21.479 33.807 13.957 1.00 22.55 120 ILE B N 1
ATOM 2565 C CA . ILE B 1 120 ? -20.125 34.365 13.962 1.00 19.29 120 ILE B CA 1
ATOM 2566 C C . ILE B 1 120 ? -19.430 34.025 12.647 1.00 22.67 120 ILE B C 1
ATOM 2567 O O . ILE B 1 120 ? -19.432 32.866 12.213 1.00 21.65 120 ILE B O 1
ATOM 2572 N N . ILE B 1 121 ? -18.819 35.031 12.027 1.00 21.08 121 ILE B N 1
ATOM 2573 C CA . ILE B 1 121 ? -17.774 34.841 11.024 1.00 20.49 121 ILE B CA 1
ATOM 2574 C C . ILE B 1 121 ? -16.487 35.363 11.651 1.00 20.99 121 ILE B C 1
ATOM 2575 O O . ILE B 1 121 ? -16.482 36.458 12.218 1.00 22.75 121 ILE B O 1
ATOM 2580 N N . CYS B 1 122 ? -15.408 34.578 11.596 1.00 24.27 122 CYS B N 1
ATOM 2581 C CA . CYS B 1 122 ? -14.179 34.988 12.267 1.00 25.55 122 CYS B CA 1
ATOM 2582 C C . CYS B 1 122 ? -12.958 34.831 11.360 1.00 22.50 122 CYS B C 1
ATOM 2583 O O . CYS B 1 122 ? -12.951 34.058 10.400 1.00 23.64 122 CYS B O 1
ATOM 2586 N N . SER B 1 123 ? -11.927 35.618 11.660 1.00 26.58 123 SER B N 1
ATOM 2587 C CA . SER B 1 123 ? -10.664 35.477 10.956 1.00 30.34 123 SER B CA 1
ATOM 2588 C C . SER B 1 123 ? -9.877 34.300 11.518 1.00 31.63 123 SER B C 1
ATOM 2589 O O . SER B 1 123 ? -10.154 33.801 12.613 1.00 31.82 123 SER B O 1
ATOM 2592 N N . ASP B 1 124 ? -8.855 33.877 10.773 1.00 34.82 124 ASP B N 1
ATOM 2593 C CA . ASP B 1 124 ? -8.065 32.768 11.291 1.00 36.04 124 ASP B CA 1
ATOM 2594 C C . ASP B 1 124 ? -7.185 33.163 12.474 1.00 29.33 124 ASP B C 1
ATOM 2595 O O . ASP B 1 124 ? -6.526 32.282 13.038 1.00 35.21 124 ASP B O 1
ATOM 2600 N N . THR B 1 125 ? -7.193 34.427 12.900 1.00 30.65 125 THR B N 1
ATOM 2601 C CA . THR B 1 125 ? -6.462 34.859 14.089 1.00 32.39 125 THR B CA 1
ATOM 2602 C C . THR B 1 125 ? -7.326 34.878 15.345 1.00 33.11 125 THR B C 1
ATOM 2603 O O . THR B 1 125 ? -6.814 35.173 16.431 1.00 30.96 125 THR B O 1
ATOM 2607 N N . ALA B 1 126 ? -8.615 34.572 15.219 1.00 30.16 126 ALA B N 1
ATOM 2608 C CA . ALA B 1 126 ? -9.537 34.693 16.339 1.00 26.22 126 ALA B CA 1
ATOM 2609 C C . ALA B 1 126 ? -9.162 33.730 17.457 1.00 24.11 126 ALA B C 1
ATOM 2610 O O . ALA B 1 126 ? -8.740 32.595 17.210 1.00 29.37 126 ALA B O 1
ATOM 2612 N N . LYS B 1 127 ? -9.356 34.175 18.693 1.00 25.23 127 LYS B N 1
ATOM 2613 C CA . LYS B 1 127 ? -9.122 33.327 19.856 1.00 31.84 127 LYS B CA 1
ATOM 2614 C C . LYS B 1 127 ? -10.255 33.540 20.842 1.00 27.41 127 LYS B C 1
ATOM 2615 O O . LYS B 1 127 ? -10.516 34.676 21.242 1.00 27.24 127 LYS B O 1
ATOM 2621 N N . PHE B 1 128 ? -10.935 32.448 21.202 1.00 27.19 128 PHE B N 1
ATOM 2622 C CA . PHE B 1 128 ? -12.078 32.459 22.103 1.00 26.78 128 PHE B CA 1
ATOM 2623 C C . PHE B 1 128 ? -11.687 31.846 23.442 1.00 26.95 128 PHE B C 1
ATOM 2624 O O . PHE B 1 128 ? -10.784 31.006 23.518 1.00 28.44 128 PHE B O 1
ATOM 2632 N N . GLY B 1 129 ? -12.366 32.274 24.499 1.00 25.10 129 GLY B N 1
ATOM 2633 C CA . GLY B 1 129 ? -12.108 31.718 25.814 1.00 25.91 129 GLY B CA 1
ATOM 2634 C C . GLY B 1 129 ? -13.054 32.296 26.842 1.00 26.87 129 GLY B C 1
ATOM 2635 O O . GLY B 1 129 ? -13.699 33.326 26.621 1.00 25.10 129 GLY B O 1
ATOM 2636 N N . GLN B 1 130 ? -13.137 31.599 27.976 1.00 25.88 130 GLN B N 1
ATOM 2637 C CA . GLN B 1 130 ? -13.959 32.012 29.116 1.00 26.24 130 GLN B CA 1
ATOM 2638 C C . GLN B 1 130 ? -13.080 31.947 30.358 1.00 29.92 130 GLN B C 1
ATOM 2639 O O . GLN B 1 130 ? -13.156 30.989 31.141 1.00 32.17 130 GLN B O 1
ATOM 2645 N N . PRO B 1 131 ? -12.231 32.950 30.570 1.00 33.14 131 PRO B N 1
ATOM 2646 C CA . PRO B 1 131 ? -11.276 32.886 31.686 1.00 34.06 131 PRO B CA 1
ATOM 2647 C C . PRO B 1 131 ? -11.808 33.465 32.986 1.00 34.83 131 PRO B C 1
ATOM 2648 O O . PRO B 1 131 ? -11.017 33.795 33.876 1.00 33.44 131 PRO B O 1
ATOM 2652 N N . GLU B 1 132 ? -13.133 33.604 33.113 1.00 28.74 132 GLU B N 1
ATOM 2653 C CA . GLU B 1 132 ? -13.701 34.155 34.340 1.00 27.25 132 GLU B CA 1
ATOM 2654 C C . GLU B 1 132 ? -13.231 33.405 35.586 1.00 33.38 132 GLU B C 1
ATOM 2655 O O . GLU B 1 132 ? -13.091 34.007 36.658 1.00 34.06 132 GLU B O 1
ATOM 2661 N N . ILE B 1 133 ? -12.983 32.098 35.465 1.00 29.06 133 ILE B N 1
ATOM 2662 C CA . ILE B 1 133 ? -12.619 31.292 36.632 1.00 33.02 133 ILE B CA 1
ATOM 2663 C C . ILE B 1 133 ? -11.337 31.810 37.280 1.00 38.21 133 ILE B C 1
ATOM 2664 O O . ILE B 1 133 ? -11.128 31.641 38.488 1.00 35.44 133 ILE B O 1
ATOM 2669 N N . ASN B 1 134 ? -10.467 32.451 36.499 1.00 36.73 134 ASN B N 1
ATOM 2670 C CA . ASN B 1 134 ? -9.194 32.931 37.030 1.00 40.29 134 ASN B CA 1
ATOM 2671 C C . ASN B 1 134 ? -9.370 34.035 38.064 1.00 43.64 134 ASN B C 1
ATOM 2672 O O . ASN B 1 134 ? -8.433 34.320 38.817 1.00 46.42 134 ASN B O 1
ATOM 2677 N N . LEU B 1 135 ? -10.546 34.655 38.123 1.00 35.91 135 LEU B N 1
ATOM 2678 C CA . LEU B 1 135 ? -10.831 35.724 39.068 1.00 37.54 135 LEU B CA 1
ATOM 2679 C C . LEU B 1 135 ? -11.682 35.260 40.233 1.00 38.05 135 LEU B C 1
ATOM 2680 O O . LEU B 1 135 ? -12.137 36.096 41.021 1.00 41.15 135 LEU B O 1
ATOM 2685 N N . GLY B 1 136 ? -11.910 33.958 40.359 1.00 35.03 136 GLY B N 1
ATOM 2686 C CA . GLY B 1 136 ? -12.788 33.462 41.389 1.00 34.88 136 GLY B CA 1
ATOM 2687 C C . GLY B 1 136 ? -14.264 33.661 41.124 1.00 31.81 136 GLY B C 1
ATOM 2688 O O . GLY B 1 136 ? -15.071 33.530 42.053 1.00 33.96 136 GLY B O 1
ATOM 2689 N N . VAL B 1 137 ? -14.643 34.006 39.895 1.00 33.83 137 VAL B N 1
ATOM 2690 C CA . VAL B 1 137 ? -16.052 34.069 39.525 1.00 34.77 137 VAL B CA 1
ATOM 2691 C C . VAL B 1 137 ? -16.275 33.121 38.352 1.00 35.67 137 VAL B C 1
ATOM 2692 O O . VAL B 1 137 ? -15.450 32.239 38.079 1.00 33.07 137 VAL B O 1
ATOM 2696 N N . ILE B 1 138 ? -17.405 33.281 37.670 1.00 32.92 138 ILE B N 1
ATOM 2697 C CA . ILE B 1 138 ? -17.798 32.428 36.555 1.00 27.18 138 ILE B CA 1
ATOM 2698 C C . ILE B 1 138 ? -18.375 33.330 35.474 1.00 26.01 138 ILE B C 1
ATOM 2699 O O . ILE B 1 138 ? -18.666 34.504 35.707 1.00 26.45 138 ILE B O 1
ATOM 2704 N N . ALA B 1 139 ? -18.543 32.763 34.283 1.00 25.65 139 ALA B N 1
ATOM 2705 C CA . ALA B 1 139 ? -19.301 33.429 33.230 1.00 26.27 139 ALA B CA 1
ATOM 2706 C C . ALA B 1 139 ? -20.628 33.940 33.773 1.00 25.78 139 ALA B C 1
ATOM 2707 O O . ALA B 1 139 ? -21.343 33.218 34.478 1.00 28.76 139 ALA B O 1
ATOM 2709 N N . GLY B 1 140 ? -20.949 35.198 33.463 1.00 24.26 140 GLY B N 1
ATOM 2710 C CA . GLY B 1 140 ? -22.198 35.792 33.915 1.00 24.33 140 GLY B CA 1
ATOM 2711 C C . GLY B 1 140 ? -23.081 36.346 32.810 1.00 23.71 140 GLY B C 1
ATOM 2712 O O . GLY B 1 140 ? -24.104 36.993 33.074 1.00 24.10 140 GLY B O 1
ATOM 2713 N N . MET B 1 141 ? -22.692 36.115 31.558 1.00 24.54 141 MET B N 1
ATOM 2714 C CA . MET B 1 141 ? -23.481 36.543 30.407 1.00 20.60 141 MET B CA 1
ATOM 2715 C C . MET B 1 141 ? -23.636 35.415 29.403 1.00 23.53 141 MET B C 1
ATOM 2716 O O . MET B 1 141 ? -23.616 35.641 28.193 1.00 20.10 141 MET B O 1
ATOM 2721 N N . GLY B 1 142 ? -23.760 34.169 29.880 1.00 19.75 142 GLY B N 1
ATOM 2722 C CA . GLY B 1 142 ? -24.086 33.054 29.004 1.00 20.42 142 GLY B CA 1
ATOM 2723 C C . GLY B 1 142 ? -22.948 32.102 28.694 1.00 21.38 142 GLY B C 1
ATOM 2724 O O . GLY B 1 142 ? -23.181 31.084 28.022 1.00 21.04 142 GLY B O 1
ATOM 2725 N N . GLY B 1 143 ? -21.734 32.382 29.176 1.00 19.18 143 GLY B N 1
ATOM 2726 C CA . GLY B 1 143 ? -20.593 31.533 28.873 1.00 20.97 143 GLY B CA 1
ATOM 2727 C C . GLY B 1 143 ? -20.740 30.078 29.293 1.00 20.50 143 GLY B C 1
ATOM 2728 O O . GLY B 1 143 ? -20.153 29.198 28.663 1.00 23.19 143 GLY B O 1
ATOM 2729 N N . SER B 1 144 ? -21.487 29.806 30.371 1.00 16.95 144 SER B N 1
ATOM 2730 C CA . SER B 1 144 ? -21.725 28.432 30.813 1.00 17.64 144 SER B CA 1
ATOM 2731 C C . SER B 1 144 ? -22.909 27.781 30.118 1.00 19.42 144 SER B C 1
ATOM 2732 O O . SER B 1 144 ? -23.081 26.561 30.238 1.00 21.95 144 SER B O 1
ATOM 2735 N N . GLN B 1 145 ? -23.733 28.567 29.418 1.00 17.57 145 GLN B N 1
ATOM 2736 C CA . GLN B 1 145 ? -24.993 28.116 28.830 1.00 16.53 145 GLN B CA 1
ATOM 2737 C C . GLN B 1 145 ? -24.891 28.005 27.314 1.00 18.73 145 GLN B C 1
ATOM 2738 O O . GLN B 1 145 ? -25.086 26.928 26.747 1.00 17.48 145 GLN B O 1
ATOM 2744 N N . ARG B 1 146 ? -24.571 29.109 26.633 1.00 18.02 146 ARG B N 1
ATOM 2745 C CA . ARG B 1 146 ? -24.503 29.075 25.175 1.00 16.08 146 ARG B CA 1
ATOM 2746 C C . ARG B 1 146 ? -23.341 28.220 24.699 1.00 18.57 146 ARG B C 1
ATOM 2747 O O . ARG B 1 146 ? -23.491 27.437 23.756 1.00 18.14 146 ARG B O 1
ATOM 2755 N N . LEU B 1 147 ? -22.172 28.352 25.331 1.00 18.08 147 LEU B N 1
ATOM 2756 C CA . LEU B 1 147 ? -21.014 27.580 24.876 1.00 19.60 147 LEU B CA 1
ATOM 2757 C C . LEU B 1 147 ? -21.306 26.082 24.919 1.00 18.78 147 LEU B C 1
ATOM 2758 O O . LEU B 1 147 ? -21.072 25.356 23.943 1.00 19.06 147 LEU B O 1
ATOM 2763 N N . THR B 1 148 ? -21.863 25.617 26.040 1.00 19.46 148 THR B N 1
ATOM 2764 C CA . THR B 1 148 ? -22.219 24.212 26.210 1.00 19.09 148 THR B CA 1
ATOM 2765 C C . THR B 1 148 ? -23.233 23.747 25.168 1.00 18.17 148 THR B C 1
ATOM 2766 O O . THR B 1 148 ? -23.067 22.690 24.550 1.00 17.33 148 THR B O 1
ATOM 2770 N N A ARG B 1 149 ? -24.293 24.533 24.957 0.43 18.03 149 ARG B N 1
ATOM 2771 N N B ARG B 1 149 ? -24.311 24.514 24.978 0.57 18.00 149 ARG B N 1
ATOM 2772 C CA A ARG B 1 149 ? -25.350 24.111 24.042 0.43 17.36 149 ARG B CA 1
ATOM 2773 C CA B ARG B 1 149 ? -25.340 24.090 24.034 0.57 17.30 149 ARG B CA 1
ATOM 2774 C C A ARG B 1 149 ? -24.900 24.165 22.589 0.43 18.90 149 ARG B C 1
ATOM 2775 C C B ARG B 1 149 ? -24.805 24.070 22.608 0.57 18.89 149 ARG B C 1
ATOM 2776 O O A ARG B 1 149 ? -25.446 23.440 21.748 0.43 20.95 149 ARG B O 1
ATOM 2777 O O B ARG B 1 149 ? -25.165 23.189 21.818 0.57 20.79 149 ARG B O 1
ATOM 2792 N N . PHE B 1 150 ? -23.918 25.008 22.268 1.00 17.42 150 PHE B N 1
ATOM 2793 C CA . PHE B 1 150 ? -23.484 25.113 20.875 1.00 17.46 150 PHE B CA 1
ATOM 2794 C C . PHE B 1 150 ? -22.372 24.124 20.521 1.00 21.99 150 PHE B C 1
ATOM 2795 O O . PHE B 1 150 ? -22.352 23.612 19.398 1.00 23.48 150 PHE B O 1
ATOM 2803 N N . ILE B 1 151 ? -21.442 23.833 21.435 1.00 22.48 151 ILE B N 1
ATOM 2804 C CA . ILE B 1 151 ? -20.290 23.006 21.079 1.00 17.94 151 ILE B CA 1
ATOM 2805 C C . ILE B 1 151 ? -20.166 21.727 21.900 1.00 21.75 151 ILE B C 1
ATOM 2806 O O . ILE B 1 151 ? -19.247 20.940 21.642 1.00 24.03 151 ILE B O 1
ATOM 2811 N N . GLY B 1 152 ? -21.034 21.488 22.878 1.00 20.97 152 GLY B N 1
ATOM 2812 C CA . GLY B 1 152 ? -20.994 20.230 23.609 1.00 22.09 152 GLY B CA 1
ATOM 2813 C C . GLY B 1 152 ? -20.344 20.352 24.986 1.00 20.61 152 GLY B C 1
ATOM 2814 O O . GLY B 1 152 ? -19.621 21.307 25.292 1.00 20.09 152 GLY B O 1
ATOM 2815 N N . LYS B 1 153 ? -20.597 19.346 25.837 1.00 16.60 153 LYS B N 1
ATOM 2816 C CA . LYS B 1 153 ? -20.203 19.462 27.238 1.00 17.81 153 LYS B CA 1
ATOM 2817 C C . LYS B 1 153 ? -18.682 19.489 27.409 1.00 19.36 153 LYS B C 1
ATOM 2818 O O . LYS B 1 153 ? -18.155 20.331 28.147 1.00 20.12 153 LYS B O 1
ATOM 2824 N N . SER B 1 154 ? -17.957 18.560 26.771 1.00 18.95 154 SER B N 1
ATOM 2825 C CA . SER B 1 154 ? -16.522 18.450 27.047 1.00 21.13 154 SER B CA 1
ATOM 2826 C C . SER B 1 154 ? -15.792 19.766 26.800 1.00 18.94 154 SER B C 1
ATOM 2827 O O . SER B 1 154 ? -15.089 20.273 27.680 1.00 18.92 154 SER B O 1
ATOM 2830 N N . LYS B 1 155 ? -15.931 20.331 25.603 1.00 22.89 155 LYS B N 1
ATOM 2831 C CA . LYS B 1 155 ? -15.159 21.535 25.311 1.00 19.30 155 LYS B CA 1
ATOM 2832 C C . LYS B 1 155 ? -15.601 22.711 26.172 1.00 21.47 155 LYS B C 1
ATOM 2833 O O . LYS B 1 155 ? -14.766 23.526 26.578 1.00 21.51 155 LYS B O 1
ATOM 2839 N N . SER B 1 156 ? -16.906 22.830 26.467 1.00 18.40 156 SER B N 1
ATOM 2840 C CA . SER B 1 156 ? -17.348 23.947 27.304 1.00 20.28 156 SER B CA 1
ATOM 2841 C C . SER B 1 156 ? -16.892 23.787 28.751 1.00 22.52 156 SER B C 1
ATOM 2842 O O . SER B 1 156 ? -16.444 24.758 29.378 1.00 21.91 156 SER B O 1
ATOM 2845 N N . MET B 1 157 ? -17.040 22.586 29.319 1.00 20.42 157 MET B N 1
ATOM 2846 C CA . MET B 1 157 ? -16.534 22.339 30.669 1.00 20.54 157 MET B CA 1
ATOM 2847 C C . MET B 1 157 ? -15.051 22.667 30.763 1.00 19.80 157 MET B C 1
ATOM 2848 O O . MET B 1 157 ? -14.611 23.337 31.701 1.00 22.95 157 MET B O 1
ATOM 2853 N N . ASP B 1 158 ? -14.270 22.182 29.793 1.00 19.84 158 ASP B N 1
ATOM 2854 C CA . ASP B 1 158 ? -12.828 22.427 29.777 1.00 23.75 158 ASP B CA 1
ATOM 2855 C C . ASP B 1 158 ? -12.541 23.922 29.746 1.00 23.19 158 ASP B C 1
ATOM 2856 O O . ASP B 1 158 ? -11.806 24.448 30.593 1.00 24.85 158 ASP B O 1
ATOM 2861 N N . MET B 1 159 ? -13.161 24.633 28.796 1.00 26.04 159 MET B N 1
ATOM 2862 C CA . MET B 1 159 ? -12.911 26.065 28.665 1.00 22.78 159 MET B CA 1
ATOM 2863 C C . MET B 1 159 ? -13.305 26.822 29.927 1.00 24.16 159 MET B C 1
ATOM 2864 O O . MET B 1 159 ? -12.556 27.690 30.391 1.00 25.64 159 MET B O 1
ATOM 2869 N N . ASN B 1 160 ? -14.463 26.492 30.518 1.00 24.49 160 ASN B N 1
ATOM 2870 C CA . ASN B 1 160 ? -14.926 27.235 31.690 1.00 23.22 160 ASN B CA 1
ATOM 2871 C C . ASN B 1 160 ? -14.131 26.887 32.949 1.00 22.81 160 ASN B C 1
ATOM 2872 O O . ASN B 1 160 ? -14.000 27.734 33.840 1.00 25.72 160 ASN B O 1
ATOM 2877 N N . LEU B 1 161 ? -13.619 25.660 33.059 1.00 25.90 161 LEU B N 1
ATOM 2878 C CA . LEU B 1 161 ? -12.895 25.245 34.260 1.00 26.54 161 LEU B CA 1
ATOM 2879 C C . LEU B 1 161 ? -11.413 25.591 34.195 1.00 24.94 161 LEU B C 1
ATOM 2880 O O . LEU B 1 161 ? -10.832 25.976 35.216 1.00 28.34 161 LEU B O 1
ATOM 2885 N N . THR B 1 162 ? -10.784 25.452 33.025 1.00 26.83 162 THR B N 1
ATOM 2886 C CA . THR B 1 162 ? -9.352 25.704 32.895 1.00 26.75 162 THR B CA 1
ATOM 2887 C C . THR B 1 162 ? -9.020 27.093 32.369 1.00 36.30 162 THR B C 1
ATOM 2888 O O . THR B 1 162 ? -7.888 27.548 32.560 1.00 33.90 162 THR B O 1
ATOM 2892 N N . GLY B 1 163 ? -9.968 27.775 31.723 1.00 25.41 163 GLY B N 1
ATOM 2893 C CA . GLY B 1 163 ? -9.668 29.026 31.065 1.00 25.11 163 GLY B CA 1
ATOM 2894 C C . GLY B 1 163 ? -8.903 28.905 29.767 1.00 31.55 163 GLY B C 1
ATOM 2895 O O . GLY B 1 163 ? -8.423 29.925 29.258 1.00 30.60 163 GLY B O 1
ATOM 2896 N N . ARG B 1 164 ? -8.784 27.702 29.204 1.00 26.84 164 ARG B N 1
ATOM 2897 C CA . ARG B 1 164 ? -8.002 27.524 27.990 1.00 29.53 164 ARG B CA 1
ATOM 2898 C C . ARG B 1 164 ? -8.652 28.246 26.820 1.00 34.13 164 ARG B C 1
ATOM 2899 O O . ARG B 1 164 ? -9.874 28.421 26.767 1.00 31.37 164 ARG B O 1
ATOM 2907 N N . PHE B 1 165 ? -7.817 28.673 25.881 1.00 30.29 165 PHE B N 1
ATOM 2908 C CA . PHE B 1 165 ? -8.298 29.333 24.679 1.00 32.13 165 PHE B CA 1
ATOM 2909 C C . PHE B 1 165 ? -8.667 28.295 23.626 1.00 30.98 165 PHE B C 1
ATOM 2910 O O . PHE B 1 165 ? -8.249 27.137 23.683 1.00 28.37 165 PHE B O 1
ATOM 2918 N N . MET B 1 166 ? -9.478 28.732 22.667 1.00 26.88 166 MET B N 1
ATOM 2919 C CA . MET B 1 166 ? -9.889 27.939 21.515 1.00 25.19 166 MET B CA 1
ATOM 2920 C C . MET B 1 166 ? -9.560 28.744 20.266 1.00 27.37 166 MET B C 1
ATOM 2921 O O . MET B 1 166 ? -10.030 29.880 20.129 1.00 25.97 166 MET B O 1
ATOM 2926 N N . ASP B 1 167 ? -8.751 28.175 19.365 1.00 28.13 167 ASP B N 1
ATOM 2927 C CA . ASP B 1 167 ? -8.377 28.925 18.169 1.00 32.56 167 ASP B CA 1
ATOM 2928 C C . ASP B 1 167 ? -9.484 28.863 17.111 1.00 32.10 167 ASP B C 1
ATOM 2929 O O . ASP B 1 167 ? -10.497 28.176 17.263 1.00 28.68 167 ASP B O 1
ATOM 2934 N N . ALA B 1 168 ? -9.282 29.623 16.029 1.00 34.07 168 ALA B N 1
ATOM 2935 C CA . ALA B 1 168 ? -10.319 29.776 15.009 1.00 29.92 168 ALA B CA 1
ATOM 2936 C C . ALA B 1 168 ? -10.673 28.443 14.366 1.00 29.44 168 ALA B C 1
ATOM 2937 O O . ALA B 1 168 ? -11.852 28.149 14.121 1.00 30.03 168 ALA B O 1
ATOM 2939 N N . GLU B 1 169 ? -9.668 27.614 14.088 1.00 28.88 169 GLU B N 1
ATOM 2940 C CA . GLU B 1 169 ? -9.940 26.333 13.452 1.00 27.42 169 GLU B CA 1
ATOM 2941 C C . GLU B 1 169 ? -10.773 25.432 14.357 1.00 26.25 169 GLU B C 1
ATOM 2942 O O . GLU B 1 169 ? -11.729 24.800 13.895 1.00 28.00 169 GLU B O 1
ATOM 2948 N N . GLU B 1 170 ? -10.438 25.371 15.651 1.00 25.83 170 GLU B N 1
ATOM 2949 C CA . GLU B 1 170 ? -11.251 24.579 16.576 1.00 28.39 170 GLU B CA 1
ATOM 2950 C C . GLU B 1 170 ? -12.649 25.170 16.749 1.00 25.86 170 GLU B C 1
ATOM 2951 O O . GLU B 1 170 ? -13.618 24.419 16.929 1.00 25.69 170 GLU B O 1
ATOM 2957 N N . ALA B 1 171 ? -12.768 26.503 16.719 1.00 23.54 171 ALA B N 1
ATOM 2958 C CA . ALA B 1 171 ? -14.083 27.133 16.845 1.00 24.73 171 ALA B CA 1
ATOM 2959 C C . ALA B 1 171 ? -15.006 26.724 15.703 1.00 26.02 171 ALA B C 1
ATOM 2960 O O . ALA B 1 171 ? -16.196 26.471 15.918 1.00 22.32 171 ALA B O 1
ATOM 2962 N N . GLU B 1 172 ? -14.476 26.640 14.479 1.00 26.03 172 GLU B N 1
ATOM 2963 C CA . GLU B 1 172 ? -15.306 26.243 13.349 1.00 22.61 172 GLU B CA 1
ATOM 2964 C C . GLU B 1 172 ? -15.601 24.753 13.396 1.00 23.66 172 GLU B C 1
ATOM 2965 O O . GLU B 1 172 ? -16.723 24.318 13.106 1.00 23.86 172 GLU B O 1
ATOM 2971 N N . ARG B 1 173 ? -14.590 23.963 13.753 1.00 26.39 173 ARG B N 1
ATOM 2972 C CA . ARG B 1 173 ? -14.733 22.519 13.846 1.00 26.41 173 ARG B CA 1
ATOM 2973 C C . ARG B 1 173 ? -15.760 22.126 14.909 1.00 26.53 173 ARG B C 1
ATOM 2974 O O . ARG B 1 173 ? -16.490 21.141 14.746 1.00 27.97 173 ARG B O 1
ATOM 2982 N N . SER B 1 174 ? -15.839 22.886 15.999 1.00 26.49 174 SER B N 1
ATOM 2983 C CA . SER B 1 174 ? -16.742 22.565 17.099 1.00 25.18 174 SER B CA 1
ATOM 2984 C C . SER B 1 174 ? -18.130 23.196 16.956 1.00 26.88 174 SER B C 1
ATOM 2985 O O . SER B 1 174 ? -19.022 22.884 17.758 1.00 24.26 174 SER B O 1
ATOM 2988 N N . GLY B 1 175 ? -18.333 24.066 15.973 1.00 25.85 175 GLY B N 1
ATOM 2989 C CA . GLY B 1 175 ? -19.620 24.705 15.758 1.00 25.04 175 GLY B CA 1
ATOM 2990 C C . GLY B 1 175 ? -19.813 26.030 16.466 1.00 25.38 175 GLY B C 1
ATOM 2991 O O . GLY B 1 175 ? -20.919 26.595 16.403 1.00 21.50 175 GLY B O 1
ATOM 2992 N N . LEU B 1 176 ? -18.783 26.546 17.144 1.00 18.88 176 LEU B N 1
ATOM 2993 C CA . LEU B 1 176 ? -18.903 27.860 17.774 1.00 24.70 176 LEU B CA 1
ATOM 2994 C C . LEU B 1 176 ? -19.090 28.959 16.733 1.00 22.87 176 LEU B C 1
ATOM 2995 O O . LEU B 1 176 ? -19.844 29.914 16.956 1.00 19.70 176 LEU B O 1
ATOM 3000 N N . VAL B 1 177 ? -18.389 28.862 15.600 1.00 19.71 177 VAL B N 1
ATOM 3001 C CA . VAL B 1 177 ? -18.509 29.856 14.538 1.00 20.78 177 VAL B CA 1
ATOM 3002 C C . VAL B 1 177 ? -18.978 29.163 13.270 1.00 19.73 177 VAL B C 1
ATOM 3003 O O . VAL B 1 177 ? -18.850 27.947 13.112 1.00 23.57 177 VAL B O 1
ATOM 3007 N N . SER B 1 178 ? -19.550 29.957 12.358 1.00 19.74 178 SER B N 1
ATOM 3008 C CA . SER B 1 178 ? -20.016 29.391 11.100 1.00 19.35 178 SER B CA 1
ATOM 3009 C C . SER B 1 178 ? -18.919 29.329 10.032 1.00 26.21 178 SER B C 1
ATOM 3010 O O . SER B 1 178 ? -18.785 28.313 9.340 1.00 23.41 178 SER B O 1
ATOM 3013 N N . ARG B 1 179 ? -18.164 30.411 9.861 1.00 24.33 179 ARG B N 1
ATOM 3014 C CA . ARG B 1 179 ? -17.178 30.532 8.792 1.00 28.62 179 ARG B CA 1
ATOM 3015 C C . ARG B 1 179 ? -15.878 31.076 9.361 1.00 27.96 179 ARG B C 1
ATOM 3016 O O . ARG B 1 179 ? -15.899 31.937 10.245 1.00 25.21 179 ARG B O 1
ATOM 3024 N N . VAL B 1 180 ? -14.751 30.569 8.849 1.00 29.91 180 VAL B N 1
ATOM 3025 C CA . VAL B 1 180 ? -13.426 31.133 9.104 1.00 31.32 180 VAL B CA 1
ATOM 3026 C C . VAL B 1 180 ? -12.823 31.555 7.769 1.00 28.84 180 VAL B C 1
ATOM 3027 O O . VAL B 1 180 ? -12.838 30.785 6.802 1.00 30.49 180 VAL B O 1
ATOM 3031 N N . VAL B 1 181 ? -12.308 32.778 7.712 1.00 31.16 181 VAL B N 1
ATOM 3032 C CA . VAL B 1 181 ? -11.708 33.302 6.487 1.00 35.94 181 VAL B CA 1
ATOM 3033 C C . VAL B 1 181 ? -10.386 33.969 6.854 1.00 34.47 181 VAL B C 1
ATOM 3034 O O . VAL B 1 181 ? -10.135 34.268 8.030 1.00 32.74 181 VAL B O 1
ATOM 3038 N N . PRO B 1 182 ? -9.512 34.198 5.869 1.00 35.01 182 PRO B N 1
ATOM 3039 C CA . PRO B 1 182 ? -8.280 34.942 6.160 1.00 39.35 182 PRO B CA 1
ATOM 3040 C C . PRO B 1 182 ? -8.582 36.326 6.715 1.00 33.70 182 PRO B C 1
ATOM 3041 O O . PRO B 1 182 ? -9.610 36.934 6.405 1.00 36.46 182 PRO B O 1
ATOM 3045 N N . ALA B 1 183 ? -7.657 36.816 7.547 1.00 36.47 183 ALA B N 1
ATOM 3046 C CA . ALA B 1 183 ? -7.812 38.105 8.221 1.00 35.84 183 ALA B CA 1
ATOM 3047 C C . ALA B 1 183 ? -8.248 39.220 7.275 1.00 42.05 183 ALA B C 1
ATOM 3048 O O . ALA B 1 183 ? -9.083 40.060 7.636 1.00 36.40 183 ALA B O 1
ATOM 3050 N N . LYS B 1 184 ? -7.676 39.264 6.071 1.00 38.73 184 LYS B N 1
ATOM 3051 C CA . LYS B 1 184 ? -7.957 40.359 5.151 1.00 43.15 184 LYS B CA 1
ATOM 3052 C C . LYS B 1 184 ? -9.277 40.199 4.411 1.00 42.39 184 LYS B C 1
ATOM 3053 O O . LYS B 1 184 ? -9.700 41.142 3.733 1.00 36.96 184 LYS B O 1
ATOM 3059 N N . LYS B 1 185 ? -9.936 39.045 4.527 1.00 35.25 185 LYS B N 1
ATOM 3060 C CA . LYS B 1 185 ? -11.238 38.815 3.912 1.00 37.50 185 LYS B CA 1
ATOM 3061 C C . LYS B 1 185 ? -12.395 38.887 4.904 1.00 32.91 185 LYS B C 1
ATOM 3062 O O . LYS B 1 185 ? -13.550 38.761 4.485 1.00 30.58 185 LYS B O 1
ATOM 3068 N N . LEU B 1 186 ? -12.114 39.102 6.191 1.00 32.63 186 LEU B N 1
ATOM 3069 C CA . LEU B 1 186 ? -13.156 39.013 7.214 1.00 33.33 186 LEU B CA 1
ATOM 3070 C C . LEU B 1 186 ? -14.315 39.963 6.923 1.00 32.54 186 LEU B C 1
ATOM 3071 O O . LEU B 1 186 ? -15.474 39.541 6.865 1.00 28.18 186 LEU B O 1
ATOM 3076 N N . MET B 1 187 ? -14.024 41.251 6.716 1.00 29.54 187 MET B N 1
ATOM 3077 C CA . MET B 1 187 ? -15.121 42.203 6.565 1.00 28.72 187 MET B CA 1
ATOM 3078 C C . MET B 1 187 ? -15.808 42.047 5.211 1.00 31.56 187 MET B C 1
ATOM 3079 O O . MET B 1 187 ? -17.033 42.178 5.116 1.00 29.89 187 MET B O 1
ATOM 3084 N N . GLU B 1 188 ? -15.042 41.752 4.156 1.00 35.10 188 GLU B N 1
ATOM 3085 C CA . GLU B 1 188 ? -15.644 41.438 2.863 1.00 32.65 188 GLU B CA 1
ATOM 3086 C C . GLU B 1 188 ? -16.586 40.245 2.970 1.00 32.16 188 GLU B C 1
ATOM 3087 O O . GLU B 1 188 ? -17.728 40.297 2.501 1.00 29.92 188 GLU B O 1
ATOM 3093 N N . GLU B 1 189 ? -16.110 39.148 3.563 1.00 28.05 189 GLU B N 1
ATOM 3094 C CA . GLU B 1 189 ? -16.959 37.973 3.751 1.00 31.88 189 GLU B CA 1
ATOM 3095 C C . GLU B 1 189 ? -18.208 38.321 4.559 1.00 25.46 189 GLU B C 1
ATOM 3096 O O . GLU B 1 189 ? -19.324 37.922 4.203 1.00 31.33 189 GLU B O 1
ATOM 3102 N N . THR B 1 190 ? -18.038 39.080 5.644 1.00 27.13 190 THR B N 1
ATOM 3103 C CA . THR B 1 190 ? -19.157 39.365 6.545 1.00 26.10 190 THR B CA 1
ATOM 3104 C C . THR B 1 190 ? -20.168 40.305 5.898 1.00 28.56 190 THR B C 1
ATOM 3105 O O . THR B 1 190 ? -21.383 40.075 5.969 1.00 24.27 190 THR B O 1
ATOM 3109 N N . MET B 1 191 ? -19.684 41.386 5.275 1.00 29.25 191 MET B N 1
ATOM 3110 C CA . MET B 1 191 ? -20.598 42.347 4.670 1.00 28.86 191 MET B CA 1
ATOM 3111 C C . MET B 1 191 ? -21.360 41.738 3.508 1.00 30.08 191 MET B C 1
ATOM 3112 O O . MET B 1 191 ? -22.521 42.094 3.281 1.00 31.09 191 MET B O 1
ATOM 3117 N N . THR B 1 192 ? -20.735 40.816 2.769 1.00 26.66 192 THR B N 1
ATOM 3118 C CA . THR B 1 192 ? -21.445 40.139 1.693 1.00 34.52 192 THR B CA 1
ATOM 3119 C C . THR B 1 192 ? -22.546 39.236 2.248 1.00 35.22 192 THR B C 1
ATOM 3120 O O . THR B 1 192 ? -23.638 39.146 1.668 1.00 29.93 192 THR B O 1
ATOM 3124 N N . ALA B 1 193 ? -22.283 38.562 3.371 1.00 30.34 193 ALA B N 1
ATOM 3125 C CA . ALA B 1 193 ? -23.349 37.812 4.028 1.00 30.17 193 ALA B CA 1
ATOM 3126 C C . ALA B 1 193 ? -24.461 38.747 4.485 1.00 23.78 193 ALA B C 1
ATOM 3127 O O . ALA B 1 193 ? -25.646 38.470 4.264 1.00 24.11 193 ALA B O 1
ATOM 3129 N N . ALA B 1 194 ? -24.095 39.875 5.102 1.00 20.75 194 ALA B N 1
ATOM 3130 C CA . ALA B 1 194 ? -25.108 40.799 5.596 1.00 29.81 194 ALA B CA 1
ATOM 3131 C C . ALA B 1 194 ? -25.934 41.362 4.448 1.00 28.71 194 ALA B C 1
ATOM 3132 O O . ALA B 1 194 ? -27.151 41.557 4.582 1.00 25.03 194 ALA B O 1
ATOM 3134 N N . GLN B 1 195 ? -25.297 41.605 3.298 1.00 31.16 195 GLN B N 1
ATOM 3135 C CA . GLN B 1 195 ? -26.034 42.137 2.153 1.00 32.02 195 GLN B CA 1
ATOM 3136 C C . GLN B 1 195 ? -26.933 41.074 1.524 1.00 28.21 195 GLN B C 1
ATOM 3137 O O . GLN B 1 195 ? -28.035 41.386 1.057 1.00 36.70 195 GLN B O 1
ATOM 3143 N N . LYS B 1 196 ? -26.496 39.814 1.515 1.00 30.04 196 LYS B N 1
ATOM 3144 C CA . LYS B 1 196 ? -27.389 38.730 1.116 1.00 30.38 196 LYS B CA 1
ATOM 3145 C C . LYS B 1 196 ? -28.641 38.697 1.992 1.00 31.52 196 LYS B C 1
ATOM 3146 O O . LYS B 1 196 ? -29.756 38.505 1.491 1.00 30.49 196 LYS B O 1
ATOM 3152 N N . ILE B 1 197 ? -28.476 38.864 3.307 1.00 24.55 197 ILE B N 1
ATOM 3153 C CA . ILE B 1 197 ? -29.635 38.855 4.196 1.00 21.11 197 ILE B CA 1
ATOM 3154 C C . ILE B 1 197 ? -30.539 40.047 3.901 1.00 26.29 197 ILE B C 1
ATOM 3155 O O . ILE B 1 197 ? -31.773 39.927 3.880 1.00 21.60 197 ILE B O 1
ATOM 3160 N N . ALA B 1 198 ? -29.935 41.203 3.620 1.00 24.10 198 ALA B N 1
ATOM 3161 C CA . ALA B 1 198 ? -30.694 42.414 3.335 1.00 30.88 198 ALA B CA 1
ATOM 3162 C C . ALA B 1 198 ? -31.486 42.320 2.035 1.00 26.87 198 ALA B C 1
ATOM 3163 O O . ALA B 1 198 ? -32.415 43.108 1.838 1.00 33.79 198 ALA B O 1
ATOM 3165 N N . GLU B 1 199 ? -31.150 41.384 1.149 1.00 30.74 199 GLU B N 1
ATOM 3166 C CA . GLU B 1 199 ? -31.955 41.164 -0.047 1.00 31.46 199 GLU B CA 1
ATOM 3167 C C . GLU B 1 199 ? -33.277 40.469 0.253 1.00 36.48 199 GLU B C 1
ATOM 3168 O O . GLU B 1 199 ? -34.156 40.462 -0.613 1.00 33.89 199 GLU B O 1
ATOM 3174 N N . LYS B 1 200 ? -33.441 39.883 1.440 1.00 26.43 200 LYS B N 1
ATOM 3175 C CA . LYS B 1 200 ? -34.590 39.027 1.706 1.00 30.57 200 LYS B CA 1
ATOM 3176 C C . LYS B 1 200 ? -35.747 39.814 2.316 1.00 25.34 200 LYS B C 1
ATOM 3177 O O . LYS B 1 200 ? -35.595 40.935 2.802 1.00 24.53 200 LYS B O 1
ATOM 3183 N N . SER B 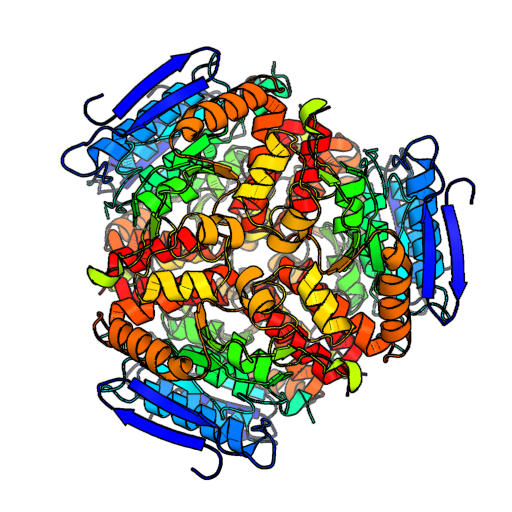1 201 ? -36.918 39.182 2.311 1.00 24.85 201 SER B N 1
ATOM 3184 C CA . SER B 1 201 ? -38.082 39.695 3.027 1.00 29.66 201 SER B CA 1
ATOM 3185 C C . SER B 1 201 ? -37.749 39.951 4.489 1.00 27.85 201 SER B C 1
ATOM 3186 O O . SER B 1 201 ? -37.286 39.046 5.196 1.00 26.34 201 SER B O 1
ATOM 3189 N N . MET B 1 202 ? -37.995 41.182 4.951 1.00 23.74 202 MET B N 1
ATOM 3190 C CA . MET B 1 202 ? -37.690 41.521 6.340 1.00 26.95 202 MET B CA 1
ATOM 3191 C C . MET B 1 202 ? -38.584 40.760 7.319 1.00 28.80 202 MET B C 1
ATOM 3192 O O . MET B 1 202 ? -38.139 40.380 8.410 1.00 25.20 202 MET B O 1
ATOM 3197 N N . ILE B 1 203 ? -39.858 40.574 6.973 1.00 26.90 203 ILE B N 1
ATOM 3198 C CA . ILE B 1 203 ? -40.746 39.786 7.831 1.00 29.63 203 ILE B CA 1
ATOM 3199 C C . ILE B 1 203 ? -40.227 38.358 7.954 1.00 27.10 203 ILE B C 1
ATOM 3200 O O . ILE B 1 203 ? -40.201 37.777 9.048 1.00 28.60 203 ILE B O 1
ATOM 3205 N N . ALA B 1 204 ? -39.830 37.761 6.824 1.00 24.08 204 ALA B N 1
ATOM 3206 C CA . ALA B 1 204 ? -39.374 36.372 6.841 1.00 22.30 204 ALA B CA 1
ATOM 3207 C C . ALA B 1 204 ? -38.049 36.219 7.584 1.00 22.52 204 ALA B C 1
ATOM 3208 O O . ALA B 1 204 ? -37.839 35.216 8.279 1.00 21.82 204 ALA B O 1
ATOM 3210 N N . VAL B 1 205 ? -37.159 37.204 7.465 1.00 20.53 205 VAL B N 1
ATOM 3211 C CA . VAL B 1 205 ? -35.882 37.165 8.175 1.00 21.88 205 VAL B CA 1
ATOM 3212 C C . VAL B 1 205 ? -36.103 37.199 9.688 1.00 23.88 205 VAL B C 1
ATOM 3213 O O . VAL B 1 205 ? -35.478 36.439 10.439 1.00 20.09 205 VAL B O 1
ATOM 3217 N N . MET B 1 206 ? -36.980 38.088 10.167 1.00 21.34 206 MET B N 1
ATOM 3218 C CA . MET B 1 206 ? -37.247 38.106 11.606 1.00 21.04 206 MET B CA 1
ATOM 3219 C C . MET B 1 206 ? -37.896 36.801 12.056 1.00 20.28 206 MET B C 1
ATOM 3220 O O . MET B 1 206 ? -37.619 36.310 13.156 1.00 19.47 206 MET B O 1
ATOM 3225 N N . ALA B 1 207 ? -38.753 36.224 11.208 1.00 20.00 207 ALA B N 1
ATOM 3226 C CA . ALA B 1 207 ? -39.383 34.946 11.543 1.00 22.36 207 ALA B CA 1
ATOM 3227 C C . ALA B 1 207 ? -38.355 33.824 11.624 1.00 19.75 207 ALA B C 1
ATOM 3228 O O . ALA B 1 207 ? -38.409 33.001 12.546 1.00 20.26 207 ALA B O 1
ATOM 3230 N N . VAL B 1 208 ? -37.424 33.772 10.658 1.00 20.40 208 VAL B N 1
ATOM 3231 C CA . VAL B 1 208 ? -36.333 32.788 10.648 1.00 24.53 208 VAL B CA 1
ATOM 3232 C C . VAL B 1 208 ? -35.579 32.825 11.963 1.00 22.92 208 VAL B C 1
ATOM 3233 O O . VAL B 1 208 ? -35.369 31.794 12.623 1.00 20.78 208 VAL B O 1
ATOM 3237 N N . LYS B 1 209 ? -35.114 34.021 12.335 1.00 18.02 209 LYS B N 1
ATOM 3238 C CA . LYS B 1 209 ? -34.290 34.150 13.530 1.00 18.90 209 LYS B CA 1
ATOM 3239 C C . LYS B 1 209 ? -35.046 33.695 14.765 1.00 18.40 209 LYS B C 1
ATOM 3240 O O . LYS B 1 209 ? -34.505 32.962 15.604 1.00 17.76 209 LYS B O 1
ATOM 3246 N N . GLU B 1 210 ? -36.309 34.105 14.880 1.00 16.55 210 GLU B N 1
ATOM 3247 C CA . GLU B 1 210 ? -37.092 33.738 16.051 1.00 19.67 210 GLU B CA 1
ATOM 3248 C C . GLU B 1 210 ? -37.345 32.235 16.082 1.00 17.05 210 GLU B C 1
ATOM 3249 O O . GLU B 1 210 ? -37.274 31.605 17.146 1.00 15.72 210 GLU B O 1
ATOM 3255 N N . ALA B 1 211 ? -37.643 31.641 14.926 1.00 15.90 211 ALA B N 1
ATOM 3256 C CA . ALA B 1 211 ? -37.864 30.195 14.895 1.00 17.00 211 ALA B CA 1
ATOM 3257 C C . ALA B 1 211 ? -36.602 29.441 15.301 1.00 18.25 211 ALA B C 1
ATOM 3258 O O . ALA B 1 211 ? -36.652 28.522 16.134 1.00 17.61 211 ALA B O 1
ATOM 3260 N N . VAL B 1 212 ? -35.452 29.821 14.735 1.00 14.07 212 VAL B N 1
ATOM 3261 C CA . VAL B 1 212 ? -34.195 29.150 15.094 1.00 15.64 212 VAL B CA 1
ATOM 3262 C C . VAL B 1 212 ? -33.940 29.255 16.600 1.00 17.25 212 VAL B C 1
ATOM 3263 O O . VAL B 1 212 ? -33.567 28.274 17.252 1.00 17.17 212 VAL B O 1
ATOM 3267 N N . ASN B 1 213 ? -34.153 30.434 17.173 1.00 15.67 213 ASN B N 1
ATOM 3268 C CA . ASN B 1 213 ? -33.917 30.625 18.609 1.00 16.98 213 ASN B CA 1
ATOM 3269 C C . ASN B 1 213 ? -34.866 29.804 19.491 1.00 19.52 213 ASN B C 1
ATOM 3270 O O . ASN B 1 213 ? -34.532 29.566 20.661 1.00 20.54 213 ASN B O 1
ATOM 3275 N N . ARG B 1 214 ? -36.029 29.357 18.977 1.00 15.18 214 ARG B N 1
ATOM 3276 C CA . ARG B 1 214 ? -36.844 28.412 19.755 1.00 15.31 214 ARG B CA 1
ATOM 3277 C C . ARG B 1 214 ? -36.091 27.117 20.060 1.00 16.24 214 ARG B C 1
ATOM 3278 O O . ARG B 1 214 ? -36.465 26.399 20.995 1.00 18.13 214 ARG B O 1
ATOM 3286 N N . SER B 1 215 ? -35.057 26.791 19.275 1.00 16.39 215 SER B N 1
ATOM 3287 C CA . SER B 1 215 ? -34.372 25.506 19.415 1.00 14.59 215 SER B CA 1
ATOM 3288 C C . SER B 1 215 ? -33.806 25.272 20.811 1.00 14.95 215 SER B C 1
ATOM 3289 O O . SER B 1 215 ? -33.628 24.110 21.197 1.00 17.74 215 SER B O 1
ATOM 3292 N N . TYR B 1 216 ? -33.512 26.333 21.572 1.00 14.38 216 TYR B N 1
ATOM 3293 C CA . TYR B 1 216 ? -32.915 26.207 22.900 1.00 17.93 216 TYR B CA 1
ATOM 3294 C C . TYR B 1 216 ? -33.913 26.430 24.036 1.00 18.07 216 TYR B C 1
ATOM 3295 O O . TYR B 1 216 ? -33.508 26.434 25.204 1.00 17.64 216 TYR B O 1
ATOM 3304 N N . GLU B 1 217 ? -35.204 26.601 23.728 1.00 17.26 217 GLU B N 1
ATOM 3305 C CA . GLU B 1 217 ? -36.202 26.931 24.737 1.00 15.36 217 GLU B CA 1
ATOM 3306 C C . GLU B 1 217 ? -37.351 25.927 24.850 1.00 15.16 217 GLU B C 1
ATOM 3307 O O . GLU B 1 217 ? -38.003 25.889 25.901 1.00 15.07 217 GLU B O 1
ATOM 3313 N N . VAL B 1 218 ? -37.620 25.121 23.823 1.00 12.31 218 VAL B N 1
ATOM 3314 C CA . VAL B 1 218 ? -38.784 24.235 23.853 1.00 14.46 218 VAL B CA 1
ATOM 3315 C C . VAL B 1 218 ? -38.372 22.838 23.405 1.00 15.52 218 VAL B C 1
ATOM 3316 O O . VAL B 1 218 ? -37.354 22.656 22.718 1.00 15.82 218 VAL B O 1
ATOM 3320 N N . PRO B 1 219 ? -39.152 21.821 23.774 1.00 14.96 219 PRO B N 1
ATOM 3321 C CA . PRO B 1 219 ? -38.943 20.492 23.183 1.00 13.30 219 PRO B CA 1
ATOM 3322 C C . PRO B 1 219 ? -39.077 20.581 21.671 1.00 15.13 219 PRO B C 1
ATOM 3323 O O . PRO B 1 219 ? -39.835 21.400 21.157 1.00 15.82 219 PRO B O 1
ATOM 3327 N N . LEU B 1 220 ? -38.372 19.687 20.963 1.00 15.38 220 LEU B N 1
ATOM 3328 C CA . LEU B 1 220 ? -38.398 19.707 19.492 1.00 15.07 220 LEU B CA 1
ATOM 3329 C C . LEU B 1 220 ? -39.824 19.621 18.931 1.00 17.31 220 LEU B C 1
ATOM 3330 O O . LEU B 1 220 ? -40.159 20.340 17.984 1.00 14.70 220 LEU B O 1
ATOM 3335 N N . ARG B 1 221 ? -40.672 18.735 19.476 1.00 16.33 221 ARG B N 1
ATOM 3336 C CA . ARG B 1 221 ? -42.024 18.606 18.931 1.00 15.86 221 ARG B CA 1
ATOM 3337 C C . ARG B 1 221 ? -42.740 19.952 18.941 1.00 16.85 221 ARG B C 1
ATOM 3338 O O . ARG B 1 221 ? -43.430 20.309 17.979 1.00 16.60 221 ARG B O 1
ATOM 3346 N N . GLU B 1 222 ? -42.565 20.720 20.018 1.00 14.61 222 GLU B N 1
ATOM 3347 C CA . GLU B 1 222 ? -43.202 22.032 20.144 1.00 14.10 222 GLU B CA 1
ATOM 3348 C C . GLU B 1 222 ? -42.523 23.068 19.251 1.00 14.89 222 GLU B C 1
ATOM 3349 O O . GLU B 1 222 ? -43.185 23.945 18.687 1.00 16.47 222 GLU B O 1
ATOM 3355 N N . GLY B 1 223 ? -41.200 22.993 19.118 1.00 14.35 223 GLY B N 1
ATOM 3356 C CA . GLY B 1 223 ? -40.519 23.897 18.193 1.00 13.64 223 GLY B CA 1
ATOM 3357 C C . GLY B 1 223 ? -40.950 23.676 16.751 1.00 15.53 223 GLY B C 1
ATOM 3358 O O . GLY B 1 223 ? -41.053 24.624 15.963 1.00 16.41 223 GLY B O 1
ATOM 3359 N N . LEU B 1 224 ? -41.218 22.422 16.390 1.00 15.68 224 LEU B N 1
ATOM 3360 C CA . LEU B 1 224 ? -41.713 22.131 15.048 1.00 18.31 224 LEU B CA 1
ATOM 3361 C C . LEU B 1 224 ? -43.081 22.758 14.829 1.00 15.94 224 LEU B C 1
ATOM 3362 O O . LEU B 1 224 ? -43.352 23.309 13.759 1.00 16.81 224 LEU B O 1
ATOM 3367 N N . LEU B 1 225 ? -43.955 22.682 15.836 1.00 15.15 225 LEU B N 1
ATOM 3368 C CA . LEU B 1 225 ? -45.278 23.290 15.724 1.00 18.14 225 LEU B CA 1
ATOM 3369 C C . LEU B 1 225 ? -45.171 24.807 15.610 1.00 18.58 225 LEU B C 1
ATOM 3370 O O . LEU B 1 225 ? -45.875 25.436 14.809 1.00 17.29 225 LEU B O 1
ATOM 3375 N N . PHE B 1 226 ? -44.283 25.406 16.401 1.00 17.58 226 PHE B N 1
ATOM 3376 C CA . PHE B 1 226 ? -44.074 26.848 16.318 1.00 17.27 226 PHE B CA 1
ATOM 3377 C C . PHE B 1 226 ? -43.609 27.252 14.919 1.00 19.03 226 PHE B C 1
ATOM 3378 O O . PHE B 1 226 ? -44.162 28.170 14.303 1.00 17.06 226 PHE B O 1
ATOM 3386 N N . GLU B 1 227 ? -42.563 26.589 14.423 1.00 16.26 227 GLU B N 1
ATOM 3387 C CA . GLU B 1 227 ? -42.046 26.863 13.086 1.00 20.06 227 GLU B CA 1
ATOM 3388 C C . GLU B 1 227 ? -43.147 26.768 12.041 1.00 20.15 227 GLU B C 1
ATOM 3389 O O . GLU B 1 227 ? -43.291 27.656 11.197 1.00 19.16 227 GLU B O 1
ATOM 3395 N N . ARG B 1 228 ? -43.957 25.705 12.099 1.00 17.11 228 ARG B N 1
ATOM 3396 C CA . ARG B 1 228 ? -44.965 25.524 11.056 1.00 18.36 228 ARG B CA 1
ATOM 3397 C C . ARG B 1 228 ? -46.029 26.610 11.122 1.00 23.91 228 ARG B C 1
ATOM 3398 O O . ARG B 1 228 ? -46.473 27.107 10.081 1.00 21.89 228 ARG B O 1
ATOM 3406 N N . ARG B 1 229 ? -46.439 27.005 12.335 1.00 19.41 229 ARG B N 1
ATOM 3407 C CA . ARG B 1 229 ? -47.433 28.070 12.470 1.00 20.24 229 ARG B CA 1
ATOM 3408 C C . ARG B 1 229 ? -46.879 29.404 11.986 1.00 25.18 229 ARG B C 1
ATOM 3409 O O . ARG B 1 229 ? -47.602 30.195 11.363 1.00 22.57 229 ARG B O 1
ATOM 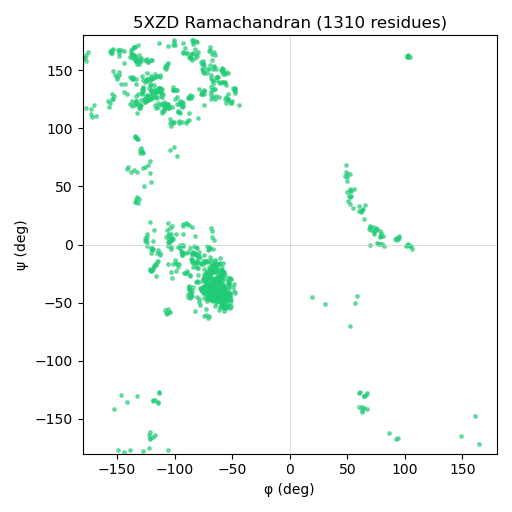3417 N N . VAL B 1 230 ? -45.598 29.669 12.245 1.00 20.30 230 VAL B N 1
ATOM 3418 C CA . VAL B 1 230 ? -44.990 30.905 11.746 1.00 19.66 230 VAL B CA 1
ATOM 3419 C C . VAL B 1 230 ? -44.832 30.856 10.226 1.00 25.65 230 VAL B C 1
ATOM 3420 O O . VAL B 1 230 ? -45.116 31.837 9.527 1.00 24.32 230 VAL B O 1
ATOM 3424 N N . PHE B 1 231 ? -44.373 29.722 9.694 1.00 20.96 231 PHE B N 1
ATOM 3425 C CA . PHE B 1 231 ? -44.340 29.522 8.245 1.00 22.41 231 PHE B CA 1
ATOM 3426 C C . PHE B 1 231 ? -45.697 29.820 7.620 1.00 25.94 231 PHE B C 1
ATOM 3427 O O . PHE B 1 231 ? -45.793 30.561 6.632 1.00 26.63 231 PHE B O 1
ATOM 3435 N N . GLN B 1 232 ? -46.768 29.282 8.210 1.00 24.50 232 GLN B N 1
ATOM 3436 C CA . GLN B 1 232 ? -48.107 29.507 7.668 1.00 24.43 232 GLN B CA 1
ATOM 3437 C C . GLN B 1 232 ? -48.504 30.975 7.749 1.00 28.56 232 GLN B C 1
ATOM 3438 O O . GLN B 1 232 ? -49.136 31.499 6.823 1.00 32.41 232 GLN B O 1
ATOM 3444 N N . SER B 1 233 ? -48.127 31.663 8.833 1.00 25.35 233 SER B N 1
ATOM 3445 C CA . SER B 1 233 ? -48.509 33.064 8.977 1.00 29.27 233 SER B CA 1
ATOM 3446 C C . SER B 1 233 ? -47.883 33.943 7.896 1.00 31.28 233 SER B C 1
ATOM 3447 O O . SER B 1 233 ? -48.412 35.020 7.603 1.00 32.40 233 SER B O 1
ATOM 3450 N N . LEU B 1 234 ? -46.773 33.510 7.296 1.00 26.78 234 LEU B N 1
ATOM 3451 C CA . LEU B 1 234 ? -46.163 34.300 6.232 1.00 28.52 234 LEU B CA 1
ATOM 3452 C C . LEU B 1 234 ? -47.010 34.314 4.967 1.00 37.62 234 LEU B C 1
ATOM 3453 O O . LEU B 1 234 ? -46.714 35.090 4.050 1.00 35.60 234 LEU B O 1
ATOM 3458 N N . PHE B 1 235 ? -48.041 33.477 4.897 1.00 39.08 235 PHE B N 1
ATOM 3459 C CA . PHE B 1 235 ? -48.984 33.499 3.788 1.00 41.18 235 PHE B CA 1
ATOM 3460 C C . PHE B 1 235 ? -50.061 34.551 4.048 1.00 44.19 235 PHE B C 1
ATOM 3461 O O . PHE B 1 235 ? -50.878 34.840 3.173 1.00 48.34 235 PHE B O 1
ATOM 3469 N N . TYR C 1 3 ? -9.140 -1.485 48.056 1.00 52.23 3 TYR C N 1
ATOM 3470 C CA . TYR C 1 3 ? -9.911 -1.738 46.842 1.00 49.21 3 TYR C CA 1
ATOM 3471 C C . TYR C 1 3 ? -9.354 -2.915 46.060 1.00 45.00 3 TYR C C 1
ATOM 3472 O O . TYR C 1 3 ? -8.145 -3.123 46.021 1.00 48.34 3 TYR C O 1
ATOM 3481 N N . GLU C 1 4 ? -10.242 -3.677 45.421 1.00 42.57 4 GLU C N 1
ATOM 3482 C CA . GLU C 1 4 ? -9.832 -4.828 44.633 1.00 44.93 4 GLU C CA 1
ATOM 3483 C C . GLU C 1 4 ? -9.909 -4.615 43.129 1.00 47.88 4 GLU C C 1
ATOM 3484 O O . GLU C 1 4 ? -9.292 -5.387 42.387 1.00 44.13 4 GLU C O 1
ATOM 3490 N N . THR C 1 5 ? -10.640 -3.596 42.655 1.00 42.80 5 THR C N 1
ATOM 3491 C CA . THR C 1 5 ? -10.806 -3.374 41.224 1.00 39.06 5 THR C CA 1
ATOM 3492 C C . THR C 1 5 ? -10.301 -2.020 40.743 1.00 37.89 5 THR C C 1
ATOM 3493 O O . THR C 1 5 ? -10.278 -1.787 39.528 1.00 35.61 5 THR C O 1
ATOM 3497 N N . ILE C 1 6 ? -9.903 -1.125 41.649 1.00 33.67 6 ILE C N 1
ATOM 3498 C CA . ILE C 1 6 ? -9.434 0.206 41.291 1.00 40.69 6 ILE C CA 1
ATOM 3499 C C . ILE C 1 6 ? -8.220 0.548 42.144 1.00 40.87 6 ILE C C 1
ATOM 3500 O O . ILE C 1 6 ? -7.941 -0.095 43.157 1.00 37.79 6 ILE C O 1
ATOM 3505 N N . ILE C 1 7 ? -7.501 1.584 41.718 1.00 35.56 7 ILE C N 1
ATOM 3506 C CA . ILE C 1 7 ? -6.385 2.159 42.458 1.00 36.12 7 ILE C CA 1
ATOM 3507 C C . ILE C 1 7 ? -6.665 3.644 42.624 1.00 38.87 7 ILE C C 1
ATOM 3508 O O . ILE C 1 7 ? -7.154 4.291 41.692 1.00 40.93 7 ILE C O 1
ATOM 3513 N N . VAL C 1 8 ? -6.358 4.184 43.806 1.00 37.49 8 VAL C N 1
ATOM 3514 C CA . VAL C 1 8 ? -6.602 5.586 44.131 1.00 39.57 8 VAL C CA 1
ATOM 3515 C C . VAL C 1 8 ? -5.307 6.208 44.630 1.00 42.74 8 VAL C C 1
ATOM 3516 O O . VAL C 1 8 ? -4.699 5.706 45.582 1.00 43.17 8 VAL C O 1
ATOM 3520 N N . GLU C 1 9 ? -4.896 7.307 44.001 1.00 40.83 9 GLU C N 1
ATOM 3521 C CA . GLU C 1 9 ? -3.706 8.054 44.391 1.00 41.90 9 GLU C CA 1
ATOM 3522 C C . GLU C 1 9 ? -4.077 9.518 44.553 1.00 44.22 9 GLU C C 1
ATOM 3523 O O . GLU C 1 9 ? -4.687 10.104 43.653 1.00 41.16 9 GLU C O 1
ATOM 3529 N N . VAL C 1 10 ? -3.708 10.108 45.686 1.00 38.08 10 VAL C N 1
ATOM 3530 C CA . VAL C 1 10 ? -3.911 11.531 45.939 1.00 44.21 10 VAL C CA 1
ATOM 3531 C C . VAL C 1 10 ? -2.546 12.197 45.947 1.00 51.10 10 VAL C C 1
ATOM 3532 O O . VAL C 1 10 ? -1.732 11.954 46.847 1.00 54.27 10 VAL C O 1
ATOM 3536 N N . GLU C 1 11 ? -2.292 13.047 44.957 1.00 47.00 11 GLU C N 1
ATOM 3537 C CA . GLU C 1 11 ? -1.031 13.773 44.864 1.00 52.15 11 GLU C CA 1
ATOM 3538 C C . GLU C 1 11 ? -1.322 15.241 44.585 1.00 49.88 11 GLU C C 1
ATOM 3539 O O . GLU C 1 11 ? -1.837 15.587 43.516 1.00 50.98 11 GLU C O 1
ATOM 3545 N N . ASP C 1 12 ? -1.004 16.095 45.552 1.00 47.97 12 ASP C N 1
ATOM 3546 C CA . ASP C 1 12 ? -1.087 17.545 45.407 1.00 48.55 12 ASP C CA 1
ATOM 3547 C C . ASP C 1 12 ? -2.435 17.975 44.816 1.00 51.51 12 ASP C C 1
ATOM 3548 O O . ASP C 1 12 ? -2.537 18.448 43.681 1.00 54.77 12 ASP C O 1
ATOM 3553 N N . HIS C 1 13 ? -3.474 17.779 45.626 1.00 47.63 13 HIS C N 1
ATOM 3554 C CA . HIS C 1 13 ? -4.845 18.237 45.400 1.00 41.63 13 HIS C CA 1
ATOM 3555 C C . HIS C 1 13 ? -5.575 17.519 44.265 1.00 41.04 13 HIS C C 1
ATOM 3556 O O . HIS C 1 13 ? -6.745 17.838 44.017 1.00 39.79 13 HIS C O 1
ATOM 3563 N N . VAL C 1 14 ? -4.952 16.566 43.576 1.00 36.98 14 VAL C N 1
ATOM 3564 C CA . VAL C 1 14 ? -5.614 15.809 42.515 1.00 36.19 14 VAL C CA 1
ATOM 3565 C C . VAL C 1 14 ? -5.717 14.355 42.944 1.00 40.52 14 VAL C C 1
ATOM 3566 O O . VAL C 1 14 ? -4.697 13.706 43.203 1.00 42.39 14 VAL C O 1
ATOM 3570 N N . ALA C 1 15 ? -6.940 13.834 42.996 1.00 31.61 15 ALA C N 1
ATOM 3571 C CA . ALA C 1 15 ? -7.152 12.403 43.164 1.00 33.96 15 ALA C CA 1
ATOM 3572 C C . ALA C 1 15 ? -7.180 11.728 41.799 1.00 38.76 15 ALA C C 1
ATOM 3573 O O . ALA C 1 15 ? -7.936 12.139 40.911 1.00 35.59 15 ALA C O 1
ATOM 3575 N N . LEU C 1 16 ? -6.349 10.704 41.628 1.00 28.52 16 LEU C N 1
ATOM 3576 C CA . LEU C 1 16 ? -6.323 9.909 40.408 1.00 32.15 16 LEU C CA 1
ATOM 3577 C C . LEU C 1 16 ? -6.874 8.529 40.726 1.00 38.59 16 LEU C C 1
ATOM 3578 O O . LEU C 1 16 ? -6.343 7.825 41.597 1.00 40.02 16 LEU C O 1
ATOM 3583 N N . ILE C 1 17 ? -7.951 8.158 40.041 1.00 33.59 17 ILE C N 1
ATOM 3584 C CA . ILE C 1 17 ? -8.578 6.851 40.181 1.00 34.86 17 ILE C CA 1
ATOM 3585 C C . ILE C 1 17 ? -8.298 6.074 38.910 1.00 37.65 17 ILE C C 1
ATOM 3586 O O . ILE C 1 17 ? -8.686 6.497 37.812 1.00 29.56 17 ILE C O 1
ATOM 3591 N N . THR C 1 18 ? -7.611 4.946 39.051 1.00 34.61 18 THR C N 1
ATOM 3592 C CA . THR C 1 18 ? -7.266 4.097 37.922 1.00 30.97 18 THR C CA 1
ATOM 3593 C C . THR C 1 18 ? -8.090 2.824 38.006 1.00 35.04 18 THR C C 1
ATOM 3594 O O . THR C 1 18 ? -8.033 2.108 39.012 1.00 35.04 18 THR C O 1
ATOM 3598 N N . LEU C 1 19 ? -8.860 2.547 36.960 1.00 31.97 19 LEU C N 1
ATOM 3599 C CA . LEU C 1 19 ? -9.549 1.270 36.898 1.00 31.19 19 LEU C CA 1
ATOM 3600 C C . LEU C 1 19 ? -8.514 0.163 36.752 1.00 34.58 19 LEU C C 1
ATOM 3601 O O . LEU C 1 19 ? -7.513 0.324 36.049 1.00 33.33 19 LEU C O 1
ATOM 3606 N N . ASN C 1 20 ? -8.745 -0.957 37.436 1.00 35.50 20 ASN C N 1
ATOM 3607 C CA . ASN C 1 20 ? -7.728 -2.004 37.556 1.00 31.10 20 ASN C CA 1
ATOM 3608 C C . ASN C 1 20 ? -8.371 -3.389 37.464 1.00 36.58 20 ASN C C 1
ATOM 3609 O O . ASN C 1 20 ? -8.390 -4.170 38.416 1.00 36.59 20 ASN C O 1
ATOM 3614 N N . ARG C 1 21 ? -8.906 -3.711 36.288 1.00 29.83 21 ARG C N 1
ATOM 3615 C CA . ARG C 1 21 ? -9.341 -5.069 35.956 1.00 34.50 21 ARG C CA 1
ATOM 3616 C C . ARG C 1 21 ? -8.690 -5.478 34.639 1.00 36.13 21 ARG C C 1
ATOM 3617 O O . ARG C 1 21 ? -9.372 -5.699 33.628 1.00 33.53 21 ARG C O 1
ATOM 3625 N N . PRO C 1 22 ? -7.359 -5.613 34.623 1.00 37.45 22 PRO C N 1
ATOM 3626 C CA . PRO C 1 22 ? -6.671 -5.892 33.349 1.00 38.54 22 PRO C CA 1
ATOM 3627 C C . PRO C 1 22 ? -7.115 -7.181 32.689 1.00 35.77 22 PRO C C 1
ATOM 3628 O O . PRO C 1 22 ? -7.059 -7.284 31.457 1.00 39.90 22 PRO C O 1
ATOM 3632 N N . ASP C 1 23 ? -7.572 -8.163 33.470 1.00 35.18 23 ASP C N 1
ATOM 3633 C CA . ASP C 1 23 ? -8.042 -9.420 32.903 1.00 41.14 23 ASP C CA 1
ATOM 3634 C C . ASP C 1 23 ? -9.312 -9.248 32.078 1.00 40.32 23 ASP C C 1
ATOM 3635 O O . ASP C 1 23 ? -9.601 -10.096 31.228 1.00 41.94 23 ASP C O 1
ATOM 3640 N N . ALA C 1 24 ? -10.068 -8.169 32.298 1.00 40.38 24 ALA C N 1
ATOM 3641 C CA . ALA C 1 24 ? -11.318 -7.928 31.586 1.00 38.00 24 ALA C CA 1
ATOM 3642 C C . ALA C 1 24 ? -11.296 -6.610 30.813 1.00 42.92 24 ALA C C 1
ATOM 3643 O O . ALA C 1 24 ? -12.357 -6.091 30.454 1.00 41.03 24 ALA C O 1
ATOM 3645 N N . LEU C 1 25 ? -10.106 -6.068 30.543 1.00 39.77 25 LEU C N 1
ATOM 3646 C CA . LEU C 1 25 ? -9.950 -4.783 29.852 1.00 40.82 25 LEU C CA 1
ATOM 3647 C C . LEU C 1 25 ? -10.769 -3.695 30.539 1.00 39.52 25 LEU C C 1
ATOM 3648 O O . LEU C 1 25 ? -11.441 -2.886 29.890 1.00 35.15 25 LEU C O 1
ATOM 3653 N N . ASN C 1 26 ? -10.734 -3.712 31.875 1.00 32.84 26 ASN C N 1
ATOM 3654 C CA . ASN C 1 26 ? -11.329 -2.690 32.737 1.00 35.43 26 ASN C CA 1
ATOM 3655 C C . ASN C 1 26 ? -12.843 -2.582 32.571 1.00 42.58 26 ASN C C 1
ATOM 3656 O O . ASN C 1 26 ? -13.423 -1.519 32.813 1.00 36.42 26 ASN C O 1
ATOM 3661 N N . ALA C 1 27 ? -13.496 -3.682 32.192 1.00 35.50 27 ALA C N 1
ATOM 3662 C CA . ALA C 1 27 ? -14.950 -3.686 32.087 1.00 33.75 27 ALA C CA 1
ATOM 3663 C C . ALA C 1 27 ? -15.587 -3.399 33.442 1.00 39.69 27 ALA C C 1
ATOM 3664 O O . ALA C 1 27 ? -15.118 -3.869 34.483 1.00 35.30 27 ALA C O 1
ATOM 3666 N N . LEU C 1 28 ? -16.656 -2.603 33.429 1.00 29.87 28 LEU C N 1
ATOM 3667 C CA . LEU C 1 28 ? -17.376 -2.307 34.658 1.00 33.80 28 LEU C CA 1
ATOM 3668 C C . LEU C 1 28 ? -18.084 -3.556 35.163 1.00 36.52 28 LEU C C 1
ATOM 3669 O O . LEU C 1 28 ? -18.527 -4.395 34.376 1.00 47.17 28 LEU C O 1
ATOM 3674 N N . ASN C 1 29 ? -18.172 -3.691 36.484 1.00 41.26 29 ASN C N 1
ATOM 3675 C CA . ASN C 1 29 ? -19.034 -4.696 37.092 1.00 39.50 29 ASN C CA 1
ATOM 3676 C C . ASN C 1 29 ? -19.519 -4.145 38.426 1.00 42.67 29 ASN C C 1
ATOM 3677 O O . ASN C 1 29 ? -19.225 -3.002 38.788 1.00 40.88 29 ASN C O 1
ATOM 3682 N N . ASP C 1 30 ? -20.280 -4.963 39.157 1.00 43.35 30 ASP C N 1
ATOM 3683 C CA . ASP C 1 30 ? -20.893 -4.492 40.397 1.00 44.36 30 ASP C CA 1
ATOM 3684 C C . ASP C 1 30 ? -19.839 -4.013 41.383 1.00 41.28 30 ASP C C 1
ATOM 3685 O O . ASP C 1 30 ? -19.975 -2.941 41.986 1.00 38.81 30 ASP C O 1
ATOM 3690 N N . GLN C 1 31 ? -18.768 -4.789 41.550 1.00 39.61 31 GLN C N 1
ATOM 3691 C CA . GLN C 1 31 ? -17.749 -4.426 42.526 1.00 39.57 31 GLN C CA 1
ATOM 3692 C C . GLN C 1 31 ? -17.029 -3.147 42.122 1.00 34.90 31 GLN C C 1
ATOM 3693 O O . GLN C 1 31 ? -16.855 -2.239 42.941 1.00 38.67 31 GLN C O 1
ATOM 3699 N N . LEU C 1 32 ? -16.599 -3.058 40.861 1.00 37.62 32 LEU C N 1
ATOM 3700 C CA . LEU C 1 32 ? -15.880 -1.870 40.407 1.00 38.19 32 LEU C CA 1
ATOM 3701 C C . LEU C 1 32 ? -16.742 -0.622 40.554 1.00 35.42 32 LEU C C 1
ATOM 3702 O O . LEU C 1 32 ? -16.277 0.416 41.041 1.00 32.76 32 LEU C O 1
ATOM 3707 N N . LEU C 1 33 ? -18.004 -0.707 40.134 1.00 33.56 33 LEU C N 1
ATOM 3708 C CA . LEU C 1 33 ? -18.882 0.451 40.243 1.00 39.60 33 LEU C CA 1
ATOM 3709 C C . LEU C 1 33 ? -19.091 0.841 41.697 1.00 38.07 33 LEU C C 1
ATOM 3710 O O . LEU C 1 33 ? -19.117 2.029 42.031 1.00 37.08 33 LEU C O 1
ATOM 3715 N N . SER C 1 34 ? -19.217 -0.150 42.583 1.00 39.09 34 SER C N 1
ATOM 3716 C CA . SER C 1 34 ? -19.381 0.148 44.001 1.00 34.98 34 SER C CA 1
ATOM 3717 C C . SER C 1 34 ? -18.137 0.827 44.567 1.00 36.07 34 SER C C 1
ATOM 3718 O O . SER C 1 34 ? -18.234 1.827 45.287 1.00 36.70 34 SER C O 1
ATOM 3721 N N . GLU C 1 35 ? -16.951 0.299 44.244 1.00 34.29 35 GLU C N 1
ATOM 3722 C CA . GLU C 1 35 ? -15.720 0.899 44.750 1.00 37.74 35 GLU C CA 1
ATOM 3723 C C . GLU C 1 35 ? -15.483 2.283 44.151 1.00 33.63 35 GLU C C 1
ATOM 3724 O O . GLU C 1 35 ? -15.053 3.205 44.856 1.00 35.38 35 GLU C O 1
ATOM 3730 N N . LEU C 1 36 ? -15.762 2.447 42.855 1.00 33.54 36 LEU C N 1
ATOM 3731 C CA . LEU C 1 36 ? -15.609 3.754 42.217 1.00 32.29 36 LEU C CA 1
ATOM 3732 C C . LEU C 1 36 ? -16.450 4.814 42.918 1.00 30.00 36 LEU C C 1
ATOM 3733 O O . LEU C 1 36 ? -15.954 5.899 43.243 1.00 30.86 36 LEU C O 1
ATOM 3738 N N . VAL C 1 37 ? -17.725 4.515 43.173 1.00 34.07 37 VAL C N 1
ATOM 3739 C CA . VAL C 1 37 ? -18.588 5.491 43.837 1.00 34.31 37 VAL C CA 1
ATOM 3740 C C . VAL C 1 37 ? -18.062 5.805 45.230 1.00 37.44 37 VAL C C 1
ATOM 3741 O O . VAL C 1 37 ? -18.064 6.964 45.666 1.00 35.07 37 VAL C O 1
ATOM 3745 N N . LYS C 1 38 ? -17.582 4.784 45.946 1.00 37.63 38 LYS C N 1
ATOM 3746 C CA . LYS C 1 38 ? -16.977 5.028 47.252 1.00 35.87 38 LYS C CA 1
ATOM 3747 C C . LYS C 1 38 ? -15.737 5.904 47.125 1.00 32.43 38 LYS C C 1
ATOM 3748 O O . LYS C 1 38 ? -15.559 6.860 47.886 1.00 39.52 38 LYS C O 1
ATOM 3754 N N . ALA C 1 39 ? -14.859 5.583 46.172 1.00 35.15 39 ALA C N 1
ATOM 3755 C CA . ALA C 1 39 ? -13.662 6.392 45.965 1.00 31.70 39 ALA C CA 1
ATOM 3756 C C . ALA C 1 39 ? -14.019 7.828 45.595 1.00 37.09 39 ALA C C 1
ATOM 3757 O O . ALA C 1 39 ? -13.378 8.777 46.062 1.00 32.64 39 ALA C O 1
ATOM 3759 N N . LEU C 1 40 ? -15.040 8.007 44.755 1.00 35.91 40 LEU C N 1
ATOM 3760 C CA . LEU C 1 40 ? -15.482 9.356 44.410 1.00 35.82 40 LEU C CA 1
ATOM 3761 C C . LEU C 1 40 ? -16.044 10.086 45.626 1.00 35.29 40 LEU C C 1
ATOM 3762 O O . LEU C 1 40 ? -15.756 11.274 45.831 1.00 32.24 40 LEU C O 1
ATOM 3767 N N . GLU C 1 41 ? -16.841 9.395 46.450 1.00 34.83 41 GLU C N 1
ATOM 3768 C CA . GLU C 1 41 ? -17.411 10.044 47.630 1.00 35.44 41 GLU C CA 1
ATOM 3769 C C . GLU C 1 41 ? -16.333 10.417 48.641 1.00 35.07 41 GLU C C 1
ATOM 3770 O O . GLU C 1 41 ? -16.384 11.500 49.231 1.00 37.50 41 GLU C O 1
ATOM 3776 N N . ASP C 1 42 ? -15.342 9.545 48.851 1.00 39.56 42 ASP C N 1
ATOM 3777 C CA . ASP C 1 42 ? -14.223 9.922 49.712 1.00 38.85 42 ASP C CA 1
ATOM 3778 C C . ASP C 1 42 ? -13.475 11.121 49.145 1.00 40.23 42 ASP C C 1
ATOM 3779 O O . ASP C 1 42 ? -13.070 12.016 49.893 1.00 40.51 42 ASP C O 1
ATOM 3784 N N . ALA C 1 43 ? -13.280 11.159 47.823 1.00 38.88 43 ALA C N 1
ATOM 3785 C CA . ALA C 1 43 ? -12.614 12.308 47.219 1.00 36.24 43 ALA C CA 1
ATOM 3786 C C . ALA C 1 43 ? -13.416 13.583 47.445 1.00 36.20 43 ALA C C 1
ATOM 3787 O O . ALA C 1 43 ? -12.848 14.633 47.768 1.00 36.12 43 ALA C O 1
ATOM 3789 N N . GLN C 1 44 ? -14.741 13.508 47.299 1.00 37.62 44 GLN C N 1
ATOM 3790 C CA . GLN C 1 44 ? -15.576 14.684 47.527 1.00 35.89 44 GLN C CA 1
ATOM 3791 C C . GLN C 1 44 ? -15.444 15.194 48.957 1.00 40.14 44 GLN C C 1
ATOM 3792 O O . GLN C 1 44 ? -15.418 16.409 49.191 1.00 40.96 44 GLN C O 1
ATOM 3798 N N . ASN C 1 45 ? -15.373 14.278 49.928 1.00 41.59 45 ASN C N 1
ATOM 3799 C CA . ASN C 1 45 ? -15.288 14.652 51.336 1.00 47.85 45 ASN C CA 1
ATOM 3800 C C . ASN C 1 45 ? -13.875 15.005 51.780 1.00 43.72 45 ASN C C 1
ATOM 3801 O O . ASN C 1 45 ? -13.703 15.491 52.902 1.00 49.65 45 ASN C O 1
ATOM 3806 N N . ASN C 1 46 ? -12.872 14.794 50.932 1.00 45.58 46 ASN C N 1
ATOM 3807 C CA . ASN C 1 46 ? -11.477 15.058 51.271 1.00 45.50 46 ASN C CA 1
ATOM 3808 C C . ASN C 1 46 ? -11.162 16.512 50.938 1.00 46.65 46 ASN C C 1
ATOM 3809 O O . ASN C 1 46 ? -11.006 16.866 49.765 1.00 42.60 46 ASN C O 1
ATOM 3814 N N . ASP C 1 47 ? -11.030 17.347 51.973 1.00 48.51 47 ASP C N 1
ATOM 3815 C CA . ASP C 1 47 ? -10.820 18.779 51.772 1.00 48.80 47 ASP C CA 1
ATOM 3816 C C . ASP C 1 47 ? -9.567 19.094 50.972 1.00 47.60 47 ASP C C 1
ATOM 3817 O O . ASP C 1 47 ? -9.454 20.203 50.436 1.00 45.64 47 ASP C O 1
ATOM 3822 N N . LYS C 1 48 ? -8.623 18.159 50.877 1.00 45.94 48 LYS C N 1
ATOM 3823 C CA . LYS C 1 48 ? -7.421 18.420 50.100 1.00 46.59 48 LYS C CA 1
ATOM 3824 C C . LYS C 1 48 ? -7.610 18.154 48.612 1.00 43.86 48 LYS C C 1
ATOM 3825 O O . LYS C 1 48 ? -6.826 18.664 47.806 1.00 43.10 48 LYS C O 1
ATOM 3831 N N . VAL C 1 49 ? -8.626 17.384 48.227 1.00 41.89 49 VAL C N 1
ATOM 3832 C CA . VAL C 1 49 ? -8.833 17.054 46.819 1.00 38.39 49 VAL C CA 1
ATOM 3833 C C . VAL C 1 49 ? -9.625 18.177 46.160 1.00 42.04 49 VAL C C 1
ATOM 3834 O O . VAL C 1 49 ? -10.681 18.588 46.656 1.00 35.85 49 VAL C O 1
ATOM 3838 N N . ARG C 1 50 ? -9.101 18.688 45.045 1.00 38.65 50 ARG C N 1
ATOM 3839 C CA . ARG C 1 50 ? -9.742 19.756 44.295 1.00 38.00 50 ARG C CA 1
ATOM 3840 C C . ARG C 1 50 ? -10.130 19.368 42.875 1.00 37.47 50 ARG C C 1
ATOM 3841 O O . ARG C 1 50 ? -10.961 20.060 42.275 1.00 39.68 50 ARG C O 1
ATOM 3849 N N . CYS C 1 51 ? -9.558 18.300 42.323 1.00 35.13 51 CYS C N 1
ATOM 3850 C CA . CYS C 1 51 ? -9.934 17.790 41.012 1.00 30.86 51 CYS C CA 1
ATOM 3851 C C . CYS C 1 51 ? -9.735 16.282 41.021 1.00 37.65 51 CYS C C 1
ATOM 3852 O O . CYS C 1 51 ? -8.827 15.766 41.682 1.00 36.43 51 CYS C O 1
ATOM 3855 N N . ILE C 1 52 ? -10.604 15.576 40.303 1.00 32.12 52 ILE C N 1
ATOM 3856 C CA . ILE C 1 52 ? -10.547 14.126 40.213 1.00 28.28 52 ILE C CA 1
ATOM 3857 C C . ILE C 1 52 ? -10.235 13.755 38.769 1.00 32.83 52 ILE C C 1
ATOM 3858 O O . ILE C 1 52 ? -10.645 14.444 37.831 1.00 28.40 52 ILE C O 1
ATOM 3863 N N . VAL C 1 53 ? -9.467 12.680 38.589 1.00 26.49 53 VAL C N 1
ATOM 3864 C CA . VAL C 1 53 ? -9.205 12.115 37.272 1.00 22.90 53 VAL C CA 1
ATOM 3865 C C . VAL C 1 53 ? -9.539 10.635 37.331 1.00 33.94 53 VAL C C 1
ATOM 3866 O O . VAL C 1 53 ? -9.173 9.952 38.295 1.00 33.16 53 VAL C O 1
ATOM 3870 N N . ILE C 1 54 ? -10.251 10.146 36.322 1.00 31.96 54 ILE C N 1
ATOM 3871 C CA . ILE C 1 54 ? -10.515 8.721 36.156 1.00 28.71 54 ILE C CA 1
ATOM 3872 C C . ILE C 1 54 ? -9.802 8.266 34.894 1.00 32.66 54 ILE C C 1
ATOM 3873 O O . ILE C 1 54 ? -9.867 8.938 33.855 1.00 26.77 54 ILE C O 1
ATOM 3878 N N . THR C 1 55 ? -9.101 7.139 34.984 1.00 28.07 55 THR C N 1
ATOM 3879 C CA . THR C 1 55 ? -8.430 6.599 33.820 1.00 27.97 55 THR C CA 1
ATOM 3880 C C . THR C 1 55 ? -8.412 5.085 33.939 1.00 27.68 55 THR C C 1
ATOM 3881 O O . THR C 1 55 ? -8.672 4.522 35.005 1.00 31.47 55 THR C O 1
ATOM 3885 N N . GLY C 1 56 ? -8.169 4.438 32.812 1.00 28.09 56 GLY C N 1
ATOM 3886 C CA . GLY C 1 56 ? -7.992 3.005 32.772 1.00 30.72 56 GLY C CA 1
ATOM 3887 C C . GLY C 1 56 ? -6.561 2.716 32.379 1.00 31.32 56 GLY C C 1
ATOM 3888 O O . GLY C 1 56 ? -5.633 3.269 32.974 1.00 34.83 56 GLY C O 1
ATOM 3889 N N . SER C 1 57 ? -6.368 1.903 31.352 1.00 34.76 57 SER C N 1
ATOM 3890 C CA . SER C 1 57 ? -5.037 1.554 30.881 1.00 39.93 57 SER C CA 1
ATOM 3891 C C . SER C 1 57 ? -4.809 2.122 29.488 1.00 41.48 57 SER C C 1
ATOM 3892 O O . SER C 1 57 ? -5.709 2.677 28.855 1.00 35.09 57 SER C O 1
ATOM 3895 N N . GLU C 1 58 ? -3.572 1.980 29.013 1.00 37.68 58 GLU C N 1
ATOM 3896 C CA . GLU C 1 58 ? -3.269 2.367 27.644 1.00 39.09 58 GLU C CA 1
ATOM 3897 C C . GLU C 1 58 ? -4.113 1.575 26.654 1.00 40.90 58 GLU C C 1
ATOM 3898 O O . GLU C 1 58 ? -4.516 2.106 25.608 1.00 36.62 58 GLU C O 1
ATOM 3904 N N . LYS C 1 59 ? -4.415 0.313 26.985 1.00 32.87 59 LYS C N 1
ATOM 3905 C CA . LYS C 1 59 ? -5.205 -0.545 26.109 1.00 37.87 59 LYS C CA 1
ATOM 3906 C C . LYS C 1 59 ? -6.688 -0.195 26.148 1.00 34.41 59 LYS C C 1
ATOM 3907 O O . LYS C 1 59 ? -7.370 -0.278 25.118 1.00 33.93 59 LYS C O 1
ATOM 3913 N N . ALA C 1 60 ? -7.210 0.149 27.326 1.00 35.37 60 ALA C N 1
ATOM 3914 C CA . ALA C 1 60 ? -8.652 0.328 27.491 1.00 33.43 60 ALA C CA 1
ATOM 3915 C C . ALA C 1 60 ? -8.929 1.211 28.695 1.00 36.12 60 ALA C C 1
ATOM 3916 O O . ALA C 1 60 ? -8.486 0.906 29.809 1.00 35.60 60 ALA C O 1
ATOM 3918 N N . PHE C 1 61 ? -9.652 2.311 28.469 1.00 35.19 61 PHE C N 1
ATOM 3919 C CA . PHE C 1 61 ? -10.312 3.007 29.571 1.00 28.15 61 PHE C CA 1
ATOM 3920 C C . PHE C 1 61 ? -11.284 2.065 30.275 1.00 28.42 61 PHE C C 1
ATOM 3921 O O . PHE C 1 61 ? -11.197 1.847 31.489 1.00 32.52 61 PHE C O 1
ATOM 3929 N N . ALA C 1 62 ? -12.193 1.460 29.509 1.00 27.41 62 ALA C N 1
ATOM 3930 C CA . ALA C 1 62 ? -13.123 0.454 30.010 1.00 29.58 62 ALA C CA 1
ATOM 3931 C C . ALA C 1 62 ? -13.878 -0.145 28.837 1.00 38.29 62 ALA C C 1
ATOM 3932 O O . ALA C 1 62 ? -14.612 0.559 28.130 1.00 31.20 62 ALA C O 1
ATOM 3934 N N . ALA C 1 63 ? -13.691 -1.445 28.618 1.00 28.76 63 ALA C N 1
ATOM 3935 C CA . ALA C 1 63 ? -14.237 -2.137 27.456 1.00 34.89 63 ALA C CA 1
ATOM 3936 C C . ALA C 1 63 ? -15.490 -2.894 27.887 1.00 40.05 63 ALA C C 1
ATOM 3937 O O . ALA C 1 63 ? -15.458 -4.083 28.197 1.00 46.23 63 ALA C O 1
ATOM 3939 N N . GLY C 1 64 ? -16.607 -2.186 27.919 1.00 40.81 64 GLY C N 1
ATOM 3940 C CA . GLY C 1 64 ? -17.876 -2.806 28.232 1.00 35.77 64 GLY C CA 1
ATOM 3941 C C . GLY C 1 64 ? -18.167 -2.882 29.718 1.00 38.35 64 GLY C C 1
ATOM 3942 O O . GLY C 1 64 ? -17.578 -2.188 30.556 1.00 36.02 64 GLY C O 1
ATOM 3943 N N . ALA C 1 65 ? -19.111 -3.761 30.042 1.00 47.15 65 ALA C N 1
ATOM 3944 C CA . ALA C 1 65 ? -19.583 -3.930 31.415 1.00 45.92 65 ALA C CA 1
ATOM 3945 C C . ALA C 1 65 ? -19.963 -5.380 31.663 1.00 46.11 65 ALA C C 1
ATOM 3946 O O . ALA C 1 65 ? -19.962 -6.184 30.731 1.00 53.96 65 ALA C O 1
ATOM 3948 N N . ASP C 1 77 ? -37.246 -7.926 39.303 1.00 51.97 77 ASP C N 1
ATOM 3949 C CA . ASP C 1 77 ? -35.812 -7.993 39.570 1.00 53.15 77 ASP C CA 1
ATOM 3950 C C . ASP C 1 77 ? -35.098 -6.685 39.196 1.00 49.88 77 ASP C C 1
ATOM 3951 O O . ASP C 1 77 ? -34.643 -5.943 40.071 1.00 45.82 77 ASP C O 1
ATOM 3956 N N . VAL C 1 78 ? -34.993 -6.410 37.893 1.00 40.32 78 VAL C N 1
ATOM 3957 C CA . VAL C 1 78 ? -34.239 -5.234 37.468 1.00 45.77 78 VAL C CA 1
ATOM 3958 C C . VAL C 1 78 ? -34.981 -3.953 37.833 1.00 45.99 78 VAL C C 1
ATOM 3959 O O . VAL C 1 78 ? -34.354 -2.916 38.079 1.00 45.48 78 VAL C O 1
ATOM 3963 N N . PHE C 1 79 ? -36.314 -3.998 37.901 1.00 39.60 79 PHE C N 1
ATOM 3964 C CA . PHE C 1 79 ? -37.079 -2.800 38.231 1.00 43.20 79 PHE C CA 1
ATOM 3965 C C . PHE C 1 79 ? -37.099 -2.551 39.736 1.00 44.52 79 PHE C C 1
ATOM 3966 O O . PHE C 1 79 ? -36.894 -1.416 40.188 1.00 42.17 79 PHE C O 1
ATOM 3974 N N . ALA C 1 80 ? -37.345 -3.598 40.531 1.00 40.79 80 ALA C N 1
ATOM 3975 C CA . ALA C 1 80 ? -37.323 -3.430 41.982 1.00 42.98 80 ALA C CA 1
ATOM 3976 C C . ALA C 1 80 ? -35.921 -3.081 42.472 1.00 43.51 80 ALA C C 1
ATOM 3977 O O . ALA C 1 80 ? -35.761 -2.255 43.375 1.00 40.11 80 ALA C O 1
ATOM 3979 N N . GLY C 1 81 ? -34.892 -3.687 41.880 1.00 43.59 81 GLY C N 1
ATOM 3980 C CA . GLY C 1 81 ? -33.531 -3.311 42.213 1.00 41.89 81 GLY C CA 1
ATOM 3981 C C . GLY C 1 81 ? -33.025 -2.051 41.539 1.00 47.02 81 GLY C C 1
ATOM 3982 O O . GLY C 1 81 ? -31.976 -1.537 41.939 1.00 48.16 81 GLY C O 1
ATOM 3983 N N . ASP C 1 82 ? -33.749 -1.541 40.542 1.00 44.56 82 ASP C N 1
ATOM 3984 C CA . ASP C 1 82 ? -33.343 -0.369 39.758 1.00 41.94 82 ASP C CA 1
ATOM 3985 C C . ASP C 1 82 ? -31.906 -0.511 39.251 1.00 43.05 82 ASP C C 1
ATOM 3986 O O . ASP C 1 82 ? -31.019 0.291 39.558 1.00 42.15 82 ASP C O 1
ATOM 3991 N N . LEU C 1 83 ? -31.697 -1.554 38.448 1.00 43.29 83 LEU C N 1
ATOM 3992 C CA . LEU C 1 83 ? -30.369 -1.863 37.926 1.00 44.58 83 LEU C CA 1
ATOM 3993 C C . LEU C 1 83 ? -29.784 -0.671 37.173 1.00 39.67 83 LEU C C 1
ATOM 3994 O O . LEU C 1 83 ? -30.412 -0.134 36.255 1.00 40.27 83 LEU C O 1
ATOM 3999 N N . PHE C 1 84 ? -28.585 -0.256 37.591 1.00 41.44 84 PHE C N 1
ATOM 4000 C CA . PHE C 1 84 ? -27.744 0.833 37.076 1.00 42.44 84 PHE C CA 1
ATOM 4001 C C . PHE C 1 84 ? -28.149 2.211 37.599 1.00 39.03 84 PHE C C 1
ATOM 4002 O O . PHE C 1 84 ? -27.479 3.200 37.254 1.00 41.89 84 PHE C O 1
ATOM 4010 N N . GLY C 1 85 ? -29.193 2.320 38.415 1.00 35.46 85 GLY C N 1
ATOM 4011 C CA . GLY C 1 85 ? -29.655 3.599 38.908 1.00 35.83 85 GLY C CA 1
ATOM 4012 C C . GLY C 1 85 ? -28.779 4.215 39.984 1.00 38.58 85 GLY C C 1
ATOM 4013 O O . GLY C 1 85 ? -28.252 5.323 39.826 1.00 31.68 85 GLY C O 1
ATOM 4014 N N . PRO C 1 86 ? -28.635 3.528 41.121 1.00 39.03 86 PRO C N 1
ATOM 4015 C CA . PRO C 1 86 ? -27.839 4.111 42.215 1.00 36.69 86 PRO C CA 1
ATOM 4016 C C . PRO C 1 86 ? -26.405 4.429 41.823 1.00 34.34 86 PRO C C 1
ATOM 4017 O O . PRO C 1 86 ? -25.852 5.417 42.312 1.00 35.43 86 PRO C O 1
ATOM 4021 N N . GLU C 1 87 ? -25.791 3.636 40.943 1.00 35.16 87 GLU C N 1
ATOM 4022 C CA . GLU C 1 87 ? -24.413 3.910 40.542 1.00 41.30 87 GLU C CA 1
ATOM 4023 C C . GLU C 1 87 ? -24.327 5.205 39.735 1.00 38.27 87 GLU C C 1
ATOM 4024 O O . GLU C 1 87 ? -23.454 6.049 39.979 1.00 37.29 87 GLU C O 1
ATOM 4030 N N . ALA C 1 88 ? -25.230 5.375 38.768 1.00 37.49 88 ALA C N 1
ATOM 4031 C CA . ALA C 1 88 ? -25.279 6.619 38.006 1.00 33.86 88 ALA C CA 1
ATOM 4032 C C . ALA C 1 88 ? -25.479 7.814 38.931 1.00 32.81 88 ALA C C 1
ATOM 4033 O O . ALA C 1 88 ? -24.760 8.814 38.834 1.00 33.61 88 ALA C O 1
ATOM 4035 N N . GLU C 1 89 ? -26.414 7.709 39.855 1.00 32.54 89 GLU C N 1
ATOM 4036 C CA . GLU C 1 89 ? -26.671 8.780 40.796 1.00 34.42 89 GLU C CA 1
ATOM 4037 C C . GLU C 1 89 ? -25.452 9.109 41.618 1.00 38.04 89 GLU C C 1
ATOM 4038 O O . GLU C 1 89 ? -25.176 10.250 41.843 1.00 37.46 89 GLU C O 1
ATOM 4044 N N . GLY C 1 90 ? -24.729 8.097 42.068 1.00 37.37 90 GLY C N 1
ATOM 4045 C CA . GLY C 1 90 ? -23.534 8.338 42.870 1.00 38.92 90 GLY C CA 1
ATOM 4046 C C . GLY C 1 90 ? -22.521 9.223 42.165 1.00 35.91 90 GLY C C 1
ATOM 4047 O O . GLY C 1 90 ? -22.007 10.186 42.740 1.00 35.10 90 GLY C O 1
ATOM 4048 N N . ILE C 1 91 ? -22.239 8.921 40.896 1.00 33.39 91 ILE C N 1
ATOM 4049 C CA . ILE C 1 91 ? -21.282 9.718 40.132 1.00 34.23 91 ILE C CA 1
ATOM 4050 C C . ILE C 1 91 ? -21.823 11.124 39.867 1.00 31.84 91 ILE C C 1
ATOM 4051 O O . ILE C 1 91 ? -21.114 12.126 40.052 1.00 28.90 91 ILE C O 1
ATOM 4056 N N . MET C 1 92 ? -23.089 11.227 39.443 1.00 29.02 92 MET C N 1
ATOM 4057 C CA . MET C 1 92 ? -23.672 12.530 39.114 1.00 31.83 92 MET C CA 1
ATOM 4058 C C . MET C 1 92 ? -23.759 13.463 40.314 1.00 35.12 92 MET C C 1
ATOM 4059 O O . MET C 1 92 ? -23.814 14.686 40.125 1.00 31.68 92 MET C O 1
ATOM 4064 N N . ARG C 1 93 ? -23.773 12.924 41.541 1.00 33.26 93 ARG C N 1
ATOM 4065 C CA . ARG C 1 93 ? -23.871 13.760 42.732 1.00 36.42 93 ARG C CA 1
ATOM 4066 C C . ARG C 1 93 ? -22.557 14.431 43.120 1.00 30.90 93 ARG C C 1
ATOM 4067 O O . ARG C 1 93 ? -22.582 15.351 43.944 1.00 31.57 93 ARG C O 1
ATOM 4075 N N . ILE C 1 94 ? -21.416 13.982 42.590 1.00 27.51 94 ILE C N 1
ATOM 4076 C CA . ILE C 1 94 ? -20.135 14.557 42.994 1.00 29.11 94 ILE C CA 1
ATOM 4077 C C . ILE C 1 94 ? -20.053 16.005 42.526 1.00 30.34 94 ILE C C 1
ATOM 4078 O O . ILE C 1 94 ? -20.229 16.299 41.338 1.00 28.82 94 ILE C O 1
ATOM 4083 N N . ARG C 1 95 ? -19.751 16.914 43.451 1.00 30.39 95 ARG C N 1
ATOM 4084 C CA . ARG C 1 95 ? -19.728 18.336 43.125 1.00 29.93 95 ARG C CA 1
ATOM 4085 C C . ARG C 1 95 ? -18.391 18.804 42.570 1.00 31.09 95 ARG C C 1
ATOM 4086 O O . ARG C 1 95 ? -18.350 19.795 41.826 1.00 25.67 95 ARG C O 1
ATOM 4094 N N . LYS C 1 96 ? -17.295 18.124 42.909 1.00 30.31 96 LYS C N 1
ATOM 4095 C CA . LYS C 1 96 ? -15.987 18.483 42.383 1.00 29.47 96 LYS C CA 1
ATOM 4096 C C . LYS C 1 96 ? -15.833 18.001 40.942 1.00 23.58 96 LYS C C 1
ATOM 4097 O O . LYS C 1 96 ? -16.490 17.047 40.519 1.00 26.98 96 LYS C O 1
ATOM 4103 N N . PRO C 1 97 ? -14.940 18.620 40.174 1.00 26.25 97 PRO C N 1
ATOM 4104 C CA . PRO C 1 97 ? -14.773 18.211 38.773 1.00 24.47 97 PRO C CA 1
ATOM 4105 C C . PRO C 1 97 ? -14.076 16.863 38.643 1.00 30.13 97 PRO C C 1
ATOM 4106 O O . PRO C 1 97 ? -13.204 16.504 39.440 1.00 27.51 97 PRO C O 1
ATOM 4110 N N . ILE C 1 98 ? -14.456 16.135 37.595 1.00 23.73 98 ILE C N 1
ATOM 4111 C CA . ILE C 1 98 ? -13.907 14.824 37.256 1.00 26.57 98 ILE C CA 1
ATOM 4112 C C . ILE C 1 98 ? -13.510 14.853 35.787 1.00 31.65 98 ILE C C 1
ATOM 4113 O O . ILE C 1 98 ? -14.376 15.012 34.916 1.00 26.12 98 ILE C O 1
ATOM 4118 N N . ILE C 1 99 ? -12.218 14.675 35.503 1.00 25.16 99 ILE C N 1
ATOM 4119 C CA . ILE C 1 99 ? -11.733 14.546 34.128 1.00 24.73 99 ILE C CA 1
ATOM 4120 C C . ILE C 1 99 ? -11.569 13.070 33.804 1.00 28.33 99 ILE C C 1
ATOM 4121 O O . ILE C 1 99 ? -10.963 12.323 34.584 1.00 29.79 99 ILE C O 1
ATOM 4126 N N . ALA C 1 100 ? -12.078 12.653 32.647 1.00 27.57 100 ALA C N 1
ATOM 4127 C CA . ALA C 1 100 ? -11.832 11.313 32.132 1.00 27.27 100 ALA C CA 1
ATOM 4128 C C . ALA C 1 100 ? -10.625 11.354 31.202 1.00 33.57 100 ALA C C 1
ATOM 4129 O O . ALA C 1 100 ? -10.618 12.109 30.223 1.00 25.79 100 ALA C O 1
ATOM 4131 N N . ALA C 1 101 ? -9.605 10.548 31.515 1.00 28.87 101 ALA C N 1
ATOM 4132 C CA . ALA C 1 101 ? -8.426 10.380 30.665 1.00 31.82 101 ALA C CA 1
ATOM 4133 C C . ALA C 1 101 ? -8.562 9.035 29.962 1.00 30.04 101 ALA C C 1
ATOM 4134 O O . ALA C 1 101 ? -8.416 7.980 30.590 1.00 32.78 101 ALA C O 1
ATOM 4136 N N . VAL C 1 102 ? -8.843 9.074 28.664 1.00 24.89 102 VAL C N 1
ATOM 4137 C CA . VAL C 1 102 ? -9.311 7.914 27.916 1.00 27.85 102 VAL C CA 1
ATOM 4138 C C . VAL C 1 102 ? -8.230 7.499 26.929 1.00 31.57 102 VAL C C 1
ATOM 4139 O O . VAL C 1 102 ? -7.839 8.283 26.055 1.00 29.37 102 VAL C O 1
ATOM 4143 N N . SER C 1 103 ? -7.757 6.264 27.054 1.00 32.28 103 SER C N 1
ATOM 4144 C CA . SER C 1 103 ? -6.913 5.658 26.038 1.00 28.07 103 SER C CA 1
ATOM 4145 C C . SER C 1 103 ? -7.549 4.353 25.583 1.00 30.04 103 SER C C 1
ATOM 4146 O O . SER C 1 103 ? -8.231 3.671 26.358 1.00 32.13 103 SER C O 1
ATOM 4149 N N . GLY C 1 104 ? -7.343 4.020 24.315 1.00 29.80 104 GLY C N 1
ATOM 4150 C CA . GLY C 1 104 ? -7.853 2.758 23.809 1.00 30.73 104 GLY C CA 1
ATOM 4151 C C . GLY C 1 104 ? -9.362 2.682 23.938 1.00 37.05 104 GLY C C 1
ATOM 4152 O O . GLY C 1 104 ? -10.078 3.671 23.739 1.00 32.47 104 GLY C O 1
ATOM 4153 N N . TYR C 1 105 ? -9.851 1.504 24.320 1.00 33.07 105 TYR C N 1
ATOM 4154 C CA . TYR C 1 105 ? -11.278 1.208 24.255 1.00 31.06 105 TYR C CA 1
ATOM 4155 C C . TYR C 1 105 ? -12.048 1.866 25.391 1.00 32.84 105 TYR C C 1
ATOM 4156 O O . TYR C 1 105 ? -11.674 1.742 26.563 1.00 32.37 105 TYR C O 1
ATOM 4165 N N . ALA C 1 106 ? -13.125 2.575 25.035 1.00 31.47 106 ALA C N 1
ATOM 4166 C CA . ALA C 1 106 ? -14.123 3.068 25.988 1.00 29.22 106 ALA C CA 1
ATOM 4167 C C . ALA C 1 106 ? -15.464 2.738 25.341 1.00 32.86 106 ALA C C 1
ATOM 4168 O O . ALA C 1 106 ? -15.972 3.501 24.511 1.00 26.50 106 ALA C O 1
ATOM 4170 N N . LEU C 1 107 ? -16.012 1.582 25.698 1.00 26.26 107 LEU C N 1
ATOM 4171 C CA . LEU C 1 107 ? -17.130 0.983 24.983 1.00 26.67 107 LEU C CA 1
ATOM 4172 C C . LEU C 1 107 ? -18.237 0.632 25.960 1.00 30.37 107 LEU C C 1
ATOM 4173 O O . LEU C 1 107 ? -17.965 0.217 27.096 1.00 30.22 107 LEU C O 1
ATOM 4178 N N . GLY C 1 108 ? -19.486 0.783 25.501 1.00 30.19 108 GLY C N 1
ATOM 4179 C CA . GLY C 1 108 ? -20.632 0.445 26.333 1.00 26.75 108 GLY C CA 1
ATOM 4180 C C . GLY C 1 108 ? -20.643 1.273 27.601 1.00 31.72 108 GLY C C 1
ATOM 4181 O O . GLY C 1 108 ? -20.544 2.508 27.564 1.00 27.36 108 GLY C O 1
ATOM 4182 N N . GLY C 1 109 ? -20.753 0.587 28.749 1.00 26.43 109 GLY C N 1
ATOM 4183 C CA . GLY C 1 109 ? -20.641 1.277 30.025 1.00 22.73 109 GLY C CA 1
ATOM 4184 C C . GLY C 1 109 ? -19.388 2.126 30.143 1.00 26.03 109 GLY C C 1
ATOM 4185 O O . GLY C 1 109 ? -19.379 3.133 30.860 1.00 26.02 109 GLY C O 1
ATOM 4186 N N . GLY C 1 110 ? -18.316 1.739 29.448 1.00 26.15 110 GLY C N 1
ATOM 4187 C CA . GLY C 1 110 ? -17.085 2.511 29.518 1.00 27.03 110 GLY C CA 1
ATOM 4188 C C . GLY C 1 110 ? -17.207 3.852 28.823 1.00 25.01 110 GLY C C 1
ATOM 4189 O O . GLY C 1 110 ? -16.745 4.870 29.333 1.00 24.29 110 GLY C O 1
ATOM 4190 N N . CYS C 1 111 ? -17.816 3.864 27.639 1.00 24.32 111 CYS C N 1
ATOM 4191 C CA . CYS C 1 111 ? -18.142 5.126 26.988 1.00 27.11 111 CYS C CA 1
ATOM 4192 C C . CYS C 1 111 ? -19.073 5.972 27.859 1.00 24.89 111 CYS C C 1
ATOM 4193 O O . CYS C 1 111 ? -18.858 7.178 28.022 1.00 23.81 111 CYS C O 1
ATOM 4196 N N . GLU C 1 112 ? -20.095 5.345 28.446 1.00 23.08 112 GLU C N 1
ATOM 4197 C CA . GLU C 1 112 ? -21.055 6.062 29.286 1.00 25.44 112 GLU C CA 1
ATOM 4198 C C . GLU C 1 112 ? -20.391 6.664 30.515 1.00 27.41 112 GLU C C 1
ATOM 4199 O O . GLU C 1 112 ? -20.724 7.786 30.924 1.00 22.52 112 GLU C O 1
ATOM 4205 N N . LEU C 1 113 ? -19.455 5.927 31.130 1.00 24.30 113 LEU C N 1
ATOM 4206 C CA . LEU C 1 113 ? -18.686 6.481 32.239 1.00 20.89 113 LEU C CA 1
ATOM 4207 C C . LEU C 1 113 ? -17.865 7.690 31.800 1.00 20.96 113 LEU C C 1
ATOM 4208 O O . LEU C 1 113 ? -17.797 8.696 32.517 1.00 22.48 113 LEU C O 1
ATOM 4213 N N . ALA C 1 114 ? -17.222 7.609 30.632 1.00 23.48 114 ALA C N 1
ATOM 4214 C CA . ALA C 1 114 ? -16.463 8.755 30.146 1.00 22.42 114 ALA C CA 1
ATOM 4215 C C . ALA C 1 114 ? -17.366 9.969 29.954 1.00 22.43 114 ALA C C 1
ATOM 4216 O O . ALA C 1 114 ? -16.989 11.091 30.308 1.00 19.77 114 ALA C O 1
ATOM 4218 N N . MET C 1 115 ? -18.558 9.766 29.391 1.00 24.25 115 MET C N 1
ATOM 4219 C CA . MET C 1 115 ? -19.467 10.900 29.177 1.00 23.38 115 MET C CA 1
ATOM 4220 C C . MET C 1 115 ? -20.076 11.423 30.474 1.00 24.11 115 MET C C 1
ATOM 4221 O O . MET C 1 115 ? -20.483 12.588 30.519 1.00 24.03 115 MET C O 1
ATOM 4226 N N . MET C 1 116 ? -20.167 10.594 31.526 1.00 21.09 116 MET C N 1
ATOM 4227 C CA . MET C 1 116 ? -20.615 11.096 32.824 1.00 20.41 116 MET C CA 1
ATOM 4228 C C . MET C 1 116 ? -19.593 11.994 33.493 1.00 22.37 116 MET C C 1
ATOM 4229 O O . MET C 1 116 ? -19.972 12.812 34.345 1.00 23.49 116 MET C O 1
ATOM 4234 N N . CYS C 1 117 ? -18.308 11.855 33.157 1.00 21.44 117 CYS C N 1
ATOM 4235 C CA . CYS C 1 117 ? -17.332 12.795 33.684 1.00 20.97 117 CYS C CA 1
ATOM 4236 C C . CYS C 1 117 ? -17.548 14.167 33.052 1.00 23.48 117 CYS C C 1
ATOM 4237 O O . CYS C 1 117 ? -18.306 14.327 32.090 1.00 22.30 117 CYS C O 1
ATOM 4240 N N . ASP C 1 118 ? -16.852 15.165 33.596 1.00 24.12 118 ASP C N 1
ATOM 4241 C CA . ASP C 1 118 ? -17.152 16.541 33.214 1.00 24.88 118 ASP C CA 1
ATOM 4242 C C . ASP C 1 118 ? -16.561 16.896 31.855 1.00 25.79 118 ASP C C 1
ATOM 4243 O O . ASP C 1 118 ? -17.208 17.596 31.066 1.00 24.28 118 ASP C O 1
ATOM 4248 N N . PHE C 1 119 ? -15.359 16.406 31.539 1.00 23.06 119 PHE C N 1
ATOM 4249 C CA . PHE C 1 119 ? -14.893 16.427 30.158 1.00 20.16 119 PHE C CA 1
ATOM 4250 C C . PHE C 1 119 ? -13.871 15.313 29.956 1.00 25.15 119 PHE C C 1
ATOM 4251 O O . PHE C 1 119 ? -13.416 14.679 30.911 1.00 24.64 119 PHE C O 1
ATOM 4259 N N . ILE C 1 120 ? -13.563 15.047 28.686 1.00 24.19 120 ILE C N 1
ATOM 4260 C CA . ILE C 1 120 ? -12.673 13.960 28.288 1.00 24.89 120 ILE C CA 1
ATOM 4261 C C . ILE C 1 120 ? -11.442 14.550 27.611 1.00 27.95 120 ILE C C 1
ATOM 4262 O O . ILE C 1 120 ? -11.562 15.395 26.716 1.00 26.01 120 ILE C O 1
ATOM 4267 N N . ILE C 1 121 ? -10.264 14.102 28.040 1.00 28.55 121 ILE C N 1
ATOM 4268 C CA . ILE C 1 121 ? -9.026 14.204 27.271 1.00 26.37 121 ILE C CA 1
ATOM 4269 C C . ILE C 1 121 ? -8.650 12.784 26.871 1.00 29.05 121 ILE C C 1
ATOM 4270 O O . ILE C 1 121 ? -8.610 11.897 27.725 1.00 29.15 121 ILE C O 1
ATOM 4275 N N . CYS C 1 122 ? -8.418 12.549 25.582 1.00 29.53 122 CYS C N 1
ATOM 4276 C CA . CYS C 1 122 ? -8.194 11.190 25.110 1.00 29.73 122 CYS C CA 1
ATOM 4277 C C . CYS C 1 122 ? -6.922 11.101 24.269 1.00 33.56 122 CYS C C 1
ATOM 4278 O O . CYS C 1 122 ? -6.400 12.098 23.767 1.00 31.30 122 CYS C O 1
ATOM 4281 N N . SER C 1 123 ? -6.412 9.883 24.143 1.00 34.42 123 SER C N 1
ATOM 4282 C CA . SER C 1 123 ? -5.251 9.639 23.306 1.00 33.17 123 SER C CA 1
ATOM 4283 C C . SER C 1 123 ? -5.696 9.419 21.868 1.00 34.98 123 SER C C 1
ATOM 4284 O O . SER C 1 123 ? -6.867 9.154 21.593 1.00 35.94 123 SER C O 1
ATOM 4287 N N . ASP C 1 124 ? -4.738 9.512 20.939 1.00 35.43 124 ASP C N 1
ATOM 4288 C CA . ASP C 1 124 ? -5.108 9.267 19.551 1.00 33.52 124 ASP C CA 1
ATOM 4289 C C . ASP C 1 124 ? -5.431 7.804 19.265 1.00 30.13 124 ASP C C 1
ATOM 4290 O O . ASP C 1 124 ? -5.815 7.506 18.135 1.00 33.33 124 ASP C O 1
ATOM 4295 N N . THR C 1 125 ? -5.311 6.893 20.233 1.00 30.02 125 THR C N 1
ATOM 4296 C CA . THR C 1 125 ? -5.774 5.520 20.050 1.00 35.11 125 THR C CA 1
ATOM 4297 C C . THR C 1 125 ? -7.163 5.270 20.629 1.00 33.11 125 THR C C 1
ATOM 4298 O O . THR C 1 125 ? -7.678 4.152 20.500 1.00 33.81 125 THR C O 1
ATOM 4302 N N . ALA C 1 126 ? -7.774 6.269 21.261 1.00 31.87 126 ALA C N 1
ATOM 4303 C CA . ALA C 1 126 ? -9.089 6.091 21.867 1.00 31.31 126 ALA C CA 1
ATOM 4304 C C . ALA C 1 126 ? -10.098 5.596 20.841 1.00 28.45 126 ALA C C 1
ATOM 4305 O O . ALA C 1 126 ? -10.095 6.024 19.682 1.00 28.97 126 ALA C O 1
ATOM 4307 N N . LYS C 1 127 ? -10.954 4.669 21.270 1.00 28.20 127 LYS C N 1
ATOM 4308 C CA . LYS C 1 127 ? -12.038 4.145 20.448 1.00 27.02 127 LYS C CA 1
ATOM 4309 C C . LYS C 1 127 ? -13.308 4.115 21.287 1.00 27.92 127 LYS C C 1
ATOM 4310 O O . LYS C 1 127 ? -13.345 3.461 22.334 1.00 30.66 127 LYS C O 1
ATOM 4316 N N . PHE C 1 128 ? -14.335 4.839 20.838 1.00 29.72 128 PHE C N 1
ATOM 4317 C CA . PHE C 1 128 ? -15.605 4.947 21.547 1.00 30.01 128 PHE C CA 1
ATOM 4318 C C . PHE C 1 128 ? -16.676 4.143 20.819 1.00 27.97 128 PHE C C 1
ATOM 4319 O O . PHE C 1 128 ? -16.604 3.950 19.604 1.00 30.41 128 PHE C O 1
ATOM 4327 N N . GLY C 1 129 ? -17.680 3.685 21.562 1.00 26.02 129 GLY C N 1
ATOM 4328 C CA . GLY C 1 129 ? -18.745 2.905 20.949 1.00 24.51 129 GLY C CA 1
ATOM 4329 C C . GLY C 1 129 ? -19.808 2.554 21.967 1.00 26.16 129 GLY C C 1
ATOM 4330 O O . GLY C 1 129 ? -19.564 2.550 23.178 1.00 26.85 129 GLY C O 1
ATOM 4331 N N . GLN C 1 130 ? -21.005 2.261 21.445 1.00 26.57 130 GLN C N 1
ATOM 4332 C CA . GLN C 1 130 ? -22.144 1.814 22.253 1.00 27.61 130 GLN C CA 1
ATOM 4333 C C . GLN C 1 130 ? -22.681 0.535 21.631 1.00 28.72 130 GLN C C 1
ATOM 4334 O O . GLN C 1 130 ? -23.684 0.552 20.904 1.00 29.96 130 GLN C O 1
ATOM 4340 N N . PRO C 1 131 ? -22.041 -0.595 21.896 1.00 28.95 131 PRO C N 1
ATOM 4341 C CA . PRO C 1 131 ? -22.440 -1.834 21.218 1.00 32.62 131 PRO C CA 1
ATOM 4342 C C . PRO C 1 131 ? -23.525 -2.615 21.947 1.00 31.33 131 PRO C C 1
ATOM 4343 O O . PRO C 1 131 ? -23.728 -3.791 21.635 1.00 29.36 131 PRO C O 1
ATOM 4347 N N . GLU C 1 132 ? -24.248 -1.979 22.885 1.00 32.56 132 GLU C N 1
ATOM 4348 C CA . GLU C 1 132 ? -25.286 -2.680 23.644 1.00 25.69 132 GLU C CA 1
ATOM 4349 C C . GLU C 1 132 ? -26.281 -3.400 22.738 1.00 34.87 132 GLU C C 1
ATOM 4350 O O . GLU C 1 132 ? -26.752 -4.497 23.068 1.00 32.79 132 GLU C O 1
ATOM 4356 N N . ILE C 1 133 ? -26.611 -2.800 21.588 1.00 27.83 133 ILE C N 1
ATOM 4357 C CA . ILE C 1 133 ? -27.598 -3.389 20.686 1.00 29.40 133 ILE C CA 1
ATOM 4358 C C . ILE C 1 133 ? -27.168 -4.790 20.245 1.00 33.66 133 ILE C C 1
ATOM 4359 O O . ILE C 1 133 ? -28.014 -5.634 19.930 1.00 30.53 133 ILE C O 1
ATOM 4364 N N . ASN C 1 134 ? -25.861 -5.072 20.248 1.00 34.78 134 ASN C N 1
ATOM 4365 C CA . ASN C 1 134 ? -25.385 -6.402 19.864 1.00 39.52 134 ASN C CA 1
ATOM 4366 C C . ASN C 1 134 ? -25.868 -7.489 20.817 1.00 40.42 134 ASN C C 1
ATOM 4367 O O . ASN C 1 134 ? -25.874 -8.666 20.443 1.00 39.30 134 ASN C O 1
ATOM 4372 N N . LEU C 1 135 ? -26.274 -7.124 22.033 1.00 37.07 135 LEU C N 1
ATOM 4373 C CA . LEU C 1 135 ? -26.714 -8.074 23.050 1.00 33.22 135 LEU C CA 1
ATOM 4374 C C . LEU C 1 135 ? -28.225 -8.079 23.234 1.00 36.87 135 LEU C C 1
ATOM 4375 O O . LEU C 1 135 ? -28.720 -8.694 24.183 1.00 35.93 135 LEU C O 1
ATOM 4380 N N . GLY C 1 136 ? -28.972 -7.403 22.363 1.00 34.01 136 GLY C N 1
ATOM 4381 C CA . GLY C 1 136 ? -30.413 -7.336 22.509 1.00 24.84 136 GLY C CA 1
ATOM 4382 C C . GLY C 1 136 ? -30.915 -6.354 23.549 1.00 33.16 136 GLY C C 1
ATOM 4383 O O . GLY C 1 136 ? -32.121 -6.338 23.835 1.00 30.68 136 GLY C O 1
ATOM 4384 N N . VAL C 1 137 ? -30.039 -5.540 24.134 1.00 32.64 137 VAL C N 1
ATOM 4385 C CA . VAL C 1 137 ? -30.491 -4.496 25.047 1.00 31.41 137 VAL C CA 1
ATOM 4386 C C . VAL C 1 137 ? -30.074 -3.150 24.467 1.00 29.88 137 VAL C C 1
ATOM 4387 O O . VAL C 1 137 ? -29.716 -3.051 23.287 1.00 30.74 137 VAL C O 1
ATOM 4391 N N . ILE C 1 138 ? -30.132 -2.098 25.279 1.00 31.99 138 ILE C N 1
ATOM 4392 C CA . ILE C 1 138 ? -29.726 -0.769 24.849 1.00 28.21 138 ILE C CA 1
ATOM 4393 C C . ILE C 1 138 ? -28.808 -0.184 25.910 1.00 26.68 138 ILE C C 1
ATOM 4394 O O . ILE C 1 138 ? -28.627 -0.745 26.989 1.00 26.74 138 ILE C O 1
ATOM 4399 N N . ALA C 1 139 ? -28.215 0.959 25.579 1.00 26.57 139 ALA C N 1
ATOM 4400 C CA . ALA C 1 139 ? -27.547 1.775 26.582 1.00 26.27 139 ALA C CA 1
ATOM 4401 C C . ALA C 1 139 ? -28.442 1.958 27.804 1.00 32.26 139 ALA C C 1
ATOM 4402 O O . ALA C 1 139 ? -29.630 2.273 27.678 1.00 27.39 139 ALA C O 1
ATOM 4404 N N . GLY C 1 140 ? -27.864 1.771 28.989 1.00 26.77 140 GLY C N 1
ATOM 4405 C CA . GLY C 1 140 ? -28.633 1.871 30.214 1.00 27.48 140 GLY C CA 1
ATOM 4406 C C . GLY C 1 140 ? -28.065 2.846 31.220 1.00 23.83 140 GLY C C 1
ATOM 4407 O O . GLY C 1 140 ? -28.588 2.974 32.329 1.00 27.04 140 GLY C O 1
ATOM 4408 N N . MET C 1 141 ? -26.986 3.533 30.848 1.00 25.14 141 MET C N 1
ATOM 4409 C CA . MET C 1 141 ? -26.345 4.530 31.699 1.00 25.81 141 MET C CA 1
ATOM 4410 C C . MET C 1 141 ? -26.050 5.806 30.918 1.00 21.80 141 MET C C 1
ATOM 4411 O O . MET C 1 141 ? -25.002 6.440 31.099 1.00 21.62 141 MET C O 1
ATOM 4416 N N . GLY C 1 142 ? -26.950 6.181 30.007 1.00 21.65 142 GLY C N 1
ATOM 4417 C CA . GLY C 1 142 ? -26.869 7.467 29.339 1.00 20.15 142 GLY C CA 1
ATOM 4418 C C . GLY C 1 142 ? -26.336 7.456 27.923 1.00 23.15 142 GLY C C 1
ATOM 4419 O O . GLY C 1 142 ? -26.257 8.530 27.311 1.00 23.57 142 GLY C O 1
ATOM 4420 N N . GLY C 1 143 ? -25.992 6.282 27.374 1.00 22.80 143 GLY C N 1
ATOM 4421 C CA . GLY C 1 143 ? -25.510 6.208 25.994 1.00 23.97 143 GLY C CA 1
ATOM 4422 C C . GLY C 1 143 ? -26.490 6.702 24.935 1.00 29.89 143 GLY C C 1
ATOM 4423 O O . GLY C 1 143 ? -26.072 7.142 23.861 1.00 25.40 143 GLY C O 1
ATOM 4424 N N . SER C 1 144 ? -27.798 6.594 25.187 1.00 20.24 144 SER C N 1
ATOM 4425 C CA . SER C 1 144 ? -28.770 7.126 24.234 1.00 21.60 144 SER C CA 1
ATOM 4426 C C . SER C 1 144 ? -29.033 8.616 24.437 1.00 18.27 144 SER C C 1
ATOM 4427 O O . SER C 1 144 ? -29.645 9.247 23.564 1.00 19.77 144 SER C O 1
ATOM 4430 N N . GLN C 1 145 ? -28.595 9.175 25.566 1.00 18.14 145 GLN C N 1
ATOM 4431 C CA . GLN C 1 145 ? -28.944 10.532 25.996 1.00 19.13 145 GLN C CA 1
ATOM 4432 C C . GLN C 1 145 ? -27.766 11.489 25.887 1.00 21.26 145 GLN C C 1
ATOM 4433 O O . GLN C 1 145 ? -27.860 12.547 25.244 1.00 18.89 145 GLN C O 1
ATOM 4439 N N . ARG C 1 146 ? -26.658 11.161 26.544 1.00 17.49 146 ARG C N 1
ATOM 4440 C CA . ARG C 1 146 ? -25.535 12.088 26.558 1.00 18.36 146 ARG C CA 1
ATOM 4441 C C . ARG C 1 146 ? -24.854 12.132 25.202 1.00 20.93 146 ARG C C 1
ATOM 4442 O O . ARG C 1 146 ? -24.477 13.213 24.730 1.00 19.76 146 ARG C O 1
ATOM 4450 N N . LEU C 1 147 ? -24.676 10.966 24.568 1.00 20.14 147 LEU C N 1
ATOM 4451 C CA . LEU C 1 147 ? -24.054 10.935 23.245 1.00 22.37 147 LEU C CA 1
ATOM 4452 C C . LEU C 1 147 ? -24.824 11.819 22.267 1.00 22.44 147 LEU C C 1
ATOM 4453 O O . LEU C 1 147 ? -24.242 12.664 21.582 1.00 21.51 147 LEU C O 1
ATOM 4458 N N . THR C 1 148 ? -26.146 11.659 22.221 1.00 19.74 148 THR C N 1
ATOM 4459 C CA . THR C 1 148 ? -26.971 12.425 21.290 1.00 18.18 148 THR C CA 1
ATOM 4460 C C . THR C 1 148 ? -26.866 13.926 21.543 1.00 19.13 148 THR C C 1
ATOM 4461 O O . THR C 1 148 ? -26.699 14.722 20.608 1.00 18.81 148 THR C O 1
ATOM 4465 N N A ARG C 1 149 ? -26.975 14.330 22.805 0.47 17.21 149 ARG C N 1
ATOM 4466 N N B ARG C 1 149 ? -26.997 14.336 22.802 0.53 17.39 149 ARG C N 1
ATOM 4467 C CA A ARG C 1 149 ? -26.940 15.747 23.141 0.47 19.28 149 ARG C CA 1
ATOM 4468 C CA B ARG C 1 149 ? -26.924 15.758 23.119 0.53 19.29 149 ARG C CA 1
ATOM 4469 C C A ARG C 1 149 ? -25.557 16.357 22.961 0.47 19.27 149 ARG C C 1
ATOM 4470 C C B ARG C 1 149 ? -25.554 16.330 22.779 0.53 19.23 149 ARG C C 1
ATOM 4471 O O A ARG C 1 149 ? -25.454 17.577 22.808 0.47 18.24 149 ARG C O 1
ATOM 4472 O O B ARG C 1 149 ? -25.451 17.467 22.311 0.53 18.67 149 ARG C O 1
ATOM 4487 N N . PHE C 1 150 ? -24.491 15.546 22.976 1.00 18.37 150 PHE C N 1
ATOM 4488 C CA . PHE C 1 150 ? -23.142 16.093 22.826 1.00 20.81 150 PHE C CA 1
ATOM 4489 C C . PHE C 1 150 ? -22.673 16.142 21.369 1.00 20.37 150 PHE C C 1
ATOM 4490 O O . PHE C 1 150 ? -21.966 17.085 20.991 1.00 23.19 150 PHE C O 1
ATOM 4498 N N . ILE C 1 151 ? -23.023 15.150 20.543 1.00 19.93 151 ILE C N 1
ATOM 4499 C CA . ILE C 1 151 ? -22.467 15.036 19.195 1.00 23.24 151 ILE C CA 1
ATOM 4500 C C . ILE C 1 151 ? -23.516 15.096 18.090 1.00 22.53 151 ILE C C 1
ATOM 4501 O O . ILE C 1 151 ? -23.145 15.071 16.915 1.00 22.95 151 ILE C O 1
ATOM 4506 N N . GLY C 1 152 ? -24.805 15.169 18.409 1.00 22.44 152 GLY C N 1
ATOM 4507 C CA . GLY C 1 152 ? -25.791 15.288 17.351 1.00 21.63 152 GLY C CA 1
ATOM 4508 C C . GLY C 1 152 ? -26.493 13.968 17.041 1.00 23.97 152 GLY C C 1
ATOM 4509 O O . GLY C 1 152 ? -26.012 12.869 17.359 1.00 19.13 152 GLY C O 1
ATOM 4510 N N . LYS C 1 153 ? -27.656 14.084 16.384 1.00 18.27 153 LYS C N 1
ATOM 4511 C CA . LYS C 1 153 ? -28.517 12.917 16.193 1.00 14.83 153 LYS C CA 1
ATOM 4512 C C . LYS C 1 153 ? -27.879 11.879 15.270 1.00 20.66 153 LYS C C 1
ATOM 4513 O O . LYS C 1 153 ? -27.910 10.686 15.573 1.00 20.43 153 LYS C O 1
ATOM 4519 N N . SER C 1 154 ? -27.349 12.304 14.121 1.00 18.72 154 SER C N 1
ATOM 4520 C CA . SER C 1 154 ? -26.883 11.334 13.126 1.00 19.51 154 SER C CA 1
ATOM 4521 C C . SER C 1 154 ? -25.850 10.388 13.717 1.00 19.85 154 SER C C 1
ATOM 4522 O O . SER C 1 154 ? -25.988 9.160 13.618 1.00 19.85 154 SER C O 1
ATOM 4525 N N . LYS C 1 155 ? -24.814 10.939 14.349 1.00 18.88 155 LYS C N 1
ATOM 4526 C CA . LYS C 1 155 ? -23.732 10.083 14.821 1.00 23.06 155 LYS C CA 1
ATOM 4527 C C . LYS C 1 155 ? -24.181 9.232 16.009 1.00 25.82 155 LYS C C 1
ATOM 4528 O O . LYS C 1 155 ? -23.818 8.053 16.105 1.00 24.37 155 LYS C O 1
ATOM 4534 N N . SER C 1 156 ? -24.985 9.793 16.922 1.00 19.60 156 SER C N 1
ATOM 4535 C CA . SER C 1 156 ? -25.467 8.982 18.037 1.00 18.63 156 SER C CA 1
ATOM 4536 C C . SER C 1 156 ? -26.418 7.886 17.565 1.00 20.27 156 SER C C 1
ATOM 4537 O O . SER C 1 156 ? -26.314 6.733 18.011 1.00 22.98 156 SER C O 1
ATOM 4540 N N . MET C 1 157 ? -27.365 8.217 16.680 1.00 19.98 157 MET C N 1
ATOM 4541 C CA . MET C 1 157 ? -28.258 7.183 16.158 1.00 20.06 157 MET C CA 1
ATOM 4542 C C . MET C 1 157 ? -27.465 6.076 15.477 1.00 22.13 157 MET C C 1
ATOM 4543 O O . MET C 1 157 ? -27.711 4.889 15.712 1.00 22.03 157 MET C O 1
ATOM 4548 N N . ASP C 1 158 ? -26.513 6.456 14.621 1.00 22.75 158 ASP C N 1
ATOM 4549 C CA . ASP C 1 158 ? -25.657 5.471 13.954 1.00 21.71 158 ASP C CA 1
ATOM 4550 C C . ASP C 1 158 ? -24.934 4.591 14.971 1.00 24.30 158 ASP C C 1
ATOM 4551 O O . ASP C 1 158 ? -25.024 3.357 14.919 1.00 26.57 158 ASP C O 1
ATOM 4556 N N . MET C 1 159 ? -24.213 5.205 15.912 1.00 23.79 159 MET C N 1
ATOM 4557 C CA . MET C 1 159 ? -23.471 4.410 16.892 1.00 22.86 159 MET C CA 1
ATOM 4558 C C . MET C 1 159 ? -24.398 3.507 17.707 1.00 26.61 159 MET C C 1
ATOM 4559 O O . MET C 1 159 ? -24.091 2.328 17.929 1.00 22.61 159 MET C O 1
ATOM 4564 N N . ASN C 1 160 ? -25.542 4.027 18.158 1.00 22.25 160 ASN C N 1
ATOM 4565 C CA . ASN C 1 160 ? -26.402 3.201 19.004 1.00 21.32 160 ASN C CA 1
ATOM 4566 C C . ASN C 1 160 ? -27.109 2.101 18.215 1.00 22.98 160 ASN C C 1
ATOM 4567 O O . ASN C 1 160 ? -27.404 1.036 18.777 1.00 24.25 160 ASN C O 1
ATOM 4572 N N . LEU C 1 161 ? -27.395 2.326 16.933 1.00 20.56 161 LEU C N 1
ATOM 4573 C CA . LEU C 1 161 ? -28.096 1.307 16.154 1.00 26.60 161 LEU C CA 1
ATOM 4574 C C . LEU C 1 161 ? -27.157 0.284 15.515 1.00 24.12 161 LEU C C 1
ATOM 4575 O O . LEU C 1 161 ? -27.512 -0.894 15.422 1.00 26.75 161 LEU C O 1
ATOM 4580 N N . THR C 1 162 ? -25.990 0.705 15.027 1.00 27.39 162 THR C N 1
ATOM 4581 C CA . THR C 1 162 ? -25.108 -0.225 14.326 1.00 28.90 162 THR C CA 1
ATOM 4582 C C . THR C 1 162 ? -23.999 -0.772 15.208 1.00 30.34 162 THR C C 1
ATOM 4583 O O . THR C 1 162 ? -23.359 -1.753 14.825 1.00 30.85 162 THR C O 1
ATOM 4587 N N . GLY C 1 163 ? -23.741 -0.146 16.355 1.00 27.03 163 GLY C N 1
ATOM 4588 C CA . GLY C 1 163 ? -22.608 -0.501 17.180 1.00 23.92 163 GLY C CA 1
ATOM 4589 C C . GLY C 1 163 ? -21.262 -0.073 16.643 1.00 32.96 163 GLY C C 1
ATOM 4590 O O . GLY C 1 163 ? -20.239 -0.500 17.184 1.00 30.06 163 GLY C O 1
ATOM 4591 N N . ARG C 1 164 ? -21.215 0.766 15.608 1.00 26.84 164 ARG C N 1
ATOM 4592 C CA . ARG C 1 164 ? -19.930 1.131 15.026 1.00 29.16 164 ARG C CA 1
ATOM 4593 C C . ARG C 1 164 ? -19.091 1.923 16.021 1.00 31.86 164 ARG C C 1
ATOM 4594 O O . ARG C 1 164 ? -19.609 2.597 16.920 1.00 30.26 164 ARG C O 1
ATOM 4602 N N . PHE C 1 165 ? -17.774 1.828 15.862 1.00 29.53 165 PHE C N 1
ATOM 4603 C CA . PHE C 1 165 ? -16.872 2.572 16.725 1.00 27.78 165 PHE C CA 1
ATOM 4604 C C . PHE C 1 165 ? -16.628 3.978 16.179 1.00 23.26 165 PHE C C 1
ATOM 4605 O O . PHE C 1 165 ? -16.841 4.266 14.998 1.00 27.36 165 PHE C O 1
ATOM 4613 N N . MET C 1 166 ? -16.152 4.851 17.066 1.00 25.58 166 MET C N 1
ATOM 4614 C CA . MET C 1 166 ? -15.749 6.211 16.725 1.00 27.12 166 MET C CA 1
ATOM 4615 C C . MET C 1 166 ? -14.320 6.423 17.200 1.00 26.94 166 MET C C 1
ATOM 4616 O O . MET C 1 166 ? -14.033 6.232 18.387 1.00 28.22 166 MET C O 1
ATOM 4621 N N . ASP C 1 167 ? -13.429 6.838 16.287 1.00 29.22 167 ASP C N 1
ATOM 4622 C CA . ASP C 1 167 ? -12.033 7.020 16.668 1.00 28.91 167 ASP C CA 1
ATOM 4623 C C . ASP C 1 167 ? -11.823 8.399 17.292 1.00 34.96 167 ASP C C 1
ATOM 4624 O O . ASP C 1 167 ? -12.727 9.241 17.337 1.00 28.77 167 ASP C O 1
ATOM 4629 N N . ALA C 1 168 ? -10.600 8.621 17.779 1.00 29.17 168 ALA C N 1
ATOM 4630 C CA . ALA C 1 168 ? -10.315 9.815 18.566 1.00 28.78 168 ALA C CA 1
ATOM 4631 C C . ALA C 1 168 ? -10.507 11.081 17.744 1.00 33.05 168 ALA C C 1
ATOM 4632 O O . ALA C 1 168 ? -11.034 12.083 18.243 1.00 30.66 168 ALA C O 1
ATOM 4634 N N . GLU C 1 169 ? -10.081 11.056 16.481 1.00 31.33 169 GLU C N 1
ATOM 4635 C CA . GLU C 1 169 ? -10.209 12.235 15.632 1.00 34.41 169 GLU C CA 1
ATOM 4636 C C . GLU C 1 169 ? -11.678 12.589 15.405 1.00 31.86 169 GLU C C 1
ATOM 4637 O O . GLU C 1 169 ? -12.073 13.757 15.522 1.00 29.71 169 GLU C O 1
ATOM 4643 N N . GLU C 1 170 ? -12.508 11.586 15.086 1.00 30.73 170 GLU C N 1
ATOM 4644 C CA . GLU C 1 170 ? -13.936 11.843 14.955 1.00 31.61 170 GLU C CA 1
ATOM 4645 C C . GLU C 1 170 ? -14.548 12.259 16.286 1.00 29.88 170 GLU C C 1
ATOM 4646 O O . GLU C 1 170 ? -15.439 13.117 16.307 1.00 28.24 170 GLU C O 1
ATOM 4652 N N . ALA C 1 171 ? -14.077 11.680 17.400 1.00 27.10 171 ALA C N 1
ATOM 4653 C CA . ALA C 1 171 ? -14.586 12.070 18.717 1.00 27.08 171 ALA C CA 1
ATOM 4654 C C . ALA C 1 171 ? -14.323 13.548 19.003 1.00 29.47 171 ALA C C 1
ATOM 4655 O O . ALA C 1 171 ? -15.185 14.249 19.557 1.00 26.93 171 ALA C O 1
ATOM 4657 N N . GLU C 1 172 ? -13.141 14.046 18.631 1.00 26.30 172 GLU C N 1
ATOM 4658 C CA . GLU C 1 172 ? -12.846 15.458 18.857 1.00 27.87 172 GLU C CA 1
ATOM 4659 C C . GLU C 1 172 ? -13.619 16.333 17.882 1.00 25.12 172 GLU C C 1
ATOM 4660 O O . GLU C 1 172 ? -14.117 17.403 18.252 1.00 25.63 172 GLU C O 1
ATOM 4666 N N . ARG C 1 173 ? -13.738 15.870 16.641 1.00 24.01 173 ARG C N 1
ATOM 4667 C CA . ARG C 1 173 ? -14.410 16.612 15.585 1.00 29.17 173 ARG C CA 1
ATOM 4668 C C . ARG C 1 173 ? -15.893 16.787 15.884 1.00 30.55 173 ARG C C 1
ATOM 4669 O O . ARG C 1 173 ? -16.491 17.808 15.519 1.00 28.65 173 ARG C O 1
ATOM 4677 N N . SER C 1 174 ? -16.500 15.801 16.542 1.00 27.47 174 SER C N 1
ATOM 4678 C CA . SER C 1 174 ? -17.928 15.805 16.821 1.00 25.28 174 SER C CA 1
ATOM 4679 C C . SER C 1 174 ? -18.266 16.389 18.188 1.00 27.55 174 SER C C 1
ATOM 4680 O O . SER C 1 174 ? -19.450 16.594 18.481 1.00 25.52 174 SER C O 1
ATOM 4683 N N . GLY C 1 175 ? -17.268 16.648 19.031 1.00 22.84 175 GLY C N 1
ATOM 4684 C CA . GLY C 1 175 ? -17.507 17.254 20.324 1.00 27.54 175 GLY C CA 1
ATOM 4685 C C . GLY C 1 175 ? -17.652 16.283 21.476 1.00 22.32 175 GLY C C 1
ATOM 4686 O O . GLY C 1 175 ? -18.001 16.715 22.576 1.00 23.02 175 GLY C O 1
ATOM 4687 N N . LEU C 1 176 ? -17.412 14.985 21.248 1.00 21.80 176 LEU C N 1
ATOM 4688 C CA . LEU C 1 176 ? -17.431 14.004 22.336 1.00 23.37 176 LEU C CA 1
ATOM 4689 C C . LEU C 1 176 ? -16.296 14.246 23.331 1.00 25.08 176 LEU C C 1
ATOM 4690 O O . LEU C 1 176 ? -16.474 14.065 24.542 1.00 23.81 176 LEU C O 1
ATOM 4695 N N . VAL C 1 177 ? -15.125 14.656 22.844 1.00 24.20 177 VAL C N 1
ATOM 4696 C CA . VAL C 1 177 ? -13.972 14.910 23.697 1.00 22.83 177 VAL C CA 1
ATOM 4697 C C . VAL C 1 177 ? -13.489 16.333 23.476 1.00 25.94 177 VAL C C 1
ATOM 4698 O O . VAL C 1 177 ? -13.758 16.965 22.446 1.00 26.12 177 VAL C O 1
ATOM 4702 N N . SER C 1 178 ? -12.748 16.835 24.462 1.00 21.36 178 SER C N 1
ATOM 4703 C CA . SER C 1 178 ? -12.219 18.187 24.374 1.00 22.10 178 SER C CA 1
ATOM 4704 C C . SER C 1 178 ? -10.856 18.227 23.689 1.00 31.81 178 SER C C 1
ATOM 4705 O O . SER C 1 178 ? -10.620 19.081 22.833 1.00 26.19 178 SER C O 1
ATOM 4708 N N . ARG C 1 179 ? -9.946 17.324 24.059 1.00 27.11 179 ARG C N 1
ATOM 4709 C CA . ARG C 1 179 ? -8.577 17.350 23.558 1.00 31.96 179 ARG C CA 1
ATOM 4710 C C . ARG C 1 179 ? -8.137 15.942 23.187 1.00 30.05 179 ARG C C 1
ATOM 4711 O O . ARG C 1 179 ? -8.480 14.982 23.881 1.00 28.85 179 ARG C O 1
ATOM 4719 N N . VAL C 1 180 ? -7.375 15.828 22.096 1.00 32.86 180 VAL C N 1
ATOM 4720 C CA . VAL C 1 180 ? -6.700 14.592 21.703 1.00 30.74 180 VAL C CA 1
ATOM 4721 C C . VAL C 1 180 ? -5.197 14.845 21.728 1.00 36.95 180 VAL C C 1
ATOM 4722 O O . VAL C 1 180 ? -4.728 15.854 21.191 1.00 31.51 180 VAL C O 1
ATOM 4726 N N . VAL C 1 181 ? -4.448 13.938 22.353 1.00 35.46 181 VAL C N 1
ATOM 4727 C CA . VAL C 1 181 ? -2.987 14.023 22.420 1.00 35.25 181 VAL C CA 1
ATOM 4728 C C . VAL C 1 181 ? -2.397 12.639 22.165 1.00 35.59 181 VAL C C 1
ATOM 4729 O O . VAL C 1 181 ? -3.099 11.625 22.232 1.00 31.99 181 VAL C O 1
ATOM 4733 N N . PRO C 1 182 ? -1.103 12.577 21.846 1.00 44.00 182 PRO C N 1
ATOM 4734 C CA . PRO C 1 182 ? -0.463 11.261 21.697 1.00 38.88 182 PRO C CA 1
ATOM 4735 C C . PRO C 1 182 ? -0.552 10.444 22.979 1.00 40.77 182 PRO C C 1
ATOM 4736 O O . PRO C 1 182 ? -0.584 10.985 24.086 1.00 40.28 182 PRO C O 1
ATOM 4740 N N . ALA C 1 183 ? -0.599 9.118 22.807 1.00 38.80 183 ALA C N 1
ATOM 4741 C CA . ALA C 1 183 ? -0.785 8.211 23.936 1.00 40.17 183 ALA C CA 1
ATOM 4742 C C . ALA C 1 183 ? 0.239 8.448 25.036 1.00 44.11 183 ALA C C 1
ATOM 4743 O O . ALA C 1 183 ? -0.088 8.374 26.227 1.00 42.91 183 ALA C O 1
ATOM 4745 N N . LYS C 1 184 ? 1.487 8.734 24.662 1.00 47.48 184 LYS C N 1
ATOM 4746 C CA . LYS C 1 184 ? 2.517 8.928 25.677 1.00 51.52 184 LYS C CA 1
ATOM 4747 C C . LYS C 1 184 ? 2.346 10.238 26.436 1.00 48.34 184 LYS C C 1
ATOM 4748 O O . LYS C 1 184 ? 2.951 10.405 27.501 1.00 40.96 184 LYS C O 1
ATOM 4754 N N . LYS C 1 185 ? 1.531 11.163 25.928 1.00 42.98 185 LYS C N 1
ATOM 4755 C CA . LYS C 1 185 ? 1.313 12.443 26.590 1.00 45.47 185 LYS C CA 1
ATOM 4756 C C . LYS C 1 185 ? -0.048 12.561 27.270 1.00 36.87 185 LYS C C 1
ATOM 4757 O O . LYS C 1 185 ? -0.345 13.617 27.841 1.00 36.17 185 LYS C O 1
ATOM 4763 N N . LEU C 1 186 ? -0.871 11.510 27.238 1.00 39.02 186 LEU C N 1
ATOM 4764 C CA . LEU C 1 186 ? -2.210 11.595 27.820 1.00 33.23 186 LEU C CA 1
ATOM 4765 C C . LEU C 1 186 ? -2.162 11.979 29.296 1.00 36.01 186 LEU C C 1
ATOM 4766 O O . LEU C 1 186 ? -2.816 12.941 29.719 1.00 33.73 186 LEU C O 1
ATOM 4771 N N . MET C 1 187 ? -1.393 11.240 30.104 1.00 34.96 187 MET C N 1
ATOM 4772 C CA . MET C 1 187 ? -1.406 11.524 31.536 1.00 32.57 187 MET C CA 1
ATOM 4773 C C . MET C 1 187 ? -0.775 12.875 31.846 1.00 34.69 187 MET C C 1
ATOM 4774 O O . MET C 1 187 ? -1.215 13.564 32.773 1.00 36.69 187 MET C O 1
ATOM 4779 N N . GLU C 1 188 ? 0.233 13.281 31.075 1.00 37.33 188 GLU C N 1
ATOM 4780 C CA . GLU C 1 188 ? 0.829 14.601 31.263 1.00 39.13 188 GLU C CA 1
ATOM 4781 C C . GLU C 1 188 ? -0.179 15.709 30.956 1.00 35.95 188 GLU C C 1
ATOM 4782 O O . GLU C 1 188 ? -0.328 16.663 31.729 1.00 31.18 188 GLU C O 1
ATOM 4788 N N . GLU C 1 189 ? -0.875 15.600 29.824 1.00 38.39 189 GLU C N 1
ATOM 4789 C CA . GLU C 1 189 ? -1.891 16.592 29.476 1.00 36.04 189 GLU C CA 1
ATOM 4790 C C . GLU C 1 189 ? -2.975 16.662 30.545 1.00 33.07 189 GLU C C 1
ATOM 4791 O O . GLU C 1 189 ? -3.352 17.752 30.991 1.00 35.75 189 GLU C O 1
ATOM 4797 N N . THR C 1 190 ? -3.469 15.501 30.993 1.00 32.97 190 THR C N 1
ATOM 4798 C CA . THR C 1 190 ? -4.601 15.481 31.920 1.00 32.09 190 THR C CA 1
ATOM 4799 C C . THR C 1 190 ? -4.208 16.019 33.293 1.00 34.94 190 THR C C 1
ATOM 4800 O O . THR C 1 190 ? -4.917 16.851 33.872 1.00 32.69 190 THR C O 1
ATOM 4804 N N . MET C 1 191 ? -3.074 15.561 33.838 1.00 35.68 191 MET C N 1
ATOM 4805 C CA . MET C 1 191 ? -2.686 16.018 35.169 1.00 33.62 191 MET C CA 1
ATOM 4806 C C . MET C 1 191 ? -2.329 17.498 35.172 1.00 36.18 191 MET C C 1
ATOM 4807 O O . MET C 1 191 ? -2.543 18.179 36.179 1.00 38.64 191 MET C O 1
ATOM 4812 N N . THR C 1 192 ? -1.804 18.020 34.060 1.00 34.65 192 THR C N 1
ATOM 4813 C CA . THR C 1 192 ? -1.574 19.460 33.972 1.00 36.46 192 THR C CA 1
ATOM 4814 C C . THR C 1 192 ? -2.891 20.229 34.028 1.00 39.66 192 THR C C 1
ATOM 4815 O O . THR C 1 192 ? -2.993 21.255 34.713 1.00 38.67 192 THR C O 1
ATOM 4819 N N . ALA C 1 193 ? -3.910 19.747 33.308 1.00 36.42 193 ALA C N 1
ATOM 4820 C CA . ALA C 1 193 ? -5.228 20.375 33.368 1.00 35.26 193 ALA C CA 1
ATOM 4821 C C . ALA C 1 193 ? -5.823 20.274 34.766 1.00 30.52 193 ALA C C 1
ATOM 4822 O O . ALA C 1 193 ? -6.398 21.242 35.278 1.00 31.74 193 ALA C O 1
ATOM 4824 N N . ALA C 1 194 ? -5.705 19.106 35.396 1.00 33.38 194 ALA C N 1
ATOM 4825 C CA . ALA C 1 194 ? -6.260 18.935 36.734 1.00 29.92 194 ALA C CA 1
ATOM 4826 C C . ALA C 1 194 ? -5.551 19.832 37.732 1.00 37.70 194 ALA C C 1
ATOM 4827 O O . ALA C 1 194 ? -6.189 20.410 38.622 1.00 32.19 194 ALA C O 1
ATOM 4829 N N . GLN C 1 195 ? -4.224 19.951 37.600 1.00 39.41 195 GLN C N 1
ATOM 4830 C CA . GLN C 1 195 ? -3.456 20.868 38.437 1.00 41.80 195 GLN C CA 1
ATOM 4831 C C . GLN C 1 195 ? -3.955 22.296 38.279 1.00 36.26 195 GLN C C 1
ATOM 4832 O O . GLN C 1 195 ? -4.195 22.999 39.269 1.00 39.50 195 GLN C O 1
ATOM 4838 N N . LYS C 1 196 ? -4.114 22.736 37.031 1.00 38.80 196 LYS C N 1
ATOM 4839 C CA . LYS C 1 196 ? -4.612 24.082 36.768 1.00 38.07 196 LYS C CA 1
ATOM 4840 C C . LYS C 1 196 ? -5.984 24.305 37.400 1.00 38.71 196 LYS C C 1
ATOM 4841 O O . LYS C 1 196 ? -6.246 25.375 37.965 1.00 32.63 196 LYS C O 1
ATOM 4847 N N . ILE C 1 197 ? -6.874 23.309 37.315 1.00 30.11 197 ILE C N 1
ATOM 4848 C CA . ILE C 1 197 ? -8.174 23.425 37.976 1.00 30.31 197 ILE C CA 1
ATOM 4849 C C . ILE C 1 197 ? -7.993 23.509 39.487 1.00 35.75 197 ILE C C 1
ATOM 4850 O O . ILE C 1 197 ? -8.664 24.296 40.168 1.00 35.05 197 ILE C O 1
ATOM 4855 N N . ALA C 1 198 ? -7.065 22.716 40.031 1.00 34.06 198 ALA C N 1
ATOM 4856 C CA . ALA C 1 198 ? -6.789 22.724 41.464 1.00 36.70 198 ALA C CA 1
ATOM 4857 C C . ALA C 1 198 ? -6.225 24.050 41.949 1.00 40.80 198 ALA C C 1
ATOM 4858 O O . ALA C 1 198 ? -6.207 24.287 43.161 1.00 45.45 198 ALA C O 1
ATOM 4860 N N . GLU C 1 199 ? -5.777 24.915 41.041 1.00 36.76 199 GLU C N 1
ATOM 4861 C CA . GLU C 1 199 ? -5.308 26.245 41.414 1.00 39.18 199 GLU C CA 1
ATOM 4862 C C . GLU C 1 199 ? -6.444 27.235 41.636 1.00 45.31 199 GLU C C 1
ATOM 4863 O O . GLU C 1 199 ? -6.212 28.298 42.228 1.00 43.05 199 GLU C O 1
ATOM 4869 N N . LYS C 1 200 ? -7.657 26.919 41.186 1.00 39.13 200 LYS C N 1
ATOM 4870 C CA . LYS C 1 200 ? -8.747 27.884 41.196 1.00 33.94 200 LYS C CA 1
ATOM 4871 C C . LYS C 1 200 ? -9.519 27.836 42.508 1.00 31.02 200 LYS C C 1
ATOM 4872 O O . LYS C 1 200 ? -9.414 26.889 43.290 1.00 35.64 200 LYS C O 1
ATOM 4878 N N . SER C 1 201 ? -10.314 28.881 42.730 1.00 27.77 201 SER C N 1
ATOM 4879 C CA . SER C 1 201 ? -11.273 28.896 43.827 1.00 29.63 201 SER C CA 1
ATOM 4880 C C . SER C 1 201 ? -12.174 27.665 43.787 1.00 39.50 201 SER C C 1
ATOM 4881 O O . SER C 1 201 ? -12.845 27.401 42.780 1.00 34.74 201 SER C O 1
ATOM 4884 N N . MET C 1 202 ? -12.207 26.928 44.906 1.00 32.84 202 MET C N 1
ATOM 4885 C CA . MET C 1 202 ? -13.010 25.708 44.983 1.00 34.86 202 MET C CA 1
ATOM 4886 C C . MET C 1 202 ? -14.502 25.999 44.857 1.00 33.72 202 MET C C 1
ATOM 4887 O O . MET C 1 202 ? -15.238 25.226 44.232 1.00 32.62 202 MET C O 1
ATOM 4892 N N . ILE C 1 203 ? -14.973 27.084 45.467 1.00 31.82 203 ILE C N 1
ATOM 4893 C CA . ILE C 1 203 ? -16.382 27.451 45.340 1.00 35.81 203 ILE C CA 1
ATOM 4894 C C . ILE C 1 203 ? -16.719 27.796 43.896 1.00 33.81 203 ILE C C 1
ATOM 4895 O O . ILE C 1 203 ? -17.748 27.360 43.363 1.00 33.66 203 ILE C O 1
ATOM 4900 N N . ALA C 1 204 ? -15.876 28.600 43.247 1.00 28.92 204 ALA C N 1
ATOM 4901 C CA . ALA C 1 204 ? -16.147 28.970 41.862 1.00 29.15 204 ALA C CA 1
ATOM 4902 C C . ALA C 1 204 ? -16.094 27.749 40.959 1.00 32.38 204 ALA C C 1
ATOM 4903 O O . ALA C 1 204 ? -16.883 27.629 40.014 1.00 28.12 204 ALA C O 1
ATOM 4905 N N . VAL C 1 205 ? -15.181 26.820 41.248 1.00 28.97 205 VAL C N 1
ATOM 4906 C CA . VAL C 1 205 ? -15.068 25.612 40.440 1.00 31.67 205 VAL C CA 1
ATOM 4907 C C . VAL C 1 205 ? -16.345 24.781 40.532 1.00 29.47 205 VAL C C 1
ATOM 4908 O O . VAL C 1 205 ? -16.863 24.299 39.516 1.00 26.91 205 VAL C O 1
ATOM 4912 N N . MET C 1 206 ? -16.874 24.600 41.747 1.00 27.50 206 MET C N 1
ATOM 4913 C CA . MET C 1 206 ? -18.126 23.861 41.893 1.00 29.95 206 MET C CA 1
ATOM 4914 C C . MET C 1 206 ? -19.271 24.583 41.193 1.00 28.31 206 MET C C 1
ATOM 4915 O O . MET C 1 206 ? -20.139 23.946 40.583 1.00 28.03 206 MET C O 1
ATOM 4920 N N . ALA C 1 207 ? -19.289 25.911 41.281 1.00 26.31 207 ALA C N 1
ATOM 4921 C CA . ALA C 1 207 ? -20.344 26.691 40.635 1.00 28.70 207 ALA C CA 1
ATOM 4922 C C . ALA C 1 207 ? -20.298 26.544 39.117 1.00 27.08 207 ALA C C 1
ATOM 4923 O O . ALA C 1 207 ? -21.342 26.372 38.474 1.00 27.42 207 ALA C O 1
ATOM 4925 N N . VAL C 1 208 ? -19.095 26.640 38.527 1.00 24.75 208 VAL C N 1
ATOM 4926 C CA . VAL C 1 208 ? -18.916 26.456 37.080 1.00 27.38 208 VAL C CA 1
ATOM 4927 C C . VAL C 1 208 ? -19.511 25.127 36.630 1.00 28.91 208 VAL C C 1
ATOM 4928 O O . VAL C 1 208 ? -20.277 25.059 35.655 1.00 23.55 208 VAL C O 1
ATOM 4932 N N . LYS C 1 209 ? -19.120 24.040 37.305 1.00 22.03 209 LYS C N 1
ATOM 4933 C CA . LYS C 1 209 ? -19.600 22.713 36.928 1.00 25.61 209 LYS C CA 1
ATOM 4934 C C . LYS C 1 209 ? -21.120 22.643 36.982 1.00 19.52 209 LYS C C 1
ATOM 4935 O O . LYS C 1 209 ? -21.767 22.144 36.055 1.00 21.14 209 LYS C O 1
ATOM 4941 N N . GLU C 1 210 ? -21.704 23.133 38.074 1.00 20.86 210 GLU C N 1
ATOM 4942 C CA . GLU C 1 210 ? -23.156 23.099 38.221 1.00 21.79 210 GLU C CA 1
ATOM 4943 C C . GLU C 1 210 ? -23.843 23.930 37.149 1.00 19.89 210 GLU C C 1
ATOM 4944 O O . GLU C 1 210 ? -24.852 23.506 36.569 1.00 20.66 210 GLU C O 1
ATOM 4950 N N . ALA C 1 211 ? -23.313 25.121 36.873 1.00 19.40 211 ALA C N 1
ATOM 4951 C CA . ALA C 1 211 ? -23.926 25.988 35.869 1.00 22.05 211 ALA C CA 1
ATOM 4952 C C . ALA C 1 211 ? -23.861 25.355 34.482 1.00 21.18 211 ALA C C 1
ATOM 4953 O O . ALA C 1 211 ? -24.878 25.292 33.775 1.00 19.79 211 ALA C O 1
ATOM 4955 N N . VAL C 1 212 ? -22.685 24.844 34.083 1.00 16.09 212 VAL C N 1
ATOM 4956 C CA . VAL C 1 212 ? -22.576 24.154 32.794 1.00 19.26 212 VAL C CA 1
ATOM 4957 C C . VAL C 1 212 ? -23.599 23.019 32.694 1.00 21.56 212 VAL C C 1
ATOM 4958 O O . VAL C 1 212 ? -24.261 22.847 31.662 1.00 19.97 212 VAL C O 1
ATOM 4962 N N . ASN C 1 213 ? -23.756 22.237 33.762 1.00 20.13 213 ASN C N 1
ATOM 4963 C CA . ASN C 1 213 ? -24.662 21.095 33.715 1.00 18.63 213 ASN C CA 1
ATOM 4964 C C . ASN C 1 213 ? -26.132 21.501 33.630 1.00 18.98 213 ASN C C 1
ATOM 4965 O O . ASN C 1 213 ? -26.948 20.692 33.175 1.00 21.00 213 ASN C O 1
ATOM 4970 N N . ARG C 1 214 ? -26.488 22.731 34.030 1.00 15.77 214 ARG C N 1
ATOM 4971 C CA . ARG C 1 214 ? -27.841 23.236 33.780 1.00 16.93 214 ARG C CA 1
ATOM 4972 C C . ARG C 1 214 ? -28.199 23.257 32.292 1.00 17.07 214 ARG C C 1
ATOM 4973 O O . ARG C 1 214 ? -29.391 23.294 31.953 1.00 16.30 214 ARG C O 1
ATOM 4981 N N . SER C 1 215 ? -27.193 23.267 31.407 1.00 18.30 215 SER C N 1
ATOM 4982 C CA . SER C 1 215 ? -27.439 23.411 29.976 1.00 15.85 215 SER C CA 1
ATOM 4983 C C . SER C 1 215 ? -28.336 22.312 29.416 1.00 18.59 215 SER C C 1
ATOM 4984 O O . SER C 1 215 ? -28.988 22.521 28.389 1.00 18.37 215 SER C O 1
ATOM 4987 N N . TYR C 1 216 ? -28.349 21.130 30.032 1.00 14.92 216 TYR C N 1
ATOM 4988 C CA . TYR C 1 216 ? -29.124 20.012 29.505 1.00 18.09 216 TYR C CA 1
ATOM 4989 C C . TYR C 1 216 ? -30.423 19.788 30.270 1.00 17.27 216 TYR C C 1
ATOM 4990 O O . TYR C 1 216 ? -31.142 18.830 29.967 1.00 19.22 216 TYR C O 1
ATOM 4999 N N . GLU C 1 217 ? -30.768 20.667 31.228 1.00 16.93 217 GLU C N 1
ATOM 5000 C CA . GLU C 1 217 ? -31.953 20.479 32.058 1.00 16.98 217 GLU C CA 1
ATOM 5001 C C . GLU C 1 217 ? -33.011 21.573 31.953 1.00 17.12 217 GLU C C 1
ATOM 5002 O O . GLU C 1 217 ? -34.175 21.294 32.284 1.00 16.08 217 GLU C O 1
ATOM 5008 N N . VAL C 1 218 ? -32.665 22.781 31.505 1.00 14.43 218 VAL C N 1
ATOM 5009 C CA . VAL C 1 218 ? -33.603 23.904 31.509 1.00 15.12 218 VAL C CA 1
ATOM 5010 C C . VAL C 1 218 ? -33.550 24.614 30.162 1.00 16.92 218 VAL C C 1
ATOM 5011 O O . VAL C 1 218 ? -32.560 24.515 29.419 1.00 15.97 218 VAL C O 1
ATOM 5015 N N . PRO C 1 219 ? -34.610 25.350 29.822 1.00 15.38 219 PRO C N 1
ATOM 5016 C CA . PRO C 1 219 ? -34.535 26.276 28.683 1.00 18.52 219 PRO C CA 1
ATOM 5017 C C . PRO C 1 219 ? -33.383 27.261 28.860 1.00 14.24 219 PRO C C 1
ATOM 5018 O O . PRO C 1 219 ? -33.058 27.674 29.972 1.00 15.24 219 PRO C O 1
ATOM 5022 N N . LEU C 1 220 ? -32.782 27.650 27.738 1.00 16.12 220 LEU C N 1
ATOM 5023 C CA . LEU C 1 220 ? -31.650 28.579 27.782 1.00 13.48 220 LEU C CA 1
ATOM 5024 C C . LEU C 1 220 ? -31.976 29.833 28.585 1.00 16.47 220 LEU C C 1
ATOM 5025 O O . LEU C 1 220 ? -31.159 30.281 29.394 1.00 16.03 220 LEU C O 1
ATOM 5030 N N . ARG C 1 221 ? -33.163 30.421 28.377 1.00 14.05 221 ARG C N 1
ATOM 5031 C CA . ARG C 1 221 ? -33.497 31.648 29.102 1.00 16.04 221 ARG C CA 1
ATOM 5032 C C . ARG C 1 221 ? -33.417 31.439 30.613 1.00 18.37 221 ARG C C 1
ATOM 5033 O O . ARG C 1 221 ? -32.967 32.329 31.356 1.00 16.75 221 ARG C O 1
ATOM 5041 N N . GLU C 1 222 ? -33.850 30.267 31.083 1.00 16.15 222 GLU C N 1
ATOM 5042 C CA . GLU C 1 222 ? -33.787 29.954 32.511 1.00 16.02 222 GLU C CA 1
ATOM 5043 C C . GLU C 1 222 ? -32.359 29.627 32.953 1.00 18.02 222 GLU C C 1
ATOM 5044 O O . GLU C 1 222 ? -31.950 29.972 34.074 1.00 17.84 222 GLU C O 1
ATOM 5050 N N . GLY C 1 223 ? -31.587 28.957 32.095 1.00 16.02 223 GLY C N 1
ATOM 5051 C CA . GLY C 1 223 ? -30.191 28.696 32.419 1.00 14.70 223 GLY C CA 1
ATOM 5052 C C . GLY C 1 223 ? -29.374 29.972 32.552 1.00 15.85 223 GLY C C 1
ATOM 5053 O O . GLY C 1 223 ? -28.497 30.068 33.411 1.00 16.37 223 GLY C O 1
ATOM 5054 N N . LEU C 1 224 ? -29.656 30.972 31.708 1.00 14.68 224 LEU C N 1
ATOM 5055 C CA . LEU C 1 224 ? -29.026 32.283 31.869 1.00 18.51 224 LEU C CA 1
ATOM 5056 C C . LEU C 1 224 ? -29.381 32.923 33.209 1.00 20.62 224 LEU C C 1
ATOM 5057 O O . LEU C 1 224 ? -28.527 33.540 33.856 1.00 18.40 224 LEU C O 1
ATOM 5062 N N . LEU C 1 225 ? -30.646 32.834 33.626 1.00 18.68 225 LEU C N 1
ATOM 5063 C CA . LEU C 1 225 ? -31.021 33.398 34.923 1.00 20.56 225 LEU C CA 1
ATOM 5064 C C . LEU C 1 225 ? -30.279 32.695 36.062 1.00 19.95 225 LEU C C 1
ATOM 5065 O O . LEU C 1 225 ? -29.745 33.345 36.974 1.00 17.95 225 LEU C O 1
ATOM 5070 N N . PHE C 1 226 ? -30.231 31.365 36.018 1.00 17.55 226 PHE C N 1
ATOM 5071 C CA . PHE C 1 226 ? -29.528 30.598 37.045 1.00 19.07 226 PHE C CA 1
ATOM 5072 C C . PHE C 1 226 ? -28.058 30.994 37.105 1.00 19.11 226 PHE C C 1
ATOM 5073 O O . PHE C 1 226 ? -27.521 31.283 38.185 1.00 19.18 226 PHE C O 1
ATOM 5081 N N . GLU C 1 227 ? -27.395 31.006 35.945 1.00 16.63 227 GLU C N 1
ATOM 5082 C CA . GLU C 1 227 ? -25.992 31.415 35.858 1.00 21.60 227 GLU C CA 1
ATOM 5083 C C . GLU C 1 227 ? -25.770 32.795 36.467 1.00 22.74 227 GLU C C 1
ATOM 5084 O O . GLU C 1 227 ? -24.815 33.014 37.221 1.00 22.14 227 GLU C O 1
ATOM 5090 N N . ARG C 1 228 ? -26.630 33.754 36.128 1.00 17.00 228 ARG C N 1
ATOM 5091 C CA . ARG C 1 228 ? -26.393 35.109 36.617 1.00 20.15 228 ARG C CA 1
ATOM 5092 C C . ARG C 1 228 ? -26.560 35.186 38.129 1.00 23.38 228 ARG C C 1
ATOM 5093 O O . ARG C 1 228 ? -25.799 35.894 38.803 1.00 23.23 228 ARG C O 1
ATOM 5101 N N . ARG C 1 229 ? -27.534 34.459 38.688 1.00 19.74 229 ARG C N 1
ATOM 5102 C CA . ARG C 1 229 ? -27.727 34.486 40.141 1.00 20.56 229 ARG C CA 1
ATOM 5103 C C . ARG C 1 229 ? -26.560 33.822 40.861 1.00 26.12 229 ARG C C 1
ATOM 5104 O O . ARG C 1 229 ? -26.150 34.267 41.942 1.00 26.78 229 ARG C O 1
ATOM 5112 N N . VAL C 1 230 ? -26.011 32.754 40.284 1.00 22.69 230 VAL C N 1
ATOM 5113 C CA . VAL C 1 230 ? -24.850 32.112 40.898 1.00 22.75 230 VAL C CA 1
ATOM 5114 C C . VAL C 1 230 ? -23.622 33.014 40.787 1.00 27.84 230 VAL C C 1
ATOM 5115 O O . VAL C 1 230 ? -22.872 33.190 41.757 1.00 27.31 230 VAL C O 1
ATOM 5119 N N . PHE C 1 231 ? -23.419 33.624 39.619 1.00 23.62 231 PHE C N 1
ATOM 5120 C CA . PHE C 1 231 ? -22.361 34.618 39.459 1.00 23.95 231 PHE C CA 1
ATOM 5121 C C . PHE C 1 231 ? -22.453 35.693 40.534 1.00 29.41 231 PHE C C 1
ATOM 5122 O O . PHE C 1 231 ? -21.466 36.003 41.210 1.00 31.62 231 PHE C O 1
ATOM 5130 N N . GLN C 1 232 ? -23.645 36.261 40.717 1.00 27.05 232 GLN C N 1
ATOM 5131 C CA . GLN C 1 232 ? -23.819 37.338 41.686 1.00 33.12 232 GLN C CA 1
ATOM 5132 C C . GLN C 1 232 ? -23.538 36.863 43.109 1.00 33.94 232 GLN C C 1
ATOM 5133 O O . GLN C 1 232 ? -22.966 37.610 43.914 1.00 35.94 232 GLN C O 1
ATOM 5139 N N . SER C 1 233 ? -23.905 35.619 43.430 1.00 30.02 233 SER C N 1
ATOM 5140 C CA . SER C 1 233 ? -23.673 35.119 44.782 1.00 36.78 233 SER C CA 1
ATOM 5141 C C . SER C 1 233 ? -22.193 34.900 45.075 1.00 36.88 233 SER C C 1
ATOM 5142 O O . SER C 1 233 ? -21.792 34.970 46.240 1.00 44.76 233 SER C O 1
ATOM 5145 N N . LEU C 1 234 ? -21.367 34.665 44.059 1.00 31.27 234 LEU C N 1
ATOM 5146 C CA . LEU C 1 234 ? -19.927 34.516 44.292 1.00 36.67 234 LEU C CA 1
ATOM 5147 C C . LEU C 1 234 ? -19.264 35.824 44.759 1.00 48.71 234 LEU C C 1
ATOM 5148 O O . LEU C 1 234 ? -18.027 35.885 44.893 1.00 40.80 234 LEU C O 1
ATOM 5153 N N . PHE C 1 235 ? -20.088 36.839 45.008 1.00 52.62 235 PHE C N 1
ATOM 5154 C CA . PHE C 1 235 ? -19.651 38.095 45.606 1.00 45.32 235 PHE C CA 1
ATOM 5155 C C . PHE C 1 235 ? -19.923 38.087 47.106 1.00 47.52 235 PHE C C 1
ATOM 5156 O O . PHE C 1 235 ? -19.290 38.820 47.865 1.00 62.79 235 PHE C O 1
ATOM 5164 N N . TYR D 1 3 ? -34.036 5.922 68.122 1.00 45.72 3 TYR D N 1
ATOM 5165 C CA . TYR D 1 3 ? -34.097 7.333 67.745 1.00 45.11 3 TYR D CA 1
ATOM 5166 C C . TYR D 1 3 ? -34.486 8.206 68.924 1.00 45.42 3 TYR D C 1
ATOM 5167 O O . TYR D 1 3 ? -35.208 7.771 69.821 1.00 41.43 3 TYR D O 1
ATOM 5176 N N . GLU D 1 4 ? -34.034 9.458 68.892 1.00 42.30 4 GLU D N 1
ATOM 5177 C CA . GLU D 1 4 ? -34.294 10.415 69.960 1.00 43.35 4 GLU D CA 1
ATOM 5178 C C . GLU D 1 4 ? -35.387 11.422 69.633 1.00 45.71 4 GLU D C 1
ATOM 5179 O O . GLU D 1 4 ? -36.048 11.913 70.554 1.00 42.01 4 GLU D O 1
ATOM 5185 N N . THR D 1 5 ? -35.585 11.761 68.357 1.00 37.58 5 THR D N 1
ATOM 5186 C CA . THR D 1 5 ? -36.549 12.786 67.983 1.00 37.80 5 THR D CA 1
ATOM 5187 C C . THR D 1 5 ? -37.743 12.240 67.214 1.00 37.69 5 THR D C 1
ATOM 5188 O O . THR D 1 5 ? -38.700 12.987 66.980 1.00 36.78 5 THR D O 1
ATOM 5192 N N . ILE D 1 6 ? -37.710 10.969 66.807 1.00 36.07 6 ILE D N 1
ATOM 5193 C CA . ILE D 1 6 ? -38.810 10.339 66.090 1.00 37.69 6 ILE D CA 1
ATOM 5194 C C . ILE D 1 6 ? -39.085 8.969 66.699 1.00 38.80 6 ILE D C 1
ATOM 5195 O O . ILE D 1 6 ? -38.231 8.367 67.356 1.00 36.49 6 ILE D O 1
ATOM 5200 N N . ILE D 1 7 ? -40.302 8.486 66.465 1.00 34.11 7 ILE D N 1
ATOM 5201 C CA . ILE D 1 7 ? -40.742 7.148 66.849 1.00 31.82 7 ILE D CA 1
ATOM 5202 C C . ILE D 1 7 ? -41.155 6.423 65.577 1.00 32.91 7 ILE D C 1
ATOM 5203 O O . ILE D 1 7 ? -41.882 6.985 64.750 1.00 35.26 7 ILE D O 1
ATOM 5208 N N . VAL D 1 8 ? -40.701 5.185 65.415 1.00 27.59 8 VAL D N 1
ATOM 5209 C CA . VAL D 1 8 ? -40.976 4.401 64.215 1.00 27.50 8 VAL D CA 1
ATOM 5210 C C . VAL D 1 8 ? -41.629 3.093 64.637 1.00 39.04 8 VAL D C 1
ATOM 5211 O O . VAL D 1 8 ? -41.103 2.388 65.507 1.00 36.15 8 VAL D O 1
ATOM 5215 N N . GLU D 1 9 ? -42.765 2.765 64.022 1.00 34.84 9 GLU D N 1
ATOM 5216 C CA . GLU D 1 9 ? -43.451 1.507 64.297 1.00 33.75 9 GLU D CA 1
ATOM 5217 C C . GLU D 1 9 ? -43.974 0.899 63.008 1.00 30.13 9 GLU D C 1
ATOM 5218 O O . GLU D 1 9 ? -44.792 1.518 62.323 1.00 29.75 9 GLU D O 1
ATOM 5224 N N . VAL D 1 10 ? -43.527 -0.322 62.701 1.00 27.02 10 VAL D N 1
ATOM 5225 C CA . VAL D 1 10 ? -44.025 -1.096 61.571 1.00 27.99 10 VAL D CA 1
ATOM 5226 C C . VAL D 1 10 ? -45.073 -2.076 62.076 1.00 35.38 10 VAL D C 1
ATOM 5227 O O . VAL D 1 10 ? -44.813 -2.842 63.011 1.00 29.39 10 VAL D O 1
ATOM 5231 N N . GLU D 1 11 ? -46.254 -2.050 61.463 1.00 30.93 11 GLU D N 1
ATOM 5232 C CA . GLU D 1 11 ? -47.293 -3.048 61.698 1.00 32.45 11 GLU D CA 1
ATOM 5233 C C . GLU D 1 11 ? -48.000 -3.295 60.380 1.00 34.81 11 GLU D C 1
ATOM 5234 O O . GLU D 1 11 ? -48.383 -2.333 59.704 1.00 33.30 11 GLU D O 1
ATOM 5240 N N . ASP D 1 12 ? -48.167 -4.566 60.009 1.00 28.97 12 ASP D N 1
ATOM 5241 C CA . ASP D 1 12 ? -49.024 -4.925 58.877 1.00 29.68 12 ASP D CA 1
ATOM 5242 C C . ASP D 1 12 ? -48.649 -4.139 57.617 1.00 35.61 12 ASP D C 1
ATOM 5243 O O . ASP D 1 12 ? -49.502 -3.554 56.944 1.00 30.50 12 ASP D O 1
ATOM 5248 N N . HIS D 1 13 ? -47.349 -4.104 57.324 1.00 27.42 13 HIS D N 1
ATOM 5249 C CA . HIS D 1 13 ? -46.784 -3.582 56.082 1.00 33.03 13 HIS D CA 1
ATOM 5250 C C . HIS D 1 13 ? -46.830 -2.064 55.993 1.00 28.42 13 HIS D C 1
ATOM 5251 O O . HIS D 1 13 ? -46.577 -1.514 54.909 1.00 28.97 13 HIS D O 1
ATOM 5258 N N . VAL D 1 14 ? -47.134 -1.370 57.090 1.00 26.66 14 VAL D N 1
ATOM 5259 C CA . VAL D 1 14 ? -47.136 0.090 57.128 1.00 26.97 14 VAL D CA 1
ATOM 5260 C C . VAL D 1 14 ? -46.149 0.558 58.187 1.00 32.93 14 VAL D C 1
ATOM 5261 O O . VAL D 1 14 ? -46.225 0.130 59.346 1.00 27.43 14 VAL D O 1
ATOM 5265 N N . ALA D 1 15 ? -45.236 1.453 57.793 1.00 26.59 15 ALA D N 1
ATOM 5266 C CA . ALA D 1 15 ? -44.307 2.097 58.718 1.00 23.00 15 ALA D CA 1
ATOM 5267 C C . ALA D 1 15 ? -44.859 3.462 59.116 1.00 29.99 15 ALA D C 1
ATOM 5268 O O . ALA D 1 15 ? -44.967 4.367 58.278 1.00 27.79 15 ALA D O 1
ATOM 5270 N N . LEU D 1 16 ? -45.209 3.612 60.391 1.00 26.30 16 LEU D N 1
ATOM 5271 C CA . LEU D 1 16 ? -45.662 4.886 60.932 1.00 25.64 16 LEU D CA 1
ATOM 5272 C C . LEU D 1 16 ? -44.474 5.585 61.580 1.00 33.94 16 LEU D C 1
ATOM 5273 O O . LEU D 1 16 ? -43.853 5.038 62.500 1.00 29.06 16 LEU D O 1
ATOM 5278 N N . ILE D 1 17 ? -44.155 6.780 61.089 1.00 25.18 17 ILE D N 1
ATOM 5279 C CA . ILE D 1 17 ? -43.074 7.602 61.618 1.00 29.76 17 ILE D CA 1
ATOM 5280 C C . ILE D 1 17 ? -43.713 8.802 62.296 1.00 30.24 17 ILE D C 1
ATOM 5281 O O . ILE D 1 17 ? -44.348 9.634 61.637 1.00 28.31 17 ILE D O 1
ATOM 5286 N N . THR D 1 18 ? -43.547 8.906 63.611 1.00 29.71 18 THR D N 1
ATOM 5287 C CA . THR D 1 18 ? -44.128 9.986 64.401 1.00 27.84 18 THR D CA 1
ATOM 5288 C C . THR D 1 18 ? -43.028 10.950 64.820 1.00 30.30 18 THR D C 1
ATOM 5289 O O . THR D 1 18 ? -42.069 10.550 65.494 1.00 31.18 18 THR D O 1
ATOM 5293 N N . LEU D 1 19 ? -43.161 12.214 64.424 1.00 29.37 19 LEU D N 1
ATOM 5294 C CA . LEU D 1 19 ? -42.228 13.225 64.898 1.00 29.61 19 LEU D CA 1
ATOM 5295 C C . LEU D 1 19 ? -42.457 13.450 66.387 1.00 30.55 19 LEU D C 1
ATOM 5296 O O . LEU D 1 19 ? -43.599 13.562 66.843 1.00 31.67 19 LEU D O 1
ATOM 5301 N N . ASN D 1 20 ? -41.363 13.518 67.148 1.00 36.18 20 ASN D N 1
ATOM 5302 C CA . ASN D 1 20 ? -41.438 13.481 68.608 1.00 36.93 20 ASN D CA 1
ATOM 5303 C C . ASN D 1 20 ? -40.484 14.505 69.226 1.00 39.82 20 ASN D C 1
ATOM 5304 O O . ASN D 1 20 ? -39.542 14.170 69.940 1.00 38.56 20 ASN D O 1
ATOM 5309 N N . ARG D 1 21 ? -40.736 15.782 68.937 1.00 38.86 21 ARG D N 1
ATOM 5310 C CA . ARG D 1 21 ? -40.141 16.908 69.661 1.00 40.99 21 ARG D CA 1
ATOM 5311 C C . ARG D 1 21 ? -41.282 17.798 70.135 1.00 41.32 21 ARG D C 1
ATOM 5312 O O . ARG D 1 21 ? -41.437 18.937 69.679 1.00 41.56 21 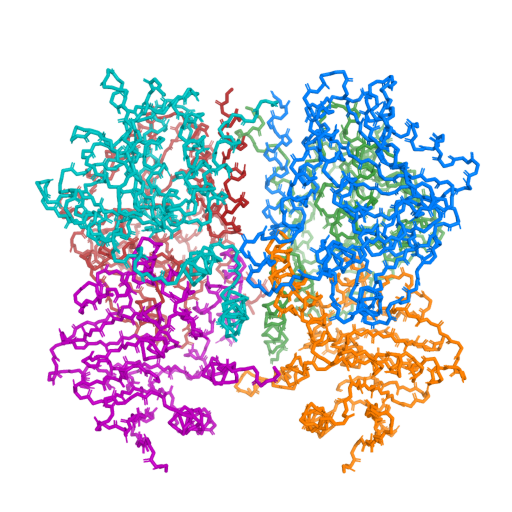ARG D O 1
ATOM 5320 N N . PRO D 1 22 ? -42.107 17.302 71.063 1.00 48.32 22 PRO D N 1
ATOM 5321 C CA . PRO D 1 22 ? -43.333 18.039 71.416 1.00 47.81 22 PRO D CA 1
ATOM 5322 C C . PRO D 1 22 ? -43.083 19.379 72.091 1.00 51.14 22 PRO D C 1
ATOM 5323 O O . PRO D 1 22 ? -43.873 20.310 71.886 1.00 52.75 22 PRO D O 1
ATOM 5327 N N . ASP D 1 23 ? -42.023 19.516 72.891 1.00 50.07 23 ASP D N 1
ATOM 5328 C CA . ASP D 1 23 ? -41.722 20.815 73.484 1.00 52.12 23 ASP D CA 1
ATOM 5329 C C . ASP D 1 23 ? -41.383 21.858 72.431 1.00 51.72 23 ASP D C 1
ATOM 5330 O O . ASP D 1 23 ? -41.506 23.058 72.699 1.00 49.28 23 ASP D O 1
ATOM 5335 N N . ALA D 1 24 ? -40.943 21.428 71.250 1.00 45.34 24 ALA D N 1
ATOM 5336 C CA . ALA D 1 24 ? -40.630 22.328 70.151 1.00 44.79 24 ALA D CA 1
ATOM 5337 C C . ALA D 1 24 ? -41.712 22.327 69.079 1.00 47.90 24 ALA D C 1
ATOM 5338 O O . ALA D 1 24 ? -41.476 22.830 67.974 1.00 42.39 24 ALA D O 1
ATOM 5340 N N . LEU D 1 25 ? -42.892 21.781 69.385 1.00 42.97 25 LEU D N 1
ATOM 5341 C CA . LEU D 1 25 ? -43.977 21.641 68.415 1.00 43.81 25 LEU D CA 1
ATOM 5342 C C . LEU D 1 25 ? -43.494 20.951 67.142 1.00 39.87 25 LEU D C 1
ATOM 5343 O O . LEU D 1 25 ? -43.930 21.278 66.034 1.00 40.82 25 LEU D O 1
ATOM 5348 N N . ASN D 1 26 ? -42.565 20.009 67.305 1.00 33.26 26 ASN D N 1
ATOM 5349 C CA . ASN D 1 26 ? -42.057 19.176 66.216 1.00 35.21 26 ASN D CA 1
ATOM 5350 C C . ASN D 1 26 ? -41.329 19.988 65.150 1.00 36.87 26 ASN D C 1
ATOM 5351 O O . ASN D 1 26 ? -41.305 19.612 63.973 1.00 35.60 26 ASN D O 1
ATOM 5356 N N . ALA D 1 27 ? -40.706 21.090 65.557 1.00 33.31 27 ALA D N 1
ATOM 5357 C CA . ALA D 1 27 ? -39.858 21.842 64.646 1.00 38.64 27 ALA D CA 1
ATOM 5358 C C . ALA D 1 27 ? -38.749 20.949 64.116 1.00 44.39 27 ALA D C 1
ATOM 5359 O O . ALA D 1 27 ? -38.188 20.129 64.848 1.00 36.13 27 ALA D O 1
ATOM 5361 N N . LEU D 1 28 ? -38.445 21.093 62.829 1.00 34.32 28 LEU D N 1
ATOM 5362 C CA . LEU D 1 28 ? -37.384 20.303 62.229 1.00 33.15 28 LEU D CA 1
ATOM 5363 C C . LEU D 1 28 ? -36.034 20.865 62.655 1.00 43.55 28 LEU D C 1
ATOM 5364 O O . LEU D 1 28 ? -35.801 22.071 62.560 1.00 56.24 28 LEU D O 1
ATOM 5369 N N . ASN D 1 29 ? -35.151 20.003 63.143 1.00 42.52 29 ASN D N 1
ATOM 5370 C CA . ASN D 1 29 ? -33.770 20.396 63.373 1.00 42.50 29 ASN D CA 1
ATOM 5371 C C . ASN D 1 29 ? -32.867 19.388 62.682 1.00 40.95 29 ASN D C 1
ATOM 5372 O O . ASN D 1 29 ? -33.335 18.466 62.003 1.00 40.39 29 ASN D O 1
ATOM 5377 N N . ASP D 1 30 ? -31.557 19.582 62.838 1.00 37.69 30 ASP D N 1
ATOM 5378 C CA . ASP D 1 30 ? -30.606 18.707 62.164 1.00 43.09 30 ASP D CA 1
ATOM 5379 C C . ASP D 1 30 ? -30.766 17.261 62.609 1.00 36.65 30 ASP D C 1
ATOM 5380 O O . ASP D 1 30 ? -30.706 16.341 61.786 1.00 39.55 30 ASP D O 1
ATOM 5385 N N . GLN D 1 31 ? -30.949 17.035 63.908 1.00 39.52 31 GLN D N 1
ATOM 5386 C CA . GLN D 1 31 ? -31.063 15.663 64.389 1.00 39.22 31 GLN D CA 1
ATOM 5387 C C . GLN D 1 31 ? -32.312 14.990 63.830 1.00 35.23 31 GLN D C 1
ATOM 5388 O O . GLN D 1 31 ? -32.254 13.854 63.347 1.00 38.56 31 GLN D O 1
ATOM 5394 N N . LEU D 1 32 ? -33.454 15.677 63.890 1.00 33.86 32 LEU D N 1
ATOM 5395 C CA . LEU D 1 32 ? -34.699 15.072 63.419 1.00 37.19 32 LEU D CA 1
ATOM 5396 C C . LEU D 1 32 ? -34.626 14.741 61.932 1.00 36.15 32 LEU D C 1
ATOM 5397 O O . LEU D 1 32 ? -34.968 13.626 61.514 1.00 34.03 32 LEU D O 1
ATOM 5402 N N . LEU D 1 33 ? -34.174 15.697 61.112 1.00 36.58 33 LEU D N 1
ATOM 5403 C CA . LEU D 1 33 ? -34.071 15.444 59.676 1.00 32.32 33 LEU D CA 1
ATOM 5404 C C . LEU D 1 33 ? -33.114 14.300 59.391 1.00 31.95 33 LEU D C 1
ATOM 5405 O O . LEU D 1 33 ? -33.366 13.474 58.507 1.00 38.84 33 LEU D O 1
ATOM 5410 N N . SER D 1 34 ? -32.013 14.224 60.141 1.00 37.71 34 SER D N 1
ATOM 5411 C CA . SER D 1 34 ? -31.090 13.107 59.974 1.00 37.90 34 SER D CA 1
ATOM 5412 C C . SER D 1 34 ? -31.748 11.780 60.343 1.00 31.45 34 SER D C 1
ATOM 5413 O O . SER D 1 34 ? -31.602 10.790 59.617 1.00 34.82 34 SER D O 1
ATOM 5416 N N . GLU D 1 35 ? -32.490 11.745 61.455 1.00 35.65 35 GLU D N 1
ATOM 5417 C CA . GLU D 1 35 ? -33.159 10.507 61.864 1.00 33.81 35 GLU D CA 1
ATOM 5418 C C . GLU D 1 35 ? -34.332 10.174 60.946 1.00 32.98 35 GLU D C 1
ATOM 5419 O O . GLU D 1 35 ? -34.574 9.000 60.635 1.00 30.40 35 GLU D O 1
ATOM 5425 N N . LEU D 1 36 ? -35.079 11.192 60.511 1.00 33.61 36 LEU D N 1
ATOM 5426 C CA . LEU D 1 36 ? -36.187 10.948 59.594 1.00 29.79 36 LEU D CA 1
ATOM 5427 C C . LEU D 1 36 ? -35.694 10.305 58.305 1.00 29.40 36 LEU D C 1
ATOM 5428 O O . LEU D 1 36 ? -36.278 9.325 57.833 1.00 29.42 36 LEU D O 1
ATOM 5433 N N . VAL D 1 37 ? -34.603 10.827 57.725 1.00 30.57 37 VAL D N 1
ATOM 5434 C CA . VAL D 1 37 ? -34.101 10.259 56.473 1.00 29.40 37 VAL D CA 1
ATOM 5435 C C . VAL D 1 37 ? -33.636 8.825 56.687 1.00 32.01 37 VAL D C 1
ATOM 5436 O O . VAL D 1 37 ? -33.904 7.938 55.866 1.00 32.10 37 VAL D O 1
ATOM 5440 N N . LYS D 1 38 ? -32.940 8.574 57.797 1.00 31.74 38 LYS D N 1
ATOM 5441 C CA . LYS D 1 38 ? -32.524 7.213 58.125 1.00 33.49 38 LYS D CA 1
ATOM 5442 C C . LYS D 1 38 ? -33.722 6.278 58.236 1.00 27.78 38 LYS D C 1
ATOM 5443 O O . LYS D 1 38 ? -33.703 5.165 57.700 1.00 34.26 38 LYS D O 1
ATOM 5449 N N . ALA D 1 39 ? -34.779 6.717 58.927 1.00 31.47 39 ALA D N 1
ATOM 5450 C CA . ALA D 1 39 ? -35.965 5.877 59.079 1.00 29.22 39 ALA D CA 1
ATOM 5451 C C . ALA D 1 39 ? -36.627 5.603 57.734 1.00 31.38 39 ALA D C 1
ATOM 5452 O O . ALA D 1 39 ? -37.127 4.497 57.496 1.00 27.88 39 ALA D O 1
ATOM 5454 N N . LEU D 1 40 ? -36.637 6.601 56.837 1.00 29.84 40 LEU D N 1
ATOM 5455 C CA . LEU D 1 40 ? -37.215 6.396 55.509 1.00 28.64 40 LEU D CA 1
ATOM 5456 C C . LEU D 1 40 ? -36.398 5.403 54.695 1.00 26.46 40 LEU D C 1
ATOM 5457 O O . LEU D 1 40 ? -36.960 4.518 54.034 1.00 27.13 40 LEU D O 1
ATOM 5462 N N . GLU D 1 41 ? -35.069 5.542 54.717 1.00 30.16 41 GLU D N 1
ATOM 5463 C CA . GLU D 1 41 ? -34.222 4.623 53.968 1.00 34.97 41 GLU D CA 1
ATOM 5464 C C . GLU D 1 41 ? -34.350 3.199 54.501 1.00 34.28 41 GLU D C 1
ATOM 5465 O O . GLU D 1 41 ? -34.395 2.240 53.720 1.00 30.12 41 GLU D O 1
ATOM 5471 N N . ASP D 1 42 ? -34.442 3.044 55.826 1.00 34.32 42 ASP D N 1
ATOM 5472 C CA . ASP D 1 42 ? -34.706 1.724 56.401 1.00 33.01 42 ASP D CA 1
ATOM 5473 C C . ASP D 1 42 ? -36.058 1.181 55.952 1.00 32.11 42 ASP D C 1
ATOM 5474 O O . ASP D 1 42 ? -36.186 -0.013 55.650 1.00 34.13 42 ASP D O 1
ATOM 5479 N N . ALA D 1 43 ? -37.086 2.035 55.922 1.00 31.38 43 ALA D N 1
ATOM 5480 C CA . ALA D 1 43 ? -38.394 1.582 55.462 1.00 26.10 43 ALA D CA 1
ATOM 5481 C C . ALA D 1 43 ? -38.337 1.150 54.005 1.00 28.05 43 ALA D C 1
ATOM 5482 O O . ALA D 1 43 ? -38.933 0.135 53.629 1.00 29.05 43 ALA D O 1
ATOM 5484 N N . GLN D 1 44 ? -37.611 1.909 53.172 1.00 28.52 44 GLN D N 1
ATOM 5485 C CA . GLN D 1 44 ? -37.427 1.532 51.773 1.00 27.81 44 GLN D CA 1
ATOM 5486 C C . GLN D 1 44 ? -36.745 0.173 51.641 1.00 31.77 44 GLN D C 1
ATOM 5487 O O . GLN D 1 44 ? -37.144 -0.658 50.813 1.00 31.97 44 GLN D O 1
ATOM 5493 N N . ASN D 1 45 ? -35.699 -0.068 52.428 1.00 31.94 45 ASN D N 1
ATOM 5494 C CA . ASN D 1 45 ? -34.986 -1.339 52.333 1.00 33.03 45 ASN D CA 1
ATOM 5495 C C . ASN D 1 45 ? -35.702 -2.486 53.042 1.00 35.00 45 ASN D C 1
ATOM 5496 O O . ASN D 1 45 ? -35.269 -3.635 52.916 1.00 38.80 45 ASN D O 1
ATOM 5501 N N . ASN D 1 46 ? -36.781 -2.212 53.767 1.00 34.95 46 ASN D N 1
ATOM 5502 C CA . ASN D 1 46 ? -37.487 -3.229 54.553 1.00 31.64 46 ASN D CA 1
ATOM 5503 C C . ASN D 1 46 ? -38.564 -3.855 53.671 1.00 36.02 46 ASN D C 1
ATOM 5504 O O . ASN D 1 46 ? -39.617 -3.255 53.436 1.00 30.74 46 ASN D O 1
ATOM 5509 N N . ASP D 1 47 ? -38.317 -5.083 53.197 1.00 32.72 47 ASP D N 1
ATOM 5510 C CA . ASP D 1 47 ? -39.256 -5.737 52.289 1.00 38.25 47 ASP D CA 1
ATOM 5511 C C . ASP D 1 47 ? -40.640 -5.945 52.893 1.00 34.88 47 ASP D C 1
ATOM 5512 O O . ASP D 1 47 ? -41.596 -6.177 52.145 1.00 36.37 47 ASP D O 1
ATOM 5517 N N . LYS D 1 48 ? -40.788 -5.833 54.209 1.00 28.10 48 LYS D N 1
ATOM 5518 C CA . LYS D 1 48 ? -42.118 -5.938 54.792 1.00 35.68 48 LYS D CA 1
ATOM 5519 C C . LYS D 1 48 ? -42.907 -4.638 54.695 1.00 36.15 48 LYS D C 1
ATOM 5520 O O . LYS D 1 48 ? -44.137 -4.669 54.814 1.00 33.52 48 LYS D O 1
ATOM 5526 N N . VAL D 1 49 ? -42.241 -3.509 54.463 1.00 30.27 49 VAL D N 1
ATOM 5527 C CA . VAL D 1 49 ? -42.914 -2.214 54.427 1.00 25.23 49 VAL D CA 1
ATOM 5528 C C . VAL D 1 49 ? -43.419 -1.961 53.011 1.00 28.11 49 VAL D C 1
ATOM 5529 O O . VAL D 1 49 ? -42.655 -2.057 52.043 1.00 27.37 49 VAL D O 1
ATOM 5533 N N . ARG D 1 50 ? -44.711 -1.654 52.887 1.00 26.30 50 ARG D N 1
ATOM 5534 C CA . ARG D 1 50 ? -45.299 -1.318 51.601 1.00 29.64 50 ARG D CA 1
ATOM 5535 C C . ARG D 1 50 ? -45.816 0.109 51.519 1.00 29.55 50 ARG D C 1
ATOM 5536 O O . ARG D 1 50 ? -46.048 0.596 50.405 1.00 29.14 50 ARG D O 1
ATOM 5544 N N . CYS D 1 51 ? -46.029 0.779 52.651 1.00 27.77 51 CYS D N 1
ATOM 5545 C CA . CYS D 1 51 ? -46.471 2.167 52.654 1.00 24.27 51 CYS D CA 1
ATOM 5546 C C . CYS D 1 51 ? -45.956 2.816 53.930 1.00 33.08 51 CYS D C 1
ATOM 5547 O O . CYS D 1 51 ? -45.836 2.161 54.977 1.00 25.54 51 CYS D O 1
ATOM 5550 N N . ILE D 1 52 ? -45.628 4.102 53.828 1.00 23.98 52 ILE D N 1
ATOM 5551 C CA . ILE D 1 52 ? -45.094 4.875 54.940 1.00 22.79 52 ILE D CA 1
ATOM 5552 C C . ILE D 1 52 ? -46.085 5.977 55.279 1.00 23.58 52 ILE D C 1
ATOM 5553 O O . ILE D 1 52 ? -46.746 6.523 54.386 1.00 23.88 52 ILE D O 1
ATOM 5558 N N . VAL D 1 53 ? -46.208 6.284 56.573 1.00 21.07 53 VAL D N 1
ATOM 5559 C CA . VAL D 1 53 ? -47.012 7.400 57.062 1.00 24.65 53 VAL D CA 1
ATOM 5560 C C . VAL D 1 53 ? -46.131 8.248 57.967 1.00 25.95 53 VAL D C 1
ATOM 5561 O O . VAL D 1 53 ? -45.429 7.714 58.831 1.00 27.24 53 VAL D O 1
ATOM 5565 N N . ILE D 1 54 ? -46.149 9.564 57.759 1.00 23.18 54 ILE D N 1
ATOM 5566 C CA . ILE D 1 54 ? -45.473 10.510 58.641 1.00 23.43 54 ILE D CA 1
ATOM 5567 C C . ILE D 1 54 ? -46.536 11.334 59.348 1.00 24.44 54 ILE D C 1
ATOM 5568 O O . ILE D 1 54 ? -47.498 11.787 58.719 1.00 21.94 54 ILE D O 1
ATOM 5573 N N . THR D 1 55 ? -46.382 11.512 60.661 1.00 26.00 55 THR D N 1
ATOM 5574 C CA . THR D 1 55 ? -47.318 12.342 61.399 1.00 23.28 55 THR D CA 1
ATOM 5575 C C . THR D 1 55 ? -46.568 12.989 62.553 1.00 25.01 55 THR D C 1
ATOM 5576 O O . THR D 1 55 ? -45.432 12.626 62.857 1.00 27.37 55 THR D O 1
ATOM 5580 N N . GLY D 1 56 ? -47.202 13.982 63.172 1.00 25.77 56 GLY D N 1
ATOM 5581 C CA . GLY D 1 56 ? -46.634 14.629 64.336 1.00 30.35 56 GLY D CA 1
ATOM 5582 C C . GLY D 1 56 ? -47.520 14.427 65.547 1.00 35.63 56 GLY D C 1
ATOM 5583 O O . GLY D 1 56 ? -47.986 13.315 65.796 1.00 31.90 56 GLY D O 1
ATOM 5584 N N . SER D 1 57 ? -47.778 15.491 66.294 1.00 35.65 57 SER D N 1
ATOM 5585 C CA . SER D 1 57 ? -48.697 15.442 67.417 1.00 40.35 57 SER D CA 1
ATOM 5586 C C . SER D 1 57 ? -50.031 16.046 67.013 1.00 41.39 57 SER D C 1
ATOM 5587 O O . SER D 1 57 ? -50.182 16.623 65.934 1.00 35.20 57 SER D O 1
ATOM 5590 N N . GLU D 1 58 ? -51.015 15.908 67.904 1.00 40.64 58 GLU D N 1
ATOM 5591 C CA . GLU D 1 58 ? -52.297 16.559 67.663 1.00 38.93 58 GLU D CA 1
ATOM 5592 C C . GLU D 1 58 ? -52.142 18.072 67.555 1.00 35.31 58 GLU D C 1
ATOM 5593 O O . GLU D 1 58 ? -52.872 18.720 66.793 1.00 37.03 58 GLU D O 1
ATOM 5599 N N . LYS D 1 59 ? -51.186 18.649 68.288 1.00 34.35 59 LYS D N 1
ATOM 5600 C CA . LYS D 1 59 ? -50.991 20.096 68.258 1.00 37.35 59 LYS D CA 1
ATOM 5601 C C . LYS D 1 59 ? -50.265 20.561 66.998 1.00 33.91 59 LYS D C 1
ATOM 5602 O O . LYS D 1 59 ? -50.575 21.633 66.463 1.00 33.64 59 LYS D O 1
ATOM 5608 N N . ALA D 1 60 ? -49.275 19.800 66.533 1.00 33.49 60 ALA D N 1
ATOM 5609 C CA . ALA D 1 60 ? -48.499 20.215 65.371 1.00 31.79 60 ALA D CA 1
ATOM 5610 C C . ALA D 1 60 ? -47.904 19.007 64.658 1.00 35.72 60 ALA D C 1
ATOM 5611 O O . ALA D 1 60 ? -47.274 18.145 65.286 1.00 32.30 60 ALA D O 1
ATOM 5613 N N . PHE D 1 61 ? -48.119 18.954 63.342 1.00 27.38 61 PHE D N 1
ATOM 5614 C CA . PHE D 1 61 ? -47.335 18.071 62.482 1.00 26.08 61 PHE D CA 1
ATOM 5615 C C . PHE D 1 61 ? -45.857 18.447 62.549 1.00 27.16 61 PHE D C 1
ATOM 5616 O O . PHE D 1 61 ? -45.000 17.622 62.886 1.00 27.90 61 PHE D O 1
ATOM 5624 N N . ALA D 1 62 ? -45.547 19.709 62.248 1.00 27.43 62 ALA D N 1
ATOM 5625 C CA . ALA D 1 62 ? -44.202 20.257 62.376 1.00 29.00 62 ALA D CA 1
ATOM 5626 C C . ALA D 1 62 ? -44.281 21.769 62.241 1.00 36.31 62 ALA D C 1
ATOM 5627 O O . ALA D 1 62 ? -44.581 22.285 61.157 1.00 28.80 62 ALA D O 1
ATOM 5629 N N . ALA D 1 63 ? -44.042 22.493 63.335 1.00 33.61 63 ALA D N 1
ATOM 5630 C CA . ALA D 1 63 ? -44.228 23.943 63.357 1.00 33.76 63 ALA D CA 1
ATOM 5631 C C . ALA D 1 63 ? -42.880 24.623 63.137 1.00 41.47 63 ALA D C 1
ATOM 5632 O O . ALA D 1 63 ? -42.249 25.136 64.062 1.00 49.28 63 ALA D O 1
ATOM 5634 N N . GLY D 1 64 ? -42.438 24.618 61.893 1.00 35.90 64 GLY D N 1
ATOM 5635 C CA . GLY D 1 64 ? -41.232 25.329 61.530 1.00 39.60 64 GLY D CA 1
ATOM 5636 C C . GLY D 1 64 ? -39.988 24.469 61.558 1.00 42.05 64 GLY D C 1
ATOM 5637 O O . GLY D 1 64 ? -40.020 23.232 61.613 1.00 41.71 64 GLY D O 1
ATOM 5638 N N . ALA D 1 65 ? -38.854 25.164 61.513 1.00 50.66 65 ALA D N 1
ATOM 5639 C CA . ALA D 1 65 ? -37.544 24.527 61.581 1.00 50.06 65 ALA D CA 1
ATOM 5640 C C . ALA D 1 65 ? -36.675 25.256 62.591 1.00 48.82 65 ALA D C 1
ATOM 5641 O O . ALA D 1 65 ? -37.073 26.298 63.108 1.00 50.42 65 ALA D O 1
ATOM 5643 N N . ASP D 1 77 ? -20.506 28.759 53.956 1.00 56.83 77 ASP D N 1
ATOM 5644 C CA . ASP D 1 77 ? -20.872 27.557 54.698 1.00 59.12 77 ASP D CA 1
ATOM 5645 C C . ASP D 1 77 ? -22.116 26.887 54.108 1.00 54.59 77 ASP D C 1
ATOM 5646 O O . ASP D 1 77 ? -22.158 25.665 53.960 1.00 48.00 77 ASP D O 1
ATOM 5651 N N . VAL D 1 78 ? -23.133 27.688 53.773 1.00 54.01 78 VAL D N 1
ATOM 5652 C CA . VAL D 1 78 ? -24.380 27.097 53.294 1.00 50.36 78 VAL D CA 1
ATOM 5653 C C . VAL D 1 78 ? -24.219 26.561 51.879 1.00 48.98 78 VAL D C 1
ATOM 5654 O O . VAL D 1 78 ? -24.864 25.569 51.512 1.00 44.92 78 VAL D O 1
ATOM 5658 N N . PHE D 1 79 ? -23.365 27.185 51.063 1.00 42.62 79 PHE D N 1
ATOM 5659 C CA . PHE D 1 79 ? -23.195 26.695 49.700 1.00 43.51 79 PHE D CA 1
ATOM 5660 C C . PHE D 1 79 ? -22.283 25.476 49.664 1.00 47.68 79 PHE D C 1
ATOM 5661 O O . PHE D 1 79 ? -22.608 24.472 49.021 1.00 44.63 79 PHE D O 1
ATOM 5669 N N . ALA D 1 80 ? -21.140 25.546 50.352 1.00 45.37 80 ALA D N 1
ATOM 5670 C CA . ALA D 1 80 ? -20.201 24.428 50.332 1.00 46.35 80 ALA D CA 1
ATOM 5671 C C . ALA D 1 80 ? -20.786 23.199 51.017 1.00 47.32 80 ALA D C 1
ATOM 5672 O O . ALA D 1 80 ? -20.558 22.069 50.568 1.00 48.43 80 ALA D O 1
ATOM 5674 N N . GLY D 1 81 ? -21.543 23.392 52.096 1.00 45.60 81 GLY D N 1
ATOM 5675 C CA . GLY D 1 81 ? -22.267 22.303 52.720 1.00 49.36 81 GLY D CA 1
ATOM 5676 C C . GLY D 1 81 ? -23.614 21.982 52.100 1.00 49.34 81 GLY D C 1
ATOM 5677 O O . GLY D 1 81 ? -24.248 20.995 52.491 1.00 42.90 81 GLY D O 1
ATOM 5678 N N . ASP D 1 82 ? -24.060 22.793 51.139 1.00 43.80 82 ASP D N 1
ATOM 5679 C CA . ASP D 1 82 ? -25.355 22.659 50.467 1.00 42.03 82 ASP D CA 1
ATOM 5680 C C . ASP D 1 82 ? -26.501 22.492 51.469 1.00 38.16 82 ASP D C 1
ATOM 5681 O O . ASP D 1 82 ? -27.215 21.487 51.483 1.00 40.78 82 ASP D O 1
ATOM 5686 N N . LEU D 1 83 ? -26.675 23.521 52.294 1.00 36.65 83 LEU D N 1
ATOM 5687 C CA . LEU D 1 83 ? -27.695 23.522 53.339 1.00 40.29 83 LEU D CA 1
ATOM 5688 C C . LEU D 1 83 ? -29.058 23.124 52.784 1.00 40.02 83 LEU D C 1
ATOM 5689 O O . LEU D 1 83 ? -29.556 23.741 51.837 1.00 37.31 83 LEU D O 1
ATOM 5694 N N . PHE D 1 84 ? -29.637 22.075 53.375 1.00 38.38 84 PHE D N 1
ATOM 5695 C CA . PHE D 1 84 ? -30.962 21.499 53.131 1.00 36.55 84 PHE D CA 1
ATOM 5696 C C . PHE D 1 84 ? -31.046 20.662 51.853 1.00 35.77 84 PHE D C 1
ATOM 5697 O O . PHE D 1 84 ? -32.122 20.122 51.571 1.00 32.97 84 PHE D O 1
ATOM 5705 N N . GLY D 1 85 ? -29.969 20.516 51.090 1.00 30.71 85 GLY D N 1
ATOM 5706 C CA . GLY D 1 85 ? -29.979 19.701 49.895 1.00 32.56 85 GLY D CA 1
ATOM 5707 C C . GLY D 1 85 ? -30.020 18.200 50.143 1.00 37.30 85 GLY D C 1
ATOM 5708 O O . GLY D 1 85 ? -30.884 17.485 49.613 1.00 28.48 85 GLY D O 1
ATOM 5709 N N . PRO D 1 86 ? -29.058 17.677 50.920 1.00 38.67 86 PRO D N 1
ATOM 5710 C CA . PRO D 1 86 ? -29.040 16.219 51.145 1.00 38.16 86 PRO D CA 1
ATOM 5711 C C . PRO D 1 86 ? -30.306 15.695 51.800 1.00 32.49 86 PRO D C 1
ATOM 5712 O O . PRO D 1 86 ? -30.773 14.609 51.442 1.00 32.73 86 PRO D O 1
ATOM 5716 N N . GLU D 1 87 ? -30.885 16.451 52.736 1.00 34.59 87 GLU D N 1
ATOM 5717 C CA . GLU D 1 87 ? -32.106 16.017 53.412 1.00 37.54 87 GLU D CA 1
ATOM 5718 C C . GLU D 1 87 ? -33.278 15.926 52.440 1.00 38.86 87 GLU D C 1
ATOM 5719 O O . GLU D 1 87 ? -33.967 14.898 52.373 1.00 34.89 87 GLU D O 1
ATOM 5725 N N . ALA D 1 88 ? -33.535 17.004 51.692 1.00 33.31 88 ALA D N 1
ATOM 5726 C CA . ALA D 1 88 ? -34.574 16.959 50.667 1.00 30.56 88 ALA D CA 1
ATOM 5727 C C . ALA D 1 88 ? -34.357 15.796 49.706 1.00 29.20 88 ALA D C 1
ATOM 5728 O O . ALA D 1 88 ? -35.302 15.067 49.379 1.00 28.47 88 ALA D O 1
ATOM 5730 N N . GLU D 1 89 ? -33.113 15.580 49.275 1.00 28.70 89 GLU D N 1
ATOM 5731 C CA . GLU D 1 89 ? -32.865 14.528 48.295 1.00 33.57 89 GLU D CA 1
ATOM 5732 C C . GLU D 1 89 ? -33.092 13.137 48.896 1.00 36.40 89 GLU D C 1
ATOM 5733 O O . GLU D 1 89 ? -33.571 12.225 48.212 1.00 33.58 89 GLU D O 1
ATOM 5739 N N . GLY D 1 90 ? -32.776 12.952 50.179 1.00 35.04 90 GLY D N 1
ATOM 5740 C CA . GLY D 1 90 ? -33.049 11.671 50.823 1.00 35.88 90 GLY D CA 1
ATOM 5741 C C . GLY D 1 90 ? -34.526 11.326 50.832 1.00 32.58 90 GLY D C 1
ATOM 5742 O O . GLY D 1 90 ? -34.903 10.177 50.613 1.00 30.79 90 GLY D O 1
ATOM 5743 N N . ILE D 1 91 ? -35.381 12.321 51.075 1.00 27.62 91 ILE D N 1
ATOM 5744 C CA . ILE D 1 91 ? -36.818 12.069 51.085 1.00 26.40 91 ILE D CA 1
ATOM 5745 C C . ILE D 1 91 ? -37.328 11.810 49.673 1.00 25.64 91 ILE D C 1
ATOM 5746 O O . ILE D 1 91 ? -38.145 10.906 49.444 1.00 24.43 91 ILE D O 1
ATOM 5751 N N . MET D 1 92 ? -36.835 12.584 48.696 1.00 24.40 92 MET D N 1
ATOM 5752 C CA . MET D 1 92 ? -37.350 12.480 47.336 1.00 24.32 92 MET D CA 1
ATOM 5753 C C . MET D 1 92 ? -36.970 11.162 46.669 1.00 25.75 92 MET D C 1
ATOM 5754 O O . MET D 1 92 ? -37.679 10.709 45.762 1.00 27.75 92 MET D O 1
ATOM 5759 N N . ARG D 1 93 ? -35.860 10.537 47.077 1.00 29.81 93 ARG D N 1
ATOM 5760 C CA . ARG D 1 93 ? -35.431 9.300 46.427 1.00 28.47 93 ARG D CA 1
ATOM 5761 C C . ARG D 1 93 ? -36.188 8.064 46.907 1.00 25.98 93 ARG D C 1
ATOM 5762 O O . ARG D 1 93 ? -36.045 7.000 46.291 1.00 24.18 93 ARG D O 1
ATOM 5770 N N . ILE D 1 94 ? -36.983 8.174 47.974 1.00 25.11 94 ILE D N 1
ATOM 5771 C CA . ILE D 1 94 ? -37.754 7.030 48.462 1.00 23.30 94 ILE D CA 1
ATOM 5772 C C . ILE D 1 94 ? -38.769 6.620 47.404 1.00 27.17 94 ILE D C 1
ATOM 5773 O O . ILE D 1 94 ? -39.550 7.453 46.929 1.00 22.87 94 ILE D O 1
ATOM 5778 N N . ARG D 1 95 ? -38.778 5.327 47.039 1.00 23.55 95 ARG D N 1
ATOM 5779 C CA . ARG D 1 95 ? -39.647 4.855 45.964 1.00 26.06 95 ARG D CA 1
ATOM 5780 C C . ARG D 1 95 ? -41.004 4.361 46.453 1.00 28.22 95 ARG D C 1
ATOM 5781 O O . ARG D 1 95 ? -41.974 4.382 45.679 1.00 22.92 95 ARG D O 1
ATOM 5789 N N . LYS D 1 96 ? -41.107 3.936 47.714 1.00 24.81 96 LYS D N 1
ATOM 5790 C CA . LYS D 1 96 ? -42.392 3.571 48.288 1.00 23.73 96 LYS D CA 1
ATOM 5791 C C . LYS D 1 96 ? -43.202 4.824 48.619 1.00 23.61 96 LYS D C 1
ATOM 5792 O O . LYS D 1 96 ? -42.644 5.909 48.798 1.00 23.61 96 LYS D O 1
ATOM 5798 N N . PRO D 1 97 ? -44.522 4.707 48.689 1.00 21.70 97 PRO D N 1
ATOM 5799 C CA . PRO D 1 97 ? -45.350 5.886 48.955 1.00 22.96 97 PRO D CA 1
ATOM 5800 C C . PRO D 1 97 ? -45.294 6.308 50.415 1.00 28.96 97 PRO D C 1
ATOM 5801 O O . PRO D 1 97 ? -45.093 5.489 51.322 1.00 25.74 97 PRO D O 1
ATOM 5805 N N . ILE D 1 98 ? -45.464 7.618 50.614 1.00 20.48 98 ILE D N 1
ATOM 5806 C CA . ILE D 1 98 ? -45.443 8.281 51.912 1.00 22.97 98 ILE D CA 1
ATOM 5807 C C . ILE D 1 98 ? -46.686 9.155 52.018 1.00 25.40 98 ILE D C 1
ATOM 5808 O O . ILE D 1 98 ? -46.856 10.091 51.224 1.00 24.78 98 ILE D O 1
ATOM 5813 N N . ILE D 1 99 ? -47.538 8.877 53.010 1.00 21.29 99 ILE D N 1
ATOM 5814 C CA . ILE D 1 99 ? -48.692 9.719 53.315 1.00 20.24 99 ILE D CA 1
ATOM 5815 C C . ILE D 1 99 ? -48.352 10.600 54.504 1.00 25.11 99 ILE D C 1
ATOM 5816 O O . ILE D 1 99 ? -47.818 10.118 55.515 1.00 24.61 99 ILE D O 1
ATOM 5821 N N . ALA D 1 100 ? -48.662 11.892 54.388 1.00 21.70 100 ALA D N 1
ATOM 5822 C CA . ALA D 1 100 ? -48.548 12.822 55.500 1.00 20.66 100 ALA D CA 1
ATOM 5823 C C . ALA D 1 100 ? -49.903 12.923 56.189 1.00 24.80 100 ALA D C 1
ATOM 5824 O O . ALA D 1 100 ? -50.902 13.271 55.550 1.00 21.46 100 ALA D O 1
ATOM 5826 N N . ALA D 1 101 ? -49.941 12.593 57.486 1.00 24.64 101 ALA D N 1
ATOM 5827 C CA . ALA D 1 101 ? -51.131 12.789 58.317 1.00 27.20 101 ALA D CA 1
ATOM 5828 C C . ALA D 1 101 ? -50.904 14.049 59.152 1.00 26.22 101 ALA D C 1
ATOM 5829 O O . ALA D 1 101 ? -50.159 14.031 60.136 1.00 26.34 101 ALA D O 1
ATOM 5831 N N . VAL D 1 102 ? -51.558 15.143 58.768 1.00 23.31 102 VAL D N 1
ATOM 5832 C CA . VAL D 1 102 ? -51.265 16.464 59.301 1.00 21.14 102 VAL D CA 1
ATOM 5833 C C . VAL D 1 102 ? -52.376 16.883 60.254 1.00 24.86 102 VAL D C 1
ATOM 5834 O O . VAL D 1 102 ? -53.540 17.012 59.858 1.00 27.27 102 VAL D O 1
ATOM 5838 N N . SER D 1 103 ? -52.013 17.122 61.504 1.00 28.80 103 SER D N 1
ATOM 5839 C CA . SER D 1 103 ? -52.898 17.764 62.459 1.00 30.70 103 SER D CA 1
ATOM 5840 C C . SER D 1 103 ? -52.238 19.041 62.955 1.00 27.22 103 SER D C 1
ATOM 5841 O O . SER D 1 103 ? -51.013 19.112 63.088 1.00 29.17 103 SER D O 1
ATOM 5844 N N . GLY D 1 104 ? -53.050 20.060 63.210 1.00 30.03 104 GLY D N 1
ATOM 5845 C CA . GLY D 1 104 ? -52.481 21.281 63.759 1.00 32.93 104 GLY D CA 1
ATOM 5846 C C . GLY D 1 104 ? -51.496 21.931 62.801 1.00 32.53 104 GLY D C 1
ATOM 5847 O O . GLY D 1 104 ? -51.656 21.885 61.577 1.00 30.15 104 GLY D O 1
ATOM 5848 N N . TYR D 1 105 ? -50.437 22.513 63.363 1.00 31.44 105 TYR D N 1
ATOM 5849 C CA . TYR D 1 105 ? -49.546 23.364 62.578 1.00 31.55 105 TYR D CA 1
ATOM 5850 C C . TYR D 1 105 ? -48.652 22.540 61.661 1.00 28.75 105 TYR D C 1
ATOM 5851 O O . TYR D 1 105 ? -48.030 21.567 62.096 1.00 27.74 105 TYR D O 1
ATOM 5860 N N . ALA D 1 106 ? -48.571 22.956 60.393 1.00 27.41 106 ALA D N 1
ATOM 5861 C CA . ALA D 1 106 ? -47.585 22.466 59.421 1.00 25.76 106 ALA D CA 1
ATOM 5862 C C . ALA D 1 106 ? -47.055 23.728 58.747 1.00 26.79 106 ALA D C 1
ATOM 5863 O O . ALA D 1 106 ? -47.653 24.213 57.781 1.00 24.08 106 ALA D O 1
ATOM 5865 N N . LEU D 1 107 ? -45.961 24.273 59.280 1.00 25.89 107 LEU D N 1
ATOM 5866 C CA . LEU D 1 107 ? -45.491 25.606 58.930 1.00 24.14 107 LEU D CA 1
ATOM 5867 C C . LEU D 1 107 ? -44.032 25.556 58.516 1.00 26.19 107 LEU D C 1
ATOM 5868 O O . LEU D 1 107 ? -43.230 24.847 59.130 1.00 24.31 107 LEU D O 1
ATOM 5873 N N . GLY D 1 108 ? -43.686 26.353 57.504 1.00 25.26 108 GLY D N 1
ATOM 5874 C CA . GLY D 1 108 ? -42.290 26.469 57.121 1.00 25.00 108 GLY D CA 1
ATOM 5875 C C . GLY D 1 108 ? -41.790 25.141 56.602 1.00 24.19 108 GLY D C 1
ATOM 5876 O O . GLY D 1 108 ? -42.432 24.502 55.758 1.00 23.42 108 GLY D O 1
ATOM 5877 N N . GLY D 1 109 ? -40.643 24.698 57.133 1.00 24.53 109 GLY D N 1
ATOM 5878 C CA . GLY D 1 109 ? -40.135 23.377 56.789 1.00 23.20 109 GLY D CA 1
ATOM 5879 C C . GLY D 1 109 ? -41.146 22.261 56.994 1.00 22.82 109 GLY D C 1
ATOM 5880 O O . GLY D 1 109 ? -41.104 21.243 56.295 1.00 22.37 109 GLY D O 1
ATOM 5881 N N . GLY D 1 110 ? -42.075 22.432 57.938 1.00 27.49 110 GLY D N 1
ATOM 5882 C CA . GLY D 1 110 ? -43.084 21.402 58.160 1.00 23.78 110 GLY D CA 1
ATOM 5883 C C . GLY D 1 110 ? -44.136 21.356 57.061 1.00 23.25 110 GLY D C 1
ATOM 5884 O O . GLY D 1 110 ? -44.593 20.277 56.662 1.00 23.91 110 GLY D O 1
ATOM 5885 N N . CYS D 1 111 ? -44.561 22.521 56.580 1.00 25.04 111 CYS D N 1
ATOM 5886 C CA . CYS D 1 111 ? -45.399 22.553 55.385 1.00 21.67 111 CYS D CA 1
ATOM 5887 C C . CYS D 1 111 ? -44.663 21.926 54.208 1.00 19.64 111 CYS D C 1
ATOM 5888 O O . CYS D 1 111 ? -45.236 21.127 53.457 1.00 21.52 111 CYS D O 1
ATOM 5891 N N . GLU D 1 112 ? -43.379 22.262 54.051 1.00 18.60 112 GLU D N 1
ATOM 5892 C CA . GLU D 1 112 ? -42.583 21.724 52.951 1.00 24.44 112 GLU D CA 1
ATOM 5893 C C . GLU D 1 112 ? -42.434 20.218 53.062 1.00 23.03 112 GLU D C 1
ATOM 5894 O O . GLU D 1 112 ? -42.447 19.508 52.048 1.00 18.52 112 GLU D O 1
ATOM 5900 N N . LEU D 1 113 ? -42.296 19.706 54.289 1.00 20.74 113 LEU D N 1
ATOM 5901 C CA . LEU D 1 113 ? -42.214 18.262 54.463 1.00 22.80 113 LEU D CA 1
ATOM 5902 C C . LEU D 1 113 ? -43.522 17.595 54.057 1.00 17.48 113 LEU D C 1
ATOM 5903 O O . LEU D 1 113 ? -43.518 16.563 53.376 1.00 21.06 113 LEU D O 1
ATOM 5908 N N . ALA D 1 114 ? -44.651 18.172 54.461 1.00 19.53 114 ALA D N 1
ATOM 5909 C CA . ALA D 1 114 ? -45.936 17.612 54.061 1.00 22.03 114 ALA D CA 1
ATOM 5910 C C . ALA D 1 114 ? -46.071 17.590 52.543 1.00 21.02 114 ALA D C 1
ATOM 5911 O O . ALA D 1 114 ? -46.585 16.623 51.971 1.00 19.06 114 ALA D O 1
ATOM 5913 N N . MET D 1 115 ? -45.574 18.631 51.868 1.00 20.38 115 MET D N 1
ATOM 5914 C CA . MET D 1 115 ? -45.674 18.676 50.408 1.00 19.10 115 MET D CA 1
ATOM 5915 C C . MET D 1 115 ? -44.719 17.701 49.721 1.00 19.04 115 MET D C 1
ATOM 5916 O O . MET D 1 115 ? -45.002 17.270 48.596 1.00 20.36 115 MET D O 1
ATOM 5921 N N . MET D 1 116 ? -43.610 17.331 50.367 1.00 20.94 116 MET D N 1
ATOM 5922 C CA . MET D 1 116 ? -42.723 16.330 49.790 1.00 19.19 116 MET D CA 1
ATOM 5923 C C . MET D 1 116 ? -43.316 14.931 49.870 1.00 20.25 116 MET D C 1
ATOM 5924 O O . MET D 1 116 ? -42.957 14.079 49.052 1.00 22.09 116 MET D O 1
ATOM 5929 N N . CYS D 1 117 ? -44.219 14.679 50.825 1.00 18.27 117 CYS D N 1
ATOM 5930 C CA . CYS D 1 117 ? -44.905 13.399 50.848 1.00 18.83 117 CYS D CA 1
ATOM 5931 C C . CYS D 1 117 ? -45.803 13.269 49.620 1.00 23.66 117 CYS D C 1
ATOM 5932 O O . CYS D 1 117 ? -46.093 14.242 48.914 1.00 20.26 117 CYS D O 1
ATOM 5935 N N . ASP D 1 118 ? -46.254 12.041 49.369 1.00 19.76 118 ASP D N 1
ATOM 5936 C CA . ASP D 1 118 ? -46.971 11.783 48.127 1.00 22.43 118 ASP D CA 1
ATOM 5937 C C . ASP D 1 118 ? -48.384 12.357 48.154 1.00 24.25 118 ASP D C 1
ATOM 5938 O O . ASP D 1 118 ? -48.857 12.877 47.131 1.00 21.73 118 ASP D O 1
ATOM 5943 N N . PHE D 1 119 ? -49.073 12.293 49.299 1.00 18.37 119 PHE D N 1
ATOM 5944 C CA . PHE D 1 119 ? -50.286 13.091 49.464 1.00 22.10 119 PHE D CA 1
ATOM 5945 C C . PHE D 1 119 ? -50.532 13.340 50.948 1.00 21.26 119 PHE D C 1
ATOM 5946 O O . PHE D 1 119 ? -49.915 12.720 51.813 1.00 21.48 119 PHE D O 1
ATOM 5954 N N . ILE D 1 120 ? -51.410 14.299 51.227 1.00 21.89 120 ILE D N 1
ATOM 5955 C CA . ILE D 1 120 ? -51.730 14.707 52.586 1.00 22.54 120 ILE D CA 1
ATOM 5956 C C . ILE D 1 120 ? -53.175 14.341 52.882 1.00 25.49 120 ILE D C 1
ATOM 5957 O O . ILE D 1 120 ? -54.066 14.598 52.063 1.00 22.79 120 ILE D O 1
ATOM 5962 N N . ILE D 1 121 ? -53.399 13.751 54.057 1.00 27.49 121 ILE D N 1
ATOM 5963 C CA . ILE D 1 121 ? -54.700 13.734 54.727 1.00 21.20 121 ILE D CA 1
ATOM 5964 C C . ILE D 1 121 ? -54.546 14.587 55.978 1.00 21.99 121 ILE D C 1
ATOM 5965 O O . ILE D 1 121 ? -53.554 14.443 56.701 1.00 24.94 121 ILE D O 1
ATOM 5970 N N . CYS D 1 122 ? -55.477 15.511 56.215 1.00 24.02 122 CYS D N 1
ATOM 5971 C CA . CYS D 1 122 ? -55.319 16.403 57.359 1.00 28.82 122 CYS D CA 1
ATOM 5972 C C . CYS D 1 122 ? -56.589 16.446 58.204 1.00 29.41 122 CYS D C 1
ATOM 5973 O O . CYS D 1 122 ? -57.683 16.085 57.760 1.00 29.85 122 CYS D O 1
ATOM 5976 N N . SER D 1 123 ? -56.420 16.871 59.452 1.00 27.99 123 SER D N 1
ATOM 5977 C CA . SER D 1 123 ? -57.566 17.091 60.318 1.00 34.32 123 SER D CA 1
ATOM 5978 C C . SER D 1 123 ? -58.152 18.480 60.066 1.00 33.06 123 SER D C 1
ATOM 5979 O O . SER D 1 123 ? -57.516 19.348 59.462 1.00 31.37 123 SER D O 1
ATOM 5982 N N . ASP D 1 124 ? -59.377 18.704 60.555 1.00 36.60 124 ASP D N 1
ATOM 5983 C CA . ASP D 1 124 ? -59.967 20.025 60.344 1.00 34.79 124 ASP D CA 1
ATOM 5984 C C . ASP D 1 124 ? -59.293 21.116 61.170 1.00 34.73 124 ASP D C 1
ATOM 5985 O O . ASP D 1 124 ? -59.624 22.292 60.976 1.00 33.45 124 ASP D O 1
ATOM 5990 N N . THR D 1 125 ? -58.338 20.776 62.036 1.00 30.91 125 THR D N 1
ATOM 5991 C CA . THR D 1 125 ? -57.549 21.763 62.763 1.00 32.76 125 THR D CA 1
ATOM 5992 C C . THR D 1 125 ? -56.249 22.133 62.056 1.00 33.46 125 THR D C 1
ATOM 5993 O O . THR D 1 125 ? -55.493 22.958 62.579 1.00 31.61 125 THR D O 1
ATOM 5997 N N . ALA D 1 126 ? -55.965 21.542 60.895 1.00 30.70 126 ALA D N 1
ATOM 5998 C CA . ALA D 1 126 ? -54.680 21.759 60.243 1.00 27.39 126 ALA D CA 1
ATOM 5999 C C . ALA D 1 126 ? -54.511 23.218 59.831 1.00 23.82 126 ALA D C 1
ATOM 6000 O O . ALA D 1 126 ? -55.459 23.876 59.401 1.00 28.54 126 ALA D O 1
ATOM 6002 N N . LYS D 1 127 ? -53.294 23.733 59.988 1.00 28.00 127 LYS D N 1
ATOM 6003 C CA . LYS D 1 127 ? -52.945 25.069 59.516 1.00 29.80 127 LYS D CA 1
ATOM 6004 C C . LYS D 1 127 ? -51.606 24.994 58.796 1.00 28.09 127 LYS D C 1
ATOM 6005 O O . LYS D 1 127 ? -50.606 24.579 59.393 1.00 28.53 127 LYS D O 1
ATOM 6011 N N . PHE D 1 128 ? -51.587 25.407 57.525 1.00 28.62 128 PHE D N 1
ATOM 6012 C CA . PHE D 1 128 ? -50.394 25.424 56.690 1.00 26.17 128 PHE D CA 1
ATOM 6013 C C . PHE D 1 128 ? -49.899 26.858 56.495 1.00 27.30 128 PHE D C 1
ATOM 6014 O O . PHE D 1 128 ? -50.671 27.819 56.587 1.00 26.46 128 PHE D O 1
ATOM 6022 N N . GLY D 1 129 ? -48.605 27.000 56.219 1.00 25.58 129 GLY D N 1
ATOM 6023 C CA . GLY D 1 129 ? -48.044 28.324 55.962 1.00 24.06 129 GLY D CA 1
ATOM 6024 C C . GLY D 1 129 ? -46.560 28.257 55.666 1.00 26.42 129 GLY D C 1
ATOM 6025 O O . GLY D 1 129 ? -45.885 27.269 55.972 1.00 24.03 129 GLY D O 1
ATOM 6026 N N . GLN D 1 130 ? -46.063 29.339 55.047 1.00 25.37 130 GLN D N 1
ATOM 6027 C CA . GLN D 1 130 ? -44.639 29.502 54.734 1.00 22.28 130 GLN D CA 1
ATOM 6028 C C . GLN D 1 130 ? -44.162 30.841 55.287 1.00 28.67 130 GLN D C 1
ATOM 6029 O O . GLN D 1 130 ? -44.001 31.816 54.539 1.00 29.59 130 GLN D O 1
ATOM 6035 N N . PRO D 1 131 ? -43.904 30.921 56.591 1.00 31.03 131 PRO D N 1
ATOM 6036 C CA . PRO D 1 131 ? -43.537 32.213 57.191 1.00 28.13 131 PRO D CA 1
ATOM 6037 C C . PRO D 1 131 ? -42.057 32.559 57.097 1.00 30.72 131 PRO D C 1
ATOM 6038 O O . PRO D 1 131 ? -41.603 33.476 57.793 1.00 30.49 131 PRO D O 1
ATOM 6042 N N . GLU D 1 132 ? -41.299 31.864 56.238 1.00 26.88 132 GLU D N 1
ATOM 6043 C CA . GLU D 1 132 ? -39.869 32.153 56.099 1.00 30.36 132 GLU D CA 1
ATOM 6044 C C . GLU D 1 132 ? -39.590 33.626 55.827 1.00 31.99 132 GLU D C 1
ATOM 6045 O O . GLU D 1 132 ? -38.573 34.159 56.297 1.00 31.16 132 GLU D O 1
ATOM 6051 N N . ILE D 1 133 ? -40.469 34.303 55.072 1.00 25.63 133 ILE D N 1
ATOM 6052 C CA . ILE D 1 133 ? -40.219 35.705 54.730 1.00 27.43 133 ILE D CA 1
ATOM 6053 C C . ILE D 1 133 ? -40.084 36.558 55.992 1.00 29.86 133 ILE D C 1
ATOM 6054 O O . ILE D 1 133 ? -39.366 37.564 55.996 1.00 32.86 133 ILE D O 1
ATOM 6059 N N . ASN D 1 134 ? -40.736 36.161 57.085 1.00 34.16 134 ASN D N 1
ATOM 6060 C CA . ASN D 1 134 ? -40.626 36.913 58.335 1.00 37.15 134 ASN D CA 1
ATOM 6061 C C . ASN D 1 134 ? -39.225 36.895 58.927 1.00 42.58 134 ASN D C 1
ATOM 6062 O O . ASN D 1 134 ? -38.946 37.695 59.825 1.00 47.20 134 ASN D O 1
ATOM 6067 N N . LEU D 1 135 ? -38.342 36.025 58.442 1.00 35.29 135 LEU D N 1
ATOM 6068 C CA . LEU D 1 135 ? -36.981 35.898 58.941 1.00 37.69 135 LEU D CA 1
ATOM 6069 C C . LEU D 1 135 ? -35.951 36.507 57.998 1.00 40.82 135 LEU D C 1
ATOM 6070 O O . LEU D 1 135 ? -34.748 36.404 58.259 1.00 42.59 135 LEU D O 1
ATOM 6075 N N . GLY D 1 136 ? -36.387 37.126 56.905 1.00 29.86 136 GLY D N 1
ATOM 6076 C CA . GLY D 1 136 ? -35.458 37.615 55.915 1.00 31.19 136 GLY D CA 1
ATOM 6077 C C . GLY D 1 136 ? -34.924 36.558 54.981 1.00 34.28 136 GLY D C 1
ATOM 6078 O O . GLY D 1 136 ? -33.984 36.835 54.229 1.00 31.07 136 GLY D O 1
ATOM 6079 N N . VAL D 1 137 ? -35.480 35.348 55.014 1.00 31.59 137 VAL D N 1
ATOM 6080 C CA . VAL D 1 137 ? -35.089 34.315 54.066 1.00 29.29 137 VAL D CA 1
ATOM 6081 C C . VAL D 1 137 ? -36.334 33.885 53.307 1.00 28.51 137 VAL D C 1
ATOM 6082 O O . VAL D 1 137 ? -37.370 34.562 53.352 1.00 28.99 137 VAL D O 1
ATOM 6086 N N . ILE D 1 138 ? -36.231 32.775 52.582 1.00 33.41 138 ILE D N 1
ATOM 6087 C CA . ILE D 1 138 ? -37.332 32.248 51.794 1.00 29.95 138 ILE D CA 1
ATOM 6088 C C . ILE D 1 138 ? -37.414 30.754 52.059 1.00 28.14 138 ILE D C 1
ATOM 6089 O O . ILE D 1 138 ? -36.545 30.169 52.703 1.00 27.04 138 ILE D O 1
ATOM 6094 N N . ALA D 1 139 ? -38.498 30.147 51.578 1.00 23.38 139 ALA D N 1
ATOM 6095 C CA . ALA D 1 139 ? -38.578 28.699 51.492 1.00 20.65 139 ALA D CA 1
ATOM 6096 C C . ALA D 1 139 ? -37.313 28.140 50.859 1.00 23.98 139 ALA D C 1
ATOM 6097 O O . ALA D 1 139 ? -36.875 28.611 49.808 1.00 27.03 139 ALA D O 1
ATOM 6099 N N . GLY D 1 140 ? -36.721 27.138 51.505 1.00 24.26 140 GLY D N 1
ATOM 6100 C CA . GLY D 1 140 ? -35.525 26.511 50.976 1.00 23.69 140 GLY D CA 1
ATOM 6101 C C . GLY D 1 140 ? -35.676 25.017 50.803 1.00 25.15 140 GLY D C 1
ATOM 6102 O O . GLY D 1 140 ? -34.697 24.311 50.541 1.00 26.01 140 GLY D O 1
ATOM 6103 N N . MET D 1 141 ? -36.897 24.514 50.966 1.00 20.73 141 MET D N 1
ATOM 6104 C CA . MET D 1 141 ? -37.142 23.089 50.769 1.00 23.82 141 MET D CA 1
ATOM 6105 C C . MET D 1 141 ? -38.402 22.866 49.940 1.00 22.44 141 MET D C 1
ATOM 6106 O O . MET D 1 141 ? -39.155 21.909 50.163 1.00 23.27 141 MET D O 1
ATOM 6111 N N . GLY D 1 142 ? -38.641 23.733 48.951 1.00 22.31 142 GLY D N 1
ATOM 6112 C CA . GLY D 1 142 ? -39.706 23.504 47.991 1.00 17.93 142 GLY D CA 1
ATOM 6113 C C . GLY D 1 142 ? -40.947 24.345 48.168 1.00 20.03 142 GLY D C 1
ATOM 6114 O O . GLY D 1 142 ? -41.876 24.220 47.359 1.00 19.63 142 GLY D O 1
ATOM 6115 N N . GLY D 1 143 ? -40.992 25.214 49.186 1.00 20.03 143 GLY D N 1
ATOM 6116 C CA . GLY D 1 143 ? -42.200 25.991 49.428 1.00 16.77 143 GLY D CA 1
ATOM 6117 C C . GLY D 1 143 ? -42.545 26.953 48.304 1.00 20.97 143 GLY D C 1
ATOM 6118 O O . GLY D 1 143 ? -43.719 27.280 48.108 1.00 22.11 143 GLY D O 1
ATOM 6119 N N . SER D 1 144 ? -41.537 27.439 47.567 1.00 17.59 144 SER D N 1
ATOM 6120 C CA . SER D 1 144 ? -41.803 28.309 46.426 1.00 18.99 144 SER D CA 1
ATOM 6121 C C . SER D 1 144 ? -42.166 27.528 45.169 1.00 18.71 144 SER D C 1
ATOM 6122 O O . SER D 1 144 ? -42.683 28.130 44.216 1.00 19.64 144 SER D O 1
ATOM 6125 N N . GLN D 1 145 ? -41.906 26.214 45.149 1.00 16.41 145 GLN D N 1
ATOM 6126 C CA . GLN D 1 145 ? -42.045 25.365 43.964 1.00 17.64 145 GLN D CA 1
ATOM 6127 C C . GLN D 1 145 ? -43.272 24.465 44.039 1.00 19.14 145 GLN D C 1
ATOM 6128 O O . GLN D 1 145 ? -44.127 24.482 43.148 1.00 18.06 145 GLN D O 1
ATOM 6134 N N . ARG D 1 146 ? -43.384 23.667 45.103 1.00 17.21 146 ARG D N 1
ATOM 6135 C CA . ARG D 1 146 ? -44.477 22.704 45.184 1.00 19.15 146 ARG D CA 1
ATOM 6136 C C . ARG D 1 146 ? -45.796 23.397 45.470 1.00 19.08 146 ARG D C 1
ATOM 6137 O O . ARG D 1 146 ? -46.816 23.065 44.861 1.00 18.85 146 ARG D O 1
ATOM 6145 N N . LEU D 1 147 ? -45.798 24.373 46.381 1.00 18.94 147 LEU D N 1
ATOM 6146 C CA . LEU D 1 147 ? -47.026 25.101 46.671 1.00 20.26 147 LEU D CA 1
ATOM 6147 C C . LEU D 1 147 ? -47.608 25.703 45.399 1.00 20.15 147 LEU D C 1
ATOM 6148 O O . LEU D 1 147 ? -48.797 25.532 45.099 1.00 20.54 147 LEU D O 1
ATOM 6153 N N . THR D 1 148 ? -46.764 26.385 44.618 1.00 18.88 148 THR D N 1
ATOM 6154 C CA . THR D 1 148 ? -47.214 27.040 43.392 1.00 16.99 148 THR D CA 1
ATOM 6155 C C . THR D 1 148 ? -47.771 26.041 42.390 1.00 17.15 148 THR D C 1
ATOM 6156 O O . THR D 1 148 ? -48.847 26.244 41.815 1.00 16.73 148 THR D O 1
ATOM 6160 N N A ARG D 1 149 ? -47.036 24.956 42.156 0.44 16.00 149 ARG D N 1
ATOM 6161 N N B ARG D 1 149 ? -47.027 24.965 42.137 0.56 16.55 149 ARG D N 1
ATOM 6162 C CA A ARG D 1 149 ? -47.454 23.985 41.157 0.44 17.85 149 ARG D CA 1
ATOM 6163 C CA B ARG D 1 149 ? -47.472 23.979 41.161 0.56 17.89 149 ARG D CA 1
ATOM 6164 C C A ARG D 1 149 ? -48.686 23.213 41.603 0.44 18.36 149 ARG D C 1
ATOM 6165 C C B ARG D 1 149 ? -48.758 23.307 41.609 0.56 18.31 149 ARG D C 1
ATOM 6166 O O A ARG D 1 149 ? -49.444 22.732 40.754 0.44 18.32 149 ARG D O 1
ATOM 6167 O O B ARG D 1 149 ? -49.619 22.991 40.784 0.56 18.06 149 ARG D O 1
ATOM 6182 N N . PHE D 1 150 ? -48.912 23.084 42.916 1.00 18.28 150 PHE D N 1
ATOM 6183 C CA . PHE D 1 150 ? -50.057 22.303 43.386 1.00 21.90 150 PHE D CA 1
ATOM 6184 C C . PHE D 1 150 ? -51.335 23.125 43.527 1.00 20.65 150 PHE D C 1
ATOM 6185 O O . PHE D 1 150 ? -52.426 22.587 43.313 1.00 21.36 150 PHE D O 1
ATOM 6193 N N . ILE D 1 151 ? -51.250 24.404 43.906 1.00 17.99 151 ILE D N 1
ATOM 6194 C CA . ILE D 1 151 ? -52.447 25.174 44.2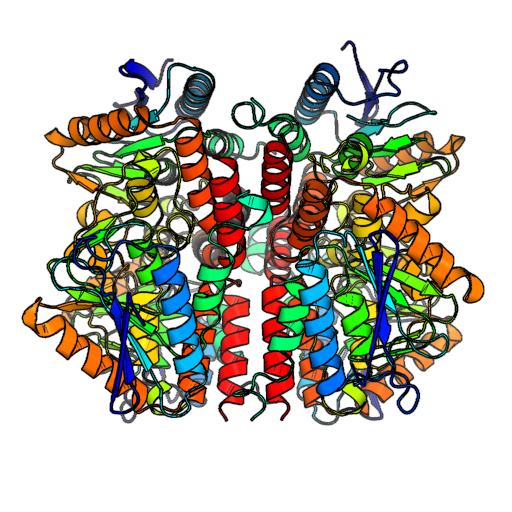28 1.00 19.19 151 ILE D CA 1
ATOM 6195 C C . ILE D 1 151 ? -52.586 26.454 43.420 1.00 23.02 151 ILE D C 1
ATOM 6196 O O . ILE D 1 151 ? -53.566 27.179 43.606 1.00 22.06 151 ILE D O 1
ATOM 6201 N N . GLY D 1 152 ? -51.640 26.776 42.548 1.00 18.97 152 GLY D N 1
ATOM 6202 C CA . GLY D 1 152 ? -51.791 27.945 41.703 1.00 18.94 152 GLY D CA 1
ATOM 6203 C C . GLY D 1 152 ? -50.963 29.127 42.189 1.00 19.13 152 GLY D C 1
ATOM 6204 O O . GLY D 1 152 ? -50.510 29.188 43.339 1.00 18.19 152 GLY D O 1
ATOM 6205 N N . LYS D 1 153 ? -50.773 30.097 41.288 1.00 16.55 153 LYS D N 1
ATOM 6206 C CA . LYS D 1 153 ? -49.836 31.182 41.571 1.00 15.34 153 LYS D CA 1
ATOM 6207 C C . LYS D 1 153 ? -50.355 32.127 42.658 1.00 15.74 153 LYS D C 1
ATOM 6208 O O . LYS D 1 153 ? -49.600 32.499 43.555 1.00 17.59 153 LYS D O 1
ATOM 6214 N N . SER D 1 154 ? -51.626 32.558 42.585 1.00 16.87 154 SER D N 1
ATOM 6215 C CA . SER D 1 154 ? -52.107 33.569 43.539 1.00 16.78 154 SER D CA 1
ATOM 6216 C C . SER D 1 154 ? -51.932 33.113 44.981 1.00 17.03 154 SER D C 1
ATOM 6217 O O . SER D 1 154 ? -51.353 33.831 45.807 1.00 19.29 154 SER D O 1
ATOM 6220 N N . LYS D 1 155 ? -52.438 31.927 45.312 1.00 17.75 155 LYS D N 1
ATOM 6221 C CA . LYS D 1 155 ? -52.383 31.509 46.709 1.00 17.85 155 LYS D CA 1
ATOM 6222 C C . LYS D 1 155 ? -50.944 31.249 47.157 1.00 20.30 155 LYS D C 1
ATOM 6223 O O . LYS D 1 155 ? -50.574 31.592 48.284 1.00 20.02 155 LYS D O 1
ATOM 6229 N N . SER D 1 156 ? -50.101 30.687 46.284 1.00 19.70 156 SER D N 1
ATOM 6230 C CA . SER D 1 156 ? -48.706 30.463 46.660 1.00 18.13 156 SER D CA 1
ATOM 6231 C C . SER D 1 156 ? -47.941 31.775 46.819 1.00 18.21 156 SER D C 1
ATOM 6232 O O . SER D 1 156 ? -47.178 31.943 47.775 1.00 19.87 156 SER D O 1
ATOM 6235 N N . MET D 1 157 ? -48.072 32.692 45.853 1.00 17.52 157 MET D N 1
ATOM 6236 C CA . MET D 1 157 ? -47.428 33.991 45.995 1.00 20.80 157 MET D CA 1
ATOM 6237 C C . MET D 1 157 ? -47.874 34.677 47.277 1.00 20.95 157 MET D C 1
ATOM 6238 O O . MET D 1 157 ? -47.057 35.257 48.006 1.00 19.92 157 MET D O 1
ATOM 6243 N N . ASP D 1 158 ? -49.173 34.634 47.548 1.00 18.65 158 ASP D N 1
ATOM 6244 C CA . ASP D 1 158 ? -49.708 35.271 48.745 1.00 22.29 158 ASP D CA 1
ATOM 6245 C C . ASP D 1 158 ? -49.089 34.658 49.993 1.00 21.63 158 ASP D C 1
ATOM 6246 O O . ASP D 1 158 ? -48.526 35.369 50.833 1.00 22.48 158 ASP D O 1
ATOM 6251 N N . MET D 1 159 ? -49.163 33.330 50.113 1.00 20.51 159 MET D N 1
ATOM 6252 C CA . MET D 1 159 ? -48.608 32.663 51.286 1.00 19.39 159 MET D CA 1
ATOM 6253 C C . MET D 1 159 ? -47.117 32.937 51.439 1.00 23.24 159 MET D C 1
ATOM 6254 O O . MET D 1 159 ? -46.640 33.188 52.553 1.00 20.84 159 MET D O 1
ATOM 6259 N N . ASN D 1 160 ? -46.359 32.909 50.336 1.00 20.89 160 ASN D N 1
ATOM 6260 C CA . ASN D 1 160 ? -44.910 33.061 50.463 1.00 20.31 160 ASN D CA 1
ATOM 6261 C C . ASN D 1 160 ? -44.507 34.512 50.731 1.00 20.67 160 ASN D C 1
ATOM 6262 O O . ASN D 1 160 ? -43.491 34.754 51.398 1.00 20.96 160 ASN D O 1
ATOM 6267 N N . LEU D 1 161 ? -45.268 35.484 50.214 1.00 20.31 161 LEU D N 1
ATOM 6268 C CA . LEU D 1 161 ? -44.919 36.890 50.407 1.00 22.47 161 LEU D CA 1
ATOM 6269 C C . LEU D 1 161 ? -45.426 37.434 51.739 1.00 24.93 161 LEU D C 1
ATOM 6270 O O . LEU D 1 161 ? -44.758 38.271 52.356 1.00 22.97 161 LEU D O 1
ATOM 6275 N N . THR D 1 162 ? -46.615 37.006 52.177 1.00 25.60 162 THR D N 1
ATOM 6276 C CA . THR D 1 162 ? -47.224 37.542 53.393 1.00 27.46 162 THR D CA 1
ATOM 6277 C C . THR D 1 162 ? -47.071 36.632 54.604 1.00 30.44 162 THR D C 1
ATOM 6278 O O . THR D 1 162 ? -47.268 37.102 55.734 1.00 25.57 162 THR D O 1
ATOM 6282 N N . GLY D 1 163 ? -46.738 35.354 54.405 1.00 24.38 163 GLY D N 1
ATOM 6283 C CA . GLY D 1 163 ? -46.723 34.398 55.498 1.00 22.97 163 GLY D CA 1
ATOM 6284 C C . GLY D 1 163 ? -48.079 34.038 56.074 1.00 29.16 163 GLY D C 1
ATOM 6285 O O . GLY D 1 163 ? -48.135 33.428 57.145 1.00 30.83 163 GLY D O 1
ATOM 6286 N N . ARG D 1 164 ? -49.176 34.374 55.399 1.00 24.61 164 ARG D N 1
ATOM 6287 C CA . ARG D 1 164 ? -50.499 34.069 55.928 1.00 26.69 164 ARG D CA 1
ATOM 6288 C C . ARG D 1 164 ? -50.721 32.561 56.044 1.00 31.67 164 ARG D C 1
ATOM 6289 O O . ARG D 1 164 ? -50.156 31.756 55.291 1.00 26.91 164 ARG D O 1
ATOM 6297 N N . PHE D 1 165 ? -51.557 32.175 57.007 1.00 27.13 165 PHE D N 1
ATOM 6298 C CA . PHE D 1 165 ? -51.897 30.766 57.129 1.00 29.27 165 PHE D CA 1
ATOM 6299 C C . PHE D 1 165 ? -53.003 30.390 56.143 1.00 25.14 165 PHE D C 1
ATOM 6300 O O . PHE D 1 165 ? -53.739 31.237 55.630 1.00 26.51 165 PHE D O 1
ATOM 6308 N N . MET D 1 166 ? -53.099 29.089 55.882 1.00 24.28 166 MET D N 1
ATOM 6309 C CA . MET D 1 166 ? -54.161 28.479 55.092 1.00 23.86 166 MET D CA 1
ATOM 6310 C C . MET D 1 166 ? -54.803 27.395 55.952 1.00 24.70 166 MET D C 1
ATOM 6311 O O . MET D 1 166 ? -54.111 26.471 56.392 1.00 25.72 166 MET D O 1
ATOM 6316 N N . ASP D 1 167 ? -56.117 27.489 56.169 1.00 26.29 167 ASP D N 1
ATOM 6317 C CA . ASP D 1 167 ? -56.764 26.512 57.040 1.00 30.89 167 ASP D CA 1
ATOM 6318 C C . ASP D 1 167 ? -57.119 25.239 56.267 1.00 32.56 167 ASP D C 1
ATOM 6319 O O . ASP D 1 167 ? -56.987 25.161 55.040 1.00 29.51 167 ASP D O 1
ATOM 6324 N N . ALA D 1 168 ? -57.570 24.223 57.017 1.00 28.46 168 ALA D N 1
ATOM 6325 C CA . ALA D 1 168 ? -57.792 22.902 56.438 1.00 27.62 168 ALA D CA 1
ATOM 6326 C C . ALA D 1 168 ? -58.789 22.958 55.290 1.00 27.90 168 ALA D C 1
ATOM 6327 O O . ALA D 1 168 ? -58.596 22.306 54.258 1.00 28.93 168 ALA D O 1
ATOM 6329 N N . GLU D 1 169 ? -59.868 23.728 55.449 1.00 27.26 169 GLU D N 1
ATOM 6330 C CA . GLU D 1 169 ? -60.865 23.801 54.391 1.00 27.87 169 GLU D CA 1
ATOM 6331 C C . GLU D 1 169 ? -60.274 24.429 53.136 1.00 25.34 169 GLU D C 1
ATOM 6332 O O . GLU D 1 169 ? -60.489 23.933 52.023 1.00 27.71 169 GLU D O 1
ATOM 6338 N N . GLU D 1 170 ? -59.512 25.515 53.292 1.00 26.38 170 GLU D N 1
ATOM 6339 C CA . GLU D 1 170 ? -58.891 26.123 52.122 1.00 27.25 170 GLU D CA 1
ATOM 6340 C C . GLU D 1 170 ? -57.851 25.196 51.512 1.00 27.17 170 GLU D C 1
ATOM 6341 O O . GLU D 1 170 ? -57.698 25.166 50.287 1.00 26.73 170 GLU D O 1
ATOM 6347 N N . ALA D 1 171 ? -57.135 24.434 52.347 1.00 24.45 171 ALA D N 1
ATOM 6348 C CA . ALA D 1 171 ? -56.144 23.495 51.832 1.00 26.06 171 ALA D CA 1
ATOM 6349 C C . ALA D 1 171 ? -56.785 22.451 50.919 1.00 26.86 171 ALA D C 1
ATOM 6350 O O . ALA D 1 171 ? -56.247 22.133 49.853 1.00 24.10 171 ALA D O 1
ATOM 6352 N N . GLU D 1 172 ? -57.940 21.909 51.314 1.00 24.09 172 GLU D N 1
ATOM 6353 C CA . GLU D 1 172 ? -58.589 20.909 50.473 1.00 25.42 172 GLU D CA 1
ATOM 6354 C C . GLU D 1 172 ? -59.179 21.547 49.219 1.00 25.04 172 GLU D C 1
ATOM 6355 O O . GLU D 1 172 ? -59.103 20.978 48.120 1.00 23.83 172 GLU D O 1
ATOM 6361 N N . ARG D 1 173 ? -59.789 22.720 49.379 1.00 24.67 173 ARG D N 1
ATOM 6362 C CA . ARG D 1 173 ? -60.418 23.430 48.271 1.00 26.17 173 ARG D CA 1
ATOM 6363 C C . ARG D 1 173 ? -59.398 23.819 47.203 1.00 26.51 173 ARG D C 1
ATOM 6364 O O . ARG D 1 173 ? -59.724 23.846 46.009 1.00 27.59 173 ARG D O 1
ATOM 6372 N N . SER D 1 174 ? -58.158 24.107 47.607 1.00 24.81 174 SER D N 1
ATOM 6373 C CA . SER D 1 174 ? -57.130 24.570 46.682 1.00 23.99 174 SER D CA 1
ATOM 6374 C C . SER D 1 174 ? -56.269 23.440 46.124 1.00 29.65 174 SER D C 1
ATOM 6375 O O . SER D 1 174 ? -55.467 23.684 45.214 1.00 25.66 174 SER D O 1
ATOM 6378 N N . GLY D 1 175 ? -56.400 22.225 46.655 1.00 26.55 175 GLY D N 1
ATOM 6379 C CA . GLY D 1 175 ? -55.658 21.075 46.171 1.00 21.73 175 GLY D CA 1
ATOM 6380 C C . GLY D 1 175 ? -54.378 20.776 46.916 1.00 19.80 175 GLY D C 1
ATOM 6381 O O . GLY D 1 175 ? -53.626 19.887 46.492 1.00 21.74 175 GLY D O 1
ATOM 6382 N N . LEU D 1 176 ? -54.098 21.494 48.007 1.00 20.34 176 LEU D N 1
ATOM 6383 C CA . LEU D 1 176 ? -52.896 21.211 48.785 1.00 26.55 176 LEU D CA 1
ATOM 6384 C C . LEU D 1 176 ? -53.000 19.862 49.493 1.00 25.23 176 LEU D C 1
ATOM 6385 O O . LEU D 1 176 ? -51.999 19.142 49.623 1.00 20.85 176 LEU D O 1
ATOM 6390 N N . VAL D 1 177 ? -54.203 19.493 49.949 1.00 23.15 177 VAL D N 1
ATOM 6391 C CA . VAL D 1 177 ? -54.419 18.204 50.601 1.00 22.66 177 VAL D CA 1
ATOM 6392 C C . VAL D 1 177 ? -55.504 17.439 49.851 1.00 22.45 177 VAL D C 1
ATOM 6393 O O . VAL D 1 177 ? -56.345 18.015 49.152 1.00 23.93 177 VAL D O 1
ATOM 6397 N N . SER D 1 178 ? -55.481 16.117 50.014 1.00 20.39 178 SER D N 1
ATOM 6398 C CA . SER D 1 178 ? -56.473 15.269 49.358 1.00 20.93 178 SER D CA 1
ATOM 6399 C C . SER D 1 178 ? -57.755 15.163 50.173 1.00 25.00 178 SER D C 1
ATOM 6400 O O . SER D 1 178 ? -58.851 15.249 49.611 1.00 25.97 178 SER D O 1
ATOM 6403 N N . ARG D 1 179 ? -57.640 14.973 51.492 1.00 26.76 179 ARG D N 1
ATOM 6404 C CA . ARG D 1 179 ? -58.797 14.706 52.347 1.00 30.70 179 ARG D CA 1
ATOM 6405 C C . ARG D 1 179 ? -58.680 15.476 53.654 1.00 27.24 179 ARG D C 1
ATOM 6406 O O . ARG D 1 179 ? -57.580 15.636 54.194 1.00 25.81 179 ARG D O 1
ATOM 6414 N N . VAL D 1 180 ? -59.821 15.946 54.163 1.00 26.87 180 VAL D N 1
ATOM 6415 C CA . VAL D 1 180 ? -59.922 16.549 55.490 1.00 28.88 180 VAL D CA 1
ATOM 6416 C C . VAL D 1 180 ? -60.915 15.721 56.305 1.00 34.77 180 VAL D C 1
ATOM 6417 O O . VAL D 1 180 ? -62.005 15.401 55.815 1.00 31.95 180 VAL D O 1
ATOM 6421 N N . VAL D 1 181 ? -60.542 15.377 57.533 1.00 34.09 181 VAL D N 1
ATOM 6422 C CA . VAL D 1 181 ? -61.417 14.599 58.416 1.00 35.24 181 VAL D CA 1
ATOM 6423 C C . VAL D 1 181 ? -61.366 15.200 59.814 1.00 34.21 181 VAL D C 1
ATOM 6424 O O . VAL D 1 181 ? -60.435 15.949 60.160 1.00 27.93 181 VAL D O 1
ATOM 6428 N N . PRO D 1 182 ? -62.361 14.895 60.657 1.00 39.57 182 PRO D N 1
ATOM 6429 C CA . PRO D 1 182 ? -62.294 15.350 62.052 1.00 36.84 182 PRO D CA 1
ATOM 6430 C C . PRO D 1 182 ? -61.043 14.822 62.739 1.00 32.93 182 PRO D C 1
ATOM 6431 O O . PRO D 1 182 ? -60.526 13.758 62.398 1.00 33.78 182 PRO D O 1
ATOM 6435 N N . ALA D 1 183 ? -60.561 15.595 63.715 1.00 30.72 183 ALA D N 1
ATOM 6436 C CA . ALA D 1 183 ? -59.326 15.263 64.421 1.00 41.14 183 ALA D CA 1
ATOM 6437 C C . ALA D 1 183 ? -59.336 13.834 64.952 1.00 41.73 183 ALA D C 1
ATOM 6438 O O . ALA D 1 183 ? -58.327 13.123 64.864 1.00 42.63 183 ALA D O 1
ATOM 6440 N N . LYS D 1 184 ? -60.468 13.393 65.505 1.00 41.31 184 LYS D N 1
ATOM 6441 C CA . LYS D 1 184 ? -60.541 12.054 66.081 1.00 45.65 184 LYS D CA 1
ATOM 6442 C C . LYS D 1 184 ? -60.459 10.956 65.029 1.00 43.05 184 LYS D C 1
ATOM 6443 O O . LYS D 1 184 ? -60.224 9.796 65.380 1.00 43.14 184 LYS D O 1
ATOM 6449 N N . LYS D 1 185 ? -60.651 11.287 63.754 1.00 38.10 185 LYS D N 1
ATOM 6450 C CA . LYS D 1 185 ? -60.621 10.290 62.697 1.00 35.86 185 LYS D CA 1
ATOM 6451 C C . LYS D 1 185 ? -59.359 10.346 61.844 1.00 32.00 185 LYS D C 1
ATOM 6452 O O . LYS D 1 185 ? -59.213 9.520 60.937 1.00 31.97 185 LYS D O 1
ATOM 6458 N N . LEU D 1 186 ? -58.447 11.287 62.113 1.00 35.18 186 LEU D N 1
ATOM 6459 C CA . LEU D 1 186 ? -57.292 11.484 61.238 1.00 33.29 186 LEU D CA 1
ATOM 6460 C C . LEU D 1 186 ? -56.490 10.202 61.079 1.00 35.83 186 LEU D C 1
ATOM 6461 O O . LEU D 1 186 ? -56.247 9.740 59.955 1.00 28.84 186 LEU D O 1
ATOM 6466 N N . MET D 1 187 ? -56.072 9.606 62.196 1.00 29.97 187 MET D N 1
ATOM 6467 C CA . MET D 1 187 ? -55.216 8.432 62.109 1.00 33.10 187 MET D CA 1
ATOM 6468 C C . MET D 1 187 ? -55.970 7.227 61.556 1.00 31.33 187 MET D C 1
ATOM 6469 O O . MET D 1 187 ? -55.406 6.442 60.788 1.00 30.11 187 MET D O 1
ATOM 6474 N N . GLU D 1 188 ? -57.243 7.061 61.920 1.00 30.20 188 GLU D N 1
ATOM 6475 C CA . GLU D 1 188 ? -58.017 5.964 61.341 1.00 34.21 188 GLU D CA 1
ATOM 6476 C C . GLU D 1 188 ? -58.146 6.114 59.825 1.00 31.24 188 GLU D C 1
ATOM 6477 O O . GLU D 1 188 ? -57.959 5.147 59.077 1.00 29.58 188 GLU D O 1
ATOM 6483 N N . GLU D 1 189 ? -58.458 7.325 59.354 1.00 32.19 189 GLU D N 1
ATOM 6484 C CA . GLU D 1 189 ? -58.573 7.551 57.913 1.00 32.43 189 GLU D CA 1
ATOM 6485 C C . GLU D 1 189 ? -57.259 7.244 57.205 1.00 27.82 189 GLU D C 1
ATOM 6486 O O . GLU D 1 189 ? -57.238 6.573 56.163 1.00 27.29 189 GLU D O 1
ATOM 6492 N N . THR D 1 190 ? -56.146 7.712 57.777 1.00 27.50 190 THR D N 1
ATOM 6493 C CA . THR D 1 190 ? -54.839 7.563 57.141 1.00 27.35 190 THR D CA 1
ATOM 6494 C C . THR D 1 190 ? -54.380 6.110 57.116 1.00 31.64 190 THR D C 1
ATOM 6495 O O . THR D 1 190 ? -53.876 5.621 56.094 1.00 24.90 190 THR D O 1
ATOM 6499 N N . MET D 1 191 ? -54.519 5.402 58.239 1.00 27.91 191 MET D N 1
ATOM 6500 C CA . MET D 1 191 ? -54.052 4.020 58.258 1.00 29.88 191 MET D CA 1
ATOM 6501 C C . MET D 1 191 ? -54.881 3.144 57.337 1.00 26.57 191 MET D C 1
ATOM 6502 O O . MET D 1 191 ? -54.349 2.209 56.733 1.00 32.90 191 MET D O 1
ATOM 6507 N N . THR D 1 192 ? -56.175 3.433 57.201 1.00 28.56 192 THR D N 1
ATOM 6508 C CA . THR D 1 192 ? -56.992 2.678 56.258 1.00 32.05 192 THR D CA 1
ATOM 6509 C C . THR D 1 192 ? -56.538 2.919 54.820 1.00 36.00 192 THR D C 1
ATOM 6510 O O . THR D 1 192 ? -56.449 1.976 54.024 1.00 29.27 192 THR D O 1
ATOM 6514 N N . ALA D 1 193 ? -56.244 4.178 54.467 1.00 32.84 193 ALA D N 1
ATOM 6515 C CA . ALA D 1 193 ? -55.665 4.449 53.153 1.00 29.17 193 ALA D CA 1
ATOM 6516 C C . ALA D 1 193 ? -54.350 3.702 52.974 1.00 23.07 193 ALA D C 1
ATOM 6517 O O . ALA D 1 193 ? -54.108 3.092 51.924 1.00 28.32 193 ALA D O 1
ATOM 6519 N N . ALA D 1 194 ? -53.490 3.728 53.993 1.00 24.69 194 ALA D N 1
ATOM 6520 C CA . ALA D 1 194 ? -52.205 3.049 53.884 1.00 23.53 194 ALA D CA 1
ATOM 6521 C C . ALA D 1 194 ? -52.390 1.540 53.737 1.00 28.04 194 ALA D C 1
ATOM 6522 O O . ALA D 1 194 ? -51.656 0.892 52.982 1.00 24.21 194 ALA D O 1
ATOM 6524 N N . GLN D 1 195 ? -53.378 0.966 54.436 1.00 32.17 195 GLN D N 1
ATOM 6525 C CA . GLN D 1 195 ? -53.647 -0.466 54.282 1.00 31.77 195 GLN D CA 1
ATOM 6526 C C . GLN D 1 195 ? -54.135 -0.793 52.878 1.00 29.14 195 GLN D C 1
ATOM 6527 O O . GLN D 1 195 ? -53.747 -1.818 52.305 1.00 33.53 195 GLN D O 1
ATOM 6533 N N . LYS D 1 196 ? -55.010 0.048 52.317 1.00 30.76 196 LYS D N 1
ATOM 6534 C CA . LYS D 1 196 ? -55.431 -0.133 50.928 1.00 31.67 196 LYS D CA 1
ATOM 6535 C C . LYS D 1 196 ? -54.225 -0.212 49.996 1.00 31.42 196 LYS D C 1
ATOM 6536 O O . LYS D 1 196 ? -54.142 -1.091 49.129 1.00 30.89 196 LYS D O 1
ATOM 6542 N N . ILE D 1 197 ? -53.283 0.718 50.159 1.00 28.48 197 ILE D N 1
ATOM 6543 C CA . ILE D 1 197 ? -52.084 0.719 49.327 1.00 27.86 197 ILE D CA 1
ATOM 6544 C C . ILE D 1 197 ? -51.263 -0.542 49.576 1.00 26.93 197 ILE D C 1
ATOM 6545 O O . ILE D 1 197 ? -50.691 -1.132 48.647 1.00 26.34 197 ILE D O 1
ATOM 6550 N N . ALA D 1 198 ? -51.208 -0.991 50.831 1.00 26.91 198 ALA D N 1
ATOM 6551 C CA . ALA D 1 198 ? -50.429 -2.188 51.144 1.00 30.23 198 ALA D CA 1
ATOM 6552 C C . ALA D 1 198 ? -51.006 -3.450 50.508 1.00 32.72 198 ALA D C 1
ATOM 6553 O O . ALA D 1 198 ? -50.274 -4.435 50.353 1.00 33.23 198 ALA D O 1
ATOM 6555 N N . GLU D 1 199 ? -52.292 -3.445 50.133 1.00 28.19 199 GLU D N 1
ATOM 6556 C CA . GLU D 1 199 ? -52.912 -4.586 49.459 1.00 30.35 199 GLU D CA 1
ATOM 6557 C C . GLU D 1 199 ? -52.510 -4.714 47.998 1.00 35.28 199 GLU D C 1
ATOM 6558 O O . GLU D 1 199 ? -52.760 -5.764 47.396 1.00 31.21 199 GLU D O 1
ATOM 6564 N N . LYS D 1 200 ? -51.916 -3.681 47.408 1.00 31.38 200 LYS D N 1
ATOM 6565 C CA . LYS D 1 200 ? -51.658 -3.656 45.976 1.00 29.61 200 LYS D CA 1
ATOM 6566 C C . LYS D 1 200 ? -50.291 -4.250 45.643 1.00 24.87 200 LYS D C 1
ATOM 6567 O O . LYS D 1 200 ? -49.422 -4.417 46.502 1.00 27.97 200 LYS D O 1
ATOM 6573 N N . SER D 1 201 ? -50.106 -4.558 44.361 1.00 25.46 201 SER D N 1
ATOM 6574 C CA . SER D 1 201 ? -48.794 -4.942 43.849 1.00 27.25 201 SER D CA 1
ATOM 6575 C C . SER D 1 201 ? -47.753 -3.887 44.196 1.00 30.59 201 SER D C 1
ATOM 6576 O O . SER D 1 201 ? -47.956 -2.695 43.935 1.00 27.78 201 SER D O 1
ATOM 6579 N N . MET D 1 202 ? -46.628 -4.333 44.775 1.00 28.92 202 MET D N 1
ATOM 6580 C CA . MET D 1 202 ? -45.582 -3.395 45.172 1.00 28.11 202 MET D CA 1
ATOM 6581 C C . MET D 1 202 ? -44.916 -2.761 43.958 1.00 30.06 202 MET D C 1
ATOM 6582 O O . MET D 1 202 ? -44.585 -1.570 43.984 1.00 28.25 202 MET D O 1
ATOM 6587 N N . ILE D 1 203 ? -44.715 -3.530 42.884 1.00 27.33 203 ILE D N 1
ATOM 6588 C CA . ILE D 1 203 ? -44.093 -2.964 41.688 1.00 31.75 203 ILE D CA 1
ATOM 6589 C C . ILE D 1 203 ? -45.009 -1.926 41.041 1.00 31.65 203 ILE D C 1
ATOM 6590 O O . ILE D 1 203 ? -44.545 -0.873 40.584 1.00 28.69 203 ILE D O 1
ATOM 6595 N N . ALA D 1 204 ? -46.321 -2.181 41.026 1.00 26.89 204 ALA D N 1
ATOM 6596 C CA . ALA D 1 204 ? -47.247 -1.221 40.438 1.00 27.48 204 ALA D CA 1
ATOM 6597 C C . ALA D 1 204 ? -47.395 0.025 41.302 1.00 28.83 204 ALA D C 1
ATOM 6598 O O . ALA D 1 204 ? -47.598 1.123 40.769 1.00 25.43 204 ALA D O 1
ATOM 6600 N N . VAL D 1 205 ? -47.317 -0.120 42.628 1.00 24.93 205 VAL D N 1
ATOM 6601 C CA . VAL D 1 205 ? -47.367 1.048 43.503 1.00 25.70 205 VAL D CA 1
ATOM 6602 C C . VAL D 1 205 ? -46.169 1.955 43.235 1.00 25.67 205 VAL D C 1
ATOM 6603 O O . VAL D 1 205 ? -46.313 3.172 43.083 1.00 24.07 205 VAL D O 1
ATOM 6607 N N . MET D 1 206 ? -44.971 1.373 43.144 1.00 20.11 206 MET D N 1
ATOM 6608 C CA . MET D 1 206 ? -43.796 2.189 42.837 1.00 26.35 206 MET D CA 1
ATOM 6609 C C . MET D 1 206 ? -43.927 2.852 41.469 1.00 27.29 206 MET D C 1
ATOM 6610 O O . MET D 1 206 ? -43.585 4.034 41.305 1.00 22.04 206 MET D O 1
ATOM 6615 N N . ALA D 1 207 ? -44.437 2.112 40.482 1.00 25.70 207 ALA D N 1
ATOM 6616 C CA . ALA D 1 207 ? -44.628 2.680 39.150 1.00 26.11 207 ALA D CA 1
ATOM 6617 C C . ALA D 1 207 ? -45.640 3.823 39.156 1.00 23.80 207 ALA D C 1
ATOM 6618 O O . ALA D 1 207 ? -45.435 4.832 38.465 1.00 26.39 207 ALA D O 1
ATOM 6620 N N . VAL D 1 208 ? -46.749 3.676 39.894 1.00 20.94 208 VAL D N 1
ATOM 6621 C CA . VAL D 1 208 ? -47.756 4.746 39.975 1.00 25.86 208 VAL D CA 1
ATOM 6622 C C . VAL D 1 208 ? -47.121 6.032 40.488 1.00 22.39 208 VAL D C 1
ATOM 6623 O O . VAL D 1 208 ? -47.283 7.115 39.902 1.00 19.69 208 VAL D O 1
ATOM 6627 N N . LYS D 1 209 ? -46.417 5.935 41.618 1.00 20.47 209 LYS D N 1
ATOM 6628 C CA . LYS D 1 209 ? -45.827 7.120 42.234 1.00 22.22 209 LYS D CA 1
ATOM 6629 C C . LYS D 1 209 ? -44.812 7.766 41.305 1.00 21.67 209 LYS D C 1
ATOM 6630 O O . LYS D 1 209 ? -44.773 8.997 41.168 1.00 20.75 209 LYS D O 1
ATOM 6636 N N . GLU D 1 210 ? -43.992 6.947 40.646 1.00 19.08 210 GLU D N 1
ATOM 6637 C CA . GLU D 1 210 ? -43.007 7.479 39.713 1.00 23.05 210 GLU D CA 1
ATOM 6638 C C . GLU D 1 210 ? -43.680 8.149 38.521 1.00 21.47 210 GLU D C 1
ATOM 6639 O O . GLU D 1 210 ? -43.286 9.246 38.104 1.00 21.11 210 GLU D O 1
ATOM 6645 N N . ALA D 1 211 ? -44.698 7.503 37.956 1.00 19.53 211 ALA D N 1
ATOM 6646 C CA . ALA D 1 211 ? -45.388 8.094 36.806 1.00 19.65 211 ALA D CA 1
ATOM 6647 C C . ALA D 1 211 ? -46.072 9.404 37.186 1.00 22.84 211 ALA D C 1
ATOM 6648 O O . ALA D 1 211 ? -45.986 10.400 36.452 1.00 18.29 211 ALA D O 1
ATOM 6650 N N . VAL D 1 212 ? -46.778 9.422 38.323 1.00 18.59 212 VAL D N 1
ATOM 6651 C CA . VAL D 1 212 ? -47.430 10.661 38.756 1.00 18.54 212 VAL D CA 1
ATOM 6652 C C . VAL D 1 212 ? -46.400 11.782 38.886 1.00 19.72 212 VAL D C 1
ATOM 6653 O O . VAL D 1 212 ? -46.623 12.909 38.432 1.00 17.65 212 VAL D O 1
ATOM 6657 N N . ASN D 1 213 ? -45.248 11.486 39.479 1.00 18.46 213 ASN D N 1
ATOM 6658 C CA . ASN D 1 213 ? -44.257 12.537 39.715 1.00 19.86 213 ASN D CA 1
ATOM 6659 C C . ASN D 1 213 ? -43.599 13.054 38.432 1.00 17.85 213 ASN D C 1
ATOM 6660 O O . ASN D 1 213 ? -43.032 14.155 38.457 1.00 18.74 213 ASN D O 1
ATOM 6665 N N . ARG D 1 214 ? -43.648 12.299 37.324 1.00 16.43 214 ARG D N 1
ATOM 6666 C CA . ARG D 1 214 ? -43.219 12.837 36.031 1.00 19.56 214 ARG D CA 1
ATOM 6667 C C . ARG D 1 214 ? -44.005 14.092 35.637 1.00 18.93 214 ARG D C 1
ATOM 6668 O O . ARG D 1 214 ? -43.520 14.883 34.820 1.00 16.30 214 ARG D O 1
ATOM 6676 N N . SER D 1 215 ? -45.213 14.263 36.181 1.00 17.84 215 SER D N 1
ATOM 6677 C CA . SER D 1 215 ? -46.099 15.357 35.784 1.00 15.98 215 SER D CA 1
ATOM 6678 C C . SER D 1 215 ? -45.462 16.724 35.973 1.00 18.35 215 SER D C 1
ATOM 6679 O O . SER D 1 215 ? -45.878 17.686 35.315 1.00 17.52 215 SER D O 1
ATOM 6682 N N . TYR D 1 216 ? -44.487 16.846 36.880 1.00 17.14 216 TYR D N 1
ATOM 6683 C CA . TYR D 1 216 ? -43.856 18.125 37.193 1.00 18.89 216 TYR D CA 1
ATOM 6684 C C . TYR D 1 216 ? -42.480 18.283 36.554 1.00 18.71 216 TYR D C 1
ATOM 6685 O O . TYR D 1 216 ? -41.818 19.301 36.778 1.00 15.72 216 TYR D O 1
ATOM 6694 N N . GLU D 1 217 ? -42.034 17.304 35.761 1.00 16.47 217 GLU D N 1
ATOM 6695 C CA . GLU D 1 217 ? -40.699 17.307 35.185 1.00 16.13 217 GLU D CA 1
ATOM 6696 C C . GLU D 1 217 ? -40.662 17.273 33.652 1.00 16.37 217 GLU D C 1
ATOM 6697 O O . GLU D 1 217 ? -39.641 17.664 33.077 1.00 16.07 217 GLU D O 1
ATOM 6703 N N . VAL D 1 218 ? -41.709 16.800 32.974 1.00 15.09 218 VAL D N 1
ATOM 6704 C CA . VAL D 1 218 ? -41.630 16.668 31.515 1.00 15.57 218 VAL D CA 1
ATOM 6705 C C . VAL D 1 218 ? -42.868 17.285 30.867 1.00 15.89 218 VAL D C 1
ATOM 6706 O O . VAL D 1 218 ? -43.933 17.408 31.494 1.00 17.62 218 VAL D O 1
ATOM 6710 N N . PRO D 1 219 ? -42.759 17.661 29.589 1.00 16.01 219 PRO D N 1
ATOM 6711 C CA . PRO D 1 219 ? -43.956 18.014 28.813 1.00 17.70 219 PRO D CA 1
ATOM 6712 C C . PRO D 1 219 ? -44.989 16.893 28.880 1.00 16.38 219 PRO D C 1
ATOM 6713 O O . PRO D 1 219 ? -44.642 15.718 28.919 1.00 15.72 219 PRO D O 1
ATOM 6717 N N . LEU D 1 220 ? -46.271 17.270 28.837 1.00 17.07 220 LEU D N 1
ATOM 6718 C CA . LEU D 1 220 ? -47.335 16.269 28.931 1.00 15.83 220 LEU D CA 1
ATOM 6719 C C . LEU D 1 220 ? -47.176 15.170 27.878 1.00 17.25 220 LEU D C 1
ATOM 6720 O O . LEU D 1 220 ? -47.303 13.984 28.193 1.00 16.13 220 LEU D O 1
ATOM 6725 N N . ARG D 1 221 ? -46.881 15.537 26.621 1.00 15.40 221 ARG D N 1
ATOM 6726 C CA . ARG D 1 221 ? -46.753 14.512 25.575 1.00 17.71 221 ARG D CA 1
ATOM 6727 C C . ARG D 1 221 ? -45.688 13.476 25.935 1.00 17.68 221 ARG D C 1
ATOM 6728 O O . ARG D 1 221 ? -45.861 12.267 25.691 1.00 19.08 221 ARG D O 1
ATOM 6736 N N . GLU D 1 222 ? -44.585 13.930 26.528 1.00 15.02 222 GLU D N 1
ATOM 6737 C CA . GLU D 1 222 ? -43.527 13.011 26.947 1.00 16.20 222 GLU D CA 1
ATOM 6738 C C . GLU D 1 222 ? -43.943 12.204 28.176 1.00 19.60 222 GLU D C 1
ATOM 6739 O O . GLU D 1 222 ? -43.593 11.019 28.300 1.00 19.15 222 GLU D O 1
ATOM 6745 N N . GLY D 1 223 ? -44.687 12.822 29.098 1.00 17.30 223 GLY D N 1
ATOM 6746 C CA . GLY D 1 223 ? -45.155 12.077 30.259 1.00 16.59 223 GLY D CA 1
ATOM 6747 C C . GLY D 1 223 ? -46.125 10.979 29.877 1.00 18.52 223 GLY D C 1
ATOM 6748 O O . GLY D 1 223 ? -46.135 9.911 30.495 1.00 17.81 223 GLY D O 1
ATOM 6749 N N . LEU D 1 224 ? -46.929 11.213 28.839 1.00 17.28 224 LEU D N 1
ATOM 6750 C CA . LEU D 1 224 ? -47.817 10.165 28.337 1.00 19.45 224 LEU D CA 1
ATOM 6751 C C . LEU D 1 224 ? -47.024 8.995 27.765 1.00 19.65 224 LEU D C 1
ATOM 6752 O O . LEU D 1 224 ? -47.398 7.828 27.955 1.00 18.43 224 LEU D O 1
ATOM 6757 N N . LEU D 1 225 ? -45.943 9.289 27.039 1.00 16.99 225 LEU D N 1
ATOM 6758 C CA . LEU D 1 225 ? -45.079 8.241 26.497 1.00 19.67 225 LEU D CA 1
ATOM 6759 C C . LEU D 1 225 ? -44.452 7.413 27.613 1.00 22.30 225 LEU D C 1
ATOM 6760 O O . LEU D 1 225 ? -44.460 6.173 27.566 1.00 19.37 225 LEU D O 1
ATOM 6765 N N . PHE D 1 226 ? -43.883 8.087 28.615 1.00 18.41 226 PHE D N 1
ATOM 6766 C CA . PHE D 1 226 ? -43.301 7.399 29.766 1.00 19.80 226 PHE D CA 1
ATOM 6767 C C . PHE D 1 226 ? -44.343 6.526 30.458 1.00 19.79 226 PHE D C 1
ATOM 6768 O O . PHE D 1 226 ? -44.089 5.357 30.778 1.00 19.57 226 PHE D O 1
ATOM 6776 N N . GLU D 1 227 ? -45.528 7.086 30.699 1.00 16.22 227 GLU D N 1
ATOM 6777 C CA . GLU D 1 227 ? -46.583 6.333 31.368 1.00 20.20 227 GLU D CA 1
ATOM 6778 C C . GLU D 1 227 ? -46.950 5.078 30.584 1.00 24.52 227 GLU D C 1
ATOM 6779 O O . GLU D 1 227 ? -47.115 3.989 31.160 1.00 23.09 227 GLU D O 1
ATOM 6785 N N . ARG D 1 228 ? -47.107 5.213 29.263 1.00 22.52 228 ARG D N 1
ATOM 6786 C CA . ARG D 1 228 ? -47.509 4.057 28.465 1.00 24.71 228 ARG D CA 1
ATOM 6787 C C . ARG D 1 228 ? -46.438 2.967 28.484 1.00 25.99 228 ARG D C 1
ATOM 6788 O O . ARG D 1 228 ? -46.759 1.773 28.572 1.00 27.05 228 ARG D O 1
ATOM 6796 N N . ARG D 1 229 ? -45.159 3.353 28.416 1.00 21.57 229 ARG D N 1
ATOM 6797 C CA . ARG D 1 229 ? -44.083 2.361 28.427 1.00 25.24 229 ARG D CA 1
ATOM 6798 C C . ARG D 1 229 ? -43.984 1.650 29.773 1.00 27.48 229 ARG D C 1
ATOM 6799 O O . ARG D 1 229 ? -43.690 0.447 29.831 1.00 26.54 229 ARG D O 1
ATOM 6807 N N . VAL D 1 230 ? -44.219 2.373 30.866 1.00 22.21 230 VAL D N 1
ATOM 6808 C CA . VAL D 1 230 ? -44.233 1.737 32.182 1.00 26.52 230 VAL D CA 1
ATOM 6809 C C . VAL D 1 230 ? -45.441 0.818 32.315 1.00 27.39 230 VAL D C 1
ATOM 6810 O O . VAL D 1 230 ? -45.332 -0.302 32.830 1.00 29.42 230 VAL D O 1
ATOM 6814 N N . PHE D 1 231 ? -46.608 1.271 31.846 1.00 25.47 231 PHE D N 1
ATOM 6815 C CA . PHE D 1 231 ? -47.792 0.419 31.826 1.00 28.08 231 PHE D CA 1
ATOM 6816 C C . PHE D 1 231 ? -47.531 -0.878 31.066 1.00 31.00 231 PHE D C 1
ATOM 6817 O O . PHE D 1 231 ? -47.914 -1.964 31.521 1.00 30.88 231 PHE D O 1
ATOM 6825 N N . GLN D 1 232 ? -46.890 -0.784 29.902 1.00 27.78 232 GLN D N 1
ATOM 6826 C CA . GLN D 1 232 ? -46.642 -1.976 29.097 1.00 32.25 232 GLN D CA 1
ATOM 6827 C C . GLN D 1 232 ? -45.717 -2.952 29.813 1.00 35.59 232 GLN D C 1
ATOM 6828 O O . GLN D 1 232 ? -45.960 -4.166 29.806 1.00 36.61 232 GLN D O 1
ATOM 6834 N N . SER D 1 233 ? -44.674 -2.439 30.470 1.00 32.59 233 SER D N 1
ATOM 6835 C CA . SER D 1 233 ? -43.725 -3.298 31.167 1.00 35.85 233 SER D CA 1
ATOM 6836 C C . SER D 1 233 ? -44.343 -3.988 32.380 1.00 44.08 233 SER D C 1
ATOM 6837 O O . SER D 1 233 ? -43.871 -5.062 32.771 1.00 50.19 233 SER D O 1
ATOM 6840 N N . LEU D 1 234 ? -45.406 -3.431 32.962 1.00 30.39 234 LEU D N 1
ATOM 6841 C CA . LEU D 1 234 ? -46.104 -4.114 34.048 1.00 37.11 234 LEU D CA 1
ATOM 6842 C C . LEU D 1 234 ? -46.827 -5.374 33.563 1.00 50.92 234 LEU D C 1
ATOM 6843 O O . LEU D 1 234 ? -47.663 -5.936 34.281 1.00 44.01 234 LEU D O 1
ATOM 6848 N N . PHE D 1 235 ? -46.500 -5.837 32.357 1.00 52.94 235 PHE D N 1
ATOM 6849 C CA . PHE D 1 235 ? -47.058 -7.075 31.808 1.00 49.12 235 PHE D CA 1
ATOM 6850 C C . PHE D 1 235 ? -46.042 -8.213 31.858 1.00 44.96 235 PHE D C 1
ATOM 6851 O O . PHE D 1 235 ? -45.361 -8.402 32.864 1.00 56.19 235 PHE D O 1
ATOM 6859 N N . TYR E 1 3 ? -49.858 61.708 34.612 1.00 47.92 3 TYR E N 1
ATOM 6860 C CA . TYR E 1 3 ? -50.501 60.766 33.705 1.00 42.36 3 TYR E CA 1
ATOM 6861 C C . TYR E 1 3 ? -51.950 61.137 33.432 1.00 41.12 3 TYR E C 1
ATOM 6862 O O . TYR E 1 3 ? -52.669 61.582 34.325 1.00 47.71 3 TYR E O 1
ATOM 6871 N N . GLU E 1 4 ? -52.387 60.913 32.192 1.00 43.41 4 GLU E N 1
ATOM 6872 C CA . GLU E 1 4 ? -53.774 61.180 31.834 1.00 41.67 4 GLU E CA 1
ATOM 6873 C C . GLU E 1 4 ? -54.722 60.072 32.271 1.00 47.00 4 GLU E C 1
ATOM 6874 O O . GLU E 1 4 ? -55.886 60.352 32.580 1.00 44.56 4 GLU E O 1
ATOM 6880 N N . THR E 1 5 ? -54.269 58.813 32.285 1.00 35.17 5 THR E N 1
ATOM 6881 C CA . THR E 1 5 ? -55.178 57.690 32.448 1.00 33.75 5 THR E CA 1
ATOM 6882 C C . THR E 1 5 ? -54.918 56.842 33.685 1.00 34.56 5 THR E C 1
ATOM 6883 O O . THR E 1 5 ? -55.602 55.829 33.869 1.00 34.23 5 THR E O 1
ATOM 6887 N N . ILE E 1 6 ? -53.954 57.207 34.532 1.00 33.88 6 ILE E N 1
ATOM 6888 C CA . ILE E 1 6 ? -53.716 56.489 35.778 1.00 39.15 6 ILE E CA 1
ATOM 6889 C C . ILE E 1 6 ? -53.310 57.471 36.867 1.00 34.01 6 ILE E C 1
ATOM 6890 O O . ILE E 1 6 ? -52.780 58.552 36.601 1.00 38.89 6 ILE E O 1
ATOM 6895 N N . ILE E 1 7 ? -53.537 57.054 38.110 1.00 30.74 7 ILE E N 1
ATOM 6896 C CA . ILE E 1 7 ? -53.165 57.804 39.303 1.00 30.61 7 ILE E CA 1
ATOM 6897 C C . ILE E 1 7 ? -52.156 56.982 40.097 1.00 34.62 7 ILE E C 1
ATOM 6898 O O . ILE E 1 7 ? -52.326 55.767 40.257 1.00 30.61 7 ILE E O 1
ATOM 6903 N N . VAL E 1 8 ? -51.110 57.638 40.604 1.00 28.84 8 VAL E N 1
ATOM 6904 C CA . VAL E 1 8 ? -50.084 56.968 41.404 1.00 29.05 8 VAL E CA 1
ATOM 6905 C C . VAL E 1 8 ? -49.983 57.654 42.759 1.00 35.64 8 VAL E C 1
ATOM 6906 O O . VAL E 1 8 ? -49.815 58.880 42.826 1.00 29.12 8 VAL E O 1
ATOM 6910 N N . GLU E 1 9 ? -50.066 56.859 43.829 1.00 28.84 9 GLU E N 1
ATOM 6911 C CA . GLU E 1 9 ? -49.938 57.331 45.204 1.00 34.08 9 GLU E CA 1
ATOM 6912 C C . GLU E 1 9 ? -49.007 56.404 45.974 1.00 33.39 9 GLU E C 1
ATOM 6913 O O . GLU E 1 9 ? -49.210 55.186 45.979 1.00 29.11 9 GLU E O 1
ATOM 6919 N N . VAL E 1 10 ? -48.000 56.974 46.633 1.00 29.09 10 VAL E N 1
ATOM 6920 C CA . VAL E 1 10 ? -47.011 56.208 47.392 1.00 24.28 10 VAL E CA 1
ATOM 6921 C C . VAL E 1 10 ? -47.158 56.549 48.873 1.00 37.06 10 VAL E C 1
ATOM 6922 O O . VAL E 1 10 ? -46.964 57.705 49.268 1.00 32.52 10 VAL E O 1
ATOM 6926 N N . GLU E 1 11 ? -47.492 55.545 49.692 1.00 29.43 11 GLU E N 1
ATOM 6927 C CA . GLU E 1 11 ? -47.591 55.684 51.143 1.00 33.79 11 GLU E CA 1
ATOM 6928 C C . GLU E 1 11 ? -47.078 54.416 51.802 1.00 35.91 11 GLU E C 1
ATOM 6929 O O . GLU E 1 11 ? -47.406 53.311 51.356 1.00 32.86 11 GLU E O 1
ATOM 6935 N N . ASP E 1 12 ? -46.309 54.575 52.883 1.00 28.31 12 ASP E N 1
ATOM 6936 C CA . ASP E 1 12 ? -45.822 53.433 53.663 1.00 30.98 12 ASP E CA 1
ATOM 6937 C C . ASP E 1 12 ? -45.125 52.408 52.769 1.00 28.54 12 ASP E C 1
ATOM 6938 O O . ASP E 1 12 ? -45.294 51.198 52.934 1.00 27.84 12 ASP E O 1
ATOM 6943 N N . HIS E 1 13 ? -44.343 52.910 51.812 1.00 26.60 13 HIS E N 1
ATOM 6944 C CA . HIS E 1 13 ? -43.532 52.114 50.888 1.00 31.82 13 HIS E CA 1
ATOM 6945 C C . HIS E 1 13 ? -44.366 51.233 49.965 1.00 28.57 13 HIS E C 1
ATOM 6946 O O . HIS E 1 13 ? -43.849 50.243 49.423 1.00 29.16 13 HIS E O 1
ATOM 6953 N N . VAL E 1 14 ? -45.637 51.580 49.760 1.00 26.89 14 VAL E N 1
ATOM 6954 C CA . VAL E 1 14 ? -46.516 50.918 48.801 1.00 27.02 14 VAL E CA 1
ATOM 6955 C C . VAL E 1 14 ? -46.922 51.935 47.747 1.00 28.19 14 VAL E C 1
ATOM 6956 O O . VAL E 1 14 ? -47.368 53.043 48.081 1.00 26.03 14 VAL E O 1
ATOM 6960 N N . ALA E 1 15 ? -46.779 51.562 46.478 1.00 22.61 15 ALA E N 1
ATOM 6961 C CA . ALA E 1 15 ? -47.288 52.365 45.378 1.00 22.76 15 ALA E CA 1
ATOM 6962 C C . ALA E 1 15 ? -48.647 51.813 44.952 1.00 29.89 15 ALA E C 1
ATOM 6963 O O . ALA E 1 15 ? -48.740 50.678 44.472 1.00 24.60 15 ALA E O 1
ATOM 6965 N N . LEU E 1 16 ? -49.697 52.608 45.140 1.00 22.60 16 LEU E N 1
ATOM 6966 C CA . LEU E 1 16 ? -51.022 52.272 44.635 1.00 25.65 16 LEU E CA 1
ATOM 6967 C C . LEU E 1 16 ? -51.200 52.922 43.269 1.00 30.23 16 LEU E C 1
ATOM 6968 O O . LEU E 1 16 ? -51.137 54.157 43.142 1.00 27.20 16 LEU E O 1
ATOM 6973 N N . ILE E 1 17 ? -51.403 52.092 42.249 1.00 22.37 17 ILE E N 1
ATOM 6974 C CA . ILE E 1 17 ? -51.587 52.550 40.876 1.00 22.94 17 ILE E CA 1
ATOM 6975 C C . ILE E 1 17 ? -53.046 52.301 40.519 1.00 29.20 17 ILE E C 1
ATOM 6976 O O . ILE E 1 17 ? -53.489 51.149 40.444 1.00 24.47 17 ILE E O 1
ATOM 6981 N N . THR E 1 18 ? -53.801 53.373 40.292 1.00 25.04 18 THR E N 1
ATOM 6982 C CA . THR E 1 18 ? -55.225 53.270 40.000 1.00 25.76 18 THR E CA 1
ATOM 6983 C C . THR E 1 18 ? -55.455 53.553 38.525 1.00 27.98 18 THR E C 1
ATOM 6984 O O . THR E 1 18 ? -55.097 54.629 38.033 1.00 28.96 18 THR E O 1
ATOM 6988 N N . LEU E 1 19 ? -56.037 52.586 37.818 1.00 26.65 19 LEU E N 1
ATOM 6989 C CA . LEU E 1 19 ? -56.455 52.839 36.448 1.00 25.87 19 LEU E CA 1
ATOM 6990 C C . LEU E 1 19 ? -57.576 53.872 36.474 1.00 29.24 19 LEU E C 1
ATOM 6991 O O . LEU E 1 19 ? -58.505 53.762 37.281 1.00 30.72 19 LEU E O 1
ATOM 6996 N N . ASN E 1 20 ? -57.480 54.876 35.602 1.00 33.09 20 ASN E N 1
ATOM 6997 C CA . ASN E 1 20 ? -58.326 56.070 35.669 1.00 33.59 20 ASN E CA 1
ATOM 6998 C C . ASN E 1 20 ? -59.019 56.324 34.330 1.00 33.57 20 ASN E C 1
ATOM 6999 O O . ASN E 1 20 ? -58.990 57.428 33.785 1.00 36.22 20 ASN E O 1
ATOM 7004 N N . ARG E 1 21 ? -59.665 55.291 33.778 1.00 30.76 21 ARG E N 1
ATOM 7005 C CA . ARG E 1 21 ? -60.620 55.476 32.688 1.00 30.73 21 ARG E CA 1
ATOM 7006 C C . ARG E 1 21 ? -61.987 54.950 33.111 1.00 34.45 21 ARG E C 1
ATOM 7007 O O . ARG E 1 21 ? -62.588 54.140 32.391 1.00 31.44 21 ARG E O 1
ATOM 7015 N N . PRO E 1 22 ? -62.530 55.406 34.247 1.00 32.13 22 PRO E N 1
ATOM 7016 C CA . PRO E 1 22 ? -63.734 54.750 34.788 1.00 34.02 22 PRO E CA 1
ATOM 7017 C C . PRO E 1 22 ? -64.943 54.828 33.867 1.00 36.37 22 PRO E C 1
ATOM 7018 O O . PRO E 1 22 ? -65.793 53.927 33.899 1.00 31.73 22 PRO E O 1
ATOM 7022 N N . ASP E 1 23 ? -65.039 55.859 33.022 1.00 37.94 23 ASP E N 1
ATOM 7023 C CA . ASP E 1 23 ? -66.178 55.942 32.116 1.00 38.78 23 ASP E CA 1
ATOM 7024 C C . ASP E 1 23 ? -66.082 54.938 30.973 1.00 40.02 23 ASP E C 1
ATOM 7025 O O . ASP E 1 23 ? -67.088 54.680 30.300 1.00 39.45 23 ASP E O 1
ATOM 7030 N N . ALA E 1 24 ? -64.906 54.348 30.749 1.00 32.16 24 ALA E N 1
ATOM 7031 C CA . ALA E 1 24 ? -64.758 53.231 29.825 1.00 30.50 24 ALA E CA 1
ATOM 7032 C C . ALA E 1 24 ? -64.650 51.894 30.555 1.00 31.52 24 ALA E C 1
ATOM 7033 O O . ALA E 1 24 ? -64.231 50.899 29.953 1.00 33.60 24 ALA E O 1
ATOM 7035 N N . LEU E 1 25 ? -65.017 51.857 31.836 1.00 30.84 25 LEU E N 1
ATOM 7036 C CA . LEU E 1 25 ? -64.854 50.661 32.666 1.00 35.92 25 LEU E CA 1
ATOM 7037 C C . LEU E 1 25 ? -63.402 50.189 32.645 1.00 33.23 25 LEU E C 1
ATOM 7038 O O . LEU E 1 25 ? -63.118 48.986 32.715 1.00 31.74 25 LEU E O 1
ATOM 7043 N N . ASN E 1 26 ? -62.491 51.158 32.507 1.00 28.87 26 ASN E N 1
ATOM 7044 C CA . ASN E 1 26 ? -61.050 50.949 32.576 1.00 31.24 26 ASN E CA 1
ATOM 7045 C C . ASN E 1 26 ? -60.556 49.984 31.507 1.00 34.54 26 ASN E C 1
ATOM 7046 O O . ASN E 1 26 ? -59.588 49.249 31.715 1.00 33.86 26 ASN E O 1
ATOM 7051 N N . ALA E 1 27 ? -61.210 50.006 30.346 1.00 35.10 27 ALA E N 1
ATOM 7052 C CA . ALA E 1 27 ? -60.706 49.282 29.190 1.00 33.93 27 ALA E CA 1
ATOM 7053 C C . ALA E 1 27 ? -59.273 49.707 28.890 1.00 34.33 27 ALA E C 1
ATOM 7054 O O . ALA E 1 27 ? -58.925 50.887 28.961 1.00 34.44 27 ALA E O 1
ATOM 7056 N N . LEU E 1 28 ? -58.431 48.729 28.577 1.00 30.73 28 LEU E N 1
ATOM 7057 C CA . LEU E 1 28 ? -57.029 48.995 28.282 1.00 32.38 28 LEU E CA 1
ATOM 7058 C C . LEU E 1 28 ? -56.917 49.490 26.848 1.00 41.55 28 LEU E C 1
ATOM 7059 O O . LEU E 1 28 ? -57.102 48.713 25.908 1.00 49.49 28 LEU E O 1
ATOM 7064 N N . ASN E 1 29 ? -56.611 50.769 26.666 1.00 40.38 29 ASN E N 1
ATOM 7065 C CA . ASN E 1 29 ? -56.246 51.266 25.347 1.00 36.41 29 ASN E CA 1
ATOM 7066 C C . ASN E 1 29 ? -54.742 51.516 25.301 1.00 39.32 29 ASN E C 1
ATOM 7067 O O . ASN E 1 29 ? -54.008 51.236 26.255 1.00 32.83 29 ASN E O 1
ATOM 7072 N N . ASP E 1 30 ? -54.282 52.034 24.159 1.00 43.25 30 ASP E N 1
ATOM 7073 C CA . ASP E 1 30 ? -52.852 52.240 23.961 1.00 42.99 30 ASP E CA 1
ATOM 7074 C C . ASP E 1 30 ? -52.278 53.192 24.999 1.00 39.51 30 ASP E C 1
ATOM 7075 O O . ASP E 1 30 ? -51.153 53.002 25.477 1.00 38.33 30 ASP E O 1
ATOM 7080 N N . GLN E 1 31 ? -53.033 54.226 25.356 1.00 35.70 31 GLN E N 1
ATOM 7081 C CA . GLN E 1 31 ? -52.525 55.220 26.292 1.00 32.71 31 GLN E CA 1
ATOM 7082 C C . GLN E 1 31 ? -52.446 54.658 27.704 1.00 30.99 31 GLN E C 1
ATOM 7083 O O . GLN E 1 31 ? -51.423 54.801 28.380 1.00 30.71 31 GLN E O 1
ATOM 7089 N N . LEU E 1 32 ? -53.526 54.029 28.174 1.00 31.47 32 LEU E N 1
ATOM 7090 C CA . LEU E 1 32 ? -53.504 53.433 29.506 1.00 29.46 32 LEU E CA 1
ATOM 7091 C C . LEU E 1 32 ? -52.369 52.419 29.632 1.00 31.80 32 LEU E C 1
ATOM 7092 O O . LEU E 1 32 ? -51.612 52.438 30.610 1.00 30.22 32 LEU E O 1
ATOM 7097 N N . LEU E 1 33 ? -52.233 51.522 28.649 1.00 31.40 33 LEU E N 1
ATOM 7098 C CA . LEU E 1 33 ? -51.207 50.486 28.752 1.00 32.36 33 LEU E CA 1
ATOM 7099 C C . LEU E 1 33 ? -49.817 51.096 28.769 1.00 33.93 33 LEU E C 1
ATOM 7100 O O . LEU E 1 33 ? -48.958 50.676 29.550 1.00 33.91 33 LEU E O 1
ATOM 7105 N N . SER E 1 34 ? -49.582 52.102 27.923 1.00 33.86 34 SER E N 1
ATOM 7106 C CA . SER E 1 34 ? -48.291 52.784 27.920 1.00 37.05 34 SER E CA 1
ATOM 7107 C C . SER E 1 34 ? -48.025 53.457 29.256 1.00 33.22 34 SER E C 1
ATOM 7108 O O . SER E 1 34 ? -46.917 53.370 29.804 1.00 32.48 34 SER E O 1
ATOM 7111 N N . GLU E 1 35 ? -49.020 54.177 29.776 1.00 31.26 35 GLU E N 1
ATOM 7112 C CA . GLU E 1 35 ? -48.812 54.875 31.037 1.00 30.87 35 GLU E CA 1
ATOM 7113 C C . GLU E 1 35 ? -48.692 53.899 32.199 1.00 30.56 35 GLU E C 1
ATOM 7114 O O . GLU E 1 35 ? -47.927 54.146 33.135 1.00 30.24 35 GLU E O 1
ATOM 7120 N N . LEU E 1 36 ? -49.408 52.775 32.143 1.00 29.15 36 LEU E N 1
ATOM 7121 C CA . LEU E 1 36 ? -49.269 51.771 33.196 1.00 29.20 36 LEU E CA 1
ATOM 7122 C C . LEU E 1 36 ? -47.841 51.236 33.261 1.00 29.15 36 LEU E C 1
ATOM 7123 O O . LEU E 1 36 ? -47.241 51.162 34.340 1.00 27.09 36 LEU E O 1
ATOM 7128 N N . VAL E 1 37 ? -47.273 50.861 32.109 1.00 31.73 37 VAL E N 1
ATOM 7129 C CA . VAL E 1 37 ? -45.910 50.331 32.104 1.00 29.79 37 VAL E CA 1
ATOM 7130 C C . VAL E 1 37 ? -44.925 51.387 32.589 1.00 30.79 37 VAL E C 1
ATOM 7131 O O . VAL E 1 37 ? -44.006 51.093 33.360 1.00 28.41 37 VAL E O 1
ATOM 7135 N N . LYS E 1 38 ? -45.115 52.641 32.168 1.00 32.63 38 LYS E N 1
ATOM 7136 C CA . LYS E 1 38 ? -44.240 53.717 32.628 1.00 32.37 38 LYS E CA 1
ATOM 7137 C C . LYS E 1 38 ? -44.302 53.880 34.148 1.00 30.95 38 LYS E C 1
ATOM 7138 O O . LYS E 1 38 ? -43.265 53.986 34.812 1.00 30.54 38 LYS E O 1
ATOM 7144 N N . ALA E 1 39 ? -45.512 53.901 34.718 1.00 30.32 39 ALA E N 1
ATOM 7145 C CA . ALA E 1 39 ? -45.639 54.042 36.171 1.00 29.99 39 ALA E CA 1
ATOM 7146 C C . ALA E 1 39 ? -45.066 52.840 36.904 1.00 32.69 39 ALA E C 1
ATOM 7147 O O . ALA E 1 39 ? -44.494 52.979 37.993 1.00 23.99 39 ALA E O 1
ATOM 7149 N N . LEU E 1 40 ? -45.232 51.640 36.340 1.00 30.37 40 LEU E N 1
ATOM 7150 C CA . LEU E 1 40 ? -44.602 50.475 36.948 1.00 27.41 40 LEU E CA 1
ATOM 7151 C C . LEU E 1 40 ? -43.082 50.605 36.915 1.00 26.69 40 LEU E C 1
ATOM 7152 O O . LEU E 1 40 ? -42.400 50.289 37.897 1.00 25.50 40 LEU E O 1
ATOM 7157 N N . GLU E 1 41 ? -42.531 51.086 35.800 1.00 29.67 41 GLU E N 1
ATOM 7158 C CA . GLU E 1 41 ? -41.084 51.239 35.718 1.00 34.27 41 GLU E CA 1
ATOM 7159 C C . GLU E 1 41 ? -40.582 52.305 36.693 1.00 30.45 41 GLU E C 1
ATOM 7160 O O . GLU E 1 41 ? -39.531 52.132 37.318 1.00 30.13 41 GLU E O 1
ATOM 7166 N N . ASP E 1 42 ? -41.335 53.396 36.862 1.00 30.68 42 ASP E N 1
ATOM 7167 C CA . ASP E 1 42 ? -40.987 54.387 37.880 1.00 32.20 42 ASP E CA 1
ATOM 7168 C C . ASP E 1 42 ? -41.013 53.785 39.282 1.00 31.62 42 ASP E C 1
ATOM 7169 O O . ASP E 1 42 ? -40.120 54.055 40.095 1.00 31.44 42 ASP E O 1
ATOM 7174 N N . ALA E 1 43 ? -42.039 52.978 39.591 1.00 29.48 43 ALA E N 1
ATOM 7175 C CA . ALA E 1 43 ? -42.108 52.333 40.901 1.00 23.38 43 ALA E CA 1
ATOM 7176 C C . ALA E 1 43 ? -40.925 51.401 41.121 1.00 27.47 43 ALA E C 1
ATOM 7177 O O . ALA E 1 43 ? -40.366 51.348 42.223 1.00 25.95 43 ALA E O 1
ATOM 7179 N N . GLN E 1 44 ? -40.528 50.661 40.079 1.00 26.28 44 GLN E N 1
ATOM 7180 C CA . GLN E 1 44 ? -39.371 49.776 40.186 1.00 26.10 44 GLN E CA 1
ATOM 7181 C C . GLN E 1 44 ? -38.092 50.562 40.463 1.00 27.15 44 GLN E C 1
ATOM 7182 O O . GLN E 1 44 ? -37.245 50.128 41.250 1.00 27.93 44 GLN E O 1
ATOM 7188 N N . ASN E 1 45 ? -37.925 51.712 39.812 1.00 29.27 45 ASN E N 1
ATOM 7189 C CA . ASN E 1 45 ? -36.727 52.523 40.012 1.00 31.61 45 ASN E CA 1
ATOM 7190 C C . ASN E 1 45 ? -36.813 53.428 41.239 1.00 35.62 45 ASN E C 1
ATOM 7191 O O . ASN E 1 45 ? -35.845 54.134 41.533 1.00 38.01 45 ASN E O 1
ATOM 7196 N N . ASN E 1 46 ? -37.930 53.416 41.962 1.00 30.90 46 ASN E N 1
ATOM 7197 C CA . ASN E 1 46 ? -38.154 54.289 43.114 1.00 31.95 46 ASN E CA 1
ATOM 7198 C C . ASN E 1 46 ? -37.791 53.522 44.380 1.00 36.10 46 ASN E C 1
ATOM 7199 O O . ASN E 1 46 ? -38.544 52.644 44.815 1.00 31.30 46 ASN E O 1
ATOM 7204 N N . ASP E 1 47 ? -36.648 53.866 44.984 1.00 29.50 47 ASP E N 1
ATOM 7205 C CA . ASP E 1 47 ? -36.165 53.132 46.154 1.00 35.85 47 ASP E CA 1
ATOM 7206 C C . ASP E 1 47 ? -37.123 53.191 47.344 1.00 35.09 47 ASP E C 1
ATOM 7207 O O . ASP E 1 47 ? -37.001 52.369 48.261 1.00 36.82 47 ASP E O 1
ATOM 7212 N N . LYS E 1 48 ? -38.083 54.120 47.354 1.00 34.49 48 LYS E N 1
ATOM 7213 C CA . LYS E 1 48 ? -39.066 54.141 48.433 1.00 37.39 48 LYS E CA 1
ATOM 7214 C C . LYS E 1 48 ? -40.183 53.119 48.246 1.00 35.73 48 LYS E C 1
ATOM 7215 O O . LYS E 1 48 ? -40.836 52.750 49.230 1.00 32.64 48 LYS E O 1
ATOM 7221 N N . VAL E 1 49 ? -40.416 52.635 47.027 1.00 33.45 49 VAL E N 1
ATOM 7222 C CA . VAL E 1 49 ? -41.482 51.663 46.787 1.00 26.27 49 VAL E CA 1
ATOM 7223 C C . VAL E 1 49 ? -40.938 50.258 47.023 1.00 26.27 49 VAL E C 1
ATOM 7224 O O . VAL E 1 49 ? -39.906 49.880 46.459 1.00 25.27 49 VAL E O 1
ATOM 7228 N N . ARG E 1 50 ? -41.629 49.487 47.868 1.00 25.94 50 ARG E N 1
ATOM 7229 C CA . ARG E 1 50 ? -41.299 48.090 48.122 1.00 28.84 50 ARG E CA 1
ATOM 7230 C C . ARG E 1 50 ? -42.400 47.118 47.715 1.00 28.49 50 ARG E C 1
ATOM 7231 O O . ARG E 1 50 ? -42.129 45.919 47.603 1.00 27.82 50 ARG E O 1
ATOM 7239 N N . CYS E 1 51 ? -43.625 47.592 47.511 1.00 26.77 51 CYS E N 1
ATOM 7240 C CA . CYS E 1 51 ? -44.710 46.755 47.023 1.00 24.23 51 CYS E CA 1
ATOM 7241 C C . CYS E 1 51 ? -45.629 47.631 46.188 1.00 27.82 51 CYS E C 1
ATOM 7242 O O . CYS E 1 51 ? -45.772 48.835 46.441 1.00 24.63 51 CYS E O 1
ATOM 7245 N N . ILE E 1 52 ? -46.237 47.019 45.180 1.00 22.15 52 ILE E N 1
ATOM 7246 C CA . ILE E 1 52 ? -47.105 47.712 44.242 1.00 22.02 52 ILE E CA 1
ATOM 7247 C C . ILE E 1 52 ? -48.495 47.095 44.322 1.00 24.91 52 ILE E C 1
ATOM 7248 O O . ILE E 1 52 ? -48.634 45.884 44.530 1.00 23.23 52 ILE E O 1
ATOM 7253 N N . VAL E 1 53 ? -49.521 47.935 44.182 1.00 22.41 53 VAL E N 1
ATOM 7254 C CA . VAL E 1 53 ? -50.905 47.497 44.040 1.00 22.85 53 VAL E CA 1
ATOM 7255 C C . VAL E 1 53 ? -51.498 48.165 42.804 1.00 24.24 53 VAL E C 1
ATOM 7256 O O . VAL E 1 53 ? -51.306 49.368 42.591 1.00 23.95 53 VAL E O 1
ATOM 7260 N N . ILE E 1 54 ? -52.222 47.390 41.994 1.00 22.60 54 ILE E N 1
ATOM 7261 C CA . ILE E 1 54 ? -52.953 47.896 40.836 1.00 22.16 54 ILE E CA 1
ATOM 7262 C C . ILE E 1 54 ? -54.440 47.691 41.089 1.00 22.03 54 ILE E C 1
ATOM 7263 O O . ILE E 1 54 ? -54.863 46.602 41.490 1.00 20.80 54 ILE E O 1
ATOM 7268 N N . THR E 1 55 ? -55.240 48.728 40.846 1.00 23.46 55 THR E N 1
ATOM 7269 C CA . THR E 1 55 ? -56.684 48.589 40.994 1.00 20.83 55 THR E CA 1
ATOM 7270 C C . THR E 1 55 ? -57.370 49.495 39.981 1.00 24.06 55 THR E C 1
ATOM 7271 O O . THR E 1 55 ? -56.751 50.375 39.384 1.00 25.78 55 THR E O 1
ATOM 7275 N N . GLY E 1 56 ? -58.661 49.250 39.776 1.00 23.24 56 GLY E N 1
ATOM 7276 C CA . GLY E 1 56 ? -59.454 50.108 38.917 1.00 26.79 56 GLY E CA 1
ATOM 7277 C C . GLY E 1 56 ? -60.503 50.842 39.730 1.00 31.51 56 GLY E C 1
ATOM 7278 O O . GLY E 1 56 ? -60.180 51.456 40.750 1.00 28.29 56 GLY E O 1
ATOM 7279 N N . SER E 1 57 ? -61.758 50.762 39.299 1.00 31.01 57 SER E N 1
ATOM 7280 C CA . SER E 1 57 ? -62.902 51.334 39.996 1.00 35.24 57 SER E CA 1
ATOM 7281 C C . SER E 1 57 ? -63.704 50.226 40.668 1.00 38.69 57 SER E C 1
ATOM 7282 O O . SER E 1 57 ? -63.463 49.036 40.455 1.00 30.40 57 SER E O 1
ATOM 7285 N N . GLU E 1 58 ? -64.676 50.624 41.495 1.00 35.08 58 GLU E N 1
ATOM 7286 C CA . GLU E 1 58 ? -65.537 49.630 42.132 1.00 32.11 58 GLU E CA 1
ATOM 7287 C C . GLU E 1 58 ? -66.318 48.834 41.097 1.00 31.96 58 GLU E C 1
ATOM 7288 O O . GLU E 1 58 ? -66.618 47.654 41.316 1.00 35.95 58 GLU E O 1
ATOM 7294 N N . LYS E 1 59 ? -66.664 49.467 39.974 1.00 34.78 59 LYS E N 1
ATOM 7295 C CA . LYS E 1 59 ? -67.416 48.792 38.929 1.00 33.70 59 LYS E CA 1
ATOM 7296 C C . LYS E 1 59 ? -66.522 47.929 38.043 1.00 31.44 59 LYS E C 1
ATOM 7297 O O . LYS E 1 59 ? -66.988 46.910 37.519 1.00 34.00 59 LYS E O 1
ATOM 7303 N N . ALA E 1 60 ? -65.261 48.313 37.845 1.00 28.56 60 ALA E N 1
ATOM 7304 C CA . ALA E 1 60 ? -64.411 47.584 36.903 1.00 32.10 60 ALA E CA 1
ATOM 7305 C C . ALA E 1 60 ? -62.937 47.786 37.231 1.00 30.03 60 ALA E C 1
ATOM 7306 O O . ALA E 1 60 ? -62.435 48.915 37.193 1.00 28.61 60 ALA E O 1
ATOM 7308 N N . PHE E 1 61 ? -62.249 46.686 37.553 1.00 30.53 61 PHE E N 1
ATOM 7309 C CA . PHE E 1 61 ? -60.790 46.659 37.490 1.00 24.87 61 PHE E CA 1
ATOM 7310 C C . PHE E 1 61 ? -60.310 47.045 36.091 1.00 22.11 61 PHE E C 1
ATOM 7311 O O . PHE E 1 61 ? -59.523 47.986 35.915 1.00 22.93 61 PHE E O 1
ATOM 7319 N N . ALA E 1 62 ? -60.804 46.339 35.075 1.00 24.36 62 ALA E N 1
ATOM 7320 C CA . ALA E 1 62 ? -60.526 46.620 33.672 1.00 26.25 62 ALA E CA 1
ATOM 7321 C C . ALA E 1 62 ? -61.421 45.723 32.825 1.00 32.34 62 ALA E C 1
ATOM 7322 O O . ALA E 1 62 ? -61.287 44.492 32.844 1.00 25.62 62 ALA E O 1
ATOM 7324 N N . ALA E 1 63 ? -62.374 46.319 32.111 1.00 27.44 63 ALA E N 1
ATOM 7325 C CA . ALA E 1 63 ? -63.363 45.546 31.360 1.00 30.96 63 ALA E CA 1
ATOM 7326 C C . ALA E 1 63 ? -62.981 45.600 29.886 1.00 39.65 63 ALA E C 1
ATOM 7327 O O . ALA E 1 63 ? -63.503 46.395 29.104 1.00 46.48 63 ALA E O 1
ATOM 7329 N N . GLY E 1 64 ? -62.034 44.755 29.519 1.00 30.15 64 GLY E N 1
ATOM 7330 C CA . GLY E 1 64 ? -61.639 44.622 28.135 1.00 31.30 64 GLY E CA 1
ATOM 7331 C C . GLY E 1 64 ? -60.482 45.513 27.735 1.00 38.97 64 GLY E C 1
ATOM 7332 O O . GLY E 1 64 ? -59.775 46.118 28.550 1.00 35.16 64 GLY E O 1
ATOM 7333 N N . ALA E 1 65 ? -60.303 45.592 26.419 1.00 46.47 65 ALA E N 1
ATOM 7334 C CA . ALA E 1 65 ? -59.210 46.348 25.817 1.00 50.64 65 ALA E CA 1
ATOM 7335 C C . ALA E 1 65 ? -59.670 47.059 24.549 1.00 50.16 65 ALA E C 1
ATOM 7336 O O . ALA E 1 65 ? -60.830 46.944 24.147 1.00 55.07 65 ALA E O 1
ATOM 7338 N N . ALA E 1 80 ? -44.743 42.945 12.615 1.00 39.41 80 ALA E N 1
ATOM 7339 C CA . ALA E 1 80 ? -43.658 43.922 12.609 1.00 42.54 80 ALA E CA 1
ATOM 7340 C C . ALA E 1 80 ? -43.690 44.801 13.870 1.00 43.58 80 ALA E C 1
ATOM 7341 O O . ALA E 1 80 ? -42.654 45.041 14.491 1.00 43.50 80 ALA E O 1
ATOM 7343 N N . GLY E 1 81 ? -44.878 45.278 14.249 1.00 43.05 81 GLY E N 1
ATOM 7344 C CA . GLY E 1 81 ? -45.011 46.030 15.489 1.00 40.78 81 GLY E CA 1
ATOM 7345 C C . GLY E 1 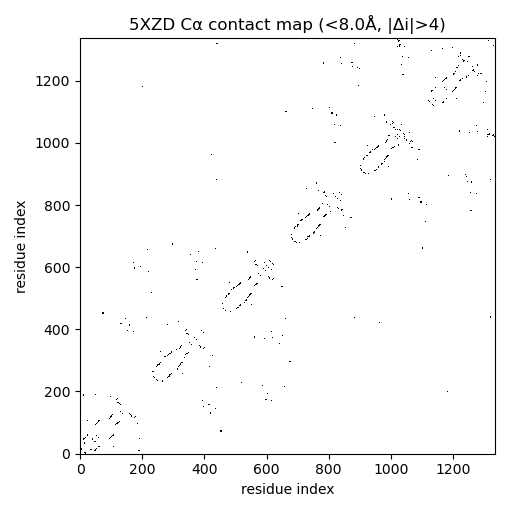81 ? -45.130 45.182 16.744 1.00 45.92 81 GLY E C 1
ATOM 7346 O O . GLY E 1 81 ? -45.105 45.725 17.855 1.00 41.25 81 GLY E O 1
ATOM 7347 N N . ASP E 1 82 ? -45.255 43.865 16.589 1.00 43.57 82 ASP E N 1
ATOM 7348 C CA . ASP E 1 82 ? -45.380 42.929 17.709 1.00 41.95 82 ASP E CA 1
ATOM 7349 C C . ASP E 1 82 ? -46.454 43.384 18.700 1.00 33.43 82 ASP E C 1
ATOM 7350 O O . ASP E 1 82 ? -46.204 43.586 19.888 1.00 37.14 82 ASP E O 1
ATOM 7355 N N . LEU E 1 83 ? -47.667 43.535 18.176 1.00 41.18 83 LEU E N 1
ATOM 7356 C CA . LEU E 1 83 ? -48.807 44.028 18.938 1.00 38.82 83 LEU E CA 1
ATOM 7357 C C . LEU E 1 83 ? -48.985 43.258 20.239 1.00 39.36 83 LEU E C 1
ATOM 7358 O O . LEU E 1 83 ? -49.150 42.034 20.226 1.00 35.19 83 LEU E O 1
ATOM 7363 N N . PHE E 1 84 ? -48.942 43.992 21.358 1.00 39.19 84 PHE E N 1
ATOM 7364 C CA . PHE E 1 84 ? -49.136 43.552 22.743 1.00 32.46 84 PHE E CA 1
ATOM 7365 C C . PHE E 1 84 ? -47.897 42.897 23.340 1.00 37.18 84 PHE E C 1
ATOM 7366 O O . PHE E 1 84 ? -47.952 42.477 24.503 1.00 36.40 84 PHE E O 1
ATOM 7374 N N . GLY E 1 85 ? -46.793 42.790 22.601 1.00 34.79 85 GLY E N 1
ATOM 7375 C CA . GLY E 1 85 ? -45.580 42.196 23.117 1.00 32.88 85 GLY E CA 1
ATOM 7376 C C . GLY E 1 85 ? -44.850 43.068 24.125 1.00 34.48 85 GLY E C 1
ATOM 7377 O O . GLY E 1 85 ? -44.631 42.672 25.278 1.00 31.19 85 GLY E O 1
ATOM 7378 N N . PRO E 1 86 ? -44.433 44.269 23.702 1.00 32.15 86 PRO E N 1
ATOM 7379 C CA . PRO E 1 86 ? -43.675 45.137 24.621 1.00 31.32 86 PRO E CA 1
ATOM 7380 C C . PRO E 1 86 ? -44.403 45.445 25.917 1.00 30.79 86 PRO E C 1
ATOM 7381 O O . PRO E 1 86 ? -43.759 45.537 26.968 1.00 33.00 86 PRO E O 1
ATOM 7385 N N . GLU E 1 87 ? -45.727 45.592 25.882 1.00 31.60 87 GLU E N 1
ATOM 7386 C CA . GLU E 1 87 ? -46.463 45.939 27.097 1.00 30.91 87 GLU E CA 1
ATOM 7387 C C . GLU E 1 87 ? -46.404 44.807 28.115 1.00 30.93 87 GLU E C 1
ATOM 7388 O O . GLU E 1 87 ? -46.112 45.028 29.298 1.00 32.51 87 GLU E O 1
ATOM 7394 N N . ALA E 1 88 ? -46.672 43.585 27.665 1.00 29.54 88 ALA E N 1
ATOM 7395 C CA . ALA E 1 88 ? -46.612 42.440 28.562 1.00 30.23 88 ALA E CA 1
ATOM 7396 C C . ALA E 1 88 ? -45.207 42.250 29.112 1.00 29.36 88 ALA E C 1
ATOM 7397 O O . ALA E 1 88 ? -45.035 41.951 30.300 1.00 27.28 88 ALA E O 1
ATOM 7399 N N . GLU E 1 89 ? -44.186 42.417 28.262 1.00 28.51 89 GLU E N 1
ATOM 7400 C CA . GLU E 1 89 ? -42.808 42.253 28.725 1.00 31.82 89 GLU E CA 1
ATOM 7401 C C . GLU E 1 89 ? -42.468 43.291 29.782 1.00 31.59 89 GLU E C 1
ATOM 7402 O O . GLU E 1 89 ? -41.732 43.003 30.735 1.00 32.50 89 GLU E O 1
ATOM 7408 N N . GLY E 1 90 ? -42.999 44.506 29.628 1.00 33.41 90 GLY E N 1
ATOM 7409 C CA . GLY E 1 90 ? -42.721 45.559 30.594 1.00 36.35 90 GLY E CA 1
ATOM 7410 C C . GLY E 1 90 ? -43.297 45.261 31.967 1.00 33.34 90 GLY E C 1
ATOM 7411 O O . GLY E 1 90 ? -42.665 45.540 32.988 1.00 33.15 90 GLY E O 1
ATOM 7412 N N . ILE E 1 91 ? -44.499 44.692 32.011 1.00 26.55 91 ILE E N 1
ATOM 7413 C CA . ILE E 1 91 ? -45.067 44.266 33.287 1.00 25.26 91 ILE E CA 1
ATOM 7414 C C . ILE E 1 91 ? -44.268 43.100 33.861 1.00 26.50 91 ILE E C 1
ATOM 7415 O O . ILE E 1 91 ? -43.925 43.083 35.048 1.00 24.97 91 ILE E O 1
ATOM 7420 N N . MET E 1 92 ? -43.923 42.124 33.016 1.00 24.18 92 MET E N 1
ATOM 7421 C CA . MET E 1 92 ? -43.245 40.915 33.489 1.00 22.35 92 MET E CA 1
ATOM 7422 C C . MET E 1 92 ? -41.838 41.170 34.012 1.00 29.11 92 MET E C 1
ATOM 7423 O O . MET E 1 92 ? -41.339 40.367 34.808 1.00 25.95 92 MET E O 1
ATOM 7428 N N . ARG E 1 93 ? -41.187 42.259 33.596 1.00 25.49 93 ARG E N 1
ATOM 7429 C CA . ARG E 1 93 ? -39.823 42.502 34.047 1.00 30.18 93 ARG E CA 1
ATOM 7430 C C . ARG E 1 93 ? -39.747 43.203 35.404 1.00 28.44 93 ARG E C 1
ATOM 7431 O O . ARG E 1 93 ? -38.644 43.335 35.944 1.00 26.54 93 ARG E O 1
ATOM 7439 N N . ILE E 1 94 ? -40.874 43.645 35.963 1.00 25.49 94 ILE E N 1
ATOM 7440 C CA . ILE E 1 94 ? -40.869 44.301 37.272 1.00 26.46 94 ILE E CA 1
ATOM 7441 C C . ILE E 1 94 ? -40.504 43.287 38.348 1.00 25.71 94 ILE E C 1
ATOM 7442 O O . ILE E 1 94 ? -41.148 42.237 38.476 1.00 23.84 94 ILE E O 1
ATOM 7447 N N . ARG E 1 95 ? -39.474 43.594 39.131 1.00 23.70 95 ARG E N 1
ATOM 7448 C CA . ARG E 1 95 ? -39.000 42.652 40.140 1.00 24.47 95 ARG E CA 1
ATOM 7449 C C . ARG E 1 95 ? -39.687 42.809 41.496 1.00 24.03 95 ARG E C 1
ATOM 7450 O O . ARG E 1 95 ? -39.710 41.852 42.278 1.00 22.08 95 ARG E O 1
ATOM 7458 N N . LYS E 1 96 ? -40.245 43.980 41.796 1.00 21.06 96 LYS E N 1
ATOM 7459 C CA . LYS E 1 96 ? -40.996 44.154 43.029 1.00 20.20 96 LYS E CA 1
ATOM 7460 C C . LYS E 1 96 ? -42.361 43.485 42.909 1.00 19.02 96 LYS E C 1
ATOM 7461 O O . LYS E 1 96 ? -42.881 43.309 41.802 1.00 19.39 96 LYS E O 1
ATOM 7467 N N . PRO E 1 97 ? -42.970 43.104 44.030 1.00 20.97 97 PRO E N 1
ATOM 7468 C CA . PRO E 1 97 ? -44.268 42.425 43.953 1.00 19.33 97 PRO E CA 1
ATOM 7469 C C . PRO E 1 97 ? -45.384 43.395 43.608 1.00 23.34 97 PRO E C 1
ATOM 7470 O O . PRO E 1 97 ? -45.349 44.582 43.962 1.00 22.97 97 PRO E O 1
ATOM 7474 N N . ILE E 1 98 ? -46.371 42.865 42.887 1.00 19.37 98 ILE E N 1
ATOM 7475 C CA . ILE E 1 98 ? -47.542 43.599 42.417 1.00 19.35 98 ILE E CA 1
ATOM 7476 C C . ILE E 1 98 ? -48.768 42.798 42.828 1.00 25.43 98 ILE E C 1
ATOM 7477 O O . ILE E 1 98 ? -48.917 41.641 42.409 1.00 21.77 98 ILE E O 1
ATOM 7482 N N . ILE E 1 99 ? -49.650 43.403 43.638 1.00 20.56 99 ILE E N 1
ATOM 7483 C CA . ILE E 1 99 ? -50.946 42.812 43.975 1.00 19.59 99 ILE E CA 1
ATOM 7484 C C . ILE E 1 99 ? -52.029 43.481 43.132 1.00 20.48 99 ILE E C 1
ATOM 7485 O O . ILE E 1 99 ? -52.062 44.711 43.005 1.00 22.46 99 ILE E O 1
ATOM 7490 N N . ALA E 1 100 ? -52.934 42.675 42.579 1.00 21.21 100 ALA E N 1
ATOM 7491 C CA . ALA E 1 100 ? -54.120 43.167 41.892 1.00 22.85 100 ALA E CA 1
ATOM 7492 C C . ALA E 1 100 ? -55.289 43.170 42.873 1.00 24.72 100 ALA E C 1
ATOM 7493 O O . ALA E 1 100 ? -55.620 42.131 43.461 1.00 23.45 100 ALA E O 1
ATOM 7495 N N . ALA E 1 101 ? -55.903 44.340 43.053 1.00 21.99 101 ALA E N 1
ATOM 7496 C CA . ALA E 1 101 ? -57.108 44.483 43.869 1.00 25.44 101 ALA E CA 1
ATOM 7497 C C . ALA E 1 101 ? -58.273 44.612 42.897 1.00 22.11 101 ALA E C 1
ATOM 7498 O O . ALA E 1 101 ? -58.481 45.671 42.304 1.00 25.45 101 ALA E O 1
ATOM 7500 N N . VAL E 1 102 ? -59.013 43.521 42.708 1.00 23.09 102 VAL E N 1
ATOM 7501 C CA . VAL E 1 102 ? -59.967 43.399 41.614 1.00 24.76 102 VAL E CA 1
ATOM 7502 C C . VAL E 1 102 ? -61.371 43.607 42.154 1.00 25.23 102 VAL E C 1
ATOM 7503 O O . VAL E 1 102 ? -61.847 42.822 42.976 1.00 25.33 102 VAL E O 1
ATOM 7507 N N . SER E 1 103 ? -62.054 44.631 41.663 1.00 29.98 103 SER E N 1
ATOM 7508 C CA . SER E 1 103 ? -63.474 44.795 41.923 1.00 28.70 103 SER E CA 1
ATOM 7509 C C . SER E 1 103 ? -64.225 44.805 40.603 1.00 25.87 103 SER E C 1
ATOM 7510 O O . SER E 1 103 ? -63.734 45.340 39.606 1.00 27.75 103 SER E O 1
ATOM 7513 N N . GLY E 1 104 ? -65.414 44.205 40.592 1.00 27.44 104 GLY E N 1
ATOM 7514 C CA . GLY E 1 104 ? -66.237 44.296 39.394 1.00 30.52 104 GLY E CA 1
ATOM 7515 C C . GLY E 1 104 ? -65.611 43.550 38.231 1.00 32.30 104 GLY E C 1
ATOM 7516 O O . GLY E 1 104 ? -65.021 42.477 38.395 1.00 27.02 104 GLY E O 1
ATOM 7517 N N . TYR E 1 105 ? -65.722 44.127 37.038 1.00 28.89 105 TYR E N 1
ATOM 7518 C CA . TYR E 1 105 ? -65.342 43.416 35.822 1.00 31.75 105 TYR E CA 1
ATOM 7519 C C . TYR E 1 105 ? -63.830 43.363 35.664 1.00 26.90 105 TYR E C 1
ATOM 7520 O O . TYR E 1 105 ? -63.147 44.385 35.764 1.00 24.83 105 TYR E O 1
ATOM 7529 N N . ALA E 1 106 ? -63.310 42.163 35.404 1.00 24.69 106 ALA E N 1
ATOM 7530 C CA . ALA E 1 106 ? -61.931 41.978 34.951 1.00 26.66 106 ALA E CA 1
ATOM 7531 C C . ALA E 1 106 ? -62.031 41.038 33.753 1.00 24.54 106 ALA E C 1
ATOM 7532 O O . ALA E 1 106 ? -61.996 39.819 33.929 1.00 23.15 106 ALA E O 1
ATOM 7534 N N . LEU E 1 107 ? -62.162 41.610 32.551 1.00 21.44 107 LEU E N 1
ATOM 7535 C CA . LEU E 1 107 ? -62.489 40.868 31.335 1.00 25.31 107 LEU E CA 1
ATOM 7536 C C . LEU E 1 107 ? -61.448 41.087 30.244 1.00 21.04 107 LEU E C 1
ATOM 7537 O O . LEU E 1 107 ? -60.967 42.210 30.045 1.00 26.08 107 LEU E O 1
ATOM 7542 N N . GLY E 1 108 ? -61.158 40.024 29.491 1.00 25.40 108 GLY E N 1
ATOM 7543 C CA . GLY E 1 108 ? -60.278 40.161 28.336 1.00 21.06 108 GLY E CA 1
ATOM 7544 C C . GLY E 1 108 ? -58.884 40.554 28.792 1.00 24.09 108 GLY E C 1
ATOM 7545 O O . GLY E 1 108 ? -58.313 39.935 29.698 1.00 22.03 108 GLY E O 1
ATOM 7546 N N . GLY E 1 109 ? -58.332 41.598 28.155 1.00 22.34 109 GLY E N 1
ATOM 7547 C CA . GLY E 1 109 ? -57.066 42.161 28.597 1.00 21.52 109 GLY E CA 1
ATOM 7548 C C . GLY E 1 109 ? -57.039 42.492 30.077 1.00 18.99 109 GLY E C 1
ATOM 7549 O O . GLY E 1 109 ? -55.981 42.429 30.711 1.00 21.32 109 GLY E O 1
ATOM 7550 N N . GLY E 1 110 ? -58.198 42.829 30.653 1.00 21.02 110 GLY E N 1
ATOM 7551 C CA . GLY E 1 110 ? -58.252 43.136 32.074 1.00 22.06 110 GLY E CA 1
ATOM 7552 C C . GLY E 1 110 ? -58.074 41.914 32.959 1.00 22.61 110 GLY E C 1
ATOM 7553 O O . GLY E 1 110 ? -57.410 41.980 34.000 1.00 20.07 110 GLY E O 1
ATOM 7554 N N . CYS E 1 111 ? -58.695 40.790 32.580 1.00 19.44 111 CYS E N 1
ATOM 7555 C CA . CYS E 1 111 ? -58.418 39.534 33.265 1.00 19.11 111 CYS E CA 1
ATOM 7556 C C . CYS E 1 111 ? -56.947 39.153 33.115 1.00 19.13 111 CYS E C 1
ATOM 7557 O O . CYS E 1 111 ? -56.310 38.698 34.076 1.00 19.41 111 CYS E O 1
ATOM 7560 N N . GLU E 1 112 ? -56.391 39.353 31.917 1.00 19.10 112 GLU E N 1
ATOM 7561 C CA . GLU E 1 112 ? -54.997 39.010 31.659 1.00 21.30 112 GLU E CA 1
ATOM 7562 C C . GLU E 1 112 ? -54.057 39.879 32.483 1.00 20.25 112 GLU E C 1
ATOM 7563 O O . GLU E 1 112 ? -53.042 39.390 32.991 1.00 18.00 112 GLU E O 1
ATOM 7569 N N . LEU E 1 113 ? -54.384 41.166 32.644 1.00 19.56 113 LEU E N 1
ATOM 7570 C CA . LEU E 1 113 ? -53.576 42.022 33.509 1.00 17.58 113 LEU E CA 1
ATOM 7571 C C . LEU E 1 113 ? -53.626 41.543 34.957 1.00 15.74 113 LEU E C 1
ATOM 7572 O O . LEU E 1 113 ? -52.597 41.492 35.644 1.00 19.16 113 LEU E O 1
ATOM 7577 N N . ALA E 1 114 ? -54.813 41.173 35.439 1.00 17.67 114 ALA E N 1
ATOM 7578 C CA . ALA E 1 114 ? -54.908 40.638 36.793 1.00 19.73 114 ALA E CA 1
ATOM 7579 C C . ALA E 1 114 ? -54.030 39.399 36.957 1.00 17.47 114 ALA E C 1
ATOM 7580 O O . ALA E 1 114 ? -53.355 39.237 37.983 1.00 18.75 114 ALA E O 1
ATOM 7582 N N . MET E 1 115 ? -54.018 38.516 35.956 1.00 18.84 115 MET E N 1
ATOM 7583 C CA . MET E 1 115 ? -53.225 37.289 36.078 1.00 18.67 115 MET E CA 1
ATOM 7584 C C . MET E 1 115 ? -51.725 37.563 35.977 1.00 17.55 115 MET E C 1
ATOM 7585 O O . MET E 1 115 ? -50.920 36.786 36.505 1.00 18.62 115 MET E O 1
ATOM 7590 N N . MET E 1 116 ? -51.332 38.647 35.295 1.00 17.38 116 MET E N 1
ATOM 7591 C CA . MET E 1 116 ? -49.920 39.023 35.233 1.00 17.57 116 MET E CA 1
ATOM 7592 C C . MET E 1 116 ? -49.409 39.527 36.567 1.00 22.03 116 MET E C 1
ATOM 7593 O O . MET E 1 116 ? -48.201 39.447 36.834 1.00 19.24 116 MET E O 1
ATOM 7598 N N . CYS E 1 117 ? -50.295 40.065 37.410 1.00 18.75 117 CYS E N 1
ATOM 7599 C CA . CYS E 1 117 ? -49.876 40.445 38.748 1.00 18.50 117 CYS E CA 1
ATOM 7600 C C . CYS E 1 117 ? -49.532 39.191 39.560 1.00 18.29 117 CYS E C 1
ATOM 7601 O O . CYS E 1 117 ? -49.866 38.062 39.192 1.00 18.09 117 CYS E O 1
ATOM 7604 N N . ASP E 1 118 ? -48.826 39.400 40.670 1.00 20.89 118 ASP E N 1
ATOM 7605 C CA . ASP E 1 118 ? -48.278 38.266 41.420 1.00 18.16 118 ASP E CA 1
ATOM 7606 C C . ASP E 1 118 ? -49.364 37.518 42.192 1.00 20.68 118 ASP E C 1
ATOM 7607 O O . ASP E 1 118 ? -49.335 36.281 42.270 1.00 18.59 118 ASP E O 1
ATOM 7612 N N . PHE E 1 119 ? -50.344 38.231 42.749 1.00 15.97 119 PHE E N 1
ATOM 7613 C CA . PHE E 1 119 ? -51.556 37.549 43.192 1.00 19.08 119 PHE E CA 1
ATOM 7614 C C . PHE E 1 119 ? -52.709 38.540 43.195 1.00 19.94 119 PHE E C 1
ATOM 7615 O O . PHE E 1 119 ? -52.510 39.751 43.070 1.00 21.07 119 PHE E O 1
ATOM 7623 N N . ILE E 1 120 ? -53.924 37.995 43.289 1.00 18.91 120 ILE E N 1
ATOM 7624 C CA . ILE E 1 120 ? -55.160 38.770 43.216 1.00 21.79 120 ILE E CA 1
ATOM 7625 C C . ILE E 1 120 ? -55.888 38.655 44.547 1.00 22.86 120 ILE E C 1
ATOM 7626 O O . ILE E 1 120 ? -56.063 37.547 45.071 1.00 23.39 120 ILE E O 1
ATOM 7631 N N . ILE E 1 121 ? -56.321 39.797 45.077 1.00 23.11 121 ILE E N 1
ATOM 7632 C CA . ILE E 1 121 ? -57.380 39.873 46.082 1.00 22.98 121 ILE E CA 1
ATOM 7633 C C . ILE E 1 121 ? -58.575 40.510 45.391 1.00 22.89 121 ILE E C 1
ATOM 7634 O O . ILE E 1 121 ? -58.430 41.547 44.737 1.00 23.89 121 ILE E O 1
ATOM 7639 N N . CYS E 1 122 ? -59.749 39.890 45.498 1.00 22.73 122 CYS E N 1
ATOM 7640 C CA . CYS E 1 122 ? -60.891 40.423 44.774 1.00 26.30 122 CYS E CA 1
ATOM 7641 C C . CYS E 1 122 ? -62.085 40.600 45.702 1.00 29.51 122 CYS E C 1
ATOM 7642 O O . CYS E 1 122 ? -62.176 39.987 46.769 1.00 28.22 122 CYS E O 1
ATOM 7645 N N . SER E 1 123 ? -62.997 41.476 45.289 1.00 28.83 123 SER E N 1
ATOM 7646 C CA . SER E 1 123 ? -64.229 41.614 46.048 1.00 31.97 123 SER E CA 1
ATOM 7647 C C . SER E 1 123 ? -65.240 40.564 45.603 1.00 32.62 123 SER E C 1
ATOM 7648 O O . SER E 1 123 ? -65.117 39.965 44.528 1.00 29.07 123 SER E O 1
ATOM 7651 N N . ASP E 1 124 ? -66.268 40.355 46.434 1.00 32.39 124 ASP E N 1
ATOM 7652 C CA . ASP E 1 124 ? -67.282 39.377 46.055 1.00 31.39 124 ASP E CA 1
ATOM 7653 C C . ASP E 1 124 ? -68.088 39.799 44.832 1.00 29.04 124 ASP E C 1
ATOM 7654 O O . ASP E 1 124 ? -68.890 39.001 44.339 1.00 33.11 124 ASP E O 1
ATOM 7659 N N . THR E 1 125 ? -67.874 40.993 44.291 1.00 28.67 125 THR E N 1
ATOM 7660 C CA . THR E 1 125 ? -68.549 41.396 43.064 1.00 30.77 125 THR E CA 1
ATOM 7661 C C . THR E 1 125 ? -67.715 41.140 41.814 1.00 35.38 125 THR E C 1
ATOM 7662 O O . THR E 1 125 ? -68.182 41.425 40.705 1.00 31.66 125 THR E O 1
ATOM 7666 N N . ALA E 1 126 ? -66.504 40.606 41.960 1.00 28.90 126 ALA E N 1
ATOM 7667 C CA . ALA E 1 126 ? -65.596 40.479 40.827 1.00 25.34 126 ALA E CA 1
ATOM 7668 C C . ALA E 1 126 ? -66.121 39.471 39.809 1.00 27.59 126 ALA E C 1
ATOM 7669 O O . ALA E 1 126 ? -66.688 38.434 40.168 1.00 28.64 126 ALA E O 1
ATOM 7671 N N . LYS E 1 127 ? -65.936 39.784 38.525 1.00 27.20 127 LYS E N 1
ATOM 7672 C CA . LYS E 1 127 ? -66.312 38.882 37.440 1.00 29.39 127 LYS E CA 1
ATOM 7673 C C . LYS E 1 127 ? -65.166 38.796 36.445 1.00 24.36 127 LYS E C 1
ATOM 7674 O O . LYS E 1 127 ? -64.714 39.821 35.926 1.00 25.80 127 LYS E O 1
ATOM 7680 N N . PHE E 1 128 ? -64.695 37.578 36.192 1.00 26.91 128 PHE E N 1
ATOM 7681 C CA . PHE E 1 128 ? -63.576 37.326 35.294 1.00 24.65 128 PHE E CA 1
ATOM 7682 C C . PHE E 1 128 ? -64.083 36.675 34.010 1.00 22.77 128 PHE E C 1
ATOM 7683 O O . PHE E 1 128 ? -65.119 36.010 33.999 1.00 25.90 128 PHE E O 1
ATOM 7691 N N . GLY E 1 129 ? -63.340 36.865 32.927 1.00 23.99 129 GLY E N 1
ATOM 7692 C CA . GLY E 1 129 ? -63.685 36.219 31.672 1.00 22.70 129 GLY E CA 1
ATOM 7693 C C . GLY E 1 129 ? -62.697 36.580 30.582 1.00 24.83 129 GLY E C 1
ATOM 7694 O O . GLY E 1 129 ? -61.946 37.554 30.690 1.00 26.23 129 GLY E O 1
ATOM 7695 N N . GLN E 1 130 ? -62.700 35.754 29.533 1.00 23.72 130 GLN E N 1
ATOM 7696 C CA . GLN E 1 130 ? -61.872 35.948 28.337 1.00 23.10 130 GLN E CA 1
ATOM 7697 C C . GLN E 1 130 ? -62.787 35.844 27.125 1.00 29.27 130 GLN E C 1
ATOM 7698 O O . GLN E 1 130 ? -62.902 34.774 26.506 1.00 28.63 130 GLN E O 1
ATOM 7704 N N . PRO E 1 131 ? -63.468 36.927 26.763 1.00 29.64 131 PRO E N 1
ATOM 7705 C CA . PRO E 1 131 ? -64.425 36.846 25.652 1.00 34.38 131 PRO E CA 1
ATOM 7706 C C . PRO E 1 131 ? -63.842 37.204 24.287 1.00 32.62 131 PRO E C 1
ATOM 7707 O O . PRO E 1 131 ? -64.609 37.452 23.349 1.00 31.58 131 PRO E O 1
ATOM 7711 N N . GLU E 1 132 ? -62.505 37.194 24.153 1.00 27.13 132 GLU E N 1
ATOM 7712 C CA . GLU E 1 132 ? -61.857 37.520 22.880 1.00 26.03 132 GLU E CA 1
ATOM 7713 C C . GLU E 1 132 ? -62.401 36.700 21.712 1.00 31.77 132 GLU E C 1
ATOM 7714 O O . GLU E 1 132 ? -62.454 37.198 20.579 1.00 30.28 132 GLU E O 1
ATOM 7720 N N . ILE E 1 133 ? -62.809 35.447 21.964 1.00 25.99 133 ILE E N 1
ATOM 7721 C CA . ILE E 1 133 ? -63.338 34.587 20.904 1.00 28.85 133 ILE E CA 1
ATOM 7722 C C . ILE E 1 133 ? -64.571 35.207 20.242 1.00 27.89 133 ILE E C 1
ATOM 7723 O O . ILE E 1 133 ? -64.861 34.926 19.072 1.00 30.99 133 ILE E O 1
ATOM 7728 N N . ASN E 1 134 ? -65.315 36.042 20.970 1.00 33.09 134 ASN E N 1
ATOM 7729 C CA . ASN E 1 134 ? -66.495 36.693 20.403 1.00 33.84 134 ASN E CA 1
ATOM 7730 C C . ASN E 1 134 ? -66.145 37.645 19.266 1.00 38.24 134 ASN E C 1
ATOM 7731 O O . ASN E 1 134 ? -67.031 38.019 18.489 1.00 38.38 134 ASN E O 1
ATOM 7736 N N . LEU E 1 135 ? -64.880 38.042 19.145 1.00 31.41 135 LEU E N 1
ATOM 7737 C CA . LEU E 1 135 ? -64.445 38.991 18.130 1.00 38.33 135 LEU E CA 1
ATOM 7738 C C . LEU E 1 135 ? -63.679 38.319 17.005 1.00 35.02 135 LEU E C 1
ATOM 7739 O O . LEU E 1 135 ? -63.102 39.011 16.162 1.00 38.71 135 LEU E O 1
ATOM 7744 N N . GLY E 1 136 ? -63.638 36.991 16.984 1.00 29.88 136 GLY E N 1
ATOM 7745 C CA . GLY E 1 136 ? -62.868 36.283 15.992 1.00 35.41 136 GLY E CA 1
ATOM 7746 C C . GLY E 1 136 ? -61.388 36.212 16.272 1.00 31.24 136 GLY E C 1
ATOM 7747 O O . GLY E 1 136 ? -60.635 35.740 15.410 1.00 31.82 136 GLY E O 1
ATOM 7748 N N . VAL E 1 137 ? -60.943 36.666 17.445 1.00 29.27 137 VAL E N 1
ATOM 7749 C CA . VAL E 1 137 ? -59.543 36.509 17.822 1.00 31.83 137 VAL E CA 1
ATOM 7750 C C . VAL E 1 137 ? -59.442 35.627 19.064 1.00 28.71 137 VAL E C 1
ATOM 7751 O O . VAL E 1 137 ? -60.377 34.887 19.401 1.00 27.23 137 VAL E O 1
ATOM 7755 N N . ILE E 1 138 ? -58.286 35.650 19.716 1.00 29.31 138 ILE E N 1
ATOM 7756 C CA . ILE E 1 138 ? -58.039 34.864 20.917 1.00 28.73 138 ILE E CA 1
ATOM 7757 C C . ILE E 1 138 ? -57.314 35.761 21.913 1.00 27.27 138 ILE E C 1
ATOM 7758 O O . ILE E 1 138 ? -56.874 36.857 21.577 1.00 25.66 138 ILE E O 1
ATOM 7763 N N . ALA E 1 139 ? -57.223 35.295 23.158 1.00 22.19 139 ALA E N 1
ATOM 7764 C CA . ALA E 1 139 ? -56.360 35.946 24.136 1.00 25.50 139 ALA E CA 1
ATOM 7765 C C . ALA E 1 139 ? -54.987 36.199 23.536 1.00 23.75 139 ALA E C 1
ATOM 7766 O O . ALA E 1 139 ? -54.411 35.322 22.880 1.00 24.96 139 ALA E O 1
ATOM 7768 N N . GLY E 1 140 ? -54.470 37.403 23.745 1.00 24.36 140 GLY E N 1
ATOM 7769 C CA . GLY E 1 140 ? -53.149 37.733 23.236 1.00 25.61 140 GLY E CA 1
ATOM 7770 C C . GLY E 1 140 ? -52.181 38.260 24.280 1.00 24.74 140 GLY E C 1
ATOM 7771 O O . GLY E 1 140 ? -51.067 38.681 23.939 1.00 23.37 140 GLY E O 1
ATOM 7772 N N . MET E 1 141 ? -52.591 38.262 25.549 1.00 22.08 141 MET E N 1
ATOM 7773 C CA . MET E 1 141 ? -51.701 38.627 26.647 1.00 21.35 141 MET E CA 1
ATOM 7774 C C . MET E 1 141 ? -51.751 37.612 27.779 1.00 22.87 141 MET E C 1
ATOM 7775 O O . MET E 1 141 ? -51.706 37.973 28.968 1.00 18.81 141 MET E O 1
ATOM 7780 N N . GLY E 1 142 ? -51.826 36.323 27.441 1.00 19.90 142 GLY E N 1
ATOM 7781 C CA . GLY E 1 142 ? -51.677 35.267 28.430 1.00 19.32 142 GLY E CA 1
ATOM 7782 C C . GLY E 1 142 ? -52.950 34.559 28.838 1.00 21.35 142 GLY E C 1
ATOM 7783 O O . GLY E 1 142 ? -52.886 33.619 29.652 1.00 21.97 142 GLY E O 1
ATOM 7784 N N . GLY E 1 143 ? -54.098 34.968 28.293 1.00 16.38 143 GLY E N 1
ATOM 7785 C CA . GLY E 1 143 ? -55.364 34.350 28.670 1.00 21.19 143 GLY E CA 1
ATOM 7786 C C . GLY E 1 143 ? -55.452 32.861 28.379 1.00 20.77 143 GLY E C 1
ATOM 7787 O O . GLY E 1 143 ? -56.163 32.137 29.081 1.00 21.99 143 GLY E O 1
ATOM 7788 N N . SER E 1 144 ? -54.764 32.383 27.327 1.00 19.10 144 SER E N 1
ATOM 7789 C CA . SER E 1 144 ? -54.751 30.955 27.020 1.00 16.19 144 SER E CA 1
ATOM 7790 C C . SER E 1 144 ? -53.696 30.191 27.820 1.00 16.73 144 SER E C 1
ATOM 7791 O O . SER E 1 144 ? -53.772 28.954 27.911 1.00 16.98 144 SER E O 1
ATOM 7794 N N . GLN E 1 145 ? -52.740 30.906 28.423 1.00 17.57 145 GLN E N 1
ATOM 7795 C CA . GLN E 1 145 ? -51.578 30.316 29.096 1.00 15.35 145 GLN E CA 1
ATOM 7796 C C . GLN E 1 145 ? -51.700 30.368 30.614 1.00 17.91 145 GLN E C 1
ATOM 7797 O O . GLN E 1 145 ? -51.605 29.334 31.285 1.00 17.28 145 GLN E O 1
ATOM 7803 N N . ARG E 1 146 ? -51.852 31.574 31.176 1.00 17.22 146 ARG E N 1
ATOM 7804 C CA . ARG E 1 146 ? -51.893 31.697 32.631 1.00 16.44 146 ARG E CA 1
ATOM 7805 C C . ARG E 1 146 ? -53.165 31.102 33.195 1.00 19.99 146 ARG E C 1
ATOM 7806 O O . ARG E 1 146 ? -53.131 30.420 34.218 1.00 19.87 146 ARG E O 1
ATOM 7814 N N . LEU E 1 147 ? -54.307 31.373 32.564 1.00 18.54 147 LEU E N 1
ATOM 7815 C CA . LEU E 1 147 ? -55.556 30.827 33.080 1.00 18.20 147 LEU E CA 1
ATOM 7816 C C . LEU E 1 147 ? -55.476 29.304 33.191 1.00 18.48 147 LEU E C 1
ATOM 7817 O O . LEU E 1 147 ? -55.764 28.726 34.246 1.00 17.75 147 LEU E O 1
ATOM 7822 N N . THR E 1 148 ? -55.010 28.650 32.128 1.00 16.81 148 THR E N 1
ATOM 7823 C CA . THR E 1 148 ? -54.906 27.195 32.102 1.00 16.35 148 THR E CA 1
ATOM 7824 C C . THR E 1 148 ? -53.977 26.670 33.195 1.00 18.22 148 THR E C 1
ATOM 7825 O O . THR E 1 148 ? -54.305 25.707 33.902 1.00 17.71 148 THR E O 1
ATOM 7829 N N A ARG E 1 149 ? -52.802 27.285 33.338 0.44 17.14 149 ARG E N 1
ATOM 7830 N N B ARG E 1 149 ? -52.790 27.266 33.323 0.56 17.28 149 ARG E N 1
ATOM 7831 C CA A ARG E 1 149 ? -51.829 26.790 34.305 0.44 16.76 149 ARG E CA 1
ATOM 7832 C CA B ARG E 1 149 ? -51.837 26.780 34.317 0.56 16.76 149 ARG E CA 1
ATOM 7833 C C A ARG E 1 149 ? -52.270 27.062 35.737 0.44 19.13 149 ARG E C 1
ATOM 7834 C C B ARG E 1 149 ? -52.343 27.008 35.733 0.56 19.12 149 ARG E C 1
ATOM 7835 O O A ARG E 1 149 ? -51.860 26.344 36.652 0.44 18.33 149 ARG E O 1
ATOM 7836 O O B ARG E 1 149 ? -52.056 26.206 36.626 0.56 18.39 149 ARG E O 1
ATOM 7851 N N . PHE E 1 150 ? -53.103 28.086 35.953 1.00 18.64 150 PHE E N 1
ATOM 7852 C CA . PHE E 1 150 ? -53.519 28.429 37.312 1.00 20.89 150 PHE E CA 1
ATOM 7853 C C . PHE E 1 150 ? -54.763 27.660 37.772 1.00 21.29 150 PHE E C 1
ATOM 7854 O O . PHE E 1 150 ? -54.853 27.290 38.949 1.00 23.61 150 PHE E O 1
ATOM 7862 N N . ILE E 1 151 ? -55.745 27.429 36.897 1.00 17.83 151 ILE E N 1
ATOM 7863 C CA . ILE E 1 151 ? -57.019 26.852 37.319 1.00 18.46 151 ILE E CA 1
ATOM 7864 C C . ILE E 1 151 ? -57.350 25.522 36.644 1.00 21.88 151 ILE E C 1
ATOM 7865 O O . ILE E 1 151 ? -58.383 24.922 36.968 1.00 21.62 151 ILE E O 1
ATOM 7870 N N . GLY E 1 152 ? -56.529 25.038 35.720 1.00 19.33 152 GLY E N 1
ATOM 7871 C CA . GLY E 1 152 ? -56.788 23.735 35.137 1.00 20.17 152 GLY E CA 1
ATOM 7872 C C . GLY E 1 152 ? -57.399 23.821 33.745 1.00 19.23 152 GLY E C 1
ATOM 7873 O O . GLY E 1 152 ? -57.951 24.846 33.327 1.00 20.06 152 GLY E O 1
ATOM 7874 N N . LYS E 1 153 ? -57.294 22.708 33.010 1.00 17.20 153 LYS E N 1
ATOM 7875 C CA . LYS E 1 153 ? -57.671 22.718 31.595 1.00 17.09 153 LYS E CA 1
ATOM 7876 C C . LYS E 1 153 ? -59.175 22.929 31.403 1.00 19.57 153 LYS E C 1
ATOM 7877 O O . LYS E 1 153 ? -59.580 23.737 30.561 1.00 18.32 153 LYS E O 1
ATOM 7883 N N . SER E 1 154 ? -60.025 22.199 32.148 1.00 20.37 154 SER E N 1
ATOM 7884 C CA . SER E 1 154 ? -61.468 22.286 31.880 1.00 18.90 154 SER E CA 1
ATOM 7885 C C . SER E 1 154 ? -61.975 23.711 31.964 1.00 17.92 154 SER E C 1
ATOM 7886 O O . SER E 1 154 ? -62.608 24.208 31.026 1.00 17.48 154 SER E O 1
ATOM 7889 N N . LYS E 1 155 ? -61.718 24.391 33.078 1.00 17.71 155 LYS E N 1
ATOM 7890 C CA . LYS E 1 155 ? -62.299 25.716 33.217 1.00 19.64 155 LYS E CA 1
ATOM 7891 C C . LYS E 1 155 ? -61.665 26.715 32.250 1.00 21.12 155 LYS E C 1
ATOM 7892 O O . LYS E 1 155 ? -62.358 27.595 31.738 1.00 18.45 155 LYS E O 1
ATOM 7898 N N . SER E 1 156 ? -60.373 26.578 31.949 1.00 20.24 156 SER E N 1
ATOM 7899 C CA . SER E 1 156 ? -59.756 27.521 31.015 1.00 19.94 156 SER E CA 1
ATOM 7900 C C . SER E 1 156 ? -60.258 27.311 29.589 1.00 20.07 156 SER E C 1
ATOM 7901 O O . SER E 1 156 ? -60.548 28.284 28.877 1.00 20.46 156 SER E O 1
ATOM 7904 N N . MET E 1 157 ? -60.340 26.053 29.143 1.00 20.84 157 MET E N 1
ATOM 7905 C CA . MET E 1 157 ? -60.905 25.769 27.826 1.00 21.73 157 MET E CA 1
ATOM 7906 C C . MET E 1 157 ? -62.321 26.305 27.716 1.00 21.70 157 MET E C 1
ATOM 7907 O O . MET E 1 157 ? -62.679 26.954 26.728 1.00 19.87 157 MET E O 1
ATOM 7912 N N . ASP E 1 158 ? -63.142 26.030 28.730 1.00 18.95 158 ASP E N 1
ATOM 7913 C CA . ASP E 1 158 ? -64.522 26.505 28.726 1.00 22.13 158 ASP E CA 1
ATOM 7914 C C . ASP E 1 158 ? -64.560 28.027 28.626 1.00 23.25 158 ASP E C 1
ATOM 7915 O O . ASP E 1 158 ? -65.226 28.589 27.746 1.00 23.90 158 ASP E O 1
ATOM 7920 N N . MET E 1 159 ? -63.793 28.717 29.476 1.00 23.21 159 MET E N 1
ATOM 7921 C CA . MET E 1 159 ? -63.819 30.178 29.445 1.00 21.26 159 MET E CA 1
ATOM 7922 C C . MET E 1 159 ? -63.326 30.732 28.107 1.00 23.39 159 MET E C 1
ATOM 7923 O O . MET E 1 159 ? -63.926 31.663 27.556 1.00 21.95 159 MET E O 1
ATOM 7928 N N . ASN E 1 160 ? -62.254 30.162 27.555 1.00 21.66 160 ASN E N 1
ATOM 7929 C CA . ASN E 1 160 ? -61.689 30.706 26.321 1.00 20.84 160 ASN E CA 1
ATOM 7930 C C . ASN E 1 160 ? -62.534 30.373 25.092 1.00 21.43 160 ASN E C 1
ATOM 7931 O O . ASN E 1 160 ? -62.553 31.157 24.134 1.00 23.86 160 ASN E O 1
ATOM 7936 N N . LEU E 1 161 ? -63.224 29.229 25.086 1.00 20.62 161 LEU E N 1
ATOM 7937 C CA . LEU E 1 161 ? -64.033 28.823 23.939 1.00 26.65 161 LEU E CA 1
ATOM 7938 C C . LEU E 1 161 ? -65.441 29.431 23.949 1.00 28.40 161 LEU E C 1
ATOM 7939 O O . LEU E 1 161 ? -65.958 29.805 22.889 1.00 24.13 161 LEU E O 1
ATOM 7944 N N . THR E 1 162 ? -66.089 29.504 25.112 1.00 25.48 162 THR E N 1
ATOM 7945 C CA . THR E 1 162 ? -67.466 29.984 25.193 1.00 26.04 162 THR E CA 1
ATOM 7946 C C . THR E 1 162 ? -67.584 31.443 25.601 1.00 31.99 162 THR E C 1
ATOM 7947 O O . THR E 1 162 ? -68.664 32.023 25.440 1.00 28.96 162 THR E O 1
ATOM 7951 N N . GLY E 1 163 ? -66.527 32.031 26.159 1.00 23.17 163 GLY E N 1
ATOM 7952 C CA . GLY E 1 163 ? -66.594 33.373 26.690 1.00 25.78 163 GLY E CA 1
ATOM 7953 C C . GLY E 1 163 ? -67.315 33.510 28.008 1.00 24.70 163 GLY E C 1
ATOM 7954 O O . GLY E 1 163 ? -67.633 34.633 28.405 1.00 25.62 163 GLY E O 1
ATOM 7955 N N . ARG E 1 164 ? -67.571 32.414 28.712 1.00 23.56 164 ARG E N 1
ATOM 7956 C CA . ARG E 1 164 ? -68.402 32.476 29.907 1.00 27.51 164 ARG E CA 1
ATOM 7957 C C . ARG E 1 164 ? -67.681 33.196 31.037 1.00 31.70 164 ARG E C 1
ATOM 7958 O O . ARG E 1 164 ? -66.451 33.187 31.134 1.00 27.09 164 ARG E O 1
ATOM 7966 N N . PHE E 1 165 ? -68.460 33.834 31.899 1.00 26.16 165 PHE E N 1
ATOM 7967 C CA . PHE E 1 165 ? -67.840 34.535 33.007 1.00 29.58 165 PHE E CA 1
ATOM 7968 C C . PHE E 1 165 ? -67.587 33.579 34.171 1.00 27.77 165 PHE E C 1
ATOM 7969 O O . PHE E 1 165 ? -68.167 32.498 34.263 1.00 28.29 165 PHE E O 1
ATOM 7977 N N . MET E 1 166 ? -66.658 33.970 35.039 1.00 25.78 166 MET E N 1
ATOM 7978 C CA . MET E 1 166 ? -66.379 33.251 36.277 1.00 25.73 166 MET E CA 1
ATOM 7979 C C . MET E 1 166 ? -66.561 34.228 37.431 1.00 26.93 166 MET E C 1
ATOM 7980 O O . MET E 1 166 ? -65.919 35.283 37.447 1.00 25.62 166 MET E O 1
ATOM 7985 N N . ASP E 1 167 ? -67.424 33.886 38.392 1.00 27.91 167 ASP E N 1
ATOM 7986 C CA . ASP E 1 167 ? -67.688 34.825 39.477 1.00 27.84 167 ASP E CA 1
ATOM 7987 C C . ASP E 1 167 ? -66.637 34.673 40.575 1.00 28.98 167 ASP E C 1
ATOM 7988 O O . ASP E 1 167 ? -65.753 33.812 40.515 1.00 28.43 167 ASP E O 1
ATOM 7993 N N . ALA E 1 168 ? -66.724 35.545 41.585 1.00 30.37 168 ALA E N 1
ATOM 7994 C CA . ALA E 1 168 ? -65.663 35.646 42.584 1.00 28.30 168 ALA E CA 1
ATOM 7995 C C . ALA E 1 168 ? -65.490 34.349 43.364 1.00 28.46 168 ALA E C 1
ATOM 7996 O O . ALA E 1 168 ? -64.358 33.919 43.629 1.00 27.37 168 ALA E O 1
ATOM 7998 N N . GLU E 1 169 ? -66.596 33.712 43.752 1.00 29.35 169 GLU E N 1
ATOM 7999 C CA . GLU E 1 169 ? -66.465 32.501 44.547 1.00 28.17 169 GLU E CA 1
ATOM 8000 C C . GLU E 1 169 ? -65.883 31.360 43.711 1.00 27.26 169 GLU E C 1
ATOM 8001 O O . GLU E 1 169 ? -65.074 30.566 44.210 1.00 30.03 169 GLU E O 1
ATOM 8007 N N . GLU E 1 170 ? -66.264 31.259 42.431 1.00 28.28 170 GLU E N 1
ATOM 8008 C CA . GLU E 1 170 ? -65.617 30.251 41.587 1.00 27.56 170 GLU E CA 1
ATOM 8009 C C . GLU E 1 170 ? -64.142 30.585 41.368 1.00 25.82 170 GLU E C 1
ATOM 8010 O O . GLU E 1 170 ? -63.308 29.679 41.344 1.00 25.36 170 GLU E O 1
ATOM 8016 N N . ALA E 1 171 ? -63.799 31.876 41.251 1.00 25.48 171 ALA E N 1
ATOM 8017 C CA . ALA E 1 171 ? -62.398 32.266 41.065 1.00 24.77 171 ALA E CA 1
ATOM 8018 C C . ALA E 1 171 ? -61.522 31.836 42.242 1.00 26.00 171 ALA E C 1
ATOM 8019 O O . ALA E 1 171 ? -60.388 31.381 42.048 1.00 22.45 171 ALA E O 1
ATOM 8021 N N . GLU E 1 172 ? -62.018 31.985 43.476 1.00 27.97 172 GLU E N 1
ATOM 8022 C CA . GLU E 1 172 ? -61.245 31.559 44.642 1.00 25.30 172 GLU E CA 1
ATOM 8023 C C . GLU E 1 172 ? -61.195 30.040 44.739 1.00 23.72 172 GLU E C 1
ATOM 8024 O O . GLU E 1 172 ? -60.156 29.457 45.093 1.00 22.39 172 GLU E O 1
ATOM 8030 N N . ARG E 1 173 ? -62.319 29.387 44.443 1.00 24.43 173 ARG E N 1
ATOM 8031 C CA . ARG E 1 173 ? -62.408 27.941 44.547 1.00 24.45 173 ARG E CA 1
ATOM 8032 C C . ARG E 1 173 ? -61.513 27.263 43.518 1.00 27.18 173 ARG E C 1
ATOM 8033 O O . ARG E 1 173 ? -60.994 26.171 43.771 1.00 29.16 173 ARG E O 1
ATOM 8041 N N . SER E 1 174 ? -61.292 27.908 42.367 1.00 24.24 174 SER E N 1
ATOM 8042 C CA . SER E 1 174 ? -60.458 27.326 41.323 1.00 23.85 174 SER E CA 1
ATOM 8043 C C . SER E 1 174 ? -58.990 27.757 41.398 1.00 24.32 174 SER E C 1
ATOM 8044 O O . SER E 1 174 ? -58.158 27.198 40.666 1.00 24.73 174 SER E O 1
ATOM 8047 N N . GLY E 1 175 ? -58.653 28.705 42.267 1.00 22.45 175 GLY E N 1
ATOM 8048 C CA . GLY E 1 175 ? -57.283 29.149 42.441 1.00 22.25 175 GLY E CA 1
ATOM 8049 C C . GLY E 1 175 ? -56.878 30.345 41.606 1.00 23.34 175 GLY E C 1
ATOM 8050 O O . GLY E 1 175 ? -55.696 30.716 41.616 1.00 22.84 175 GLY E O 1
ATOM 8051 N N . LEU E 1 176 ? -57.819 30.961 40.883 1.00 18.89 176 LEU E N 1
ATOM 8052 C CA . LEU E 1 176 ? -57.489 32.152 40.103 1.00 19.55 176 LEU E CA 1
ATOM 8053 C C . LEU E 1 176 ? -57.154 33.333 41.014 1.00 21.73 176 LEU E C 1
ATOM 8054 O O . LEU E 1 176 ? -56.264 34.130 40.700 1.00 18.39 176 LEU E O 1
ATOM 8059 N N . VAL E 1 177 ? -57.851 33.469 42.144 1.00 22.03 177 VAL E N 1
ATOM 8060 C CA . VAL E 1 177 ? -57.549 34.526 43.105 1.00 22.11 177 VAL E CA 1
ATOM 8061 C C . VAL E 1 177 ? -57.169 33.896 44.442 1.00 23.83 177 VAL E C 1
ATOM 8062 O O . VAL E 1 177 ? -57.509 32.749 44.744 1.00 22.98 177 VAL E O 1
ATOM 8066 N N . SER E 1 178 ? -56.452 34.670 45.260 1.00 20.42 178 SER E N 1
ATOM 8067 C CA . SER E 1 178 ? -56.080 34.166 46.578 1.00 20.76 178 SER E CA 1
ATOM 8068 C C . SER E 1 178 ? -57.154 34.425 47.636 1.00 24.05 178 SER E C 1
ATOM 8069 O O . SER E 1 178 ? -57.450 33.533 48.440 1.00 22.46 178 SER E O 1
ATOM 8072 N N . ARG E 1 179 ? -57.751 35.621 47.646 1.00 23.85 179 ARG E N 1
ATOM 8073 C CA . ARG E 1 179 ? -58.684 36.014 48.700 1.00 27.80 179 ARG E CA 1
ATOM 8074 C C . ARG E 1 179 ? -59.894 36.699 48.091 1.00 30.53 179 ARG E C 1
ATOM 8075 O O . ARG E 1 179 ? -59.765 37.431 47.107 1.00 25.46 179 ARG E O 1
ATOM 8083 N N . VAL E 1 180 ? -61.064 36.456 48.691 1.00 28.90 180 VAL E N 1
ATOM 8084 C CA . VAL E 1 180 ? -62.310 37.150 48.368 1.00 29.19 180 VAL E CA 1
ATOM 8085 C C . VAL E 1 180 ? -62.795 37.865 49.625 1.00 28.94 180 VAL E C 1
ATOM 8086 O O . VAL E 1 180 ? -62.898 37.239 50.688 1.00 28.10 180 VAL E O 1
ATOM 8090 N N . VAL E 1 181 ? -63.094 39.152 49.502 1.00 30.86 181 VAL E N 1
ATOM 8091 C CA . VAL E 1 181 ? -63.572 39.958 50.634 1.00 32.48 181 VAL E CA 1
ATOM 8092 C C . VAL E 1 181 ? -64.740 40.820 50.176 1.00 34.64 181 VAL E C 1
ATOM 8093 O O . VAL E 1 181 ? -64.938 41.048 48.976 1.00 30.93 181 VAL E O 1
ATOM 8097 N N . PRO E 1 182 ? -65.550 41.300 51.123 1.00 36.66 182 PRO E N 1
ATOM 8098 C CA . PRO E 1 182 ? -66.635 42.215 50.751 1.00 37.41 182 PRO E CA 1
ATOM 8099 C C . PRO E 1 182 ? -66.097 43.449 50.049 1.00 33.78 182 PRO E C 1
ATOM 8100 O O . PRO E 1 182 ? -65.005 43.934 50.351 1.00 35.01 182 PRO E O 1
ATOM 8104 N N . ALA E 1 183 ? -66.897 43.965 49.112 1.00 33.39 183 ALA E N 1
ATOM 8105 C CA . ALA E 1 183 ? -66.477 45.093 48.289 1.00 34.94 183 ALA E CA 1
ATOM 8106 C C . ALA E 1 183 ? -65.980 46.266 49.123 1.00 41.92 183 ALA E C 1
ATOM 8107 O O . ALA E 1 183 ? -65.056 46.975 48.705 1.00 37.46 183 ALA E O 1
ATOM 8109 N N . LYS E 1 184 ? -66.555 46.476 50.310 1.00 42.51 184 LYS E N 1
ATOM 8110 C CA . LYS E 1 184 ? -66.143 47.599 51.141 1.00 45.06 184 LYS E CA 1
ATOM 8111 C C . LYS E 1 184 ? -64.883 47.316 51.948 1.00 42.40 184 LYS E C 1
ATOM 8112 O O . LYS E 1 184 ? -64.339 48.245 52.549 1.00 42.15 184 LYS E O 1
ATOM 8118 N N . LYS E 1 185 ? -64.405 46.075 51.976 1.00 37.37 185 LYS E N 1
ATOM 8119 C CA . LYS E 1 185 ? -63.149 45.751 52.638 1.00 39.55 185 LYS E CA 1
ATOM 8120 C C . LYS E 1 185 ? -62.001 45.510 51.663 1.00 34.20 185 LYS E C 1
ATOM 8121 O O . LYS E 1 185 ? -60.886 45.229 52.110 1.00 32.50 185 LYS E O 1
ATOM 8127 N N . LEU E 1 186 ? -62.238 45.634 50.352 1.00 35.38 186 LEU E N 1
ATOM 8128 C CA . LEU E 1 186 ? -61.220 45.257 49.368 1.00 31.77 186 LEU E CA 1
ATOM 8129 C C . LEU E 1 186 ? -59.935 46.057 49.546 1.00 31.92 186 LEU E C 1
ATOM 8130 O O . LEU E 1 186 ? -58.843 45.486 49.650 1.00 29.46 186 LEU E O 1
ATOM 8135 N N . MET E 1 187 ? -60.033 47.384 49.573 1.00 27.33 187 MET E N 1
ATOM 8136 C CA . MET E 1 187 ? -58.799 48.156 49.624 1.00 30.05 187 MET E CA 1
ATOM 8137 C C . MET E 1 187 ? -58.120 48.035 50.983 1.00 32.99 187 MET E C 1
ATOM 8138 O O . MET E 1 187 ? -56.888 48.007 51.053 1.00 33.21 187 MET E O 1
ATOM 8143 N N . GLU E 1 188 ? -58.896 47.911 52.063 1.00 34.22 188 GLU E N 1
ATOM 8144 C CA . GLU E 1 188 ? -58.303 47.709 53.383 1.00 31.66 188 GLU E CA 1
ATOM 8145 C C . GLU E 1 188 ? -57.538 46.390 53.452 1.00 31.83 188 GLU E C 1
ATOM 8146 O O . GLU E 1 188 ? -56.394 46.344 53.919 1.00 30.78 188 GLU E O 1
ATOM 8152 N N . GLU E 1 189 ? -58.163 45.299 53.000 1.00 30.40 189 GLU E N 1
ATOM 8153 C CA . GLU E 1 189 ? -57.478 44.009 52.979 1.00 31.63 189 GLU E CA 1
ATOM 8154 C C . GLU E 1 189 ? -56.200 44.072 52.142 1.00 25.64 189 GLU E C 1
ATOM 8155 O O . GLU E 1 189 ? -55.148 43.576 52.568 1.00 27.75 189 GLU E O 1
ATOM 8161 N N . THR E 1 190 ? -56.268 44.699 50.957 1.00 29.01 190 THR E N 1
ATOM 8162 C CA . THR E 1 190 ? -55.142 44.653 50.019 1.00 26.27 190 THR E CA 1
ATOM 8163 C C . THR E 1 190 ? -54.007 45.559 50.477 1.00 28.21 190 THR E C 1
ATOM 8164 O O . THR E 1 190 ? -52.835 45.165 50.458 1.00 24.39 190 THR E O 1
ATOM 8168 N N . MET E 1 191 ? -54.331 46.788 50.886 1.00 26.10 191 MET E N 1
ATOM 8169 C CA . MET E 1 191 ? -53.276 47.677 51.359 1.00 27.54 191 MET E CA 1
ATOM 8170 C C . MET E 1 191 ? -52.634 47.152 52.635 1.00 26.18 191 MET E C 1
ATOM 8171 O O . MET E 1 191 ? -51.437 47.364 52.850 1.00 29.08 191 MET E O 1
ATOM 8176 N N . THR E 1 192 ? -53.392 46.443 53.477 1.00 28.16 192 THR E N 1
ATOM 8177 C CA . THR E 1 192 ? -52.784 45.848 54.663 1.00 32.99 192 THR E CA 1
ATOM 8178 C C . THR E 1 192 ? -51.797 44.742 54.286 1.00 33.10 192 THR E C 1
ATOM 8179 O O . THR E 1 192 ? -50.682 44.692 54.818 1.00 29.45 192 THR E O 1
ATOM 8183 N N . ALA E 1 193 ? -52.180 43.858 53.358 1.00 30.16 193 ALA E N 1
ATOM 8184 C CA . ALA E 1 193 ? -51.229 42.875 52.843 1.00 26.85 193 ALA E CA 1
ATOM 8185 C C . ALA E 1 193 ? -50.011 43.561 52.230 1.00 20.67 193 ALA E C 1
ATOM 8186 O O . ALA E 1 193 ? -48.863 43.190 52.511 1.00 24.83 193 ALA E O 1
ATOM 8188 N N . ALA E 1 194 ? -50.240 44.580 51.401 1.00 23.70 194 ALA E N 1
ATOM 8189 C CA . ALA E 1 194 ? -49.130 45.234 50.716 1.00 24.84 194 ALA E CA 1
ATOM 8190 C C . ALA E 1 194 ? -48.214 45.954 51.695 1.00 29.99 194 ALA E C 1
ATOM 8191 O O . ALA E 1 194 ? -46.985 45.932 51.540 1.00 21.98 194 ALA E O 1
ATOM 8193 N N . GLN E 1 195 ? -48.793 46.629 52.694 1.00 26.28 195 GLN E N 1
ATOM 8194 C CA . GLN E 1 195 ? -47.957 47.315 53.673 1.00 31.61 195 GLN E CA 1
ATOM 8195 C C . GLN E 1 195 ? -47.102 46.322 54.452 1.00 26.03 195 GLN E C 1
ATOM 8196 O O . GLN E 1 195 ? -45.933 46.597 54.749 1.00 27.89 195 GLN E O 1
ATOM 8202 N N . LYS E 1 196 ? -47.660 45.150 54.759 1.00 26.94 196 LYS E N 1
ATOM 8203 C CA . LYS E 1 196 ? -46.900 44.114 55.453 1.00 29.79 196 LYS E CA 1
ATOM 8204 C C . LYS E 1 196 ? -45.754 43.579 54.597 1.00 31.59 196 LYS E C 1
ATOM 8205 O O . LYS E 1 196 ? -44.635 43.394 55.091 1.00 27.51 196 LYS E O 1
ATOM 8211 N N . ILE E 1 197 ? -46.014 43.305 53.315 1.00 25.74 197 ILE E N 1
ATOM 8212 C CA . ILE E 1 197 ? -44.929 42.903 52.423 1.00 24.30 197 ILE E CA 1
ATOM 8213 C C . ILE E 1 197 ? -43.824 43.954 52.424 1.00 28.09 197 ILE E C 1
ATOM 8214 O O . ILE E 1 197 ? -42.629 43.627 52.448 1.00 25.04 197 ILE E O 1
ATOM 8219 N N . ALA E 1 198 ? -44.209 45.235 52.415 1.00 24.66 198 ALA E N 1
ATOM 8220 C CA . ALA E 1 198 ? -43.251 46.334 52.346 1.00 26.55 198 ALA E CA 1
ATOM 8221 C C . ALA E 1 198 ? -42.414 46.476 53.608 1.00 28.48 198 ALA E C 1
ATOM 8222 O O . ALA E 1 198 ? -41.417 47.198 53.586 1.00 30.89 198 ALA E O 1
ATOM 8224 N N . GLU E 1 199 ? -42.794 45.816 54.697 1.00 29.40 199 GLU E N 1
ATOM 8225 C CA . GLU E 1 199 ? -41.967 45.787 55.894 1.00 33.73 199 GLU E CA 1
ATOM 8226 C C . GLU E 1 199 ? -40.856 44.747 55.815 1.00 37.05 199 GLU E C 1
ATOM 8227 O O . GLU E 1 199 ? -39.897 44.830 56.587 1.00 31.67 199 GLU E O 1
ATOM 8233 N N . LYS E 1 200 ? -40.943 43.795 54.884 1.00 27.50 200 LYS E N 1
ATOM 8234 C CA . LYS E 1 200 ? -39.987 42.699 54.826 1.00 27.32 200 LYS E CA 1
ATOM 8235 C C . LYS E 1 200 ? -38.709 43.125 54.106 1.00 29.37 200 LYS E C 1
ATOM 8236 O O . LYS E 1 200 ? -38.635 44.181 53.474 1.00 30.63 200 LYS E O 1
ATOM 8242 N N . SER E 1 201 ? -37.685 42.279 54.224 1.00 27.32 201 SER E N 1
ATOM 8243 C CA . SER E 1 201 ? -36.437 42.472 53.495 1.00 32.28 201 SER E CA 1
ATOM 8244 C C . SER E 1 201 ? -36.703 42.575 52.000 1.00 34.26 201 SER E C 1
ATOM 8245 O O . SER E 1 201 ? -37.258 41.649 51.400 1.00 28.82 201 SER E O 1
ATOM 8248 N N . MET E 1 202 ? -36.292 43.698 51.399 1.00 28.24 202 MET E N 1
ATOM 8249 C CA . MET E 1 202 ? -36.519 43.913 49.972 1.00 33.48 202 MET E CA 1
ATOM 8250 C C . MET E 1 202 ? -35.857 42.828 49.126 1.00 35.02 202 MET E C 1
ATOM 8251 O O . MET E 1 202 ? -36.447 42.340 48.149 1.00 30.77 202 MET E O 1
ATOM 8256 N N . ILE E 1 203 ? -34.634 42.433 49.482 1.00 28.17 203 ILE E N 1
ATOM 8257 C CA . ILE E 1 203 ? -33.947 41.384 48.727 1.00 32.27 203 ILE E CA 1
ATOM 8258 C C . ILE E 1 203 ? -34.722 40.069 48.802 1.00 28.90 203 ILE E C 1
ATOM 8259 O O . ILE E 1 203 ? -34.924 39.392 47.784 1.00 27.07 203 ILE E O 1
ATOM 8264 N N . ALA E 1 204 ? -35.172 39.687 50.006 1.00 26.42 204 ALA E N 1
ATOM 8265 C CA . ALA E 1 204 ? -35.899 38.429 50.155 1.00 25.78 204 ALA E CA 1
ATOM 8266 C C . ALA E 1 204 ? -37.228 38.457 49.408 1.00 27.64 204 ALA E C 1
ATOM 8267 O O . ALA E 1 204 ? -37.640 37.444 48.826 1.00 26.54 204 ALA E O 1
ATOM 8269 N N . VAL E 1 205 ? -37.920 39.596 49.430 1.00 24.05 205 VAL E N 1
ATOM 8270 C CA . VAL E 1 205 ? -39.204 39.705 48.741 1.00 26.61 205 VAL E CA 1
ATOM 8271 C C . VAL E 1 205 ? -39.022 39.516 47.234 1.00 27.95 205 VAL E C 1
ATOM 8272 O O . VAL E 1 205 ? -39.742 38.735 46.601 1.00 24.31 205 VAL E O 1
ATOM 8276 N N . MET E 1 206 ? -38.045 40.209 46.637 1.00 21.74 206 MET E N 1
ATOM 8277 C CA . MET E 1 206 ? -37.781 40.006 45.213 1.00 21.10 206 MET E CA 1
ATOM 8278 C C . MET E 1 206 ? -37.339 38.577 44.930 1.00 25.08 206 MET E C 1
ATOM 82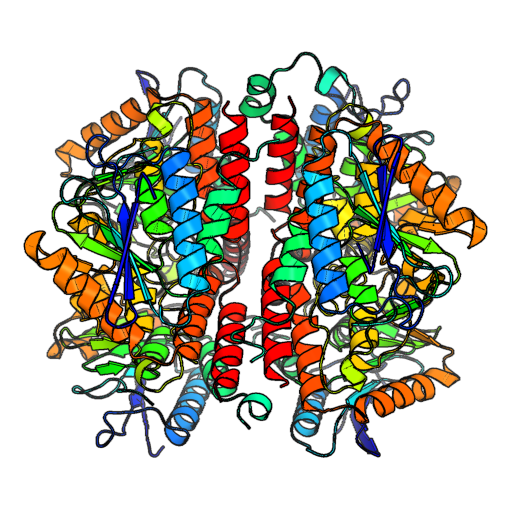79 O O . MET E 1 206 ? -37.661 38.027 43.871 1.00 23.58 206 MET E O 1
ATOM 8284 N N . ALA E 1 207 ? -36.611 37.963 45.864 1.00 22.65 207 ALA E N 1
ATOM 8285 C CA . ALA E 1 207 ? -36.185 36.583 45.679 1.00 24.39 207 ALA E CA 1
ATOM 8286 C C . ALA E 1 207 ? -37.374 35.629 45.736 1.00 20.96 207 ALA E C 1
ATOM 8287 O O . ALA E 1 207 ? -37.446 34.689 44.938 1.00 23.30 207 ALA E O 1
ATOM 8289 N N . VAL E 1 208 ? -38.305 35.856 46.676 1.00 21.38 208 VAL E N 1
ATOM 8290 C CA . VAL E 1 208 ? -39.528 35.053 46.781 1.00 26.23 208 VAL E CA 1
ATOM 8291 C C . VAL E 1 208 ? -40.278 35.074 45.459 1.00 23.25 208 VAL E C 1
ATOM 8292 O O . VAL E 1 208 ? -40.662 34.030 44.916 1.00 19.77 208 VAL E O 1
ATOM 8296 N N . LYS E 1 209 ? -40.528 36.276 44.944 1.00 17.60 209 LYS E N 1
ATOM 8297 C CA . LYS E 1 209 ? -41.303 36.419 43.716 1.00 21.74 209 LYS E CA 1
ATOM 8298 C C . LYS E 1 209 ? -40.632 35.696 42.554 1.00 20.03 209 LYS E C 1
ATOM 8299 O O . LYS E 1 209 ? -41.290 34.975 41.791 1.00 17.72 209 LYS E O 1
ATOM 8305 N N . GLU E 1 210 ? -39.319 35.877 42.412 1.00 15.85 210 GLU E N 1
ATOM 8306 C CA . GLU E 1 210 ? -38.589 35.237 41.322 1.00 19.07 210 GLU E CA 1
ATOM 8307 C C . GLU E 1 210 ? -38.618 33.719 41.442 1.00 19.80 210 GLU E C 1
ATOM 8308 O O . GLU E 1 210 ? -38.820 33.013 40.443 1.00 18.90 210 GLU E O 1
ATOM 8314 N N . ALA E 1 211 ? -38.415 33.188 42.656 1.00 19.50 211 ALA E N 1
ATOM 8315 C CA . ALA E 1 211 ? -38.448 31.736 42.832 1.00 19.23 211 ALA E CA 1
ATOM 8316 C C . ALA E 1 211 ? -39.833 31.176 42.518 1.00 17.30 211 ALA E C 1
ATOM 8317 O O . ALA E 1 211 ? -39.965 30.163 41.818 1.00 18.09 211 ALA E O 1
ATOM 8319 N N . VAL E 1 212 ? -40.886 31.823 43.025 1.00 15.27 212 VAL E N 1
ATOM 8320 C CA . VAL E 1 212 ? -42.240 31.343 42.748 1.00 17.11 212 VAL E CA 1
ATOM 8321 C C . VAL E 1 212 ? -42.491 31.306 41.239 1.00 18.71 212 VAL E C 1
ATOM 8322 O O . VAL E 1 212 ? -43.029 30.330 40.705 1.00 17.06 212 VAL E O 1
ATOM 8326 N N . ASN E 1 213 ? -42.043 32.333 40.521 1.00 17.82 213 ASN E N 1
ATOM 8327 C CA . ASN E 1 213 ? -42.280 32.380 39.081 1.00 17.82 213 ASN E CA 1
ATOM 8328 C C . ASN E 1 213 ? -41.495 31.329 38.299 1.00 18.44 213 ASN E C 1
ATOM 8329 O O . ASN E 1 213 ? -41.904 30.989 37.180 1.00 17.93 213 ASN E O 1
ATOM 8334 N N . ARG E 1 214 ? -40.389 30.800 38.844 1.00 15.94 214 ARG E N 1
ATOM 8335 C CA . ARG E 1 214 ? -39.736 29.661 38.194 1.00 16.59 214 ARG E CA 1
ATOM 8336 C C . ARG E 1 214 ? -40.677 28.468 38.018 1.00 18.13 214 ARG E C 1
ATOM 8337 O O . ARG E 1 214 ? -40.429 27.614 37.153 1.00 18.34 214 ARG E O 1
ATOM 8345 N N . SER E 1 215 ? -41.724 28.375 38.842 1.00 17.97 215 SER E N 1
ATOM 8346 C CA . SER E 1 215 ? -42.608 27.212 38.837 1.00 15.73 215 SER E CA 1
ATOM 8347 C C . SER E 1 215 ? -43.208 26.930 37.465 1.00 16.38 215 SER E C 1
ATOM 8348 O O . SER E 1 215 ? -43.610 25.791 37.196 1.00 16.20 215 SER E O 1
ATOM 8351 N N . TYR E 1 216 ? -43.336 27.948 36.612 1.00 14.43 216 TYR E N 1
ATOM 8352 C CA . TYR E 1 216 ? -43.963 27.779 35.308 1.00 17.69 216 TYR E CA 1
ATOM 8353 C C . TYR E 1 216 ? -42.954 27.722 34.164 1.00 18.42 216 TYR E C 1
ATOM 8354 O O . TYR E 1 216 ? -43.369 27.637 33.001 1.00 15.35 216 TYR E O 1
ATOM 8363 N N . GLU E 1 217 ? -41.640 27.722 34.461 1.00 17.70 217 GLU E N 1
ATOM 8364 C CA . GLU E 1 217 ? -40.618 27.771 33.420 1.00 18.09 217 GLU E CA 1
ATOM 8365 C C . GLU E 1 217 ? -39.665 26.578 33.401 1.00 16.03 217 GLU E C 1
ATOM 8366 O O . GLU E 1 217 ? -39.063 26.322 32.348 1.00 16.12 217 GLU E O 1
ATOM 8372 N N . VAL E 1 218 ? -39.509 25.855 34.511 1.00 12.64 218 VAL E N 1
ATOM 8373 C CA . VAL E 1 218 ? -38.499 24.797 34.613 1.00 14.92 218 VAL E CA 1
ATOM 8374 C C . VAL E 1 218 ? -39.128 23.551 35.219 1.00 16.35 218 VAL E C 1
ATOM 8375 O O . VAL E 1 218 ? -40.162 23.618 35.908 1.00 15.69 218 VAL E O 1
ATOM 8379 N N . PRO E 1 219 ? -38.517 22.386 34.980 1.00 19.16 219 PRO E N 1
ATOM 8380 C CA . PRO E 1 219 ? -38.920 21.176 35.710 1.00 16.19 219 PRO E CA 1
ATOM 8381 C C . PRO E 1 219 ? -38.760 21.384 37.211 1.00 16.55 219 PRO E C 1
ATOM 8382 O O . PRO E 1 219 ? -37.891 22.127 37.662 1.00 16.19 219 PRO E O 1
ATOM 8386 N N . LEU E 1 220 ? -39.602 20.698 37.989 1.00 14.96 220 LEU E N 1
ATOM 8387 C CA . LEU E 1 220 ? -39.586 20.897 39.443 1.00 13.85 220 LEU E CA 1
ATOM 8388 C C . LEU E 1 220 ? -38.203 20.623 40.029 1.00 16.02 220 LEU E C 1
ATOM 8389 O O . LEU E 1 220 ? -37.740 21.347 40.914 1.00 15.74 220 LEU E O 1
ATOM 8394 N N . ARG E 1 221 ? -37.525 19.585 39.601 1.00 16.41 221 ARG E N 1
ATOM 8395 C CA . ARG E 1 221 ? -36.210 19.305 40.140 1.00 17.08 221 ARG E CA 1
ATOM 8396 C C . ARG E 1 221 ? -35.280 20.504 39.988 1.00 18.74 221 ARG E C 1
ATOM 8397 O O . ARG E 1 221 ? -34.576 20.797 40.880 1.00 18.27 221 ARG E O 1
ATOM 8405 N N . GLU E 1 222 ? -35.340 21.177 38.846 1.00 16.99 222 GLU E N 1
ATOM 8406 C CA . GLU E 1 222 ? -34.500 22.348 38.598 1.00 15.87 222 GLU E CA 1
ATOM 8407 C C . GLU E 1 222 ? -34.984 23.560 39.373 1.00 16.97 222 GLU E C 1
ATOM 8408 O O . GLU E 1 222 ? -34.170 24.382 39.818 1.00 19.01 222 GLU E O 1
ATOM 8414 N N . GLY E 1 223 ? -36.301 23.704 39.516 1.00 17.34 223 GLY E N 1
ATOM 8415 C CA . GLY E 1 223 ? -36.820 24.788 40.332 1.00 15.41 223 GLY E CA 1
ATOM 8416 C C . GLY E 1 223 ? -36.394 24.662 41.780 1.00 17.66 223 GLY E C 1
ATOM 8417 O O . GLY E 1 223 ? -36.113 25.664 42.451 1.00 17.47 223 GLY E O 1
ATOM 8418 N N . LEU E 1 224 ? -36.332 23.426 42.279 1.00 15.84 224 LEU E N 1
ATOM 8419 C CA . LEU E 1 224 ? -35.849 23.197 43.637 1.00 18.25 224 LEU E CA 1
ATOM 8420 C C . LEU E 1 224 ? -34.400 23.644 43.784 1.00 16.24 224 LEU E C 1
ATOM 8421 O O . LEU E 1 224 ? -34.033 24.277 44.779 1.00 17.45 224 LEU E O 1
ATOM 8426 N N . LEU E 1 225 ? -33.559 23.302 42.809 1.00 18.97 225 LEU E N 1
ATOM 8427 C CA . LEU E 1 225 ? -32.156 23.706 42.856 1.00 19.54 225 LEU E CA 1
ATOM 8428 C C . LEU E 1 225 ? -32.026 25.229 42.829 1.00 19.92 225 LEU E C 1
ATOM 8429 O O . LEU E 1 225 ? -31.244 25.803 43.596 1.00 19.08 225 LEU E O 1
ATOM 8434 N N . PHE E 1 226 ? -32.792 25.896 41.953 1.00 18.69 226 PHE E N 1
ATOM 8435 C CA . PHE E 1 226 ? -32.766 27.355 41.895 1.00 19.81 226 PHE E CA 1
ATOM 8436 C C . PHE E 1 226 ? -33.154 27.956 43.240 1.00 20.82 226 PHE E C 1
ATOM 8437 O O . PHE E 1 226 ? -32.452 28.820 43.782 1.00 19.98 226 PHE E O 1
ATOM 8445 N N . GLU E 1 227 ? -34.290 27.511 43.779 1.00 19.02 227 GLU E N 1
ATOM 8446 C CA . GLU E 1 227 ? -34.777 28.005 45.060 1.00 21.77 227 GLU E CA 1
ATOM 8447 C C . GLU E 1 227 ? -33.732 27.837 46.151 1.00 21.99 227 GLU E C 1
ATOM 8448 O O . GLU E 1 227 ? -33.498 28.758 46.944 1.00 22.10 227 GLU E O 1
ATOM 8454 N N . ARG E 1 228 ? -33.093 26.668 46.207 1.00 21.92 228 ARG E N 1
ATOM 8455 C CA . ARG E 1 228 ? -32.130 26.428 47.273 1.00 25.10 228 ARG E CA 1
ATOM 8456 C C . ARG E 1 228 ? -30.899 27.319 47.121 1.00 24.72 228 ARG E C 1
ATOM 8457 O O . ARG E 1 228 ? -30.371 27.825 48.120 1.00 23.59 228 ARG E O 1
ATOM 8465 N N . ARG E 1 229 ? -30.436 27.534 45.883 1.00 19.54 229 ARG E N 1
ATOM 8466 C CA . ARG E 1 229 ? -29.290 28.418 45.657 1.00 23.23 229 ARG E CA 1
ATOM 8467 C C . ARG E 1 229 ? -29.618 29.865 46.004 1.00 28.04 229 ARG E C 1
ATOM 8468 O O . ARG E 1 229 ? -28.775 30.585 46.559 1.00 26.88 229 ARG E O 1
ATOM 8476 N N . VAL E 1 230 ? -30.827 30.317 45.668 1.00 24.93 230 VAL E N 1
ATOM 8477 C CA . VAL E 1 230 ? -31.242 31.666 46.045 1.00 24.05 230 VAL E CA 1
ATOM 8478 C C . VAL E 1 230 ? -31.374 31.779 47.562 1.00 25.95 230 VAL E C 1
ATOM 8479 O O . VAL E 1 230 ? -30.874 32.732 48.173 1.00 27.70 230 VAL E O 1
ATOM 8483 N N . PHE E 1 231 ? -32.026 30.797 48.196 1.00 24.59 231 PHE E N 1
ATOM 8484 C CA . PHE E 1 231 ? -32.108 30.771 49.655 1.00 24.93 231 PHE E CA 1
ATOM 8485 C C . PHE E 1 231 ? -30.723 30.897 50.288 1.00 30.86 231 PHE E C 1
ATOM 8486 O O . PHE E 1 231 ? -30.517 31.679 51.227 1.00 31.59 231 PHE E O 1
ATOM 8494 N N . GLN E 1 232 ? -29.750 30.153 49.763 1.00 27.19 232 GLN E N 1
ATOM 8495 C CA . GLN E 1 232 ? -28.410 30.184 50.335 1.00 33.05 232 GLN E CA 1
ATOM 8496 C C . GLN E 1 232 ? -27.755 31.547 50.141 1.00 31.84 232 GLN E C 1
ATOM 8497 O O . GLN E 1 232 ? -27.095 32.057 51.054 1.00 37.60 232 GLN E O 1
ATOM 8503 N N . SER E 1 233 ? -27.951 32.166 48.975 1.00 34.01 233 SER E N 1
ATOM 8504 C CA . SER E 1 233 ? -27.340 33.465 48.716 1.00 38.66 233 SER E CA 1
ATOM 8505 C C . SER E 1 233 ? -27.876 34.547 49.644 1.00 42.81 233 SER E C 1
ATOM 8506 O O . SER E 1 233 ? -27.188 35.547 49.873 1.00 42.70 233 SER E O 1
ATOM 8509 N N . LEU E 1 234 ? -29.081 34.373 50.193 1.00 32.36 234 LEU E N 1
ATOM 8510 C CA . LEU E 1 234 ? -29.545 35.327 51.191 1.00 33.93 234 LEU E CA 1
ATOM 8511 C C . LEU E 1 234 ? -28.735 35.268 52.478 1.00 50.31 234 LEU E C 1
ATOM 8512 O O . LEU E 1 234 ? -29.169 35.871 53.473 1.00 47.93 234 LEU E O 1
ATOM 8517 N N . PHE E 1 235 ? -27.599 34.576 52.499 1.00 48.95 235 PHE E N 1
ATOM 8518 C CA . PHE E 1 235 ? -26.755 34.506 53.687 1.00 46.87 235 PHE E CA 1
ATOM 8519 C C . PHE E 1 235 ? -25.502 35.360 53.526 1.00 50.18 235 PHE E C 1
ATOM 8520 O O . PHE E 1 235 ? -25.000 35.924 54.499 1.00 59.97 235 PHE E O 1
ATOM 8528 N N . TYR F 1 3 ? -71.914 2.036 12.893 1.00 46.12 3 TYR F N 1
ATOM 8529 C CA . TYR F 1 3 ? -71.089 1.655 14.031 1.00 44.60 3 TYR F CA 1
ATOM 8530 C C . TYR F 1 3 ? -71.819 0.675 14.947 1.00 45.96 3 TYR F C 1
ATOM 8531 O O . TYR F 1 3 ? -73.041 0.735 15.078 1.00 49.50 3 TYR F O 1
ATOM 8540 N N . GLU F 1 4 ? -71.071 -0.220 15.594 1.00 39.62 4 GLU F N 1
ATOM 8541 C CA . GLU F 1 4 ? -71.662 -1.208 16.490 1.00 41.68 4 GLU F CA 1
ATOM 8542 C C . GLU F 1 4 ? -71.573 -0.831 17.961 1.00 46.75 4 GLU F C 1
ATOM 8543 O O . GLU F 1 4 ? -72.365 -1.339 18.763 1.00 46.08 4 GLU F O 1
ATOM 8549 N N . THR F 1 5 ? -70.631 0.034 18.337 1.00 40.64 5 THR F N 1
ATOM 8550 C CA . THR F 1 5 ? -70.416 0.370 19.734 1.00 39.01 5 THR F CA 1
ATOM 8551 C C . THR F 1 5 ? -70.707 1.822 20.066 1.00 32.62 5 THR F C 1
ATOM 8552 O O . THR F 1 5 ? -70.693 2.177 21.250 1.00 36.58 5 THR F O 1
ATOM 8556 N N . ILE F 1 6 ? -70.973 2.669 19.072 1.00 32.16 6 ILE F N 1
ATOM 8557 C CA . ILE F 1 6 ? -71.254 4.079 19.309 1.00 33.01 6 ILE F CA 1
ATOM 8558 C C . ILE F 1 6 ? -72.420 4.514 18.434 1.00 36.24 6 ILE F C 1
ATOM 8559 O O . ILE F 1 6 ? -72.799 3.831 17.479 1.00 38.43 6 ILE F O 1
ATOM 8564 N N . ILE F 1 7 ? -72.994 5.664 18.787 1.00 29.53 7 ILE F N 1
ATOM 8565 C CA . ILE F 1 7 ? -74.034 6.332 18.012 1.00 33.15 7 ILE F CA 1
ATOM 8566 C C . ILE F 1 7 ? -73.547 7.735 17.674 1.00 38.61 7 ILE F C 1
ATOM 8567 O O . ILE F 1 7 ? -73.042 8.446 18.551 1.00 35.17 7 ILE F O 1
ATOM 8572 N N . VAL F 1 8 ? -73.719 8.143 16.416 1.00 32.90 8 VAL F N 1
ATOM 8573 C CA . VAL F 1 8 ? -73.317 9.468 15.958 1.00 35.67 8 VAL F CA 1
ATOM 8574 C C . VAL F 1 8 ? -74.537 10.188 15.398 1.00 41.03 8 VAL F C 1
ATOM 8575 O O . VAL F 1 8 ? -75.224 9.660 14.513 1.00 39.65 8 VAL F O 1
ATOM 8579 N N . GLU F 1 9 ? -74.808 11.387 15.920 1.00 34.26 9 GLU F N 1
ATOM 8580 C CA . GLU F 1 9 ? -75.859 12.268 15.422 1.00 35.18 9 GLU F CA 1
ATOM 8581 C C . GLU F 1 9 ? -75.267 13.645 15.162 1.00 41.85 9 GLU F C 1
ATOM 8582 O O . GLU F 1 9 ? -74.595 14.207 16.033 1.00 36.27 9 GLU F O 1
ATOM 8588 N N . VAL F 1 10 ? -75.526 14.200 13.982 1.00 36.26 10 VAL F N 1
ATOM 8589 C CA . VAL F 1 10 ? -75.101 15.554 13.645 1.00 37.09 10 VAL F CA 1
ATOM 8590 C C . VAL F 1 10 ? -76.344 16.422 13.522 1.00 43.89 10 VAL F C 1
ATOM 8591 O O . VAL F 1 10 ? -77.283 16.073 12.798 1.00 46.49 10 VAL F O 1
ATOM 8595 N N . GLU F 1 11 ? -76.354 17.547 14.231 1.00 41.76 11 GLU F N 1
ATOM 8596 C CA . GLU F 1 11 ? -77.484 18.462 14.170 1.00 48.94 11 GLU F CA 1
ATOM 8597 C C . GLU F 1 11 ? -77.020 19.868 14.517 1.00 48.38 11 GLU F C 1
ATOM 8598 O O . GLU F 1 11 ? -76.430 20.075 15.581 1.00 42.37 11 GLU F O 1
ATOM 8604 N N . ASP F 1 12 ? -77.292 20.824 13.626 1.00 46.12 12 ASP F N 1
ATOM 8605 C CA . ASP F 1 12 ? -77.029 22.241 13.889 1.00 47.51 12 ASP F CA 1
ATOM 8606 C C . ASP F 1 12 ? -75.564 22.486 14.255 1.00 43.05 12 ASP F C 1
ATOM 8607 O O . ASP F 1 12 ? -75.250 23.162 15.243 1.00 42.08 12 ASP F O 1
ATOM 8612 N N . HIS F 1 13 ? -74.668 21.906 13.456 1.00 39.24 13 HIS F N 1
ATOM 8613 C CA . HIS F 1 13 ? -73.218 22.090 13.528 1.00 40.49 13 HIS F CA 1
ATOM 8614 C C . HIS F 1 13 ? -72.572 21.392 14.718 1.00 38.12 13 HIS F C 1
ATOM 8615 O O . HIS F 1 13 ? -71.379 21.606 14.973 1.00 33.16 13 HIS F O 1
ATOM 8622 N N . VAL F 1 14 ? -73.308 20.561 15.449 1.00 33.18 14 VAL F N 1
ATOM 8623 C CA . VAL F 1 14 ? -72.773 19.834 16.593 1.00 32.34 14 VAL F CA 1
ATOM 8624 C C . VAL F 1 14 ? -72.878 18.345 16.304 1.00 36.99 14 VAL F C 1
ATOM 8625 O O . VAL F 1 14 ? -73.954 17.858 15.940 1.00 32.63 14 VAL F O 1
ATOM 8629 N N . ALA F 1 15 ? -71.760 17.630 16.433 1.00 30.13 15 ALA F N 1
ATOM 8630 C CA . ALA F 1 15 ? -71.751 16.176 16.324 1.00 27.75 15 ALA F CA 1
ATOM 8631 C C . ALA F 1 15 ? -71.787 15.599 17.731 1.00 34.54 15 ALA F C 1
ATOM 8632 O O . ALA F 1 15 ? -70.901 15.888 18.542 1.00 31.07 15 ALA F O 1
ATOM 8634 N N . LEU F 1 16 ? -72.811 14.798 18.022 1.00 29.31 16 LEU F N 1
ATOM 8635 C CA . LEU F 1 16 ? -72.948 14.135 19.311 1.00 32.99 16 LEU F CA 1
ATOM 8636 C C . LEU F 1 16 ? -72.591 12.664 19.145 1.00 36.96 16 LEU F C 1
ATOM 8637 O O . LEU F 1 16 ? -73.229 11.947 18.365 1.00 33.39 16 LEU F O 1
ATOM 8642 N N . ILE F 1 17 ? -71.561 12.223 19.861 1.00 29.43 17 ILE F N 1
ATOM 8643 C CA . ILE F 1 17 ? -71.102 10.839 19.823 1.00 29.88 17 ILE F CA 1
ATOM 8644 C C . ILE F 1 17 ? -71.466 10.199 21.153 1.00 36.65 17 ILE F C 1
ATOM 8645 O O . ILE F 1 17 ? -70.964 10.618 22.204 1.00 29.45 17 ILE F O 1
ATOM 8650 N N . THR F 1 18 ? -72.339 9.188 21.118 1.00 29.40 18 THR F N 1
ATOM 8651 C CA . THR F 1 18 ? -72.779 8.496 22.323 1.00 29.16 18 THR F CA 1
ATOM 8652 C C . THR F 1 18 ? -72.127 7.120 22.376 1.00 32.72 18 THR F C 1
ATOM 8653 O O . THR F 1 18 ? -72.318 6.304 21.464 1.00 31.88 18 THR F O 1
ATOM 8657 N N . LEU F 1 19 ? -71.362 6.861 23.436 1.00 27.27 19 LEU F N 1
ATOM 8658 C CA . LEU F 1 19 ? -70.840 5.517 23.642 1.00 29.12 19 LEU F CA 1
ATOM 8659 C C . LEU F 1 19 ? -72.005 4.582 23.941 1.00 32.12 19 LEU F C 1
ATOM 8660 O O . LEU F 1 19 ? -72.921 4.936 24.687 1.00 30.28 19 LEU F O 1
ATOM 8665 N N . ASN F 1 20 ? -71.969 3.381 23.359 1.00 35.48 20 ASN F N 1
ATOM 8666 C CA . ASN F 1 20 ? -73.130 2.489 23.377 1.00 36.31 20 ASN F CA 1
ATOM 8667 C C . ASN F 1 20 ? -72.697 1.032 23.561 1.00 38.26 20 ASN F C 1
ATOM 8668 O O . ASN F 1 20 ? -72.864 0.185 22.686 1.00 35.37 20 ASN F O 1
ATOM 8673 N N . ARG F 1 21 ? -72.118 0.720 24.723 1.00 34.32 21 ARG F N 1
ATOM 8674 C CA . ARG F 1 21 ? -71.877 -0.659 25.142 1.00 34.77 21 ARG F CA 1
ATOM 8675 C C . ARG F 1 21 ? -72.603 -0.865 26.463 1.00 35.84 21 ARG F C 1
ATOM 8676 O O . ARG F 1 21 ? -71.972 -0.970 27.527 1.00 34.41 21 ARG F O 1
ATOM 8684 N N . PRO F 1 22 ? -73.938 -0.937 26.421 1.00 37.41 22 PRO F N 1
ATOM 8685 C CA . PRO F 1 22 ? -74.715 -1.025 27.671 1.00 39.55 22 PRO F CA 1
ATOM 8686 C C . PRO F 1 22 ? -74.286 -2.153 28.602 1.00 38.53 22 PRO F C 1
ATOM 8687 O O . PRO F 1 22 ? -74.215 -1.952 29.823 1.00 39.14 22 PRO F O 1
ATOM 8691 N N . ASP F 1 23 ? -73.980 -3.337 28.063 1.00 38.22 23 ASP F N 1
ATOM 8692 C CA . ASP F 1 23 ? -73.653 -4.483 28.907 1.00 41.38 23 ASP F CA 1
ATOM 8693 C C . ASP F 1 23 ? -72.263 -4.392 29.521 1.00 43.74 23 ASP F C 1
ATOM 8694 O O . ASP F 1 23 ? -71.930 -5.216 30.376 1.00 40.53 23 ASP F O 1
ATOM 8699 N N . ALA F 1 24 ? -71.450 -3.419 29.108 1.00 39.39 24 ALA F N 1
ATOM 8700 C CA . ALA F 1 24 ? -70.129 -3.202 29.684 1.00 36.89 24 ALA F CA 1
ATOM 8701 C C . ALA F 1 24 ? -70.018 -1.830 30.340 1.00 41.65 24 ALA F C 1
ATOM 8702 O O . ALA F 1 24 ? -68.907 -1.400 30.673 1.00 42.72 24 ALA F O 1
ATOM 8704 N N . LEU F 1 25 ? -71.145 -1.141 30.538 1.00 34.39 25 LEU F N 1
ATOM 8705 C CA . LEU F 1 25 ? -71.172 0.225 31.060 1.00 37.22 25 LEU F CA 1
ATOM 8706 C C . LEU F 1 25 ? -70.193 1.117 30.295 1.00 38.66 25 LEU F C 1
ATOM 8707 O O . LEU F 1 25 ? -69.404 1.873 30.875 1.00 37.06 25 LEU F O 1
ATOM 8712 N N . ASN F 1 26 ? -70.232 0.981 28.967 1.00 33.07 26 ASN F N 1
ATOM 8713 C CA . ASN F 1 26 ? -69.488 1.827 28.034 1.00 34.58 26 ASN F CA 1
ATOM 8714 C C . ASN F 1 26 ? -67.974 1.723 28.217 1.00 38.80 26 ASN F C 1
ATOM 8715 O O . ASN F 1 26 ? -67.241 2.661 27.899 1.00 31.94 26 ASN F O 1
ATOM 8720 N N . ALA F 1 27 ? -67.490 0.570 28.683 1.00 34.16 27 ALA F N 1
ATOM 8721 C CA . ALA F 1 27 ? -66.056 0.364 28.824 1.00 35.49 27 ALA F CA 1
ATOM 8722 C C . ALA F 1 27 ? -65.363 0.438 27.469 1.00 39.01 27 ALA F C 1
ATOM 8723 O O . ALA F 1 27 ? -65.903 0.007 26.445 1.00 32.03 27 ALA F O 1
ATOM 8725 N N . LEU F 1 28 ? -64.153 0.987 27.468 1.00 29.03 28 LEU F N 1
ATOM 8726 C CA . LEU F 1 28 ? -63.396 1.132 26.236 1.00 35.52 28 LEU F CA 1
ATOM 8727 C C . LEU F 1 28 ? -62.768 -0.203 25.854 1.00 36.39 28 LEU F C 1
ATOM 8728 O O . LEU F 1 28 ? -62.196 -0.895 26.700 1.00 45.33 28 LEU F O 1
ATOM 8733 N N . ASN F 1 29 ? -62.884 -0.573 24.583 1.00 32.71 29 ASN F N 1
ATOM 8734 C CA . ASN F 1 29 ? -62.153 -1.714 24.057 1.00 37.58 29 ASN F CA 1
ATOM 8735 C C . ASN F 1 29 ? -61.627 -1.346 22.681 1.00 38.53 29 ASN F C 1
ATOM 8736 O O . ASN F 1 29 ? -61.781 -0.207 22.225 1.00 35.54 29 ASN F O 1
ATOM 8741 N N . ASP F 1 30 ? -60.988 -2.323 22.029 1.00 37.59 30 ASP F N 1
ATOM 8742 C CA . ASP F 1 30 ? -60.437 -2.115 20.693 1.00 39.47 30 ASP F CA 1
ATOM 8743 C C . ASP F 1 30 ? -61.473 -1.519 19.753 1.00 38.17 30 ASP F C 1
ATOM 8744 O O . ASP F 1 30 ? -61.235 -0.489 19.112 1.00 40.07 30 ASP F O 1
ATOM 8749 N N . GLN F 1 31 ? -62.638 -2.165 19.662 1.00 41.11 31 GLN F N 1
ATOM 8750 C CA . GLN F 1 31 ? -63.638 -1.774 18.675 1.00 38.15 31 GLN F CA 1
ATOM 8751 C C . GLN F 1 31 ? -64.207 -0.394 18.975 1.00 36.07 31 GLN F C 1
ATOM 8752 O O . GLN F 1 31 ? -64.351 0.429 18.066 1.00 37.23 31 GLN F O 1
ATOM 8758 N N . LEU F 1 32 ? -64.540 -0.121 20.242 1.00 38.41 32 LEU F N 1
ATOM 8759 C CA . LEU F 1 32 ? -65.107 1.183 20.580 1.00 38.53 32 LEU F CA 1
ATOM 8760 C C . LEU F 1 32 ? -64.118 2.307 20.291 1.00 35.98 32 LEU F C 1
ATOM 8761 O O . LEU F 1 32 ? -64.492 3.338 19.719 1.00 31.58 32 LEU F O 1
ATOM 8766 N N . LEU F 1 33 ? -62.852 2.131 20.688 1.00 34.46 33 LEU F N 1
ATOM 8767 C CA . LEU F 1 33 ? -61.848 3.163 20.434 1.00 37.61 33 LEU F CA 1
ATOM 8768 C C . LEU F 1 33 ? -61.608 3.332 18.942 1.00 35.53 33 LEU F C 1
ATOM 8769 O O . LEU F 1 33 ? -61.425 4.453 18.454 1.00 33.81 33 LEU F O 1
ATOM 8774 N N . SER F 1 34 ? -61.612 2.223 18.203 1.00 40.50 34 SER F N 1
ATOM 8775 C CA . SER F 1 34 ? -61.474 2.299 16.756 1.00 37.64 34 SER F CA 1
ATOM 8776 C C . SER F 1 34 ? -62.619 3.101 16.145 1.00 36.37 34 SER F C 1
ATOM 8777 O O . SER F 1 34 ? -62.398 3.997 15.323 1.00 33.68 34 SER F O 1
ATOM 8780 N N . GLU F 1 35 ? -63.857 2.798 16.547 1.00 34.90 35 GLU F N 1
ATOM 8781 C CA . GLU F 1 35 ? -64.999 3.512 15.984 1.00 34.74 35 GLU F CA 1
ATOM 8782 C C . GLU F 1 35 ? -65.031 4.964 16.450 1.00 35.39 35 GLU F C 1
ATOM 8783 O O . GLU F 1 35 ? -65.382 5.862 15.674 1.00 29.18 35 GLU F O 1
ATOM 8789 N N . LEU F 1 36 ? -64.674 5.214 17.711 1.00 33.29 36 LEU F N 1
ATOM 8790 C CA . LEU F 1 36 ? -64.670 6.583 18.216 1.00 32.38 36 LEU F CA 1
ATOM 8791 C C . LEU F 1 36 ? -63.707 7.456 17.419 1.00 26.01 36 LEU F C 1
ATOM 8792 O O . LEU F 1 36 ? -64.061 8.561 16.993 1.00 31.81 36 LEU F O 1
ATOM 8797 N N . VAL F 1 37 ? -62.485 6.967 17.196 1.00 32.16 37 VAL F N 1
ATOM 8798 C CA . VAL F 1 37 ? -61.510 7.734 16.424 1.00 34.72 37 VAL F CA 1
ATOM 8799 C C . VAL F 1 37 ? -62.020 7.959 15.006 1.00 34.10 37 VAL F C 1
ATOM 8800 O O . VAL F 1 37 ? -61.919 9.067 14.459 1.00 30.03 37 VAL F O 1
ATOM 8804 N N . LYS F 1 38 ? -62.616 6.926 14.402 1.00 36.46 38 LYS F N 1
ATOM 8805 C CA . LYS F 1 38 ? -63.158 7.082 13.056 1.00 35.43 38 LYS F CA 1
ATOM 8806 C C . LYS F 1 38 ? -64.238 8.157 13.020 1.00 28.39 38 LYS F C 1
ATOM 8807 O O . LYS F 1 38 ? -64.236 9.022 12.139 1.00 33.44 38 LYS F O 1
ATOM 8813 N N . ALA F 1 39 ? -65.151 8.136 13.997 1.00 33.31 39 ALA F N 1
ATOM 8814 C CA . ALA F 1 39 ? -66.209 9.141 14.062 1.00 32.30 39 ALA F CA 1
ATOM 8815 C C . ALA F 1 39 ? -65.645 10.536 14.301 1.00 34.88 39 ALA F C 1
ATOM 8816 O O . ALA F 1 39 ? -66.152 11.525 13.751 1.00 29.20 39 ALA F O 1
ATOM 8818 N N . LEU F 1 40 ? -64.618 10.641 15.154 1.00 31.88 40 LEU F N 1
ATOM 8819 C CA . LEU F 1 40 ? -63.995 11.939 15.390 1.00 29.87 40 LEU F CA 1
ATOM 8820 C C . LEU F 1 40 ? -63.323 12.459 14.129 1.00 31.04 40 LEU F C 1
ATOM 8821 O O . LEU F 1 40 ? -63.440 13.646 13.800 1.00 29.19 40 LEU F O 1
ATOM 8826 N N . GLU F 1 41 ? -62.633 11.580 13.399 1.00 30.52 41 GLU F N 1
ATOM 8827 C CA . GLU F 1 41 ? -61.970 12.003 12.172 1.00 33.76 41 GLU F CA 1
ATOM 8828 C C . GLU F 1 41 ? -62.980 12.413 11.109 1.00 33.72 41 GLU F C 1
ATOM 8829 O O . GLU F 1 41 ? -62.763 13.398 10.393 1.00 33.33 41 GLU F O 1
ATOM 8835 N N . ASP F 1 42 ? -64.100 11.689 11.003 1.00 35.16 42 ASP F N 1
ATOM 8836 C CA . ASP F 1 42 ? -65.161 12.121 10.097 1.00 36.98 42 ASP F CA 1
ATOM 8837 C C . ASP F 1 42 ? -65.712 13.482 10.505 1.00 34.03 42 ASP F C 1
ATOM 8838 O O . ASP F 1 42 ? -65.951 14.342 9.648 1.00 35.82 42 ASP F O 1
ATOM 8843 N N . ALA F 1 43 ? -65.912 13.703 11.811 1.00 30.96 43 ALA F N 1
ATOM 8844 C CA . ALA F 1 43 ? -66.424 14.993 12.264 1.00 27.77 43 ALA F CA 1
ATOM 8845 C C . ALA F 1 43 ? -65.411 16.102 12.006 1.00 30.43 43 ALA F C 1
ATOM 8846 O O . ALA F 1 43 ? -65.791 17.224 11.658 1.00 32.39 43 ALA F O 1
ATOM 8848 N N . GLN F 1 44 ? -64.117 15.806 12.177 1.00 29.18 44 GLN F N 1
ATOM 8849 C CA . GLN F 1 44 ? -63.081 16.772 11.823 1.00 33.11 44 GLN F CA 1
ATOM 8850 C C . GLN F 1 44 ? -63.163 17.150 10.349 1.00 37.04 44 GLN F C 1
ATOM 8851 O O . GLN F 1 44 ? -62.997 18.319 9.990 1.00 35.72 44 GLN F O 1
ATOM 8857 N N . ASN F 1 45 ? -63.425 16.171 9.481 1.00 39.65 45 ASN F N 1
ATOM 8858 C CA . ASN F 1 45 ? -63.474 16.417 8.046 1.00 38.93 45 ASN F CA 1
ATOM 8859 C C . ASN F 1 45 ? -64.821 16.942 7.570 1.00 43.41 45 ASN F C 1
ATOM 8860 O O . ASN F 1 45 ? -64.935 17.322 6.401 1.00 45.29 45 ASN F O 1
ATOM 8865 N N . ASN F 1 46 ? -65.828 16.990 8.434 1.00 41.86 46 ASN F N 1
ATOM 8866 C CA . ASN F 1 46 ? -67.161 17.443 8.052 1.00 38.72 46 ASN F CA 1
ATOM 8867 C C . ASN F 1 46 ? -67.239 18.952 8.251 1.00 43.94 46 ASN F C 1
ATOM 8868 O O . ASN F 1 46 ? -67.343 19.432 9.385 1.00 36.26 46 ASN F O 1
ATOM 8873 N N . ASP F 1 47 ? -67.223 19.700 7.142 1.00 37.09 47 ASP F N 1
ATOM 8874 C CA . ASP F 1 47 ? -67.281 21.157 7.214 1.00 44.18 47 ASP F CA 1
ATOM 8875 C C . ASP F 1 47 ? -68.523 21.663 7.935 1.00 39.26 47 ASP F C 1
ATOM 8876 O O . ASP F 1 47 ? -68.561 22.831 8.339 1.00 42.20 47 ASP F O 1
ATOM 8881 N N . LYS F 1 48 ? -69.534 20.818 8.113 1.00 38.91 48 LYS F N 1
ATOM 8882 C CA . LYS F 1 48 ? -70.722 21.241 8.843 1.00 43.22 48 LYS F CA 1
ATOM 8883 C C . LYS F 1 48 ? -70.515 21.208 10.354 1.00 39.86 48 LYS F C 1
ATOM 8884 O O . LYS F 1 48 ? -71.179 21.957 11.083 1.00 39.68 48 LYS F O 1
ATOM 8890 N N . VAL F 1 49 ? -69.612 20.366 10.843 1.00 38.43 49 VAL F N 1
ATOM 8891 C CA . VAL F 1 49 ? -69.411 20.206 12.279 1.00 31.45 49 VAL F CA 1
ATOM 8892 C C . VAL F 1 49 ? -68.428 21.262 12.774 1.00 31.14 49 VAL F C 1
ATOM 8893 O O . VAL F 1 49 ? -67.314 21.378 12.252 1.00 30.38 49 VAL F O 1
ATOM 8897 N N . ARG F 1 50 ? -68.843 22.020 13.792 1.00 30.60 50 ARG F N 1
ATOM 8898 C CA . ARG F 1 50 ? -68.002 23.004 14.459 1.00 30.52 50 ARG F CA 1
ATOM 8899 C C . ARG F 1 50 ? -67.701 22.679 15.918 1.00 35.64 50 ARG F C 1
ATOM 8900 O O . ARG F 1 50 ? -66.805 23.305 16.494 1.00 34.68 50 ARG F O 1
ATOM 8908 N N . CYS F 1 51 ? -68.436 21.756 16.538 1.00 31.95 51 CYS F N 1
ATOM 8909 C CA . CYS F 1 51 ? -68.163 21.338 17.907 1.00 28.74 51 CYS F CA 1
ATOM 8910 C C . CYS F 1 51 ? -68.596 19.889 18.055 1.00 34.50 51 CYS F C 1
ATOM 8911 O O . CYS F 1 51 ? -69.614 19.477 17.486 1.00 29.99 51 CYS F O 1
ATOM 8914 N N . ILE F 1 52 ? -67.822 19.127 18.824 1.00 29.89 52 ILE F N 1
ATOM 8915 C CA . ILE F 1 52 ? -68.090 17.719 19.088 1.00 29.67 52 ILE F CA 1
ATOM 8916 C C . ILE F 1 52 ? -68.453 17.556 20.561 1.00 29.73 52 ILE F C 1
ATOM 8917 O O . ILE F 1 52 ? -67.940 18.276 21.427 1.00 26.17 52 ILE F O 1
ATOM 8922 N N . VAL F 1 53 ? -69.373 16.634 20.841 1.00 25.98 53 VAL F N 1
ATOM 8923 C CA . VAL F 1 53 ? -69.743 16.268 22.205 1.00 28.46 53 VAL F CA 1
ATOM 8924 C C . VAL F 1 53 ? -69.646 14.756 22.315 1.00 28.79 53 VAL F C 1
ATOM 8925 O O . VAL F 1 53 ? -70.125 14.037 21.431 1.00 28.35 53 VAL F O 1
ATOM 8929 N N . ILE F 1 54 ? -69.017 14.274 23.384 1.00 26.05 54 ILE F N 1
ATOM 8930 C CA . ILE F 1 54 ? -68.969 12.853 23.698 1.00 27.17 54 ILE F CA 1
ATOM 8931 C C . ILE F 1 54 ? -69.745 12.622 24.987 1.00 27.47 54 ILE F C 1
ATOM 8932 O O . ILE F 1 54 ? -69.593 13.371 25.959 1.00 24.72 54 ILE F O 1
ATOM 8937 N N . THR F 1 55 ? -70.590 11.591 24.994 1.00 29.26 55 THR F N 1
ATOM 8938 C CA . THR F 1 55 ? -71.335 11.255 26.198 1.00 27.13 55 THR F CA 1
ATOM 8939 C C . THR F 1 55 ? -71.563 9.750 26.230 1.00 30.28 55 THR F C 1
ATOM 8940 O O . THR F 1 55 ? -71.321 9.041 25.253 1.00 28.13 55 THR F O 1
ATOM 8944 N N . GLY F 1 56 ? -72.003 9.263 27.384 1.00 30.12 56 GLY F N 1
ATOM 8945 C CA . GLY F 1 56 ? -72.354 7.863 27.507 1.00 29.96 56 GLY F CA 1
ATOM 8946 C C . GLY F 1 56 ? -73.815 7.707 27.875 1.00 37.85 56 GLY F C 1
ATOM 8947 O O . GLY F 1 56 ? -74.682 8.378 27.300 1.00 32.34 56 GLY F O 1
ATOM 8948 N N . SER F 1 57 ? -74.094 6.844 28.845 1.00 36.00 57 SER F N 1
ATOM 8949 C CA . SER F 1 57 ? -75.439 6.660 29.369 1.00 37.42 57 SER F CA 1
ATOM 8950 C C . SER F 1 57 ? -75.613 7.436 30.670 1.00 40.76 57 SER F C 1
ATOM 8951 O O . SER F 1 57 ? -74.664 7.985 31.234 1.00 34.78 57 SER F O 1
ATOM 8954 N N . GLU F 1 58 ? -76.857 7.486 31.143 1.00 35.30 58 GLU F N 1
ATOM 8955 C CA . GLU F 1 58 ? -77.111 8.073 32.452 1.00 36.53 58 GLU F CA 1
ATOM 8956 C C . GLU F 1 58 ? -76.364 7.318 33.545 1.00 37.36 58 GLU F C 1
ATOM 8957 O O . GLU F 1 58 ? -75.913 7.921 34.526 1.00 40.84 58 GLU F O 1
ATOM 8963 N N . LYS F 1 59 ? -76.194 6.008 33.371 1.00 33.28 59 LYS F N 1
ATOM 8964 C CA . LYS F 1 59 ? -75.506 5.176 34.349 1.00 39.17 59 LYS F CA 1
ATOM 8965 C C . LYS F 1 59 ? -73.988 5.339 34.280 1.00 34.49 59 LYS F C 1
ATOM 8966 O O . LYS F 1 59 ? -73.313 5.335 35.317 1.00 34.16 59 LYS F O 1
ATOM 8972 N N . ALA F 1 60 ? -73.425 5.450 33.079 1.00 33.82 60 ALA F N 1
ATOM 8973 C CA . ALA F 1 60 ? -71.976 5.550 32.961 1.00 35.36 60 ALA F CA 1
ATOM 8974 C C . ALA F 1 60 ? -71.591 6.301 31.696 1.00 32.80 60 ALA F C 1
ATOM 8975 O O . ALA F 1 60 ? -72.052 5.969 30.597 1.00 30.07 60 ALA F O 1
ATOM 8977 N N . PHE F 1 61 ? -70.743 7.320 31.863 1.00 31.99 61 PHE F N 1
ATOM 8978 C CA . PHE F 1 61 ? -69.964 7.823 30.737 1.00 25.94 61 PHE F CA 1
ATOM 8979 C C . PHE F 1 61 ? -69.133 6.698 30.124 1.00 26.35 61 PHE F C 1
ATOM 8980 O O . PHE F 1 61 ? -69.220 6.422 28.920 1.00 30.40 61 PHE F O 1
ATOM 8988 N N . ALA F 1 62 ? -68.347 6.013 30.959 1.00 25.83 62 ALA F N 1
ATOM 8989 C CA . ALA F 1 62 ? -67.525 4.873 30.581 1.00 29.02 62 ALA F CA 1
ATOM 8990 C C . ALA F 1 62 ? -66.857 4.337 31.839 1.00 34.09 62 ALA F C 1
ATOM 8991 O O . ALA F 1 62 ? -66.072 5.045 32.483 1.00 25.89 62 ALA F O 1
ATOM 8993 N N . ALA F 1 63 ? -67.153 3.094 32.210 1.00 29.00 63 ALA F N 1
ATOM 8994 C CA . ALA F 1 63 ? -66.753 2.576 33.512 1.00 30.10 63 ALA F CA 1
ATOM 8995 C C . ALA F 1 63 ? -65.405 1.855 33.512 1.00 41.53 63 ALA F C 1
ATOM 8996 O O . ALA F 1 63 ? -65.043 1.258 34.532 1.00 49.20 63 ALA F O 1
ATOM 8998 N N . GLY F 1 64 ? -64.646 1.903 32.428 1.00 35.52 64 GLY F N 1
ATOM 8999 C CA . GLY F 1 64 ? -63.345 1.255 32.486 1.00 33.72 64 GLY F CA 1
ATOM 9000 C C . GLY F 1 64 ? -62.809 0.973 31.093 1.00 37.19 64 GLY F C 1
ATOM 9001 O O . GLY F 1 64 ? -63.060 1.726 30.154 1.00 37.46 64 GLY F O 1
ATOM 9002 N N . ALA F 1 65 ? -62.067 -0.127 30.994 1.00 51.05 65 ALA F N 1
ATOM 9003 C CA . ALA F 1 65 ? -61.441 -0.516 29.737 1.00 48.44 65 ALA F CA 1
ATOM 9004 C C . ALA F 1 65 ? -61.240 -2.026 29.666 1.00 51.45 65 ALA F C 1
ATOM 9005 O O . ALA F 1 65 ? -61.494 -2.739 30.637 1.00 62.25 65 ALA F O 1
ATOM 9007 N N . ALA F 1 80 ? -44.346 -3.905 21.018 1.00 55.54 80 ALA F N 1
ATOM 9008 C CA . ALA F 1 80 ? -44.442 -4.231 19.600 1.00 52.43 80 ALA F CA 1
ATOM 9009 C C . ALA F 1 80 ? -45.711 -3.638 18.997 1.00 49.98 80 ALA F C 1
ATOM 9010 O O . ALA F 1 80 ? -45.661 -2.962 17.967 1.00 47.87 80 ALA F O 1
ATOM 9012 N N . GLY F 1 81 ? -46.852 -3.899 19.644 1.00 53.03 81 GLY F N 1
ATOM 9013 C CA . GLY F 1 81 ? -48.133 -3.382 19.203 1.00 52.93 81 GLY F CA 1
ATOM 9014 C C . GLY F 1 81 ? -48.505 -2.017 19.748 1.00 57.53 81 GLY F C 1
ATOM 9015 O O . GLY F 1 81 ? -49.524 -1.451 19.337 1.00 53.44 81 GLY F O 1
ATOM 9016 N N . ASP F 1 82 ? -47.699 -1.483 20.665 1.00 51.29 82 ASP F N 1
ATOM 9017 C CA . ASP F 1 82 ? -47.924 -0.179 21.292 1.00 49.85 82 ASP F CA 1
ATOM 9018 C C . ASP F 1 82 ? -49.365 -0.026 21.791 1.00 44.73 82 ASP F C 1
ATOM 9019 O O . ASP F 1 82 ? -50.102 0.883 21.402 1.00 45.64 82 ASP F O 1
ATOM 9024 N N . LEU F 1 83 ? -49.743 -0.938 22.685 1.00 48.71 83 LEU F N 1
ATOM 9025 C CA . LEU F 1 83 ? -51.085 -0.977 23.257 1.00 47.23 83 LEU F CA 1
ATOM 9026 C C . LEU F 1 83 ? -51.505 0.381 23.807 1.00 45.25 83 LEU F C 1
ATOM 9027 O O . LEU F 1 83 ? -50.834 0.941 24.681 1.00 44.74 83 LEU F O 1
ATOM 9032 N N . PHE F 1 84 ? -52.618 0.903 23.278 1.00 44.75 84 PHE F N 1
ATOM 9033 C CA . PHE F 1 84 ? -53.309 2.143 23.672 1.00 46.79 84 PHE F CA 1
ATOM 9034 C C . PHE F 1 84 ? -52.657 3.420 23.145 1.00 47.74 84 PHE F C 1
ATOM 9035 O O . PHE F 1 84 ? -53.101 4.519 23.525 1.00 39.98 84 PHE F O 1
ATOM 9043 N N . GLY F 1 85 ? -51.640 3.330 22.287 1.00 42.36 85 GLY F N 1
ATOM 9044 C CA . GLY F 1 85 ? -50.974 4.499 21.747 1.00 40.91 85 GLY F CA 1
ATOM 9045 C C . GLY F 1 85 ? -51.653 5.168 20.568 1.00 41.12 85 GLY F C 1
ATOM 9046 O O . GLY F 1 85 ? -51.971 6.363 20.597 1.00 38.06 85 GLY F O 1
ATOM 9047 N N . PRO F 1 86 ? -51.879 4.412 19.490 1.00 36.00 86 PRO F N 1
ATOM 9048 C CA . PRO F 1 86 ? -52.447 5.031 18.278 1.00 35.68 86 PRO F CA 1
ATOM 9049 C C . PRO F 1 86 ? -53.836 5.626 18.465 1.00 37.82 86 PRO F C 1
ATOM 9050 O O . PRO F 1 86 ? -54.162 6.626 17.807 1.00 40.31 86 PRO F O 1
ATOM 9054 N N . GLU F 1 87 ? -54.664 5.060 19.348 1.00 38.75 87 GLU F N 1
ATOM 9055 C CA . GLU F 1 87 ? -55.998 5.621 19.556 1.00 45.91 87 GLU F CA 1
ATOM 9056 C C . GLU F 1 87 ? -55.929 6.949 20.303 1.00 36.53 87 GLU F C 1
ATOM 9057 O O . GLU F 1 87 ? -56.602 7.916 19.928 1.00 37.62 87 GLU F O 1
ATOM 9063 N N . ALA F 1 88 ? -55.127 7.008 21.366 1.00 38.89 88 ALA F N 1
ATOM 9064 C CA . ALA F 1 88 ? -54.910 8.270 22.064 1.00 37.02 88 ALA F CA 1
ATOM 9065 C C . ALA F 1 88 ? -54.405 9.343 21.106 1.00 33.72 88 ALA F C 1
ATOM 9066 O O . ALA F 1 88 ? -54.897 10.479 21.111 1.00 32.87 88 ALA F O 1
ATOM 9068 N N . GLU F 1 89 ? -53.436 8.995 20.253 1.00 32.24 89 GLU F N 1
ATOM 9069 C CA . GLU F 1 89 ? -52.935 9.966 19.284 1.00 37.45 89 GLU F CA 1
ATOM 9070 C C . GLU F 1 89 ? -54.042 10.439 18.349 1.00 35.84 89 GLU F C 1
ATOM 9071 O O . GLU F 1 89 ? -54.065 11.609 17.950 1.00 31.80 89 GLU F O 1
ATOM 9077 N N . GLY F 1 90 ? -54.960 9.539 17.977 1.00 37.64 90 GLY F N 1
ATOM 9078 C CA . GLY F 1 90 ? -56.035 9.924 17.074 1.00 38.11 90 GLY F CA 1
ATOM 9079 C C . GLY F 1 90 ? -56.976 10.942 17.691 1.00 32.49 90 GLY F C 1
ATOM 9080 O O . GLY F 1 90 ? -57.380 11.906 17.036 1.00 31.84 90 GLY F O 1
ATOM 9081 N N . ILE F 1 91 ? -57.310 10.757 18.969 1.00 30.99 91 ILE F N 1
ATOM 9082 C CA . ILE F 1 91 ? -58.157 11.712 19.682 1.00 30.48 91 ILE F CA 1
ATOM 9083 C C . ILE F 1 91 ? -57.441 13.053 19.834 1.00 27.78 91 ILE F C 1
ATOM 9084 O O . ILE F 1 91 ? -58.016 14.119 19.579 1.00 28.83 91 ILE F O 1
ATOM 9089 N N . MET F 1 92 ? -56.164 13.018 20.222 1.00 26.33 92 MET F N 1
ATOM 9090 C CA . MET F 1 92 ? -55.408 14.243 20.471 1.00 29.99 92 MET F CA 1
ATOM 9091 C C . MET F 1 92 ? -55.173 15.071 19.213 1.00 31.17 92 MET F C 1
ATOM 9092 O O . MET F 1 92 ? -54.949 16.281 19.318 1.00 29.68 92 MET F O 1
ATOM 9097 N N . ARG F 1 93 ? -55.220 14.447 18.036 1.00 29.72 93 ARG F N 1
ATOM 9098 C CA . ARG F 1 93 ? -55.017 15.136 16.769 1.00 33.37 93 ARG F CA 1
ATOM 9099 C C . ARG F 1 93 ? -56.242 15.944 16.317 1.00 30.09 93 ARG F C 1
ATOM 9100 O O . ARG F 1 93 ? -56.110 16.833 15.464 1.00 25.40 93 ARG F O 1
ATOM 9108 N N . ILE F 1 94 ? -57.423 15.691 16.883 1.00 25.26 94 ILE F N 1
ATOM 9109 C CA . ILE F 1 94 ? -58.616 16.412 16.433 1.00 26.76 94 ILE F CA 1
ATOM 9110 C C . ILE F 1 94 ? -58.471 17.895 16.749 1.00 27.19 94 ILE F C 1
ATOM 9111 O O . ILE F 1 94 ? -58.226 18.286 17.897 1.00 23.53 94 ILE F O 1
ATOM 9116 N N . ARG F 1 95 ? -58.618 18.734 15.726 1.00 24.58 95 ARG F N 1
ATOM 9117 C CA . ARG F 1 95 ? -58.429 20.168 15.923 1.00 26.32 95 ARG F CA 1
ATOM 9118 C C . ARG F 1 95 ? -59.689 20.886 16.389 1.00 26.00 95 ARG F C 1
ATOM 9119 O O . ARG F 1 95 ? -59.588 21.915 17.069 1.00 22.25 95 ARG F O 1
ATOM 9127 N N . LYS F 1 96 ? -60.878 20.378 16.056 1.00 24.39 96 LYS F N 1
ATOM 9128 C CA . LYS F 1 96 ? -62.111 20.981 16.541 1.00 22.97 96 LYS F CA 1
ATOM 9129 C C . LYS F 1 96 ? -62.323 20.636 18.019 1.00 20.61 96 LYS F C 1
ATOM 9130 O O . LYS F 1 96 ? -61.795 19.639 18.510 1.00 22.94 96 LYS F O 1
ATOM 9136 N N . PRO F 1 97 ? -63.111 21.428 18.743 1.00 18.90 97 PRO F N 1
ATOM 9137 C CA . PRO F 1 97 ? -63.281 21.177 20.181 1.00 19.78 97 PRO F CA 1
ATOM 9138 C C . PRO F 1 97 ? -64.210 20.004 20.472 1.00 28.09 97 PRO F C 1
ATOM 9139 O O . PRO F 1 97 ? -65.132 19.696 19.710 1.00 23.40 97 PRO F O 1
ATOM 9143 N N . ILE F 1 98 ? -63.943 19.357 21.606 1.00 24.10 98 ILE F N 1
ATOM 9144 C CA . ILE F 1 98 ? -64.659 18.169 22.071 1.00 24.78 98 ILE F CA 1
ATOM 9145 C C . ILE F 1 98 ? -65.040 18.405 23.525 1.00 27.51 98 ILE F C 1
ATOM 9146 O O . ILE F 1 98 ? -64.155 18.550 24.380 1.00 25.18 98 ILE F O 1
ATOM 9151 N N . ILE F 1 99 ? -66.345 18.430 23.817 1.00 21.63 99 ILE F N 1
ATOM 9152 C CA . ILE F 1 99 ? -66.839 18.504 25.191 1.00 22.07 99 ILE F CA 1
ATOM 9153 C C . ILE F 1 99 ? -67.230 17.104 25.654 1.00 26.69 99 ILE F C 1
ATOM 9154 O O . ILE F 1 99 ? -67.945 16.388 24.944 1.00 25.27 99 ILE F O 1
ATOM 9159 N N . ALA F 1 100 ? -66.796 16.727 26.857 1.00 25.64 100 ALA F N 1
ATOM 9160 C CA . ALA F 1 100 ? -67.255 15.502 27.505 1.00 23.55 100 ALA F CA 1
ATOM 9161 C C . ALA F 1 100 ? -68.454 15.827 28.391 1.00 25.66 100 ALA F C 1
ATOM 9162 O O . ALA F 1 100 ? -68.361 16.675 29.282 1.00 21.47 100 ALA F O 1
ATOM 9164 N N . ALA F 1 101 ? -69.595 15.173 28.136 1.00 24.47 101 ALA F N 1
ATOM 9165 C CA . ALA F 1 101 ? -70.776 15.306 28.996 1.00 29.33 101 ALA F CA 1
ATOM 9166 C C . ALA F 1 101 ? -70.863 14.031 29.837 1.00 27.68 101 ALA F C 1
ATOM 9167 O O . ALA F 1 101 ? -71.250 12.975 29.334 1.00 26.38 101 ALA F O 1
ATOM 9169 N N . VAL F 1 102 ? -70.497 14.130 31.118 1.00 27.24 102 VAL F N 1
ATOM 9170 C CA . VAL F 1 102 ? -70.247 12.965 31.966 1.00 24.08 102 VAL F CA 1
ATOM 9171 C C . VAL F 1 102 ? -71.407 12.775 32.938 1.00 28.97 102 VAL F C 1
ATOM 9172 O O . VAL F 1 102 ? -71.656 13.624 33.797 1.00 25.84 102 VAL F O 1
ATOM 9176 N N . SER F 1 103 ? -72.096 11.646 32.837 1.00 30.52 103 SER F N 1
ATOM 9177 C CA . SER F 1 103 ? -73.050 11.244 33.858 1.00 26.89 103 SER F CA 1
ATOM 9178 C C . SER F 1 103 ? -72.573 9.945 34.491 1.00 26.33 103 SER F C 1
ATOM 9179 O O . SER F 1 103 ? -71.955 9.111 33.825 1.00 29.69 103 SER F O 1
ATOM 9182 N N . GLY F 1 104 ? -72.845 9.777 35.784 1.00 28.24 104 GLY F N 1
ATOM 9183 C CA . GLY F 1 104 ? -72.529 8.493 36.404 1.00 27.11 104 GLY F CA 1
ATOM 9184 C C . GLY F 1 104 ? -71.039 8.202 36.383 1.00 30.28 104 GLY F C 1
ATOM 9185 O O . GLY F 1 104 ? -70.203 9.103 36.518 1.00 31.19 104 GLY F O 1
ATOM 9186 N N . TYR F 1 105 ? -70.695 6.934 36.173 1.00 28.49 105 TYR F N 1
ATOM 9187 C CA . TYR F 1 105 ? -69.309 6.492 36.304 1.00 29.47 105 TYR F CA 1
ATOM 9188 C C . TYR F 1 105 ? -68.451 6.948 35.129 1.00 29.58 105 TYR F C 1
ATOM 9189 O O . TYR F 1 105 ? -68.825 6.767 33.968 1.00 27.41 105 TYR F O 1
ATOM 9198 N N . ALA F 1 106 ? -67.282 7.516 35.443 1.00 28.20 106 ALA F N 1
ATOM 9199 C CA . ALA F 1 106 ? -66.209 7.769 34.477 1.00 25.91 106 ALA F CA 1
ATOM 9200 C C . ALA F 1 106 ? -64.940 7.279 35.171 1.00 25.94 106 ALA F C 1
ATOM 9201 O O . ALA F 1 106 ? -64.311 8.023 35.930 1.00 25.38 106 ALA F O 1
ATOM 9203 N N . LEU F 1 107 ? -64.600 6.011 34.936 1.00 26.01 107 LEU F N 1
ATOM 9204 C CA . LEU F 1 107 ? -63.583 5.296 35.692 1.00 25.70 107 LEU F CA 1
ATOM 9205 C C . LEU F 1 107 ? -62.517 4.746 34.762 1.00 24.58 107 LEU F C 1
ATOM 9206 O O . LEU F 1 107 ? -62.827 4.239 33.676 1.00 25.53 107 LEU F O 1
ATOM 9211 N N . GLY F 1 108 ? -61.262 4.813 35.214 1.00 27.12 108 GLY F N 1
ATOM 9212 C CA . GLY F 1 108 ? -60.178 4.191 34.473 1.00 24.22 108 GLY F CA 1
ATOM 9213 C C . GLY F 1 108 ? -60.065 4.814 33.098 1.00 26.35 108 GLY F C 1
ATOM 9214 O O . GLY F 1 108 ? -59.967 6.040 32.959 1.00 24.77 108 GLY F O 1
ATOM 9215 N N . GLY F 1 109 ? -60.089 3.966 32.068 1.00 26.21 109 GLY F N 1
ATOM 9216 C CA . GLY F 1 109 ? -60.140 4.462 30.702 1.00 26.72 109 GLY F CA 1
ATOM 9217 C C . GLY F 1 109 ? -61.199 5.528 30.494 1.00 24.06 109 GLY F C 1
ATOM 9218 O O . GLY F 1 109 ? -60.997 6.465 29.718 1.00 28.55 109 GLY F O 1
ATOM 9219 N N . GLY F 1 110 ? -62.321 5.425 31.205 1.00 25.44 110 GLY F N 1
ATOM 9220 C CA . GLY F 1 110 ? -63.386 6.400 31.031 1.00 23.89 110 GLY F CA 1
ATOM 9221 C C . GLY F 1 110 ? -63.044 7.751 31.632 1.00 24.85 110 GLY F C 1
ATOM 9222 O O . GLY F 1 110 ? -63.402 8.794 31.081 1.00 22.89 110 GLY F O 1
ATOM 9223 N N . CYS F 1 111 ? -62.375 7.752 32.789 1.00 24.12 111 CYS F N 1
ATOM 9224 C CA . CYS F 1 111 ? -61.865 9.006 33.338 1.00 22.83 111 CYS F CA 1
ATOM 9225 C C . CYS F 1 111 ? -60.821 9.613 32.409 1.00 20.49 111 CYS F C 1
ATOM 9226 O O . CYS F 1 111 ? -60.807 10.830 32.181 1.00 22.48 111 CYS F O 1
ATOM 9229 N N . GLU F 1 112 ? -59.958 8.769 31.844 1.00 20.24 112 GLU F N 1
ATOM 9230 C CA . GLU F 1 112 ? -58.905 9.241 30.948 1.00 22.29 112 GLU F CA 1
ATOM 9231 C C . GLU F 1 112 ? -59.473 9.825 29.658 1.00 25.31 112 GLU F C 1
ATOM 9232 O O . GLU F 1 112 ? -58.987 10.856 29.170 1.00 20.40 112 GLU F O 1
ATOM 9238 N N . LEU F 1 113 ? -60.499 9.182 29.082 1.00 20.35 113 LEU F N 1
ATOM 9239 C CA . LEU F 1 113 ? -61.164 9.744 27.906 1.00 22.62 113 LEU F CA 1
ATOM 9240 C C . LEU F 1 113 ? -61.774 11.105 28.217 1.00 21.32 113 LEU F C 1
ATOM 9241 O O . LEU F 1 113 ? -61.636 12.053 27.431 1.00 22.54 113 LEU F O 1
ATOM 9246 N N . ALA F 1 114 ? -62.445 11.232 29.364 1.00 20.97 114 ALA F N 1
ATOM 9247 C CA . ALA F 1 114 ? -63.041 12.515 29.718 1.00 20.29 114 ALA F CA 1
ATOM 9248 C C . ALA F 1 114 ? -61.979 13.606 29.835 1.00 19.86 114 ALA F C 1
ATOM 9249 O O . ALA F 1 114 ? -62.197 14.746 29.406 1.00 20.45 114 ALA F O 1
ATOM 9251 N N . MET F 1 115 ? -60.827 13.271 30.415 1.00 18.94 115 MET F N 1
ATOM 9252 C CA . MET F 1 115 ? -59.736 14.238 30.546 1.00 23.42 115 MET F CA 1
ATOM 9253 C C . MET F 1 115 ? -59.070 14.556 29.206 1.00 19.18 115 MET F C 1
ATOM 9254 O O . MET F 1 115 ? -58.520 15.652 29.043 1.00 21.64 115 MET F O 1
ATOM 9259 N N . MET F 1 116 ? -59.070 13.613 28.255 1.00 19.31 116 MET F N 1
ATOM 9260 C CA . MET F 1 116 ? -58.581 13.904 26.910 1.00 23.33 116 MET F CA 1
ATOM 9261 C C . MET F 1 116 ? -59.476 14.869 26.145 1.00 21.70 116 MET F C 1
ATOM 9262 O O . MET F 1 116 ? -58.992 15.519 25.210 1.00 21.88 116 MET F O 1
ATOM 9267 N N . CYS F 1 117 ? -60.761 14.976 26.499 1.00 21.33 117 CYS F N 1
ATOM 9268 C CA . CYS F 1 117 ? -61.621 15.983 25.883 1.00 19.58 117 CYS F CA 1
ATOM 9269 C C . CYS F 1 117 ? -61.198 17.383 26.331 1.00 21.00 117 CYS F C 1
ATOM 9270 O O . CYS F 1 117 ? -60.425 17.553 27.274 1.00 20.02 117 CYS F O 1
ATOM 9273 N N . ASP F 1 118 ? -61.729 18.402 25.652 1.00 20.11 118 ASP F N 1
ATOM 9274 C CA . ASP F 1 118 ? -61.219 19.747 25.908 1.00 20.15 118 ASP F CA 1
ATOM 9275 C C . ASP F 1 118 ? -61.765 20.324 27.210 1.00 22.12 118 ASP F C 1
ATOM 9276 O O . ASP F 1 118 ? -61.028 20.999 27.935 1.00 19.34 118 ASP F O 1
ATOM 9281 N N . PHE F 1 119 ? -63.030 20.060 27.551 1.00 18.39 119 PHE F N 1
ATOM 9282 C CA . PHE F 1 119 ? -63.473 20.283 28.928 1.00 19.01 119 PHE F CA 1
ATOM 9283 C C . PHE F 1 119 ? -64.647 19.360 29.234 1.00 20.28 119 PHE F C 1
ATOM 9284 O O . PHE F 1 119 ? -65.181 18.700 28.346 1.00 20.15 119 PHE F O 1
ATOM 9292 N N . ILE F 1 120 ? -64.991 19.278 30.519 1.00 21.94 120 ILE F N 1
ATOM 9293 C CA . ILE F 1 120 ? -66.017 18.372 31.028 1.00 23.51 120 ILE F CA 1
ATOM 9294 C C . ILE F 1 120 ? -67.147 19.194 31.633 1.00 26.16 120 ILE F C 1
ATOM 9295 O O . ILE F 1 120 ? -66.906 20.138 32.399 1.00 21.66 120 ILE F O 1
ATOM 9300 N N . ILE F 1 121 ? -68.373 18.830 31.280 1.00 25.30 121 ILE F N 1
ATOM 9301 C CA . ILE F 1 121 ? -69.577 19.226 32.000 1.00 23.89 121 ILE F CA 1
ATOM 9302 C C . ILE F 1 121 ? -70.169 17.932 32.529 1.00 23.73 121 ILE F C 1
ATOM 9303 O O . ILE F 1 121 ? -70.287 16.965 31.774 1.00 23.97 121 ILE F O 1
ATOM 9308 N N . CYS F 1 122 ? -70.458 17.876 33.828 1.00 26.49 122 CYS F N 1
ATOM 9309 C CA . CYS F 1 122 ? -70.883 16.612 34.415 1.00 28.53 122 CYS F CA 1
ATOM 9310 C C . CYS F 1 122 ? -72.140 16.807 35.248 1.00 26.15 122 CYS F C 1
ATOM 9311 O O . CYS F 1 122 ? -72.451 17.915 35.697 1.00 26.99 122 CYS F O 1
ATOM 9314 N N . SER F 1 123 ? -72.887 15.717 35.404 1.00 28.27 123 SER F N 1
ATOM 9315 C CA . SER F 1 123 ? -74.047 15.729 36.277 1.00 28.93 123 SER F CA 1
ATOM 9316 C C . SER F 1 123 ? -73.606 15.563 37.725 1.00 33.16 123 SER F C 1
ATOM 9317 O O . SER F 1 123 ? -72.491 15.117 38.011 1.00 30.32 123 SER F O 1
ATOM 9320 N N . ASP F 1 124 ? -74.504 15.916 38.651 1.00 37.07 124 ASP F N 1
ATOM 9321 C CA . ASP F 1 124 ? -74.177 15.761 40.064 1.00 36.2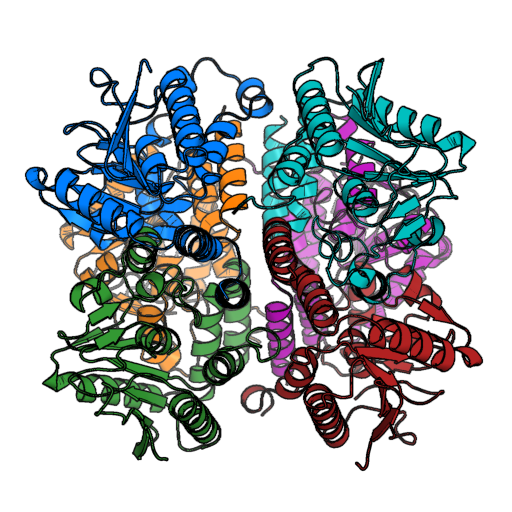2 124 ASP F CA 1
ATOM 9322 C C . ASP F 1 124 ? -74.110 14.301 40.505 1.00 33.88 124 ASP F C 1
ATOM 9323 O O . ASP F 1 124 ? -73.739 14.049 41.658 1.00 38.30 124 ASP F O 1
ATOM 9328 N N . THR F 1 125 ? -74.416 13.340 39.626 1.00 31.24 125 THR F N 1
ATOM 9329 C CA . THR F 1 125 ? -74.184 11.927 39.905 1.00 34.75 125 THR F CA 1
ATOM 9330 C C . THR F 1 125 ? -72.828 11.421 39.409 1.00 31.62 125 THR F C 1
ATOM 9331 O O . THR F 1 125 ? -72.518 10.241 39.603 1.00 33.12 125 THR F O 1
ATOM 9335 N N . ALA F 1 126 ? -72.023 12.263 38.763 1.00 34.85 126 ALA F N 1
ATOM 9336 C CA . ALA F 1 126 ? -70.775 11.788 38.176 1.00 29.65 126 ALA F CA 1
ATOM 9337 C C . ALA F 1 126 ? -69.834 11.271 39.254 1.00 24.37 126 ALA F C 1
ATOM 9338 O O . ALA F 1 126 ? -69.773 11.811 40.360 1.00 28.69 126 ALA F O 1
ATOM 9340 N N . LYS F 1 127 ? -69.093 10.214 38.921 1.00 24.21 127 LYS F N 1
ATOM 9341 C CA . LYS F 1 127 ? -68.112 9.620 39.821 1.00 27.66 127 LYS F CA 1
ATOM 9342 C C . LYS F 1 127 ? -66.862 9.316 39.012 1.00 25.67 127 LYS F C 1
ATOM 9343 O O . LYS F 1 127 ? -66.913 8.520 38.068 1.00 30.79 127 LYS F O 1
ATOM 9349 N N . PHE F 1 128 ? -65.744 9.930 39.386 1.00 28.81 128 PHE F N 1
ATOM 9350 C CA . PHE F 1 128 ? -64.485 9.759 38.678 1.00 24.18 128 PHE F CA 1
ATOM 9351 C C . PHE F 1 128 ? -63.539 8.902 39.507 1.00 24.35 128 PHE F C 1
ATOM 9352 O O . PHE F 1 128 ? -63.613 8.883 40.737 1.00 26.76 128 PHE F O 1
ATOM 9360 N N . GLY F 1 129 ? -62.656 8.183 38.825 1.00 25.44 129 GLY F N 1
ATOM 9361 C CA . GLY F 1 129 ? -61.632 7.428 39.524 1.00 25.03 129 GLY F CA 1
ATOM 9362 C C . GLY F 1 129 ? -60.678 6.783 38.544 1.00 26.61 129 GLY F C 1
ATOM 9363 O O . GLY F 1 129 ? -60.953 6.677 37.344 1.00 26.14 129 GLY F O 1
ATOM 9364 N N . GLN F 1 130 ? -59.544 6.333 39.087 1.00 25.14 130 GLN F N 1
ATOM 9365 C CA . GLN F 1 130 ? -58.515 5.616 38.337 1.00 25.71 130 GLN F CA 1
ATOM 9366 C C . GLN F 1 130 ? -58.173 4.344 39.107 1.00 27.28 130 GLN F C 1
ATOM 9367 O O . GLN F 1 130 ? -57.165 4.286 39.823 1.00 28.76 130 GLN F O 1
ATOM 9373 N N . PRO F 1 131 ? -58.977 3.296 38.966 1.00 28.49 131 PRO F N 1
ATOM 9374 C CA . PRO F 1 131 ? -58.753 2.083 39.771 1.00 33.24 131 PRO F CA 1
ATOM 9375 C C . PRO F 1 131 ? -57.788 1.073 39.157 1.00 31.98 131 PRO F C 1
ATOM 9376 O O . PRO F 1 131 ? -57.744 -0.076 39.610 1.00 32.56 131 PRO F O 1
ATOM 9380 N N . GLU F 1 132 ? -56.988 1.482 38.164 1.00 27.98 132 GLU F N 1
ATOM 9381 C CA . GLU F 1 132 ? -56.092 0.543 37.489 1.00 25.08 132 GLU F CA 1
ATOM 9382 C C . GLU F 1 132 ? -55.185 -0.213 38.460 1.00 29.42 132 GLU F C 1
ATOM 9383 O O . GLU F 1 132 ? -54.864 -1.386 38.221 1.00 30.62 132 GLU F O 1
ATOM 9389 N N . ILE F 1 133 ? -54.769 0.430 39.556 1.00 25.56 133 ILE F N 1
ATOM 9390 C CA . ILE F 1 133 ? -53.848 -0.208 40.496 1.00 28.23 133 ILE F CA 1
ATOM 9391 C C . ILE F 1 133 ? -54.444 -1.501 41.040 1.00 30.16 133 ILE F C 1
ATOM 9392 O O . ILE F 1 133 ? -53.707 -2.419 41.423 1.00 27.99 133 ILE F O 1
ATOM 9397 N N . ASN F 1 134 ? -55.774 -1.593 41.083 1.00 30.25 134 ASN F N 1
ATOM 9398 C CA . ASN F 1 134 ? -56.439 -2.789 41.591 1.00 33.41 134 ASN F CA 1
ATOM 9399 C C . ASN F 1 134 ? -56.120 -4.026 40.762 1.00 36.53 134 ASN F C 1
ATOM 9400 O O . ASN F 1 134 ? -56.192 -5.140 41.287 1.00 36.05 134 ASN F O 1
ATOM 9405 N N . LEU F 1 135 ? -55.761 -3.857 39.490 1.00 32.37 135 LEU F N 1
ATOM 9406 C CA . LEU F 1 135 ? -55.436 -4.961 38.597 1.00 30.51 135 LEU F CA 1
ATOM 9407 C C . LEU F 1 135 ? -53.935 -5.192 38.470 1.00 36.44 135 LEU F C 1
ATOM 9408 O O . LEU F 1 135 ? -53.507 -5.979 37.621 1.00 33.06 135 LEU F O 1
ATOM 9413 N N . GLY F 1 136 ? -53.125 -4.528 39.287 1.00 32.16 136 GLY F N 1
ATOM 9414 C CA . GLY F 1 136 ? -51.693 -4.696 39.165 1.00 32.34 136 GLY F CA 1
ATOM 9415 C C . GLY F 1 136 ? -51.061 -3.934 38.025 1.00 30.80 136 GLY F C 1
ATOM 9416 O O . GLY F 1 136 ? -49.899 -4.189 37.696 1.00 29.68 136 GLY F O 1
ATOM 9417 N N . VAL F 1 137 ? -51.790 -3.020 37.391 1.00 29.02 137 VAL F N 1
ATOM 9418 C CA . VAL F 1 137 ? -51.167 -2.143 36.408 1.00 30.81 137 VAL F CA 1
ATOM 9419 C C . VAL F 1 137 ? -51.373 -0.701 36.859 1.00 30.31 137 VAL F C 1
ATOM 9420 O O . VAL F 1 137 ? -51.645 -0.432 38.036 1.00 30.06 137 VAL F O 1
ATOM 9424 N N . ILE F 1 138 ? -51.223 0.236 35.931 1.00 29.99 138 ILE F N 1
ATOM 9425 C CA . ILE F 1 138 ? -51.385 1.653 36.211 1.00 28.34 138 ILE F CA 1
ATOM 9426 C C . ILE F 1 138 ? -52.212 2.245 35.084 1.00 24.94 138 ILE F C 1
ATOM 9427 O O . ILE F 1 138 ? -52.453 1.605 34.064 1.00 24.40 138 ILE F O 1
ATOM 9432 N N . ALA F 1 139 ? -52.631 3.490 35.278 1.00 23.39 139 ALA F N 1
ATOM 9433 C CA . ALA F 1 139 ? -53.205 4.266 34.186 1.00 25.01 139 ALA F CA 1
ATOM 9434 C C . ALA F 1 139 ? -52.306 4.214 32.950 1.00 27.11 139 ALA F C 1
ATOM 9435 O O . ALA F 1 139 ? -51.079 4.375 33.047 1.00 29.19 139 ALA F O 1
ATOM 9437 N N . GLY F 1 140 ? -52.918 3.995 31.783 1.00 24.19 140 GLY F N 1
ATOM 9438 C CA . GLY F 1 140 ? -52.150 3.872 30.556 1.00 24.01 140 GLY F CA 1
ATOM 9439 C C . GLY F 1 140 ? -52.555 4.826 29.449 1.00 23.93 140 GLY F C 1
ATOM 9440 O O . GLY F 1 140 ? -52.022 4.760 28.337 1.00 25.08 140 GLY F O 1
ATOM 9441 N N . MET F 1 141 ? -53.504 5.711 29.737 1.00 26.40 141 MET F N 1
ATOM 9442 C CA . MET F 1 141 ? -53.976 6.695 28.778 1.00 24.05 141 MET F CA 1
ATOM 9443 C C . MET F 1 141 ? -54.068 8.067 29.417 1.00 22.05 141 MET F C 1
ATOM 9444 O O . MET F 1 141 ? -55.007 8.832 29.156 1.00 20.86 141 MET F O 1
ATOM 9449 N N . GLY F 1 142 ? -53.096 8.399 30.275 1.00 20.14 142 GLY F N 1
ATOM 9450 C CA . GLY F 1 142 ? -52.970 9.741 30.818 1.00 17.18 142 GLY F CA 1
ATOM 9451 C C . GLY F 1 142 ? -53.481 9.957 32.227 1.00 19.93 142 GLY F C 1
ATOM 9452 O O . GLY F 1 142 ? -53.361 11.081 32.741 1.00 21.12 142 GLY F O 1
ATOM 9453 N N . GLY F 1 143 ? -54.041 8.926 32.873 1.00 18.25 143 GLY F N 1
ATOM 9454 C CA . GLY F 1 143 ? -54.534 9.087 34.236 1.00 20.49 143 GLY F CA 1
ATOM 9455 C C . GLY F 1 143 ? -53.488 9.490 35.269 1.00 21.41 143 GLY F C 1
ATOM 9456 O O . GLY F 1 143 ? -53.833 10.080 36.296 1.00 23.00 143 GLY F O 1
ATOM 9457 N N . SER F 1 144 ? -52.214 9.129 35.059 1.00 19.69 144 SER F N 1
ATOM 9458 C CA . SER F 1 144 ? -51.162 9.580 35.972 1.00 18.44 144 SER F CA 1
ATOM 9459 C C . SER F 1 144 ? -50.639 10.970 35.618 1.00 20.55 144 SER F C 1
ATOM 9460 O O . SER F 1 144 ? -49.933 11.583 36.435 1.00 17.35 144 SER F O 1
ATOM 9463 N N . GLN F 1 145 ? -50.968 11.464 34.425 1.00 18.64 145 GLN F N 1
ATOM 9464 C CA . GLN F 1 145 ? -50.431 12.702 33.860 1.00 19.42 145 GLN F CA 1
ATOM 9465 C C . GLN F 1 145 ? -51.448 13.838 33.864 1.00 21.72 145 GLN F C 1
ATOM 9466 O O . GLN F 1 145 ? -51.203 14.898 34.454 1.00 17.93 145 GLN F O 1
ATOM 9472 N N . ARG F 1 146 ? -52.587 13.658 33.184 1.00 16.42 146 ARG F N 1
ATOM 9473 C CA . ARG F 1 146 ? -53.578 14.733 33.120 1.00 17.22 146 ARG F CA 1
ATOM 9474 C C . ARG F 1 146 ? -54.211 14.997 34.477 1.00 18.57 146 ARG F C 1
ATOM 9475 O O . ARG F 1 146 ? -54.400 16.159 34.864 1.00 19.62 146 ARG F O 1
ATOM 9483 N N . LEU F 1 147 ? -54.553 13.937 35.221 1.00 18.27 147 LEU F N 1
ATOM 9484 C CA . LEU F 1 147 ? -55.178 14.150 36.525 1.00 22.72 147 LEU F CA 1
ATOM 9485 C C . LEU F 1 147 ? -54.275 14.991 37.417 1.00 18.12 147 LEU F C 1
ATOM 9486 O O . LEU F 1 147 ? -54.710 15.992 37.996 1.00 20.13 147 LEU F O 1
ATOM 9491 N N . THR F 1 148 ? -52.997 14.619 37.495 1.00 19.37 148 THR F N 1
ATOM 9492 C CA . THR F 1 148 ? -52.039 15.337 38.324 1.00 19.11 148 THR F CA 1
ATOM 9493 C C . THR F 1 148 ? -51.910 16.797 37.902 1.00 17.52 148 THR F C 1
ATOM 9494 O O . THR F 1 148 ? -51.935 17.703 38.746 1.00 17.99 148 THR F O 1
ATOM 9498 N N A ARG F 1 149 ? -51.759 17.041 36.598 0.50 17.17 149 ARG F N 1
ATOM 9499 N N B ARG F 1 149 ? -51.745 17.040 36.598 0.50 17.32 149 ARG F N 1
ATOM 9500 C CA A ARG F 1 149 ? -51.570 18.410 36.123 0.50 19.02 149 ARG F CA 1
ATOM 9501 C CA B ARG F 1 149 ? -51.577 18.410 36.117 0.50 19.01 149 ARG F CA 1
ATOM 9502 C C A ARG F 1 149 ? -52.837 19.244 36.284 0.50 21.09 149 ARG F C 1
ATOM 9503 C C B ARG F 1 149 ? -52.837 19.239 36.326 0.50 21.09 149 ARG F C 1
ATOM 9504 O O A ARG F 1 149 ? -52.749 20.464 36.443 0.50 20.39 149 ARG F O 1
ATOM 9505 O O B ARG F 1 149 ? -52.745 20.447 36.560 0.50 20.40 149 ARG F O 1
ATOM 9520 N N . PHE F 1 150 ? -54.018 18.615 36.260 1.00 18.24 150 PHE F N 1
ATOM 9521 C CA . PHE F 1 150 ? -55.258 19.385 36.350 1.00 21.11 150 PHE F CA 1
ATOM 9522 C C . PHE F 1 150 ? -55.701 19.648 37.793 1.00 21.98 150 PHE F C 1
ATOM 9523 O O . PHE F 1 150 ? -56.258 20.718 38.078 1.00 21.45 150 PHE F O 1
ATOM 9531 N N . ILE F 1 151 ? -55.506 18.701 38.715 1.00 19.45 151 ILE F N 1
ATOM 9532 C CA . ILE F 1 151 ? -56.085 18.834 40.049 1.00 21.96 151 ILE F CA 1
ATOM 9533 C C . ILE F 1 151 ? -55.052 18.855 41.168 1.00 23.87 151 ILE F C 1
ATOM 9534 O O . ILE F 1 151 ? -55.431 19.043 42.331 1.00 22.68 151 ILE F O 1
ATOM 9539 N N . GLY F 1 152 ? -53.771 18.657 40.876 1.00 18.47 152 GLY F N 1
ATOM 9540 C CA . GLY F 1 152 ? -52.767 18.738 41.918 1.00 19.65 152 GLY F CA 1
ATOM 9541 C C . GLY F 1 152 ? -52.253 17.370 42.354 1.00 21.29 152 GLY F C 1
ATOM 9542 O O . GLY F 1 152 ? -52.892 16.329 42.148 1.00 19.05 152 GLY F O 1
ATOM 9543 N N . LYS F 1 153 ? -51.081 17.380 43.005 1.00 16.82 153 LYS F N 1
ATOM 9544 C CA . LYS F 1 153 ? -50.417 16.115 43.327 1.00 15.93 153 LYS F CA 1
ATOM 9545 C C . LYS F 1 153 ? -51.223 15.292 44.331 1.00 19.26 153 LYS F C 1
ATOM 9546 O O . LYS F 1 153 ? -51.424 14.090 44.128 1.00 20.85 153 LYS F O 1
ATOM 9552 N N . SER F 1 154 ? -51.694 15.923 45.415 1.00 18.46 154 SER F N 1
ATOM 9553 C CA . SER F 1 154 ? -52.291 15.161 46.516 1.00 21.05 154 SER F CA 1
ATOM 9554 C C . SER F 1 154 ? -53.463 14.314 46.041 1.00 20.30 154 SER F C 1
ATOM 9555 O O . SER F 1 154 ? -53.496 13.099 46.271 1.00 17.84 154 SER F O 1
ATOM 9558 N N . LYS F 1 155 ? -54.433 14.929 45.368 1.00 20.47 155 LYS F N 1
ATOM 9559 C CA . LYS F 1 155 ? -55.620 14.168 44.989 1.00 20.74 155 LYS F CA 1
ATOM 9560 C C . LYS F 1 155 ? -55.325 13.177 43.872 1.00 23.39 155 LYS F C 1
ATOM 9561 O O . LYS F 1 155 ? -55.912 12.088 43.847 1.00 20.25 155 LYS F O 1
ATOM 9567 N N . SER F 1 156 ? -54.432 13.521 42.933 1.00 19.47 156 SER F N 1
ATOM 9568 C CA . SER F 1 156 ? -54.084 12.547 41.907 1.00 20.32 156 SER F CA 1
ATOM 9569 C C . SER F 1 156 ? -53.319 11.363 42.492 1.00 19.87 156 SER F C 1
ATOM 9570 O O . SER F 1 156 ? -53.582 10.207 42.127 1.00 20.89 156 SER F O 1
ATOM 9573 N N . MET F 1 157 ? -52.345 11.622 43.368 1.00 19.58 157 MET F N 1
ATOM 9574 C CA . MET F 1 157 ? -51.621 10.521 44.004 1.00 20.50 157 MET F CA 1
ATOM 9575 C C . MET F 1 157 ? -52.567 9.633 44.792 1.00 21.46 157 MET F C 1
ATOM 9576 O O . MET F 1 157 ? -52.486 8.403 44.711 1.00 24.50 157 MET F O 1
ATOM 9581 N N . ASP F 1 158 ? -53.444 10.246 45.586 1.00 23.34 158 ASP F N 1
ATOM 9582 C CA . ASP F 1 158 ? -54.424 9.476 46.352 1.00 19.71 158 ASP F CA 1
ATOM 9583 C C . ASP F 1 158 ? -55.261 8.618 45.413 1.00 22.82 158 ASP F C 1
ATOM 9584 O O . ASP F 1 158 ? -55.352 7.397 45.579 1.00 22.68 158 ASP F O 1
ATOM 9589 N N . MET F 1 159 ? -55.850 9.240 44.385 1.00 22.23 159 MET F N 1
ATOM 9590 C CA . MET F 1 159 ? -56.741 8.496 43.495 1.00 24.26 159 MET F CA 1
ATOM 9591 C C . MET F 1 159 ? -56.006 7.357 42.793 1.00 25.19 159 MET F C 1
ATOM 9592 O O . MET F 1 159 ? -56.518 6.232 42.719 1.00 22.03 159 MET F O 1
ATOM 9597 N N . ASN F 1 160 ? -54.788 7.613 42.299 1.00 21.23 160 ASN F N 1
ATOM 9598 C CA . ASN F 1 160 ? -54.083 6.574 41.551 1.00 20.02 160 ASN F CA 1
ATOM 9599 C C . ASN F 1 160 ? -53.544 5.466 42.453 1.00 20.59 160 ASN F C 1
ATOM 9600 O O . ASN F 1 160 ? -53.399 4.326 41.995 1.00 22.40 160 ASN F O 1
ATOM 9605 N N . LEU F 1 161 ? -53.210 5.782 43.709 1.00 21.60 161 LEU F N 1
ATOM 9606 C CA . LEU F 1 161 ? -52.651 4.788 44.630 1.00 24.99 161 LEU F CA 1
ATOM 9607 C C . LEU F 1 161 ? -53.722 3.989 45.369 1.00 23.02 161 LEU F C 1
ATOM 9608 O O . LEU F 1 161 ? -53.553 2.784 45.590 1.00 24.58 161 LEU F O 1
ATOM 9613 N N . THR F 1 162 ? -54.812 4.628 45.785 1.00 24.82 162 THR F N 1
ATOM 9614 C CA . THR F 1 162 ? -55.837 3.915 46.537 1.00 28.01 162 THR F CA 1
ATOM 9615 C C . THR F 1 162 ? -57.025 3.488 45.686 1.00 32.43 162 THR F C 1
ATOM 9616 O O . THR F 1 162 ? -57.828 2.669 46.150 1.00 30.60 162 THR F O 1
ATOM 9620 N N . GLY F 1 163 ? -57.158 4.011 44.469 1.00 24.15 163 GLY F N 1
ATOM 9621 C CA . GLY F 1 163 ? -58.351 3.779 43.678 1.00 23.63 163 GLY F CA 1
ATOM 9622 C C . GLY F 1 163 ? -59.602 4.475 44.167 1.00 29.62 163 GLY F C 1
ATOM 9623 O O . GLY F 1 163 ? -60.695 4.147 43.695 1.00 29.62 163 GLY F O 1
ATOM 9624 N N . ARG F 1 164 ? -59.497 5.426 45.092 1.00 24.41 164 ARG F N 1
ATOM 9625 C CA . ARG F 1 164 ? -60.710 6.044 45.614 1.00 24.01 164 ARG F CA 1
ATOM 9626 C C . ARG F 1 164 ? -61.433 6.836 44.534 1.00 29.84 164 ARG F C 1
ATOM 9627 O O . ARG F 1 164 ? -60.832 7.314 43.562 1.00 28.45 164 ARG F O 1
ATOM 9635 N N . PHE F 1 165 ? -62.743 6.969 44.714 1.00 28.84 165 PHE F N 1
ATOM 9636 C CA . PHE F 1 165 ? -63.567 7.736 43.797 1.00 34.28 165 PHE F CA 1
ATOM 9637 C C . PHE F 1 165 ? -63.577 9.210 44.185 1.00 29.88 165 PHE F C 1
ATOM 9638 O O . PHE F 1 165 ? -63.251 9.592 45.314 1.00 27.38 165 PHE F O 1
ATOM 9646 N N . MET F 1 166 ? -63.955 10.040 43.219 1.00 27.73 166 MET F N 1
ATOM 9647 C CA . MET F 1 166 ? -64.115 11.475 43.417 1.00 25.41 166 MET F CA 1
ATOM 9648 C C . MET F 1 166 ? -65.485 11.848 42.882 1.00 23.40 166 MET F C 1
ATOM 9649 O O . MET F 1 166 ? -65.784 11.573 41.714 1.00 24.94 166 MET F O 1
ATOM 9654 N N . ASP F 1 167 ? -66.313 12.473 43.727 1.00 24.93 167 ASP F N 1
ATOM 9655 C CA . ASP F 1 167 ? -67.670 12.805 43.311 1.00 29.53 167 ASP F CA 1
ATOM 9656 C C . ASP F 1 167 ? -67.678 14.122 42.536 1.00 30.12 167 ASP F C 1
ATOM 9657 O O . ASP F 1 167 ? -66.650 14.796 42.384 1.00 27.81 167 ASP F O 1
ATOM 9662 N N . ALA F 1 168 ? -68.861 14.490 42.035 1.00 28.56 168 ALA F N 1
ATOM 9663 C CA . ALA F 1 168 ? -68.963 15.610 41.107 1.00 29.35 168 ALA F CA 1
ATOM 9664 C C . ALA F 1 168 ? -68.598 16.922 41.783 1.00 29.49 168 ALA F C 1
ATOM 9665 O O . ALA F 1 168 ? -67.946 17.785 41.179 1.00 29.31 168 ALA F O 1
ATOM 9667 N N . GLU F 1 169 ? -69.024 17.091 43.035 1.00 29.43 169 GLU F N 1
ATOM 9668 C CA . GLU F 1 169 ? -68.688 18.292 43.782 1.00 30.32 169 GLU F CA 1
ATOM 9669 C C . GLU F 1 169 ? -67.184 18.419 43.962 1.00 29.49 169 GLU F C 1
ATOM 9670 O O . GLU F 1 169 ? -66.617 19.503 43.775 1.00 30.96 169 GLU F O 1
ATOM 9676 N N . GLU F 1 170 ? -66.516 17.322 44.337 1.00 27.07 170 GLU F N 1
ATOM 9677 C CA . GLU F 1 170 ? -65.065 17.378 44.462 1.00 26.79 170 GLU F CA 1
ATOM 9678 C C . GLU F 1 170 ? -64.401 17.582 43.106 1.00 28.38 170 GLU F C 1
ATOM 9679 O O . GLU F 1 170 ? -63.369 18.263 43.019 1.00 28.13 170 GLU F O 1
ATOM 9685 N N . ALA F 1 171 ? -64.982 17.012 42.045 1.00 27.09 171 ALA F N 1
ATOM 9686 C CA . ALA F 1 171 ? -64.414 17.183 40.709 1.00 26.82 171 ALA F CA 1
ATOM 9687 C C . ALA F 1 171 ? -64.406 18.652 40.295 1.00 27.43 171 ALA F C 1
ATOM 9688 O O . ALA F 1 171 ? -63.436 19.129 39.688 1.00 25.36 171 ALA F O 1
ATOM 9690 N N . GLU F 1 172 ? -65.480 19.385 40.605 1.00 23.90 172 GLU F N 1
ATOM 9691 C CA . GLU F 1 172 ? -65.538 20.793 40.228 1.00 24.91 172 GLU F CA 1
ATOM 9692 C C . GLU F 1 172 ? -64.639 21.624 41.127 1.00 26.35 172 GLU F C 1
ATOM 9693 O O . GLU F 1 172 ? -63.959 22.548 40.663 1.00 23.15 172 GLU F O 1
ATOM 9699 N N . ARG F 1 173 ? -64.645 21.308 42.422 1.00 23.02 173 ARG F N 1
ATOM 9700 C CA . ARG F 1 173 ? -63.836 22.023 43.398 1.00 25.81 173 ARG F CA 1
ATOM 9701 C C . ARG F 1 173 ? -62.346 21.883 43.101 1.00 24.68 173 ARG F C 1
ATOM 9702 O O . ARG F 1 173 ? -61.567 22.814 43.354 1.00 26.78 173 ARG F O 1
ATOM 9710 N N . SER F 1 174 ? -61.928 20.743 42.554 1.00 25.44 174 SER F N 1
ATOM 9711 C CA . SER F 1 174 ? -60.511 20.499 42.310 1.00 25.99 174 SER F CA 1
ATOM 9712 C C . SER F 1 174 ? -60.071 20.888 40.905 1.00 29.16 174 SER F C 1
ATOM 9713 O O . SER F 1 174 ? -58.869 20.826 40.612 1.00 24.06 174 SER F O 1
ATOM 9716 N N . GLY F 1 175 ? -61.006 21.273 40.032 1.00 23.37 175 GLY F N 1
ATOM 9717 C CA . GLY F 1 175 ? -60.676 21.695 38.689 1.00 25.49 175 GLY F CA 1
ATOM 9718 C C . GLY F 1 175 ? -60.733 20.609 37.637 1.00 23.67 175 GLY F C 1
ATOM 9719 O O . GLY F 1 175 ? -60.391 20.878 36.483 1.00 22.51 175 GLY F O 1
ATOM 9720 N N . LEU F 1 176 ? -61.144 19.392 37.996 1.00 21.48 176 LEU F N 1
ATOM 9721 C CA . LEU F 1 176 ? -61.230 18.321 37.006 1.00 24.49 176 LEU F CA 1
ATOM 9722 C C . LEU F 1 176 ? -62.320 18.589 35.977 1.00 23.53 176 LEU F C 1
ATOM 9723 O O . LEU F 1 176 ? -62.178 18.196 34.812 1.00 21.51 176 LEU F O 1
ATOM 9728 N N . VAL F 1 177 ? -63.411 19.246 36.382 1.00 22.24 177 VAL F N 1
ATOM 9729 C CA . VAL F 1 177 ? -64.512 19.558 35.481 1.00 22.61 177 VAL F CA 1
ATOM 9730 C C . VAL F 1 177 ? -64.784 21.053 35.547 1.00 21.72 177 VAL F C 1
ATOM 9731 O O . VAL F 1 177 ? -64.434 21.737 36.510 1.00 20.13 177 VAL F O 1
ATOM 9735 N N . SER F 1 178 ? -65.429 21.559 34.506 1.00 20.71 178 SER F N 1
ATOM 9736 C CA . SER F 1 178 ? -65.736 22.984 34.484 1.00 20.75 178 SER F CA 1
ATOM 9737 C C . SER F 1 178 ? -67.065 23.310 35.154 1.00 26.55 178 SER F C 1
ATOM 9738 O O . SER F 1 178 ? -67.166 24.311 35.882 1.00 22.21 178 SER F O 1
ATOM 9741 N N . ARG F 1 179 ? -68.096 22.506 34.889 1.00 26.45 179 ARG F N 1
ATOM 9742 C CA . ARG F 1 179 ? -69.451 22.786 35.350 1.00 30.09 179 ARG F CA 1
ATOM 9743 C C . ARG F 1 179 ? -70.085 21.504 35.871 1.00 28.70 179 ARG F C 1
ATOM 9744 O O . ARG F 1 179 ? -69.842 20.425 35.325 1.00 27.52 179 ARG F O 1
ATOM 9752 N N . VAL F 1 180 ? -70.876 21.632 36.938 1.00 28.95 180 VAL F N 1
ATOM 9753 C CA . VAL F 1 180 ? -71.720 20.555 37.455 1.00 27.54 180 VAL F CA 1
ATOM 9754 C C . VAL F 1 180 ? -73.168 21.033 37.412 1.00 30.83 180 VAL F C 1
ATOM 9755 O O . VAL F 1 180 ? -73.467 22.142 37.868 1.00 29.74 180 VAL F O 1
ATOM 9759 N N . VAL F 1 181 ? -74.054 20.207 36.864 1.00 31.36 181 VAL F N 1
ATOM 9760 C CA . VAL F 1 181 ? -75.480 20.539 36.771 1.00 35.81 181 VAL F CA 1
ATOM 9761 C C . VAL F 1 181 ? -76.303 19.331 37.186 1.00 35.96 181 VAL F C 1
ATOM 9762 O O . VAL F 1 181 ? -75.791 18.203 37.255 1.00 34.63 181 VAL F O 1
ATOM 9766 N N . PRO F 1 182 ? -77.591 19.532 37.491 1.00 41.51 182 PRO F N 1
ATOM 9767 C CA . PRO F 1 182 ? -78.459 18.381 37.771 1.00 40.42 182 PRO F CA 1
ATOM 9768 C C . PRO F 1 182 ? -78.518 17.432 36.585 1.00 33.67 182 PRO F C 1
ATOM 9769 O O . PRO F 1 182 ? -78.368 17.838 35.429 1.00 36.07 182 PRO F O 1
ATOM 9773 N N . ALA F 1 183 ? -78.746 16.148 36.889 1.00 32.95 183 ALA F N 1
ATOM 9774 C CA . ALA F 1 183 ? -78.757 15.113 35.856 1.00 36.39 183 ALA F CA 1
ATOM 9775 C C . ALA F 1 183 ? -79.683 15.469 34.697 1.00 42.86 183 ALA F C 1
ATOM 9776 O O . ALA F 1 183 ? -79.328 15.283 33.525 1.00 40.12 183 ALA F O 1
ATOM 9778 N N . LYS F 1 184 ? -80.869 15.995 35.001 1.00 41.31 184 LYS F N 1
ATOM 9779 C CA . LYS F 1 184 ? -81.849 16.273 33.961 1.00 46.08 184 LYS F CA 1
ATOM 9780 C C . LYS F 1 184 ? -81.448 17.446 33.079 1.00 46.70 184 LYS F C 1
ATOM 9781 O O . LYS F 1 184 ? -82.037 17.625 32.006 1.00 44.43 184 LYS F O 1
ATOM 9787 N N . LYS F 1 185 ? -80.462 18.239 33.496 1.00 42.88 185 LYS F N 1
ATOM 9788 C CA . LYS F 1 185 ? -80.004 19.392 32.733 1.00 37.71 185 LYS F CA 1
ATOM 9789 C C . LYS F 1 185 ? -78.695 19.147 31.993 1.00 36.65 185 LYS F C 1
ATOM 9790 O O . LYS F 1 185 ? -78.268 20.018 31.229 1.00 35.20 185 LYS F O 1
ATOM 9796 N N . LEU F 1 186 ? -78.070 17.977 32.172 1.00 37.54 186 LEU F N 1
ATOM 9797 C CA . LEU F 1 186 ? -76.736 17.745 31.615 1.00 37.53 186 LEU F CA 1
ATOM 9798 C C . LEU F 1 186 ? -76.707 17.959 30.103 1.00 39.95 186 LEU F C 1
ATOM 9799 O O . LEU F 1 186 ? -75.860 18.700 29.585 1.00 33.88 186 LEU F O 1
ATOM 9804 N N . MET F 1 187 ? -77.627 17.329 29.372 1.00 31.17 187 MET F N 1
ATOM 9805 C CA . MET F 1 187 ? -77.539 17.423 27.920 1.00 33.27 187 MET F CA 1
ATOM 9806 C C . MET F 1 187 ? -77.929 18.817 27.433 1.00 36.22 187 MET F C 1
ATOM 9807 O O . MET F 1 187 ? -77.340 19.329 26.473 1.00 34.62 187 MET F O 1
ATOM 9812 N N . GLU F 1 188 ? -78.896 19.459 28.095 1.00 31.69 188 GLU F N 1
ATOM 9813 C CA . GLU F 1 188 ? -79.253 20.827 27.730 1.00 36.39 188 GLU F CA 1
ATOM 9814 C C . GLU F 1 188 ? -78.088 21.785 27.973 1.00 36.76 188 GLU F C 1
ATOM 9815 O O . GLU F 1 188 ? -77.769 22.628 27.123 1.00 33.76 188 GLU F O 1
ATOM 9821 N N . GLU F 1 189 ? -77.449 21.684 29.141 1.00 34.93 189 GLU F N 1
ATOM 9822 C CA . GLU F 1 189 ? -76.317 22.559 29.433 1.00 36.10 189 GLU F CA 1
ATOM 9823 C C . GLU F 1 189 ? -75.193 22.345 28.430 1.00 33.20 189 GLU F C 1
ATOM 9824 O O . GLU F 1 189 ? -74.624 23.315 27.907 1.00 33.32 189 GLU F O 1
ATOM 9830 N N . THR F 1 190 ? -74.890 21.081 28.118 1.00 30.35 190 THR F N 1
ATOM 9831 C CA . THR F 1 190 ? -73.787 20.773 27.214 1.00 34.35 190 THR F CA 1
ATOM 9832 C C . THR F 1 190 ? -74.093 21.221 25.788 1.00 36.23 190 THR F C 1
ATOM 9833 O O . THR F 1 190 ? -73.254 21.851 25.131 1.00 28.26 190 THR F O 1
ATOM 9837 N N . MET F 1 191 ? -75.287 20.890 25.279 1.00 34.07 191 MET F N 1
ATOM 9838 C CA . MET F 1 191 ? -75.610 21.265 23.905 1.00 33.52 191 MET F CA 1
ATOM 9839 C C . MET F 1 191 ? -75.723 22.776 23.744 1.00 31.52 191 MET F C 1
ATOM 9840 O O . MET F 1 191 ? -75.436 23.301 22.663 1.00 37.68 191 MET F O 1
ATOM 9845 N N . THR F 1 192 ? -76.132 23.489 24.796 1.00 31.72 192 THR F N 1
ATOM 9846 C CA . THR F 1 192 ? -76.101 24.948 24.747 1.00 35.99 192 THR F CA 1
ATOM 9847 C C . THR F 1 192 ? -74.671 25.461 24.620 1.00 36.71 192 THR F C 1
ATOM 9848 O O . THR F 1 192 ? -74.402 26.381 23.842 1.00 31.75 192 THR F O 1
ATOM 9852 N N . ALA F 1 193 ? -73.738 24.877 25.379 1.00 35.51 193 ALA F N 1
ATOM 9853 C CA . ALA F 1 193 ? -72.342 25.297 25.272 1.00 31.43 193 ALA F CA 1
ATOM 9854 C C . ALA F 1 193 ? -71.782 24.973 23.895 1.00 27.99 193 ALA F C 1
ATOM 9855 O O . ALA F 1 193 ? -71.091 25.800 23.286 1.00 29.00 193 ALA F O 1
ATOM 9857 N N . ALA F 1 194 ? -72.085 23.776 23.384 1.00 28.12 194 ALA F N 1
ATOM 9858 C CA . ALA F 1 194 ? -71.617 23.390 22.059 1.00 32.35 194 ALA F CA 1
ATOM 9859 C C . ALA F 1 194 ? -72.167 24.325 20.989 1.00 35.11 194 ALA F C 1
ATOM 9860 O O . ALA F 1 194 ? -71.451 24.688 20.049 1.00 29.89 194 ALA F O 1
ATOM 9862 N N . GLN F 1 195 ? -73.436 24.736 21.122 1.00 33.15 195 GLN F N 1
ATOM 9863 C CA . GLN F 1 195 ? -74.016 25.664 20.151 1.00 37.57 195 GLN F CA 1
ATOM 9864 C C . GLN F 1 195 ? -73.340 27.027 20.212 1.00 33.13 195 GLN F C 1
ATOM 9865 O O . GLN F 1 195 ? -73.094 27.649 19.171 1.00 40.98 195 GLN F O 1
ATOM 9871 N N . LYS F 1 196 ? -73.045 27.515 21.420 1.00 31.89 196 LYS F N 1
ATOM 9872 C CA . LYS F 1 196 ? -72.339 28.789 21.548 1.00 35.13 196 LYS F CA 1
ATOM 9873 C C . LYS F 1 196 ? -70.969 28.734 20.871 1.00 35.31 196 LYS F C 1
ATOM 9874 O O . LYS F 1 196 ? -70.558 29.684 20.197 1.00 34.48 196 LYS F O 1
ATOM 9880 N N . ILE F 1 197 ? -70.250 27.624 21.034 1.00 28.95 197 ILE F N 1
ATOM 9881 C CA . ILE F 1 197 ? -68.959 27.471 20.369 1.00 26.99 197 ILE F CA 1
ATOM 9882 C C . ILE F 1 197 ? -69.137 27.458 18.854 1.00 32.97 197 ILE F C 1
ATOM 9883 O O . ILE F 1 197 ? -68.346 28.060 18.111 1.00 25.87 197 ILE F O 1
ATOM 9888 N N . ALA F 1 198 ? -70.186 26.782 18.371 1.00 29.67 198 ALA F N 1
ATOM 9889 C CA . ALA F 1 198 ? -70.435 26.703 16.935 1.00 31.96 198 ALA F CA 1
ATOM 9890 C C . ALA F 1 198 ? -70.767 28.061 16.326 1.00 32.49 198 ALA F C 1
ATOM 9891 O O . ALA F 1 198 ? -70.642 28.224 15.107 1.00 40.14 198 ALA F O 1
ATOM 9893 N N . GLU F 1 199 ? -71.179 29.040 17.137 1.00 31.82 199 GLU F N 1
ATOM 9894 C CA . GLU F 1 199 ? -71.402 30.390 16.625 1.00 37.64 199 GLU F CA 1
ATOM 9895 C C . GLU F 1 199 ? -70.109 31.130 16.309 1.00 41.96 199 GLU F C 1
ATOM 9896 O O . GLU F 1 199 ? -70.164 32.168 15.643 1.00 34.99 199 GLU F O 1
ATOM 9902 N N . LYS F 1 200 ? -68.958 30.643 16.767 1.00 34.78 200 LYS F N 1
ATOM 9903 C CA . LYS F 1 200 ? -67.732 31.419 16.659 1.00 28.20 200 LYS F CA 1
ATOM 9904 C C . LYS F 1 200 ? -66.984 31.085 15.376 1.00 26.98 200 LYS F C 1
ATOM 9905 O O . LYS F 1 200 ? -67.248 30.081 14.710 1.00 27.26 200 LYS F O 1
ATOM 9911 N N . SER F 1 201 ? -66.032 31.951 15.041 1.00 25.53 201 SER F N 1
ATOM 9912 C CA . SER F 1 201 ? -65.096 31.691 13.956 1.00 26.90 201 SER F CA 1
ATOM 9913 C C . SER F 1 201 ? -64.411 30.346 14.158 1.00 34.58 201 SER F C 1
ATOM 9914 O O . SER F 1 201 ? -63.801 30.102 15.207 1.00 28.90 201 SER F O 1
ATOM 9917 N N . MET F 1 202 ? -64.519 29.467 13.154 1.00 31.74 202 MET F N 1
ATOM 9918 C CA . MET F 1 202 ? -63.908 28.147 13.269 1.00 29.85 202 MET F CA 1
ATOM 9919 C C . MET F 1 202 ? -62.387 28.229 13.333 1.00 33.29 202 MET F C 1
ATOM 9920 O O . MET F 1 202 ? -61.758 27.405 14.003 1.00 29.63 202 MET F O 1
ATOM 9925 N N . ILE F 1 203 ? -61.782 29.191 12.630 1.00 26.10 203 ILE F N 1
ATOM 9926 C CA . ILE F 1 203 ? -60.330 29.349 12.687 1.00 32.11 203 ILE F CA 1
ATOM 9927 C C . ILE F 1 203 ? -59.895 29.763 14.092 1.00 27.33 203 ILE F C 1
ATOM 9928 O O . ILE F 1 203 ? -58.908 29.243 14.640 1.00 27.89 203 ILE F O 1
ATOM 9933 N N . ALA F 1 204 ? -60.618 30.710 14.694 1.00 25.46 204 ALA F N 1
ATOM 9934 C CA . ALA F 1 204 ? -60.267 31.159 16.038 1.00 27.24 204 ALA F CA 1
ATOM 9935 C C . ALA F 1 204 ? -60.488 30.064 17.074 1.00 26.27 204 ALA F C 1
ATOM 9936 O O . ALA F 1 204 ? -59.711 29.950 18.031 1.00 24.06 204 ALA F O 1
ATOM 9938 N N . VAL F 1 205 ? -61.536 29.252 16.903 1.00 25.04 205 VAL F N 1
ATOM 9939 C CA . VAL F 1 205 ? -61.802 28.165 17.839 1.00 24.46 205 VAL F CA 1
ATOM 9940 C C . VAL F 1 205 ? -60.684 27.119 17.800 1.00 26.75 205 VAL F C 1
ATOM 9941 O O . VAL F 1 205 ? -60.234 26.637 18.848 1.00 24.79 205 VAL F O 1
ATOM 9945 N N . MET F 1 206 ? -60.225 26.743 16.605 1.00 23.07 206 MET F N 1
ATOM 9946 C CA . MET F 1 206 ? -59.103 25.813 16.511 1.00 20.86 206 MET F CA 1
ATOM 9947 C C . MET F 1 206 ? -57.844 26.414 17.134 1.00 22.52 206 MET F C 1
ATOM 9948 O O . MET F 1 206 ? -57.116 25.736 17.869 1.00 21.06 206 MET F O 1
ATOM 9953 N N . ALA F 1 207 ? -57.587 27.692 16.856 1.00 22.92 207 ALA F N 1
ATOM 9954 C CA . ALA F 1 207 ? -56.428 28.384 17.420 1.00 22.50 207 ALA F CA 1
ATOM 9955 C C . ALA F 1 207 ? -56.478 28.414 18.946 1.00 24.40 207 ALA F C 1
ATOM 9956 O O . ALA F 1 207 ? -55.466 28.143 19.613 1.00 22.40 207 ALA F O 1
ATOM 9958 N N . VAL F 1 208 ? -57.652 28.746 19.512 1.00 21.21 208 VAL F N 1
ATOM 9959 C CA . VAL F 1 208 ? -57.839 28.809 20.968 1.00 25.05 208 VAL F CA 1
ATOM 9960 C C . VAL F 1 208 ? -57.493 27.474 21.615 1.00 21.75 208 VAL F C 1
ATOM 9961 O O . VAL F 1 208 ? -56.751 27.413 22.604 1.00 20.38 208 VAL F O 1
ATOM 9965 N N . LYS F 1 209 ? -58.075 26.388 21.098 1.00 19.65 209 LYS F N 1
ATOM 9966 C CA . LYS F 1 209 ? -57.827 25.066 21.653 1.00 22.40 209 LYS F CA 1
ATOM 9967 C C . LYS F 1 209 ? -56.347 24.712 21.607 1.00 19.63 209 LYS F C 1
ATOM 9968 O O . LYS F 1 209 ? -55.793 24.192 22.585 1.00 18.53 209 LYS F O 1
ATOM 9974 N N . GLU F 1 210 ? -55.690 24.985 20.478 1.00 18.73 210 GLU F N 1
ATOM 9975 C CA . GLU F 1 210 ? -54.273 24.665 20.351 1.00 19.03 210 GLU F CA 1
ATOM 9976 C C . GLU F 1 210 ? -53.426 25.519 21.287 1.00 18.93 210 GLU F C 1
ATOM 9977 O O . GLU F 1 210 ? -52.480 25.016 21.910 1.00 17.69 210 GLU F O 1
ATOM 9983 N N . ALA F 1 211 ? -53.754 26.810 21.412 1.00 16.27 211 ALA F N 1
ATOM 9984 C CA . ALA F 1 211 ? -53.024 27.662 22.346 1.00 18.70 211 ALA F CA 1
ATOM 9985 C C . ALA F 1 211 ? -53.182 27.166 23.782 1.00 18.40 211 ALA F C 1
ATOM 9986 O O . ALA F 1 211 ? -52.190 27.024 24.513 1.00 18.62 211 ALA F O 1
ATOM 9988 N N . VAL F 1 212 ? -54.420 26.892 24.208 1.00 14.49 212 VAL F N 1
ATOM 9989 C CA . VAL F 1 212 ? -54.624 26.373 25.570 1.00 17.32 212 VAL F CA 1
ATOM 9990 C C . VAL F 1 212 ? -53.791 25.112 25.803 1.00 17.12 212 VAL F C 1
ATOM 9991 O O . VAL F 1 212 ? -53.149 24.961 26.851 1.00 16.55 212 VAL F O 1
ATOM 9995 N N . ASN F 1 213 ? -53.775 24.195 24.832 1.00 17.33 213 ASN F N 1
ATOM 9996 C CA . ASN F 1 213 ? -53.057 22.935 25.023 1.00 18.29 213 ASN F CA 1
ATOM 9997 C C . ASN F 1 213 ? -51.538 23.128 25.081 1.00 18.50 213 ASN F C 1
ATOM 9998 O O . ASN F 1 213 ? -50.848 22.254 25.607 1.00 18.80 213 ASN F O 1
ATOM 10003 N N . ARG F 1 214 ? -50.997 24.248 24.567 1.00 15.77 214 ARG F N 1
ATOM 10004 C CA . ARG F 1 214 ? -49.574 24.527 24.771 1.00 17.21 214 ARG F CA 1
ATOM 10005 C C . ARG F 1 214 ? -49.206 24.602 26.257 1.00 17.12 214 ARG F C 1
ATOM 10006 O O . ARG F 1 214 ? -48.031 24.419 26.612 1.00 15.47 214 ARG F O 1
ATOM 10014 N N . SER F 1 215 ? -50.185 24.875 27.129 1.00 15.83 215 SER F N 1
ATOM 10015 C CA . SER F 1 215 ? -49.909 25.141 28.540 1.00 13.63 215 SER F CA 1
ATOM 10016 C C . SER F 1 215 ? -49.233 23.980 29.250 1.00 19.16 215 SER F C 1
ATOM 10017 O O . SER F 1 215 ? -48.615 24.200 30.299 1.00 17.25 215 SER F O 1
ATOM 10020 N N . TYR F 1 216 ? -49.361 22.756 28.729 1.00 13.71 216 TYR F N 1
ATOM 10021 C CA . TYR F 1 216 ? -48.786 21.575 29.360 1.00 18.59 216 TYR F CA 1
ATOM 10022 C C . TYR F 1 216 ? -47.536 21.082 28.645 1.00 17.74 216 TYR F C 1
ATOM 10023 O O . TYR F 1 216 ? -46.980 20.064 29.049 1.00 17.99 216 TYR F O 1
ATOM 10032 N N . GLU F 1 217 ? -47.056 21.802 27.616 1.00 16.85 217 GLU F N 1
ATOM 10033 C CA . GLU F 1 217 ? -45.938 21.331 26.807 1.00 13.66 217 GLU F CA 1
ATOM 10034 C C . GLU F 1 217 ? -44.728 22.250 26.803 1.00 17.29 217 GLU F C 1
ATOM 10035 O O . GLU F 1 217 ? -43.626 21.766 26.505 1.00 15.36 217 GLU F O 1
ATOM 10041 N N . VAL F 1 218 ? -44.890 23.540 27.105 1.00 12.49 218 VAL F N 1
ATOM 10042 C CA . VAL F 1 218 ? -43.785 24.492 26.985 1.00 14.46 218 VAL F CA 1
ATOM 10043 C C . VAL F 1 218 ? -43.712 25.337 28.252 1.00 14.45 218 VAL F C 1
ATOM 10044 O O . VAL F 1 218 ? -44.708 25.486 28.983 1.00 15.36 218 VAL F O 1
ATOM 10048 N N . PRO F 1 219 ? -42.545 25.928 28.521 1.00 14.73 219 PRO F N 1
ATOM 10049 C CA . PRO F 1 219 ? -42.454 26.970 29.558 1.00 14.80 219 PRO F CA 1
ATOM 10050 C C . PRO F 1 219 ? -43.438 28.098 29.280 1.00 15.38 219 PRO F C 1
ATOM 10051 O O . PRO F 1 219 ? -43.721 28.427 28.124 1.00 15.05 219 PRO F O 1
ATOM 10055 N N . LEU F 1 220 ? -43.930 28.720 30.359 1.00 15.37 220 LEU F N 1
ATOM 10056 C CA . LEU F 1 220 ? -44.893 29.823 30.206 1.00 14.14 220 LEU F CA 1
ATOM 10057 C C . LEU F 1 220 ? -44.387 30.901 29.251 1.00 14.99 220 LEU F C 1
ATOM 10058 O O . LEU F 1 220 ? -45.129 31.368 28.381 1.00 15.04 220 LEU F O 1
ATOM 10063 N N . ARG F 1 221 ? -43.120 31.312 29.389 1.00 15.25 221 ARG F N 1
ATOM 10064 C CA . ARG F 1 221 ? -42.618 32.394 28.536 1.00 15.60 221 ARG F CA 1
ATOM 10065 C C . ARG F 1 221 ? -42.760 32.041 27.053 1.00 17.38 221 ARG F C 1
ATOM 10066 O O . ARG F 1 221 ? -43.108 32.897 26.217 1.00 16.17 221 ARG F O 1
ATOM 10074 N N . GLU F 1 222 ? -42.532 30.776 26.715 1.00 14.53 222 GLU F N 1
ATOM 10075 C CA . GLU F 1 222 ? -42.652 30.326 25.333 1.00 11.46 222 GLU F CA 1
ATOM 10076 C C . GLU F 1 222 ? -44.111 30.159 24.911 1.00 15.59 222 GLU F C 1
ATOM 10077 O O . GLU F 1 222 ? -44.464 30.454 23.759 1.00 17.00 222 GLU F O 1
ATOM 10083 N N . GLY F 1 223 ? -44.956 29.648 25.814 1.00 16.94 223 GLY F N 1
ATOM 10084 C CA . GLY F 1 223 ? -46.388 29.615 25.546 1.00 14.73 223 GLY F CA 1
ATOM 10085 C C . GLY F 1 223 ? -46.948 30.995 25.259 1.00 16.47 223 GLY F C 1
ATOM 10086 O O . GLY F 1 223 ? -47.822 31.158 24.399 1.00 15.17 223 GLY F O 1
ATOM 10087 N N . LEU F 1 224 ? -46.438 32.018 25.957 1.00 16.26 224 LEU F N 1
ATOM 10088 C CA . LEU F 1 224 ? -46.909 33.375 25.681 1.00 19.32 224 LEU F CA 1
ATOM 10089 C C . LEU F 1 224 ? -46.484 33.826 24.285 1.00 19.85 224 LEU F C 1
ATOM 10090 O O . LEU F 1 224 ? -47.262 34.467 23.573 1.00 15.70 224 LEU F O 1
ATOM 10095 N N . LEU F 1 225 ? -45.257 33.496 23.872 1.00 17.16 225 LEU F N 1
ATOM 10096 C CA . LEU F 1 225 ? -44.817 33.839 22.518 1.00 17.93 225 LEU F CA 1
ATOM 10097 C C . LEU F 1 225 ? -45.681 33.137 21.470 1.00 17.86 225 LEU F C 1
ATOM 10098 O O . LEU F 1 225 ? -46.117 33.757 20.491 1.00 17.89 225 LEU F O 1
ATOM 10103 N N . PHE F 1 226 ? -45.942 31.840 21.665 1.00 17.16 226 PHE F N 1
ATOM 10104 C CA . PHE F 1 226 ? -46.783 31.095 20.729 1.00 17.93 226 PHE F CA 1
ATOM 10105 C C . PHE F 1 226 ? -48.166 31.734 20.617 1.00 18.61 226 PHE F C 1
ATOM 10106 O O . PHE F 1 226 ? -48.669 31.984 19.511 1.00 16.30 226 PHE F O 1
ATOM 10114 N N . GLU F 1 227 ? -48.795 31.998 21.760 1.00 15.06 227 GLU F N 1
ATOM 10115 C CA . GLU F 1 227 ? -50.117 32.620 21.779 1.00 18.93 227 GLU F CA 1
ATOM 10116 C C . GLU F 1 227 ? -50.115 33.957 21.036 1.00 22.82 227 GLU F C 1
ATOM 10117 O O . GLU F 1 227 ? -51.028 34.247 20.249 1.00 21.29 227 GLU F O 1
ATOM 10123 N N . ARG F 1 228 ? -49.106 34.796 21.291 1.00 17.66 228 ARG F N 1
ATOM 10124 C CA . ARG F 1 228 ? -49.077 36.115 20.663 1.00 19.05 228 ARG F CA 1
ATOM 10125 C C . ARG F 1 228 ? -48.958 35.991 19.148 1.00 20.75 228 ARG F C 1
ATOM 10126 O O . ARG F 1 228 ? -49.653 36.697 18.408 1.00 19.77 228 ARG F O 1
ATOM 10134 N N . ARG F 1 229 ? -48.112 35.068 18.668 1.00 18.24 229 ARG F N 1
ATOM 10135 C CA . ARG F 1 229 ? -47.934 34.899 17.226 1.00 21.19 229 ARG F CA 1
ATOM 10136 C C . ARG F 1 229 ? -49.201 34.371 16.563 1.00 26.57 229 ARG F C 1
ATOM 10137 O O . ARG F 1 229 ? -49.552 34.803 15.457 1.00 24.12 229 ARG F O 1
ATOM 10145 N N . VAL F 1 230 ? -49.910 33.449 17.219 1.00 21.97 230 VAL F N 1
ATOM 10146 C CA . VAL F 1 230 ? -51.155 32.946 16.639 1.00 25.31 230 VAL F CA 1
ATOM 10147 C C . VAL F 1 230 ? -52.233 34.029 16.657 1.00 27.09 230 VAL F C 1
ATOM 10148 O O . VAL F 1 230 ? -52.958 34.228 15.668 1.00 28.21 230 VAL F O 1
ATOM 10152 N N . PHE F 1 231 ? -52.349 34.749 17.774 1.00 23.99 231 PHE F N 1
ATOM 10153 C CA . PHE F 1 231 ? -53.230 35.913 17.855 1.00 26.15 231 PHE F CA 1
ATOM 10154 C C . PHE F 1 231 ? -52.985 36.877 16.695 1.00 29.61 231 PHE F C 1
ATOM 10155 O O . PHE F 1 231 ? -53.926 37.322 16.023 1.00 28.45 231 PHE F O 1
ATOM 10163 N N . GLN F 1 232 ? -51.719 37.201 16.433 1.00 24.96 232 GLN F N 1
ATOM 10164 C CA . GLN F 1 232 ? -51.409 38.146 15.363 1.00 28.99 232 GLN F CA 1
ATOM 10165 C C . GLN F 1 232 ? -51.772 37.583 13.991 1.00 34.59 232 GLN F C 1
ATOM 10166 O O . GLN F 1 232 ? -52.225 38.329 13.112 1.00 35.37 232 GLN F O 1
ATOM 10172 N N . SER F 1 233 ? -51.610 36.275 13.791 1.00 30.48 233 SER F N 1
ATOM 10173 C CA . SER F 1 233 ? -51.948 35.696 12.493 1.00 31.76 233 SER F CA 1
ATOM 10174 C C . SER F 1 233 ? -53.452 35.711 12.239 1.00 34.33 233 SER F C 1
ATOM 10175 O O . SER F 1 233 ? -53.879 35.767 11.080 1.00 42.02 233 SER F O 1
ATOM 10178 N N . LEU F 1 234 ? -54.269 35.705 13.295 1.00 24.85 234 LEU F N 1
ATOM 10179 C CA . LEU F 1 234 ? -55.719 35.741 13.126 1.00 33.10 234 LEU F CA 1
ATOM 10180 C C . LEU F 1 234 ? -56.223 37.041 12.507 1.00 44.07 234 LEU F C 1
ATOM 10181 O O . LEU F 1 234 ? -57.435 37.214 12.360 1.00 40.38 234 LEU F O 1
ATOM 10186 N N . PHE F 1 235 ? -55.342 37.948 12.120 1.00 49.60 235 PHE F N 1
ATOM 10187 C CA . PHE F 1 235 ? -55.788 39.190 11.513 1.00 52.42 235 PHE F CA 1
ATOM 10188 C C . PHE F 1 235 ? -55.862 39.066 9.991 1.00 50.18 235 PHE F C 1
ATOM 10189 O O . PHE F 1 235 ? -55.309 39.895 9.273 1.00 60.00 235 PHE F O 1
#

Sequence (1337 aa):
YETIIVEVEDHVALITLNRPDALNALNDQLLSELVKALEDAQNNDKVRCIVITGSEKAFAAGADIKMMSEKSFVDVFAGDLFGPEAEGIMRIRKPIIAAVSGYALGGGCELAMMCDFIICSDTAKFGQPEINLGVIAGMGGSQRLTRFIGKSKSMDMNLTGRFMDAEEAERSGLVSRVVPAKKLMEETMTAAQKIAEKSMIAVMAVKEAVNRSYEVPLREGLLFERRVFQSLFYETIIVEVEDHVALITLNRPDALNALNDQLLSELVKALEDAQNNDKVRCIVITGSEKAFAAGADVFAGDLFGPEAEGIMRIRKPIIAAVSGYALGGGCELAMMCDFIICSDTAKFGQPEINLGVIAGMGGSQRLTRRFIGKSKSMDMNLTGRFMDAEEAERSGLVSRVVPAKKLMEETMTAAQKIAEKSMIAVMAVKEAVNRSYEVPLREGLLFERRVFQSLFYETIIVEVEDHVALITLNRPDALNALNDQLLSELVKALEDAQNNDKVRCIVITGSEKAFAAGADVFAGDLFGPEAEGIMRIRKPIIAAVSGYALGGGCELAMMCDFIICSDTAKFGQPEINLGVIAGMGGSQRLTRRFIGKSKSMDMNLTGRFMDAEEAERSGLVSRVVPAKKLMEETMTAAQKIAEKSMIAVMAVKEAVNRSYEVPLREGLLFERRVFQSLFYETIIVEVEDHVALITLNRPDALNALNDQLLSELVKALEDAQNNDKVRCIVITGSEKAFAAGADVFAGDLFGPEAEGIMRIRKPIIAAVSGYALGGGCELAMMCDFIICSDTAKFGQPEINLGVIAGMGGSQRLTRRFIGKSKSMDMNLTGRFMDAEEAERSGLVSRVVPAKKLMEETMTAAQKIAEKSMIAVMAVKEAVNRSYEVPLREGLLFERRVFQSLFYETIIVEVEDHVALITLNRPDALNALNDQLLSELVKALEDAQNNDKVRCIVITGSEKAFAAGAAGDLFGPEAEGIMRIRKPIIAAVSGYALGGGCELAMMCDFIICSDTAKFGQPEINLGVIAGMGGSQRLTRRFIGKSKSMDMNLTGRFMDAEEAERSGLVSRVVPAKKLMEETMTAAQKIAEKSMIAVMAVKEAVNRSYEVPLREGLLFERRVFQSLFYETIIVEVEDHVALITLNRPDALNALNDQLLSELVKALEDAQNNDKVRCIVITGSEKAFAAGAAGDLFGPEAEGIMRIRKPIIAAVSGYALGGGCELAMMCDFIICSDTAKFGQPEINLGVIAGMGGSQRLTRRFIGKSKSMDMNLTGRFMDAEEAERSGLVSRVVPAKKLMEETMTAAQKIAEKSMIAVMAVKEAVNRSYEVPLREGLLFERRVFQSLF

B-factor: mean 31.6, std 10.8, range [11.46, 84.19]

Organism: Roseovarius nubinhibens (strain ATCC BAA-591 / DSM 15170 / ISM) (NCBI:txid89187)

Foldseek 3Di:
DVQWDWDDDLQEIEIEGHPVVQLSAAEPVSLVVVLVVLVVSLVDPSHQEYEYAYDQAWRHQYHDVVLPPPDDPCRCVVVVRPVVSLVSLLPRLHAYEYLTHHEQEAVSLLVNLSGLFYEYEQRYKYAHQVVVVVDFRDRQLLPSCCVQQHDPVSVCRRVVRDIDGPVRCCVRRVHPYYHHSVCRVVVVVVVSSVSVPDDSLVNSLVSVLVVCVRPDPPVVSVVSNVVSVVVVD/DPQWDWDDDLQEIEIEGHPVVQLSEEEPVSLVVVLVRLVVLLVDVSHQEYEYAYDQAWRHAEYVCVVVVPPPVSLVSLLPRLHAYEYLTHHEQEQVSLLVNLSGLAYEYEQRYKYAHQPVVVVDFRDRQLLPSVCVQQHDPVSVCRGVVGDIDTPVRCCVRRVHPYYDHSVCRVVVVVVVSSVSSVDDSLVNSLVSVLVVCVRPDPPVVSVVSNVVSVVVVD/DPFWDWDDDQQEIEIEGHDVVQLSAEEDVSLVVVLVNLVVLLVPPSHQEYEYAYDQAWRHAYYVCVVVVPPPVSLVSLLPRLHAYEYLTHHEQEQVSLLVNLSGLFYEYEQRYKYAYQVVVVVDFRDRQLLPSVCVQQHDPVSVCRRPVRDIDGPVRCCVRRVHPHYHHSVCRVVVVVVVSVVSSVDDSLVNSLVSVLVVCVRPDPPVVSVVSNVVSVVVVD/DPQWDWDDDQQEIEIEGHPVVQLSAEEPVSLVVVLVNLVVLLVDVSHQEYEQAYDQAWRHAYYVCVVVVPPVVSLVSLLPRLHAYEYLTHHEQEAVSLLVNLSGLFYEYEQRYKYAHCVVVVVDFRDRQLLPSVCVQQHDPVSVCRGNPRDIDGPVRCCVRRVHVYYHHSVCRVVVVVVVSNVSVPDDSLVNSLVSVLVVCVRPDPPVVSVVVNVVSVVVVD/DVFWDWDADLQEIEIEGRPVVQLSAEEPVSLVVVLVVLVVLLVDVSHQEYEYAYDQAHRHAYYVVLPPPVSLVSLLVRLHAYEYLTHHEQEQVSLLVNLSGLAYEYEQRYKYAHQVVVVVDFRDRQLLPSVCVQQHDVVSVCRGVVGDIDGDVSCCVRRVHPYYHHSVCRVVVVVVVRSVSSVDDSLVNSLVSVLVVCVRPDPPVVSVVSNVVSVVVVD/DVQWDWDDDQQEIEIEGHPVVQLSAEEPVSLVVVLVNLVVLLVDPSHQEYEYAYDLAWRHAEYVVLPPPPSLVSLLPRLHAYEYLTHHEQEQVSLLVNLSGLFYEYEQNYKYAHQVVVVVDFRDRQLLPSVCVQQHDPVSVCRGVVVDIDTPVRCCVRRVHPYYHHSVCRVVVVVVVSNVSVPDDSLVNSLVSVLVVCVRPDPPVVSVVSNVVSVVVVD

Secondary structure (DSSP, 8-state):
--SEEEEEETTEEEEEE--GGGTT-B-HHHHHHHHHHHHHHHH-TT-SEEEEE--SSEEE--B-GGGTTT--HHHHHHTTTTHHHHHHHHT--S-EEEEE-BEEETHHHHHHHHSSEEEEETT-EEE-GGGGGT---SSSTTTHHHHHH-HHHHHHHHHH---EEHHHHHHHTS-SEEE-GGGHHHHHHHHHHHHHTS-HHHHHHHHHHHHGGGTS-HHHHHHHHHHHHHHT-/--SEEEEEETTEEEEEE--GGGTT---HHHHHHHHHHHHHHHH-TT--EEEEE--SSEEE----TTTTTTTHHHHHHHHT--S-EEEEE-BEEETHHHHHHHHSSEEEEETT-EEE-GGGGGT---SSSTTTHHHHHH-HHHHHHHHHH---EEHHHHHHHTS-SEEE-GGGHHHHHHHHHHHHHTS-HHHHHHHHHHHHGGGTS-HHHHHHHHHHHHHHT-/--SEEEEEETTEEEEEE--GGGTT---HHHHHHHHHHHHHHHH-TT--EEEEE--SSEEEE---HHHHTTTHHHHHHHHT--S-EEEEE-BEEETHHHHHHHHSSEEEEETT-EEE-GGGGGT---SSSTTTHHHHHH-HHHHHHHHHH---EEHHHHHHHTS-SEEE-GGGHHHHHHHHHHHHHTS-HHHHHHHHHHHHGGGTS-HHHHHHHHHHHHHHT-/--SEEEEEETTEEEEEE--GGGTT---HHHHHHHHHHHHHHHH-TT--EEEEE--SSEEEE---TTTTTTTHHHHHHHHT--S-EEEEE-BEEETHHHHHHHHSSEEEEETT-EEE-GGGGGT---SSSTTTHHHHHH-HHHHHHHHHH---EEHHHHHHHTS-SEEE-GGGHHHHHHHHHHHHHTS-HHHHHHHHHHHHGGGTS-HHHHHHHHHHHHHHT-/--SEEEEEETTEEEEEE--GGGTT---HHHHHHHHHHHHHHHH-TT--EEEEE--SSEEEE-----TTHHHHHHHHT--S-EEEEE-BEEETHHHHHHHHSSEEEEETT-EEE-GGGGGT---SSSTTTHHHHHH-HHHHHHHHHH---EEHHHHHHHTS-SEEE-GGGHHHHHHHHHHHHHHS-HHHHHHHHHHHHHTTTS-HHHHHHHHHHHHHHT-/--SEEEEEETTEEEEEE--GGGTT---HHHHHHHHHHHHHHHH-TT--EEEEE--SSEEE------TTHHHHHHHHT--S-EEEEE-BEEETHHHHHHHHSSEEEEETT-EEE-GGGGGT---SSSTTTHHHHHH-HHHHHHHHHH---EEHHHHHHHTS-SEEE-GGGHHHHHHHHHHHHHTS-HHHHHHHHHHHHGGGTS-HHHHHHHHHHHHHHT-

CATH classification: 3.90.226.10

Radius of gyration: 30.11 Å; Cα contacts (8 Å, |Δi|>4): 3316; chains: 6; bounding box: 84×71×88 Å

Nearest PDB structures (foldseek):
  5xzd-assembly1_F  TM=1.005E+00  e=2.021E-46  Roseovarius nubinhibens ISM
  5xzd-assembly1_D  TM=1.003E+00  e=8.978E-45  Roseovarius nubinhibens ISM
  5xzd-assembly1_A  TM=1.003E+00  e=2.819E-44  Roseovarius nubinhibens ISM
  4els-assembly1_C  TM=8.795E-01  e=1.676E-20  Escherichia coli K-12
  3p85-assembly1_A  TM=8.469E-01  e=1.891E-20  Mycobacterium avium 104